Protein AF-A0A3M1GAR8-F1 (afdb_monomer_lite)

Sequence (1278 aa):
MGPLLSATELYSQTKGLNLRGLVRAVEDKPGLKKKAESLVVQALSARKNWENFERELFSFAKSLYWSDRQAFSQYLGFIIPFMVYSINALKEAKKPLTDLEELLELVSETDDPSLASKTLTLLEENLKEQEITVSQRFVPLMKVLIKLSDIGNDSKAGPWFSLIKNLRRELDLYRAVPETILKELNFPESLRPYTEAFLQNQSKLVDELQKALQKDQKHRAIETLEKLNLHFLDQRNLIKDCFTFIKKNPFPPETLKITIETITGLIQENPEAIPLMAEELLYLVLSEETGFSIKEMLSYLKDLDRKTKAGILFRDNLLERVFNEQSRDTEQTYLSTVSTLRCPPSQFRGYDRDTWEPEYNPQHTDHLKNLFKVLSFGGYRHKWFLYRAVATLYITDLFIPDDAIFQRHITNYLNSVDLKESLLEHLVLLRRLPVYYNEIGATGTIRDLSTRLDSWGNDPVLYFLRKQVHVNSGPHNLNLTEAVIRAWATGSRKPLSGLVPEDLLFELSDETLNHISEAMALLLQKLSLKEPLEVIQKNEPELKKTLDEMSLTDEMRGKLYCLFGLYRELKRKYTHRDTQKNMENITLVINKMKAQKDVFTSPEKTSPQEDLYHKRHIAFGIPSVLGTYREKKFDALCEFFKEEENLSGLLEETIQKKTASITETLKLFNEVFSLYGLRTPTLRDNISVLENYKGLYLSQMVDLFKLVQKELITIVEGFYRQYLSFIDELLKDTPEEHLAGYLRDSLRTGTPKEDLSDLVMRNILALQPGILQFDRFLNETLRSMLEELEKGGDRPFSERPEINTDAYIVLSRVTGDEAGALWPSLGTKAKNLIILKNKGLPVPEGVILPSEWTFSVPSSLKELLREAIGELERATGKLFGHPERPLLLSVRSGSYVSMPGILDSILFCGINKTVMMGISKEYGDTVAWDCYQRFLSHYLSVVHGLRVKVEGKTPEELAQGYLDLAKDRGIIVPEEPFEQLYQSVIGVWRSWSSEKAISYRRVMNISEHWGTAVILMPMVIANAPGSGASVFFTRDPRSFEVVPYGDTLFNSTGDDIVSGRKTPIKISKSQTTEQEESLEDIEPALYRAHCKIARAIEQIMDGFPQEVELAYKRKGTAWHLTILQTRNLEFSRTLIDRFHESCRMASNILTRGVGVNGGALSGLATFETRPDRLKRLKETLNMPLILFRTQTSTEDAHLMRYVDGLVTTTGGVTSHASILAKKFGITAVVGCGELKIMEHEHRAVVGDFVIEEGSPVSIDGATGLLYRGTCPLLVKER

pLDDT: mean 80.24, std 13.84, range [38.0, 97.88]

Structure (mmCIF, N/CA/C/O backbone):
data_AF-A0A3M1GAR8-F1
#
_entry.id   AF-A0A3M1GAR8-F1
#
loop_
_atom_site.group_PDB
_atom_site.id
_atom_site.type_symbol
_atom_site.label_atom_id
_atom_site.label_alt_id
_atom_site.label_comp_id
_atom_site.label_asym_id
_atom_site.label_entity_id
_atom_site.label_seq_id
_atom_site.pdbx_PDB_ins_code
_atom_site.Cartn_x
_atom_site.Cartn_y
_atom_site.Cartn_z
_atom_site.occupancy
_atom_site.B_iso_or_equiv
_atom_site.auth_seq_id
_atom_site.auth_comp_id
_atom_site.auth_asym_id
_atom_site.auth_atom_id
_atom_site.pdbx_PDB_model_num
ATOM 1 N N . MET A 1 1 ? 9.168 43.062 20.025 1.00 38.00 1 MET A N 1
ATOM 2 C CA . MET A 1 1 ? 9.890 43.878 21.027 1.00 38.00 1 MET A CA 1
ATOM 3 C C . MET A 1 1 ? 9.484 45.331 20.809 1.00 38.00 1 MET A C 1
ATOM 5 O O . MET A 1 1 ? 9.906 45.903 19.815 1.00 38.00 1 MET A O 1
ATOM 9 N N . GLY A 1 2 ? 8.580 45.865 21.641 1.00 43.41 2 GLY A N 1
ATOM 10 C CA . GLY A 1 2 ? 8.126 47.269 21.582 1.00 43.41 2 GLY A CA 1
ATOM 11 C C . GLY A 1 2 ? 9.160 48.247 22.164 1.00 43.41 2 GLY A C 1
ATOM 12 O O . GLY A 1 2 ? 10.217 47.789 22.602 1.00 43.41 2 GLY A O 1
ATOM 13 N N . PRO A 1 3 ? 8.912 49.571 22.167 1.00 40.78 3 PRO A N 1
ATOM 14 C CA . PRO A 1 3 ? 9.880 50.544 22.662 1.00 40.78 3 PRO A CA 1
ATOM 15 C C . PRO A 1 3 ? 10.001 50.412 24.184 1.00 40.78 3 PRO A C 1
ATOM 17 O O . PRO A 1 3 ? 9.049 50.605 24.932 1.00 40.78 3 PRO A O 1
ATOM 20 N N . LEU A 1 4 ? 11.188 50.014 24.630 1.00 49.62 4 LEU A N 1
ATOM 21 C CA . LEU A 1 4 ? 11.516 49.747 26.024 1.00 49.62 4 LEU A CA 1
ATOM 22 C C . LEU A 1 4 ? 12.233 50.967 26.609 1.00 49.62 4 LEU A C 1
ATOM 24 O O . LEU A 1 4 ? 13.378 51.231 26.221 1.00 49.62 4 LEU A O 1
ATOM 28 N N . LEU A 1 5 ? 11.573 51.664 27.543 1.00 51.44 5 LEU A N 1
ATOM 29 C CA . LEU A 1 5 ? 12.132 52.789 28.304 1.00 51.44 5 LEU A CA 1
ATOM 30 C C . LEU A 1 5 ? 13.574 52.498 28.751 1.00 51.44 5 LEU A C 1
ATOM 32 O O . LEU A 1 5 ? 13.912 51.407 29.216 1.00 51.44 5 LEU A O 1
ATOM 36 N N . SER A 1 6 ? 14.474 53.461 28.593 1.00 50.16 6 SER A N 1
ATOM 37 C CA . SER A 1 6 ? 15.815 53.380 29.170 1.00 50.16 6 SER A CA 1
ATOM 38 C C . SER A 1 6 ? 15.779 53.634 30.682 1.00 50.16 6 SER A C 1
ATOM 40 O O . SER A 1 6 ? 14.928 54.365 31.180 1.00 50.16 6 SER A O 1
ATOM 42 N N . ALA A 1 7 ? 16.736 53.075 31.432 1.00 48.44 7 ALA A N 1
ATOM 43 C CA . ALA A 1 7 ? 16.877 53.342 32.871 1.00 48.44 7 ALA A CA 1
ATOM 44 C C . ALA A 1 7 ? 17.048 54.848 33.177 1.00 48.44 7 ALA A C 1
ATOM 46 O O . ALA A 1 7 ? 16.625 55.329 34.223 1.00 48.44 7 ALA A O 1
ATOM 47 N N . THR A 1 8 ? 17.611 55.600 32.230 1.00 53.16 8 THR A N 1
ATOM 48 C CA . THR A 1 8 ? 17.720 57.066 32.231 1.00 53.16 8 THR A CA 1
ATOM 49 C C . THR A 1 8 ? 16.381 57.782 32.056 1.00 53.16 8 THR A C 1
ATOM 51 O O . THR A 1 8 ? 16.149 58.775 32.740 1.00 53.16 8 THR A O 1
ATOM 54 N N . GLU A 1 9 ? 15.491 57.282 31.195 1.00 57.97 9 GLU A N 1
ATOM 55 C CA . GLU A 1 9 ? 14.127 57.817 31.041 1.00 57.97 9 GLU A CA 1
ATOM 56 C C . GLU A 1 9 ? 13.250 57.450 32.242 1.00 57.97 9 GLU A C 1
ATOM 58 O O . GLU A 1 9 ? 12.465 58.271 32.701 1.00 57.97 9 GLU A O 1
ATOM 63 N N . LEU A 1 10 ? 13.445 56.263 32.829 1.00 56.53 10 LEU A N 1
ATOM 64 C CA . LEU A 1 10 ? 12.789 55.890 34.084 1.00 56.53 10 LEU A CA 1
ATOM 65 C C . LEU A 1 10 ? 13.214 56.805 35.236 1.00 56.53 10 LEU A C 1
ATOM 67 O O . LEU A 1 10 ? 12.382 57.255 36.019 1.00 56.53 10 LEU A O 1
ATOM 71 N N . TYR A 1 11 ? 14.512 57.092 35.349 1.00 57.38 11 TYR A N 1
ATOM 72 C CA . TYR A 1 11 ? 15.053 57.951 36.400 1.00 57.38 11 TYR A CA 1
ATOM 73 C C . TYR A 1 11 ? 14.597 59.413 36.255 1.00 57.38 11 TYR A C 1
ATOM 75 O O . TYR A 1 11 ? 14.325 60.067 37.262 1.00 57.38 11 TYR A O 1
ATOM 83 N N . SER A 1 12 ? 14.466 59.921 35.021 1.00 58.50 12 SER A N 1
ATOM 84 C CA . SER A 1 12 ? 13.968 61.280 34.773 1.00 58.50 12 SER A CA 1
ATOM 85 C C . SER A 1 12 ? 12.462 61.417 35.028 1.00 58.50 12 SER A C 1
ATOM 87 O O . SER A 1 12 ? 12.038 62.420 35.598 1.00 58.50 12 SER A O 1
ATOM 89 N N . GLN A 1 13 ? 11.668 60.397 34.683 1.00 55.34 13 GLN A N 1
ATOM 90 C CA . GLN A 1 13 ? 10.210 60.379 34.866 1.00 55.34 13 GLN A CA 1
ATOM 91 C C . GLN A 1 13 ? 9.787 60.145 36.329 1.00 55.34 13 GLN A C 1
ATOM 93 O O . GLN A 1 13 ? 8.732 60.603 36.752 1.00 55.34 13 GLN A O 1
ATOM 98 N N . THR A 1 14 ? 10.614 59.481 37.145 1.00 55.56 14 THR A N 1
ATOM 99 C CA . THR A 1 14 ? 10.255 59.076 38.525 1.00 55.56 14 THR A CA 1
ATOM 100 C C . THR A 1 14 ? 10.732 60.037 39.620 1.00 55.56 14 THR A C 1
ATOM 102 O O . THR A 1 14 ? 10.713 59.682 40.800 1.00 55.56 14 THR A O 1
ATOM 105 N N . LYS A 1 15 ? 11.180 61.251 39.251 1.00 52.16 15 LYS A N 1
ATOM 106 C CA . LYS A 1 15 ? 11.599 62.338 40.167 1.00 52.16 15 LYS A CA 1
ATOM 107 C C . LYS A 1 15 ? 12.450 61.866 41.369 1.00 52.16 15 LYS A C 1
ATOM 109 O O . LYS A 1 15 ? 12.272 62.333 42.491 1.00 52.16 15 LYS A O 1
ATOM 114 N N . GLY A 1 16 ? 13.412 60.965 41.145 1.00 54.75 16 GLY A N 1
ATOM 115 C CA . GLY A 1 16 ? 14.424 60.610 42.151 1.00 54.75 16 GLY A CA 1
ATOM 116 C C . GLY A 1 16 ? 14.008 59.576 43.205 1.00 54.75 16 GLY A C 1
ATOM 117 O O . GLY A 1 16 ? 14.519 59.614 44.327 1.00 54.75 16 GLY A O 1
ATOM 118 N N . LEU A 1 17 ? 13.132 58.622 42.875 1.00 55.84 17 LEU A N 1
ATOM 119 C CA . LEU A 1 17 ? 12.844 57.504 43.778 1.00 55.84 17 LEU A CA 1
ATOM 120 C C . LEU A 1 17 ? 14.085 56.628 44.023 1.00 55.84 17 LEU A C 1
ATOM 122 O O . LEU A 1 17 ? 14.605 55.944 43.141 1.00 55.84 17 LEU A O 1
ATOM 126 N N . ASN A 1 18 ? 14.565 56.641 45.266 1.00 60.62 18 ASN A N 1
ATOM 127 C CA . ASN A 1 18 ? 15.743 55.896 45.685 1.00 60.62 18 ASN A CA 1
ATOM 128 C C . ASN A 1 18 ? 15.373 54.436 45.996 1.00 60.62 18 ASN A C 1
ATOM 130 O O . ASN A 1 18 ? 15.056 54.103 47.138 1.00 60.62 18 ASN A O 1
ATOM 134 N N . LEU A 1 19 ? 15.462 53.546 45.001 1.00 63.31 19 LEU A N 1
ATOM 135 C CA . LEU A 1 19 ? 15.229 52.105 45.194 1.00 63.31 19 LEU A CA 1
ATOM 136 C C . LEU A 1 19 ? 16.137 51.497 46.285 1.00 63.31 19 LEU A C 1
ATOM 138 O O . LEU A 1 19 ? 15.721 50.576 46.983 1.00 63.31 19 LEU A O 1
ATOM 142 N N . ARG A 1 20 ? 17.339 52.054 46.522 1.00 63.84 20 ARG A N 1
ATOM 143 C CA . ARG A 1 20 ? 18.207 51.641 47.646 1.00 63.84 20 ARG A CA 1
ATOM 144 C C . ARG A 1 20 ? 17.654 52.069 49.011 1.00 63.84 20 ARG A C 1
ATOM 146 O O . ARG A 1 20 ? 17.913 51.403 50.008 1.00 63.84 20 ARG A O 1
ATOM 153 N N . GLY A 1 21 ? 16.891 53.160 49.068 1.00 63.91 21 GLY A N 1
ATOM 154 C CA . GLY A 1 21 ? 16.155 53.585 50.262 1.00 63.91 21 GLY A CA 1
ATOM 155 C C . GLY A 1 21 ? 15.001 52.640 50.601 1.00 63.91 21 GLY A C 1
ATOM 156 O O . GLY A 1 21 ? 14.765 52.367 51.774 1.00 63.91 21 GLY A O 1
ATOM 157 N N . LEU A 1 22 ? 14.353 52.062 49.584 1.00 65.62 22 LEU A N 1
ATOM 158 C CA . LEU A 1 22 ? 13.303 51.059 49.773 1.00 65.62 22 LEU A CA 1
ATOM 159 C C . LEU A 1 22 ? 13.857 49.737 50.321 1.00 65.62 22 LEU A C 1
ATOM 161 O O . LEU A 1 22 ? 13.247 49.157 51.210 1.00 65.62 22 LEU A O 1
ATOM 165 N N . VAL A 1 23 ? 15.040 49.305 49.860 1.00 73.38 23 VAL A N 1
ATOM 166 C CA . VAL A 1 23 ? 15.750 48.133 50.418 1.00 73.38 23 VAL A CA 1
ATOM 167 C C . VAL A 1 23 ? 16.053 48.323 51.911 1.00 73.38 23 VAL A C 1
ATOM 169 O O . VAL A 1 23 ? 15.897 47.376 52.676 1.00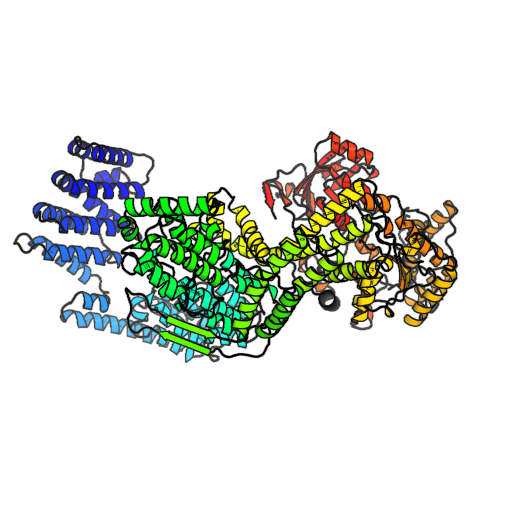 73.38 23 VAL A O 1
ATOM 172 N N . ARG A 1 24 ? 16.416 49.543 52.342 1.00 70.38 24 ARG A N 1
ATOM 173 C CA . ARG A 1 24 ? 16.573 49.886 53.770 1.00 70.38 24 ARG A CA 1
ATOM 174 C C . ARG A 1 24 ? 15.250 49.849 54.541 1.00 70.38 24 ARG A C 1
ATOM 176 O O . ARG A 1 24 ? 15.227 49.384 55.670 1.00 70.38 24 ARG A O 1
ATOM 183 N N . ALA A 1 25 ? 14.149 50.309 53.944 1.00 66.69 25 ALA A N 1
ATOM 184 C CA . ALA A 1 25 ? 12.835 50.321 54.597 1.00 66.69 25 ALA A CA 1
ATOM 185 C C . ALA A 1 25 ? 12.264 48.911 54.851 1.00 66.69 25 ALA A C 1
ATOM 187 O O . ALA A 1 25 ? 11.443 48.736 55.744 1.00 66.69 25 ALA A O 1
ATOM 188 N N . VAL A 1 26 ? 12.708 47.905 54.088 1.00 76.19 26 VAL A N 1
ATOM 189 C CA . VAL A 1 26 ? 12.312 46.494 54.259 1.00 76.19 26 VAL A CA 1
ATOM 190 C C . VAL A 1 26 ? 13.467 45.606 54.738 1.00 76.19 26 VAL A C 1
ATOM 192 O O . VAL A 1 26 ? 13.412 44.386 54.578 1.00 76.19 26 VAL A O 1
ATOM 195 N N . GLU A 1 27 ? 14.517 46.200 55.316 1.00 75.50 27 GLU A N 1
ATOM 196 C CA . GLU A 1 27 ? 15.767 45.514 55.672 1.00 75.50 27 GLU A CA 1
ATOM 197 C C . GLU A 1 27 ? 15.561 44.369 56.678 1.00 75.50 27 GLU A C 1
ATOM 199 O O . GLU A 1 27 ? 16.192 43.317 56.543 1.00 75.50 27 GLU A O 1
ATOM 204 N N . ASP A 1 28 ? 14.598 44.523 57.588 1.00 72.38 28 ASP A N 1
ATOM 205 C CA . ASP A 1 28 ? 14.229 43.527 58.602 1.00 72.38 28 ASP A CA 1
ATOM 206 C C . ASP A 1 28 ? 13.315 42.402 58.062 1.00 72.38 28 ASP A C 1
ATOM 208 O O . ASP A 1 28 ? 12.927 41.493 58.799 1.00 72.38 28 ASP A O 1
ATOM 212 N N . LYS A 1 29 ? 12.955 42.426 56.766 1.00 78.31 29 LYS A N 1
ATOM 213 C CA . LYS A 1 29 ? 12.062 41.449 56.112 1.00 78.31 29 LYS A CA 1
ATOM 214 C C . LYS A 1 29 ? 12.815 40.688 55.007 1.00 78.31 29 LYS A C 1
ATOM 216 O O . LYS A 1 29 ? 12.785 41.108 53.848 1.00 78.31 29 LYS A O 1
ATOM 221 N N . PRO A 1 30 ? 13.449 39.531 55.295 1.00 75.31 30 PRO A N 1
ATOM 222 C CA . PRO A 1 30 ? 14.411 38.887 54.388 1.00 75.31 30 PRO A CA 1
ATOM 223 C C . PRO A 1 30 ? 13.838 38.511 53.010 1.00 75.31 30 PRO A C 1
ATOM 225 O O . PRO A 1 30 ? 14.533 38.630 52.000 1.00 75.31 30 PRO A O 1
ATOM 228 N N . GLY A 1 31 ? 12.561 38.115 52.934 1.00 75.56 31 GLY A N 1
ATOM 229 C CA . GLY A 1 31 ? 11.894 37.805 51.662 1.00 75.56 31 GLY A CA 1
ATOM 230 C C . GLY A 1 31 ? 11.652 39.033 50.774 1.00 75.56 31 GLY A C 1
ATOM 231 O O . GLY A 1 31 ? 11.867 38.973 49.564 1.00 75.56 31 GLY A O 1
ATOM 232 N N . LEU A 1 32 ? 11.255 40.163 51.370 1.00 78.94 32 LEU A N 1
ATOM 233 C CA . LEU A 1 32 ? 11.023 41.421 50.650 1.00 78.94 32 LEU A CA 1
ATOM 234 C C . LEU A 1 32 ? 12.333 42.123 50.309 1.00 78.94 32 LEU A C 1
ATOM 236 O O . LEU A 1 32 ? 12.454 42.653 49.210 1.00 78.94 32 LEU A O 1
ATOM 240 N N . LYS A 1 33 ? 13.330 42.050 51.197 1.00 79.12 33 LYS A N 1
ATOM 241 C CA . LYS A 1 33 ? 14.692 42.524 50.944 1.00 79.12 33 LYS A CA 1
ATOM 242 C C . LYS A 1 33 ? 15.281 41.867 49.698 1.00 79.12 33 LYS A C 1
ATOM 244 O O . LYS A 1 33 ? 15.714 42.571 48.794 1.00 79.12 33 LYS A O 1
ATOM 249 N N . LYS A 1 34 ? 15.193 40.536 49.584 1.00 80.19 34 LYS A N 1
ATOM 250 C CA . LYS A 1 34 ? 15.698 39.790 48.419 1.00 80.19 34 LYS A CA 1
ATOM 251 C C . LYS A 1 34 ? 14.980 40.168 47.114 1.00 80.19 34 LYS A C 1
ATOM 253 O O . LYS A 1 34 ? 15.624 40.274 46.070 1.00 80.19 34 LYS A O 1
ATOM 258 N N . LYS A 1 35 ? 13.661 40.408 47.161 1.00 79.00 35 LYS A N 1
ATOM 259 C CA . LYS A 1 35 ? 12.892 40.918 46.008 1.00 79.00 35 LYS A CA 1
ATOM 260 C C . LYS A 1 35 ? 13.291 42.352 45.641 1.00 79.00 35 LYS A C 1
ATOM 262 O O . LYS A 1 35 ? 13.521 42.631 44.470 1.00 79.00 35 LYS A O 1
ATOM 267 N N . ALA A 1 36 ? 13.436 43.239 46.624 1.00 78.56 36 ALA A N 1
ATOM 268 C CA . ALA A 1 36 ? 13.852 44.624 46.412 1.00 78.56 36 ALA A CA 1
ATOM 269 C C . ALA A 1 36 ? 15.286 44.717 45.851 1.00 78.56 36 ALA A C 1
ATOM 271 O O . ALA A 1 36 ? 15.535 45.476 44.918 1.00 78.56 36 ALA A O 1
ATOM 272 N N . GLU A 1 37 ? 16.218 43.898 46.348 1.00 79.56 37 GLU A N 1
ATOM 273 C CA . GLU A 1 37 ? 17.575 43.761 45.803 1.00 79.56 37 GLU A CA 1
ATOM 274 C C . GLU A 1 37 ? 17.555 43.236 44.360 1.00 79.56 37 GLU A C 1
ATOM 276 O O . GLU A 1 37 ? 18.260 43.771 43.504 1.00 79.56 37 GLU A O 1
ATOM 281 N N . SER A 1 38 ? 16.704 42.246 44.059 1.00 80.25 38 SER A N 1
ATOM 282 C CA . SER A 1 38 ? 16.516 41.747 42.691 1.00 80.25 38 SER A CA 1
ATOM 283 C C . SER A 1 38 ? 16.006 42.838 41.748 1.00 80.25 38 SER A C 1
ATOM 285 O O . SER A 1 38 ? 16.567 43.015 40.670 1.00 80.25 38 SER A O 1
ATOM 287 N N . LEU A 1 39 ? 15.012 43.629 42.165 1.00 76.06 39 LEU A N 1
ATOM 288 C CA . LEU A 1 39 ? 14.498 44.755 41.379 1.00 76.06 39 LEU A CA 1
ATOM 289 C C . LEU A 1 39 ? 15.575 45.819 41.124 1.00 76.06 39 LEU A C 1
ATOM 291 O O . LEU A 1 39 ? 15.673 46.331 40.012 1.00 76.06 39 LEU A O 1
ATOM 295 N N . VAL A 1 40 ? 16.432 46.111 42.109 1.00 73.69 40 VAL A N 1
ATOM 296 C CA . VAL A 1 40 ? 17.574 47.029 41.938 1.00 73.69 40 VAL A CA 1
ATOM 297 C C . VAL A 1 40 ? 18.581 46.481 40.924 1.00 73.69 40 VAL A C 1
ATOM 299 O O . VAL A 1 40 ? 19.049 47.225 40.064 1.00 73.69 40 VAL A O 1
ATOM 302 N N . VAL A 1 41 ? 18.905 45.187 40.987 1.00 72.44 41 VAL A N 1
ATOM 303 C CA . VAL A 1 41 ? 19.814 44.537 40.027 1.00 72.44 41 VAL A CA 1
ATOM 304 C C . VAL A 1 41 ? 19.213 44.524 38.621 1.00 72.44 41 VAL A C 1
ATOM 306 O O . VAL A 1 41 ? 19.913 44.823 37.655 1.00 72.44 41 VAL A O 1
ATOM 309 N N . GLN A 1 42 ? 17.919 44.227 38.493 1.00 70.69 42 GLN A N 1
ATOM 310 C CA . GLN A 1 42 ? 17.216 44.219 37.209 1.00 70.69 42 GLN A CA 1
ATOM 311 C C . GLN A 1 42 ? 17.138 45.622 36.593 1.00 70.69 42 GLN A C 1
ATOM 313 O O . GLN A 1 42 ? 17.408 45.768 35.403 1.00 70.69 42 GLN A O 1
ATOM 318 N N . ALA A 1 43 ? 16.875 46.655 37.399 1.00 66.31 43 ALA A N 1
ATOM 319 C CA . ALA A 1 43 ? 16.869 48.048 36.952 1.00 66.31 43 ALA A CA 1
ATOM 320 C C . ALA A 1 43 ? 18.255 48.545 36.484 1.00 66.31 43 ALA A C 1
ATOM 322 O O . ALA A 1 43 ? 18.333 49.450 35.654 1.00 66.31 43 ALA A O 1
ATOM 323 N N . LEU A 1 44 ? 19.348 47.957 36.993 1.00 60.50 44 LEU A N 1
ATOM 324 C CA . LEU A 1 44 ? 20.739 48.303 36.652 1.00 60.50 44 LEU A CA 1
ATOM 325 C C . LEU A 1 44 ? 21.380 47.371 35.599 1.00 60.50 44 LEU A C 1
ATOM 327 O O . LEU A 1 44 ? 22.521 47.598 35.193 1.00 60.50 44 LEU A O 1
ATOM 331 N N . SER A 1 45 ? 20.683 46.320 35.157 1.00 61.78 45 SER A N 1
ATOM 332 C CA . SER A 1 45 ? 21.196 45.324 34.206 1.00 61.78 45 SER A CA 1
ATOM 333 C C . SER A 1 45 ? 21.319 45.878 32.779 1.00 61.78 45 SER A C 1
ATOM 335 O O . SER A 1 45 ? 20.396 46.496 32.251 1.00 61.78 45 SER A O 1
ATOM 337 N N . ALA A 1 46 ? 22.427 45.565 32.095 1.00 52.62 46 ALA A N 1
ATOM 338 C CA . ALA A 1 46 ? 22.624 45.896 30.679 1.00 52.62 46 ALA A CA 1
ATOM 339 C C . ALA A 1 46 ? 21.768 45.037 29.717 1.00 52.62 46 ALA A C 1
ATOM 341 O O . ALA A 1 46 ? 21.504 45.452 28.588 1.00 52.62 46 ALA A O 1
ATOM 342 N N . ARG A 1 47 ? 21.310 43.846 30.145 1.00 55.09 47 ARG A N 1
ATOM 343 C CA . ARG A 1 47 ? 20.374 42.995 29.384 1.00 55.09 47 ARG A CA 1
ATOM 344 C C . ARG A 1 47 ? 18.942 43.293 29.834 1.00 55.09 47 ARG A C 1
ATOM 346 O O . ARG A 1 47 ? 18.550 42.941 30.944 1.00 55.09 47 ARG A O 1
ATOM 353 N N . LYS A 1 48 ? 18.184 43.952 28.960 1.00 53.91 48 LYS A N 1
ATOM 354 C CA . LYS A 1 48 ? 16.824 44.461 29.183 1.00 53.91 48 LYS A CA 1
ATOM 355 C C . LYS A 1 48 ? 15.755 43.359 29.008 1.00 53.91 48 LYS A C 1
ATOM 357 O O . LYS A 1 48 ? 15.463 42.996 27.874 1.00 53.91 48 LYS A O 1
ATOM 362 N N . ASN A 1 49 ? 15.146 42.859 30.094 1.00 64.75 49 ASN A N 1
ATOM 363 C CA . ASN A 1 49 ? 13.936 42.007 30.065 1.00 64.75 49 ASN A CA 1
ATOM 364 C C . ASN A 1 49 ? 12.799 42.660 30.874 1.00 64.75 49 ASN A C 1
ATOM 366 O O . ASN A 1 49 ? 12.622 42.394 32.062 1.00 64.75 49 ASN A O 1
ATOM 370 N N . TRP A 1 50 ? 12.064 43.562 30.225 1.00 64.62 50 TRP A N 1
ATOM 371 C CA . TRP A 1 50 ? 11.134 44.476 30.893 1.00 64.62 50 TRP A CA 1
ATOM 372 C C . TRP A 1 50 ? 9.790 43.870 31.262 1.00 64.62 50 TRP A C 1
ATOM 374 O O . TRP A 1 50 ? 9.224 44.259 32.272 1.00 64.62 50 TRP A O 1
ATOM 384 N N . GLU A 1 51 ? 9.305 42.891 30.504 1.00 64.56 51 GLU A N 1
ATOM 385 C CA . GLU A 1 51 ? 8.042 42.216 30.819 1.00 64.56 51 GLU A CA 1
ATOM 386 C C . GLU A 1 51 ? 8.159 41.406 32.120 1.00 64.56 51 GLU A C 1
ATOM 388 O O . GLU A 1 51 ? 7.223 41.316 32.917 1.00 64.56 51 GLU A O 1
ATOM 393 N N . ASN A 1 52 ? 9.347 40.847 32.369 1.00 69.06 52 ASN A N 1
ATOM 394 C CA . ASN A 1 52 ? 9.653 40.206 33.639 1.00 69.06 52 ASN A CA 1
ATOM 395 C C . ASN A 1 52 ? 9.841 41.234 34.765 1.00 69.06 52 ASN A C 1
ATOM 397 O O . ASN A 1 52 ? 9.355 41.018 35.870 1.00 69.06 52 ASN A O 1
ATOM 401 N N . PHE A 1 53 ? 10.494 42.365 34.475 1.00 73.44 53 PHE A N 1
ATOM 402 C CA . PHE A 1 53 ? 10.670 43.451 35.440 1.00 73.44 53 PHE A CA 1
ATOM 403 C C . PHE A 1 53 ? 9.329 44.035 35.900 1.00 73.44 53 PHE A C 1
ATOM 405 O O . PHE A 1 53 ? 9.114 44.135 37.099 1.00 73.44 53 PHE A O 1
ATOM 412 N N . GLU A 1 54 ? 8.409 44.346 34.982 1.00 72.25 54 GLU A N 1
ATOM 413 C CA . GLU A 1 54 ? 7.060 44.860 35.274 1.00 72.25 54 GLU A CA 1
ATOM 414 C C . GLU A 1 54 ? 6.250 43.884 36.139 1.00 72.25 54 GLU A C 1
ATOM 416 O O . GLU A 1 54 ? 5.655 44.271 37.145 1.00 72.25 54 GLU A O 1
ATOM 421 N N . ARG A 1 55 ? 6.298 42.588 35.811 1.00 73.69 55 ARG A N 1
ATOM 422 C CA . ARG A 1 55 ? 5.616 41.539 36.581 1.00 73.69 55 ARG A CA 1
ATOM 423 C C . ARG A 1 55 ? 6.153 41.423 38.011 1.00 73.69 55 ARG A C 1
ATOM 425 O O . ARG A 1 55 ? 5.373 41.288 38.955 1.00 73.69 55 ARG A O 1
ATOM 432 N N . GLU A 1 56 ? 7.472 41.481 38.177 1.00 78.31 56 GLU A N 1
ATOM 433 C CA . GLU A 1 56 ? 8.125 41.484 39.492 1.00 78.31 56 GLU A CA 1
ATOM 434 C C . GLU A 1 56 ? 7.837 42.783 40.263 1.00 78.31 56 GLU A C 1
ATOM 436 O O . GLU A 1 56 ? 7.614 42.740 41.473 1.00 78.31 56 GLU A O 1
ATOM 441 N N . LEU A 1 57 ? 7.763 43.923 39.567 1.00 78.62 57 LEU A N 1
ATOM 442 C CA . LEU A 1 57 ? 7.411 45.236 40.118 1.00 78.62 57 LEU A CA 1
ATOM 443 C C . LEU A 1 57 ? 6.011 45.216 40.741 1.00 78.62 57 LEU A C 1
ATOM 445 O O . LEU A 1 57 ? 5.825 45.609 41.894 1.00 78.62 57 LEU A O 1
ATOM 449 N N . PHE A 1 58 ? 5.033 44.700 39.995 1.00 80.69 58 PHE A N 1
ATOM 450 C CA . PHE A 1 58 ? 3.650 44.594 40.440 1.00 80.69 58 PHE A CA 1
ATOM 451 C C . PHE A 1 58 ? 3.482 43.565 41.568 1.00 80.69 58 PHE A C 1
ATOM 453 O O . PHE A 1 58 ? 2.845 43.841 42.588 1.00 80.69 58 PHE A O 1
ATOM 460 N N . SER A 1 59 ? 4.132 42.399 41.450 1.00 83.31 59 SER A N 1
ATOM 461 C CA . SER A 1 59 ? 4.169 41.392 42.521 1.00 83.31 59 SER A CA 1
ATOM 462 C C . SER A 1 59 ? 4.755 41.957 43.820 1.00 83.31 59 SER A C 1
ATOM 464 O O . SER A 1 59 ? 4.246 41.692 44.918 1.00 83.31 59 SER A O 1
ATOM 466 N N . PHE A 1 60 ? 5.820 42.754 43.713 1.00 83.75 60 PHE A N 1
ATOM 467 C CA . PHE A 1 60 ? 6.425 43.441 44.844 1.00 83.75 60 PHE A CA 1
ATOM 468 C C . PHE A 1 60 ? 5.484 44.491 45.443 1.00 83.75 60 PHE A C 1
ATOM 470 O O . PHE A 1 60 ? 5.351 44.520 46.663 1.00 83.75 60 PHE A O 1
ATOM 477 N N . ALA A 1 61 ? 4.762 45.267 44.624 1.00 83.38 61 ALA A N 1
ATOM 478 C CA . ALA A 1 61 ? 3.769 46.240 45.090 1.00 83.38 61 ALA A CA 1
ATOM 479 C C . ALA A 1 61 ? 2.670 45.582 45.945 1.00 83.38 61 ALA A C 1
ATOM 481 O O . ALA A 1 61 ? 2.423 46.023 47.068 1.00 83.38 61 ALA A O 1
ATOM 482 N N . LYS A 1 62 ? 2.083 44.472 45.470 1.00 83.88 62 LYS A N 1
ATOM 483 C CA . LYS A 1 62 ? 1.101 43.684 46.240 1.00 83.88 62 LYS A CA 1
ATOM 484 C C . LYS A 1 62 ? 1.689 43.143 47.540 1.00 83.88 62 LYS A C 1
ATOM 486 O O . LYS A 1 62 ? 1.071 43.243 48.596 1.00 83.88 62 LYS A O 1
ATOM 491 N N . SER A 1 63 ? 2.901 42.589 47.476 1.00 83.56 63 SER A N 1
ATOM 492 C CA . SER A 1 63 ? 3.579 42.053 48.664 1.00 83.56 63 SER A CA 1
ATOM 493 C C . SER A 1 63 ? 3.863 43.154 49.695 1.00 83.56 63 SER A C 1
ATOM 495 O O . SER A 1 63 ? 3.736 42.926 50.897 1.00 83.56 63 SER A O 1
ATOM 497 N N . LEU A 1 64 ? 4.239 44.352 49.237 1.00 83.06 64 LEU A N 1
ATOM 498 C CA . LEU A 1 64 ? 4.544 45.506 50.080 1.00 83.06 64 LEU A CA 1
ATOM 499 C C . LEU A 1 64 ? 3.279 46.068 50.740 1.00 83.06 64 LEU A C 1
ATOM 501 O O . LEU A 1 64 ? 3.300 46.351 51.931 1.00 83.06 64 LEU A O 1
ATOM 505 N N . TYR A 1 65 ? 2.168 46.143 50.007 1.00 84.19 65 TYR A N 1
ATOM 506 C CA . TYR A 1 65 ? 0.871 46.581 50.526 1.00 84.19 65 TYR A CA 1
ATOM 507 C C . TYR A 1 65 ? 0.397 45.757 51.737 1.00 84.19 65 TYR A C 1
ATOM 509 O O . TYR A 1 65 ? 0.046 46.324 52.773 1.00 84.19 65 TYR A O 1
ATOM 517 N N . TRP A 1 66 ? 0.455 44.424 51.646 1.00 81.81 66 TRP A N 1
ATOM 518 C CA . TRP A 1 66 ? 0.022 43.537 52.735 1.00 81.81 66 TRP A CA 1
ATOM 519 C C . TRP A 1 66 ? 0.996 43.479 53.916 1.00 81.81 66 TRP A C 1
ATOM 521 O O . TRP A 1 66 ? 0.602 43.110 55.019 1.00 81.81 66 TRP A O 1
ATOM 531 N N . SER A 1 67 ? 2.267 43.825 53.706 1.00 77.38 67 SER A N 1
ATOM 532 C CA . SER A 1 67 ? 3.319 43.662 54.717 1.00 77.38 67 SER A CA 1
ATOM 533 C C . SER A 1 67 ? 3.745 44.959 55.402 1.00 77.38 67 SER A C 1
ATOM 535 O O . SER A 1 67 ? 4.238 44.896 56.530 1.00 77.38 67 SER A O 1
ATOM 537 N N . ASP A 1 68 ? 3.626 46.115 54.743 1.00 79.56 68 ASP A N 1
ATOM 538 C CA . ASP A 1 68 ? 4.018 47.427 55.261 1.00 79.56 68 ASP A CA 1
ATOM 539 C C . ASP A 1 68 ? 3.295 48.571 54.529 1.00 79.56 68 ASP A C 1
ATOM 541 O O . ASP A 1 68 ? 3.748 49.086 53.501 1.00 79.56 68 ASP A O 1
ATOM 545 N N . ARG A 1 69 ? 2.152 49.003 55.073 1.00 79.12 69 ARG A N 1
ATOM 546 C CA . ARG A 1 69 ? 1.323 50.046 54.448 1.00 79.12 69 ARG A CA 1
ATOM 547 C C . ARG A 1 69 ? 2.021 51.406 54.360 1.00 79.12 69 ARG A C 1
ATOM 549 O O . ARG A 1 69 ? 1.758 52.165 53.427 1.00 79.12 69 ARG A O 1
ATOM 556 N N . GLN A 1 70 ? 2.933 51.716 55.283 1.00 77.62 70 GLN A N 1
ATOM 557 C CA . GLN A 1 70 ? 3.670 52.979 55.270 1.00 77.62 70 GLN A CA 1
ATOM 558 C C . GLN A 1 70 ? 4.725 52.987 54.157 1.00 77.62 70 GLN A C 1
ATOM 560 O O . GLN A 1 70 ? 4.814 53.962 53.404 1.00 77.62 70 GLN A O 1
ATOM 565 N N . ALA A 1 71 ? 5.473 51.893 53.998 1.00 75.50 71 ALA A N 1
ATOM 566 C CA . ALA A 1 71 ? 6.409 51.732 52.887 1.00 75.50 71 ALA A CA 1
ATOM 567 C C . ALA A 1 71 ? 5.679 51.659 51.533 1.00 75.50 71 ALA A C 1
ATOM 569 O O . ALA A 1 71 ? 6.119 52.276 50.561 1.00 75.50 71 ALA A O 1
ATOM 570 N N . PHE A 1 72 ? 4.523 50.990 51.470 1.00 83.50 72 PHE A N 1
ATOM 571 C CA . PHE A 1 72 ? 3.676 50.969 50.276 1.00 83.50 72 PHE A CA 1
ATOM 572 C C . PHE A 1 72 ? 3.181 52.369 49.893 1.00 83.50 72 PHE A C 1
ATOM 574 O O . PHE A 1 72 ? 3.305 52.767 48.737 1.00 83.50 72 PHE A O 1
ATOM 581 N N . SER A 1 73 ? 2.725 53.172 50.861 1.00 79.50 73 SER A N 1
ATOM 582 C CA . SER A 1 73 ? 2.333 54.568 50.625 1.00 79.50 73 SER A CA 1
ATOM 583 C C . SER A 1 73 ? 3.465 55.404 50.015 1.00 79.50 73 SER A C 1
ATOM 585 O O . SER A 1 73 ? 3.221 56.290 49.194 1.00 79.50 73 SER A O 1
ATOM 587 N N . GLN A 1 74 ? 4.723 55.151 50.389 1.00 77.38 74 GLN A N 1
ATOM 588 C CA . GLN A 1 74 ? 5.885 55.799 49.768 1.00 77.38 74 GLN A CA 1
ATOM 589 C C . GLN A 1 74 ? 6.153 55.273 48.349 1.00 77.38 74 GLN A C 1
ATOM 591 O O . GLN A 1 74 ? 6.538 56.048 47.476 1.00 77.38 74 GLN A O 1
ATOM 596 N N . TYR A 1 75 ? 5.891 53.988 48.107 1.00 78.56 75 TYR A N 1
ATOM 597 C CA . TYR A 1 75 ? 6.051 53.330 46.810 1.00 78.56 75 TYR A CA 1
ATOM 598 C C . TYR A 1 75 ? 5.017 53.765 45.758 1.00 78.56 75 TYR A C 1
ATOM 600 O O . TYR A 1 75 ? 5.319 53.760 44.565 1.00 78.56 75 TYR A O 1
ATOM 608 N N . LEU A 1 76 ? 3.826 54.214 46.177 1.00 80.06 76 LEU A N 1
ATOM 609 C CA . LEU A 1 76 ? 2.776 54.715 45.275 1.00 80.06 76 LEU A CA 1
ATOM 610 C C . LEU A 1 76 ? 3.271 55.803 44.313 1.00 80.06 76 LEU A C 1
ATOM 612 O O . LEU A 1 76 ? 2.909 55.793 43.139 1.00 80.06 76 LEU A O 1
ATOM 616 N N . GLY A 1 77 ? 4.148 56.693 44.793 1.00 75.25 77 GLY A N 1
ATOM 617 C CA . GLY A 1 77 ? 4.736 57.774 43.993 1.00 75.25 77 GLY A CA 1
ATOM 618 C C . GLY A 1 77 ? 5.609 57.300 42.829 1.00 75.25 77 GLY A C 1
ATOM 619 O O . GLY A 1 77 ? 5.972 58.104 41.983 1.00 75.25 77 GLY A O 1
ATOM 620 N N . PHE A 1 78 ? 5.942 56.011 42.785 1.00 76.69 78 PHE A N 1
ATOM 621 C CA . PHE A 1 78 ? 6.685 55.375 41.705 1.00 76.69 78 PHE A CA 1
ATOM 622 C C . PHE A 1 78 ? 5.781 54.538 40.804 1.00 76.69 78 PHE A C 1
ATOM 624 O O . PHE A 1 78 ? 5.790 54.702 39.586 1.00 76.69 78 PHE A O 1
ATOM 631 N N . ILE A 1 79 ? 5.012 53.629 41.407 1.00 79.12 79 ILE A N 1
ATOM 632 C CA . ILE A 1 79 ? 4.286 52.602 40.657 1.00 79.12 79 ILE A CA 1
ATOM 633 C C . ILE A 1 79 ? 3.123 53.195 39.855 1.00 79.12 79 ILE A C 1
ATOM 635 O O . ILE A 1 79 ? 2.926 52.800 38.714 1.00 79.12 79 ILE A O 1
ATOM 639 N N . ILE A 1 80 ? 2.402 54.188 40.387 1.00 81.06 80 ILE A N 1
ATOM 640 C CA . ILE A 1 80 ? 1.272 54.807 39.674 1.00 81.06 80 ILE A CA 1
ATOM 641 C C . ILE A 1 80 ? 1.737 55.528 38.393 1.00 81.06 80 ILE A C 1
ATOM 643 O O . ILE A 1 80 ? 1.231 55.177 37.326 1.00 81.06 80 ILE A O 1
ATOM 647 N N . PRO A 1 81 ? 2.717 56.458 38.440 1.00 73.75 81 PRO A N 1
ATOM 648 C CA . PRO A 1 81 ? 3.279 57.067 37.230 1.00 73.75 81 PRO A CA 1
ATOM 649 C C . PRO A 1 81 ? 3.761 56.043 36.205 1.00 73.75 81 PRO A C 1
ATOM 651 O O . PRO A 1 81 ? 3.466 56.153 35.016 1.00 73.75 81 PRO A O 1
ATOM 654 N N . PHE A 1 82 ? 4.481 55.019 36.675 1.00 75.69 82 PHE A N 1
ATOM 655 C CA . PHE A 1 82 ? 5.041 53.986 35.814 1.00 75.69 82 PHE A CA 1
ATOM 656 C C . PHE A 1 82 ? 3.943 53.219 35.062 1.00 75.69 82 PHE A C 1
ATOM 658 O O . PHE A 1 82 ? 4.054 53.030 33.850 1.00 75.69 82 PHE A O 1
ATOM 665 N N . MET A 1 83 ? 2.865 52.821 35.744 1.00 75.56 83 MET A N 1
ATOM 666 C CA . MET A 1 83 ? 1.762 52.075 35.127 1.00 75.56 83 MET A CA 1
ATOM 667 C C . MET A 1 83 ? 0.957 52.946 34.155 1.00 75.56 83 MET A C 1
ATOM 669 O O . MET A 1 83 ? 0.699 52.514 33.034 1.00 75.56 83 MET A O 1
ATOM 673 N N . VAL A 1 84 ? 0.631 54.192 34.527 1.00 74.69 84 VAL A N 1
ATOM 674 C CA . VAL A 1 84 ? -0.085 55.142 33.648 1.00 74.69 84 VAL A CA 1
ATOM 675 C C . VAL A 1 84 ? 0.699 55.403 32.360 1.00 74.69 84 VAL A C 1
ATOM 677 O O . VAL A 1 84 ? 0.136 55.339 31.268 1.00 74.69 84 VAL A O 1
ATOM 680 N N . TYR A 1 85 ? 2.010 55.617 32.466 1.00 71.06 85 TYR A N 1
ATOM 681 C CA . TYR A 1 85 ? 2.870 55.765 31.295 1.00 71.06 85 TYR A CA 1
ATOM 682 C C . TYR A 1 85 ? 2.892 54.490 30.436 1.00 71.06 85 TYR A C 1
ATOM 684 O O . TYR A 1 85 ? 2.762 54.549 29.210 1.00 71.06 85 TYR A O 1
ATOM 692 N N . SER A 1 86 ? 3.030 53.324 31.075 1.00 69.38 86 SER A N 1
ATOM 693 C CA . SER A 1 86 ? 3.119 52.031 30.385 1.00 69.38 86 SER A CA 1
ATOM 694 C C . SER A 1 86 ? 1.847 51.715 29.594 1.00 69.38 86 SER A C 1
ATOM 696 O O . SER A 1 86 ? 1.936 51.207 28.477 1.00 69.38 86 SER A O 1
ATOM 698 N N . ILE A 1 87 ? 0.673 52.091 30.113 1.00 70.62 87 ILE A N 1
ATOM 699 C CA . ILE A 1 87 ? -0.620 51.936 29.430 1.00 70.62 87 ILE A CA 1
ATOM 700 C C . ILE A 1 87 ? -0.661 52.714 28.104 1.00 70.62 87 ILE A C 1
ATOM 702 O O . ILE A 1 87 ? -1.118 52.175 27.096 1.00 70.62 87 ILE A O 1
ATOM 706 N N . ASN A 1 88 ? -0.147 53.946 28.067 1.00 62.25 88 ASN A N 1
ATOM 707 C CA . ASN A 1 88 ? -0.141 54.759 26.844 1.00 62.25 88 ASN A CA 1
ATOM 708 C C . ASN A 1 88 ? 0.961 54.353 25.857 1.00 62.25 88 ASN A C 1
ATOM 710 O O . ASN A 1 88 ? 0.751 54.376 24.641 1.00 62.25 88 ASN A O 1
ATOM 714 N N . ALA A 1 89 ? 2.130 53.946 26.358 1.00 60.78 89 ALA A N 1
ATOM 715 C CA . ALA A 1 89 ? 3.240 53.501 25.517 1.00 60.78 89 ALA A CA 1
ATOM 716 C C . ALA A 1 89 ? 2.962 52.147 24.828 1.00 60.78 89 ALA A C 1
ATOM 718 O O . ALA A 1 89 ? 3.490 51.878 23.745 1.00 60.78 89 ALA A O 1
ATOM 719 N N . LEU A 1 90 ? 2.118 51.296 25.423 1.00 61.47 90 LEU A N 1
ATOM 720 C CA . LEU A 1 90 ? 1.841 49.931 24.973 1.00 61.47 90 LEU A CA 1
ATOM 721 C C . LEU A 1 90 ? 0.412 49.802 24.425 1.00 61.47 90 LEU A C 1
ATOM 723 O O . LEU A 1 90 ? -0.444 49.154 25.026 1.00 61.47 90 LEU A O 1
ATOM 727 N N . LYS A 1 91 ? 0.166 50.368 23.235 1.00 51.88 91 LYS A N 1
ATOM 728 C CA . LYS A 1 91 ? -1.158 50.411 22.572 1.00 51.88 91 LYS A CA 1
ATOM 729 C C . LYS A 1 91 ? -1.901 49.058 22.487 1.00 51.88 91 LYS A C 1
ATOM 731 O O . LYS A 1 91 ? -3.125 49.038 22.381 1.00 51.88 91 LYS A O 1
ATOM 736 N N . GLU A 1 92 ? -1.222 47.913 22.604 1.00 54.44 92 GLU A N 1
ATOM 737 C CA . GLU A 1 92 ? -1.816 46.570 22.472 1.00 54.44 92 GLU A CA 1
ATOM 738 C C . GLU A 1 92 ? -1.816 45.684 23.739 1.00 54.44 92 GLU A C 1
ATOM 740 O O . GLU A 1 92 ? -2.446 44.625 23.718 1.00 54.44 92 GLU A O 1
ATOM 745 N N . ALA A 1 93 ? -1.244 46.116 24.870 1.00 55.56 93 ALA A N 1
ATOM 746 C CA . ALA A 1 93 ? -1.183 45.291 26.083 1.00 55.56 93 ALA A CA 1
ATOM 747 C C . ALA A 1 93 ? -2.382 45.532 27.028 1.00 55.56 93 ALA A C 1
ATOM 749 O O . ALA A 1 93 ? -2.577 46.636 27.525 1.00 55.56 93 ALA A O 1
ATOM 750 N N . LYS A 1 94 ? -3.187 44.493 27.320 1.00 59.00 94 LYS A N 1
ATOM 751 C CA . LYS A 1 94 ? -4.271 44.557 28.334 1.00 59.00 94 LYS A CA 1
ATOM 752 C C . LYS A 1 94 ? -3.745 44.563 29.779 1.00 59.00 94 LYS A C 1
ATOM 754 O O . LYS A 1 94 ? -4.391 45.105 30.663 1.00 59.00 94 LYS A O 1
ATOM 759 N N . LYS A 1 95 ? -2.571 43.973 30.007 1.00 68.69 95 LYS A N 1
ATOM 760 C CA . LYS A 1 95 ? -2.061 43.642 31.341 1.00 68.69 95 LYS A CA 1
ATOM 761 C C . LYS A 1 95 ? -1.675 44.838 32.233 1.00 68.69 95 LYS A C 1
ATOM 763 O O . LYS A 1 95 ? -2.111 44.822 33.375 1.00 68.69 95 LYS A O 1
ATOM 768 N N . PRO A 1 96 ? -0.972 45.887 31.757 1.00 68.81 96 PRO A N 1
ATOM 769 C CA . PRO A 1 96 ? -0.623 47.036 32.606 1.00 68.81 96 PRO A CA 1
ATOM 770 C C . PRO A 1 96 ? -1.859 47.752 33.167 1.00 68.81 96 PRO A C 1
ATOM 772 O O . PRO A 1 96 ? -1.845 48.298 34.265 1.00 68.81 96 PRO A O 1
ATOM 775 N N . LEU A 1 97 ? -2.953 47.727 32.406 1.00 68.56 97 LEU A N 1
ATOM 776 C CA . LEU A 1 97 ? -4.221 48.312 32.806 1.00 68.56 97 LEU A CA 1
ATOM 777 C C . LEU A 1 97 ? -4.958 47.444 33.825 1.00 68.56 97 LEU A C 1
ATOM 779 O O . LEU A 1 97 ? -5.417 47.971 34.828 1.00 68.56 97 LEU A O 1
ATOM 783 N N . THR A 1 98 ? -4.998 46.127 33.613 1.00 71.06 98 THR A N 1
ATOM 784 C CA . THR A 1 98 ? -5.540 45.177 34.597 1.00 71.06 98 THR A CA 1
ATOM 785 C C . THR A 1 98 ? -4.746 45.204 35.907 1.00 71.06 98 THR A C 1
ATOM 787 O O . THR A 1 98 ? -5.332 45.241 36.980 1.00 71.06 98 THR A O 1
ATOM 790 N N . ASP A 1 99 ? -3.416 45.269 35.839 1.00 76.69 99 ASP A N 1
ATOM 791 C CA . ASP A 1 99 ? -2.555 45.356 37.021 1.00 76.69 99 ASP A CA 1
ATOM 792 C C . ASP A 1 99 ? -2.769 46.702 37.762 1.00 76.69 99 ASP A C 1
ATOM 794 O O . ASP A 1 99 ? -2.788 46.744 38.993 1.00 76.69 99 ASP A O 1
ATOM 798 N N . LEU A 1 100 ? -2.998 47.814 37.044 1.00 77.06 100 LEU A N 1
ATOM 799 C CA . LEU A 1 100 ? -3.382 49.092 37.660 1.00 77.06 100 LEU A CA 1
ATOM 800 C C . LEU A 1 100 ? -4.780 49.026 38.298 1.00 77.06 100 LEU A C 1
ATOM 802 O O . LEU A 1 100 ? -4.947 49.509 39.414 1.00 77.06 100 LEU A O 1
ATOM 806 N N . GLU A 1 101 ? -5.762 48.423 37.624 1.00 73.62 101 GLU A N 1
ATOM 807 C CA . GLU A 1 101 ? -7.114 48.200 38.158 1.00 73.62 101 GLU A CA 1
ATOM 808 C C . GLU A 1 101 ? -7.059 47.415 39.471 1.00 73.62 101 GLU A C 1
ATOM 810 O O . GLU A 1 101 ? -7.576 47.885 40.481 1.00 73.62 101 GLU A O 1
ATOM 815 N N . GLU A 1 102 ? -6.334 46.297 39.500 1.00 78.00 102 GLU A N 1
ATOM 816 C CA . GLU A 1 102 ? -6.156 45.481 40.703 1.00 78.00 102 GLU A CA 1
ATOM 817 C C . GLU A 1 102 ? -5.433 46.238 41.833 1.00 78.00 102 GLU A C 1
ATOM 819 O O . GLU A 1 102 ? -5.759 46.064 43.008 1.00 78.00 102 GLU A O 1
ATOM 824 N N . LEU A 1 103 ? -4.448 47.091 41.520 1.00 78.19 103 LEU A N 1
ATOM 825 C CA . LEU A 1 103 ? -3.778 47.917 42.534 1.00 78.19 103 LEU A CA 1
ATOM 826 C C . LEU A 1 103 ? -4.737 48.941 43.152 1.00 78.19 103 LEU A C 1
ATOM 828 O O . LEU A 1 103 ? -4.665 49.209 44.352 1.00 78.19 103 LEU A O 1
ATOM 832 N N . LEU A 1 104 ? -5.626 49.512 42.340 1.00 75.56 104 LEU A N 1
ATOM 833 C CA . LEU A 1 104 ? -6.624 50.482 42.783 1.00 75.56 104 LEU A CA 1
ATOM 834 C C . LEU A 1 104 ? -7.769 49.818 43.544 1.00 75.56 104 LEU A C 1
ATOM 836 O O . LEU A 1 104 ? -8.231 50.386 44.531 1.00 75.56 104 LEU A O 1
ATOM 840 N N . GLU A 1 105 ? -8.164 48.606 43.157 1.00 72.00 105 GLU A N 1
ATOM 841 C CA . GLU A 1 105 ? -9.096 47.785 43.927 1.00 72.00 105 GLU A CA 1
ATOM 842 C C . GLU A 1 105 ? -8.520 47.450 45.310 1.00 72.00 105 GLU A C 1
ATOM 844 O O . GLU A 1 105 ? -9.195 47.679 46.312 1.00 72.00 105 GLU A O 1
ATOM 849 N N . LEU A 1 106 ? -7.241 47.062 45.405 1.00 73.00 106 LEU A N 1
ATOM 850 C CA . LEU A 1 106 ? -6.580 46.815 46.696 1.00 73.00 106 LEU A CA 1
ATOM 851 C C . LEU A 1 106 ? -6.603 48.036 47.624 1.00 73.00 106 LEU A C 1
ATOM 853 O O . LEU A 1 106 ? -6.775 47.882 48.830 1.00 73.00 106 LEU A O 1
ATOM 857 N N . VAL A 1 107 ? -6.431 49.247 47.084 1.00 70.56 107 VAL A N 1
ATOM 858 C CA . VAL A 1 107 ? -6.543 50.491 47.864 1.00 70.56 107 VAL A CA 1
ATOM 859 C C . VAL A 1 107 ? -8.010 50.808 48.194 1.00 70.56 107 VAL A C 1
ATOM 861 O O . VAL A 1 107 ? -8.278 51.318 49.282 1.00 70.56 107 VAL A O 1
ATOM 864 N N . SER A 1 108 ? -8.956 50.472 47.309 1.00 66.69 108 SER A N 1
ATOM 865 C CA . SER A 1 108 ? -10.404 50.651 47.524 1.00 66.69 108 SER A CA 1
ATOM 866 C C . SER A 1 108 ? -10.961 49.798 48.660 1.00 66.69 108 SER A C 1
ATOM 868 O O . SER A 1 108 ? -11.870 50.226 49.360 1.00 66.69 108 SER A O 1
ATOM 870 N N . GLU A 1 109 ? -10.373 48.623 48.880 1.00 64.19 109 GLU A N 1
ATOM 871 C CA . GLU A 1 109 ? -10.742 47.703 49.957 1.00 64.19 109 GLU A CA 1
ATOM 872 C C . GLU A 1 109 ? -10.191 48.140 51.332 1.00 64.19 109 GLU A C 1
ATOM 874 O O . GLU A 1 109 ? -10.390 47.444 52.328 1.00 64.19 109 GLU A O 1
ATOM 879 N N . THR A 1 110 ? -9.486 49.279 51.423 1.00 62.75 110 THR A N 1
ATOM 880 C CA . THR A 1 110 ? -8.992 49.813 52.704 1.00 62.75 110 THR A CA 1
ATOM 881 C C . THR A 1 110 ? -9.877 50.883 53.310 1.00 62.75 110 THR A C 1
ATOM 883 O O . THR A 1 110 ? -10.220 51.862 52.659 1.00 62.75 110 THR A O 1
ATOM 886 N N . ASP A 1 111 ? -10.056 50.800 54.627 1.00 59.94 111 ASP A N 1
ATOM 887 C CA . ASP A 1 111 ? -10.603 51.887 55.447 1.00 59.94 111 ASP A CA 1
ATOM 888 C C . ASP A 1 111 ? -9.562 52.993 55.776 1.00 59.94 111 ASP A C 1
ATOM 890 O O . ASP A 1 111 ? -9.734 53.707 56.761 1.00 59.94 111 ASP A O 1
ATOM 894 N N . ASP A 1 112 ? -8.453 53.140 55.021 1.00 66.94 112 ASP A N 1
ATOM 895 C CA . ASP A 1 112 ? -7.419 54.177 55.252 1.00 66.94 112 ASP A CA 1
ATOM 896 C C . ASP A 1 112 ? -7.573 55.368 54.274 1.00 66.94 112 ASP A C 1
ATOM 898 O O . ASP A 1 112 ? -7.096 55.314 53.132 1.00 66.94 112 ASP A O 1
ATOM 902 N N . PRO A 1 113 ? -8.161 56.501 54.709 1.00 64.88 113 PRO A N 1
ATOM 903 C CA . PRO A 1 113 ? -8.446 57.638 53.831 1.00 64.88 113 PRO A CA 1
ATOM 904 C C . PRO A 1 113 ? -7.184 58.353 53.326 1.00 64.88 113 PRO A C 1
ATOM 906 O O . PRO A 1 113 ? -7.217 59.026 52.294 1.00 64.88 113 PRO A O 1
ATOM 909 N N . SER A 1 114 ? -6.064 58.236 54.049 1.00 67.94 114 SER A N 1
ATOM 910 C CA . SER A 1 114 ? -4.784 58.863 53.696 1.00 67.94 114 SER A CA 1
ATOM 911 C C . SER A 1 114 ? -4.171 58.202 52.461 1.00 67.94 114 SER A C 1
ATOM 913 O O . SER A 1 114 ? -3.696 58.880 51.544 1.00 67.94 114 SER A O 1
ATOM 915 N N . LEU A 1 115 ? -4.230 56.869 52.408 1.00 72.50 115 LEU A N 1
ATOM 916 C CA . LEU A 1 115 ? -3.697 56.081 51.303 1.00 72.50 115 LEU A CA 1
ATOM 917 C C . LEU A 1 115 ? -4.508 56.298 50.018 1.00 72.50 115 LEU A C 1
ATOM 919 O O . LEU A 1 115 ? -3.923 56.539 48.958 1.00 72.50 115 LEU A O 1
ATOM 923 N N . ALA A 1 116 ? -5.839 56.307 50.126 1.00 68.19 116 ALA A N 1
ATOM 924 C CA . ALA A 1 116 ? -6.741 56.610 49.016 1.00 68.19 116 ALA A CA 1
ATOM 925 C C . ALA A 1 116 ? -6.512 58.031 48.470 1.00 68.19 116 ALA A C 1
ATOM 927 O O . ALA A 1 116 ? -6.332 58.219 47.265 1.00 68.19 116 ALA A O 1
ATOM 928 N N . SER A 1 117 ? -6.412 59.028 49.359 1.00 66.31 117 SER A N 1
ATOM 929 C CA . SER A 1 117 ? -6.160 60.421 48.971 1.00 66.31 117 SER A CA 1
ATOM 930 C C . SER A 1 117 ? -4.807 60.623 48.284 1.00 66.31 117 SER A C 1
ATOM 932 O O . SER A 1 117 ? -4.699 61.489 47.423 1.00 66.31 117 SER A O 1
ATOM 934 N N . LYS A 1 118 ? -3.768 59.863 48.645 1.00 75.56 118 LYS A N 1
ATOM 935 C CA . LYS A 1 118 ? -2.444 59.973 48.016 1.00 75.56 118 LYS A CA 1
ATOM 936 C C . LYS A 1 118 ? -2.381 59.269 46.659 1.00 75.56 118 LYS A C 1
ATOM 938 O O . LYS A 1 118 ? -1.803 59.808 45.718 1.00 75.56 118 LYS A O 1
ATOM 943 N N . THR A 1 119 ? -2.989 58.085 46.564 1.00 74.31 119 THR A N 1
ATOM 944 C CA . THR A 1 119 ? -3.132 57.300 45.320 1.00 74.31 119 THR A CA 1
ATOM 945 C C . THR A 1 119 ? -3.779 58.146 44.226 1.00 74.31 119 THR A C 1
ATOM 947 O O . THR A 1 119 ? -3.298 58.226 43.099 1.00 74.31 119 THR A O 1
ATOM 950 N N . LEU A 1 120 ? -4.824 58.866 44.610 1.00 67.69 120 LEU A N 1
ATOM 951 C CA . LEU A 1 120 ? -5.511 59.841 43.787 1.00 67.69 120 LEU A CA 1
ATOM 952 C C . LEU A 1 120 ? -4.669 60.966 43.224 1.00 67.69 120 LEU A C 1
ATOM 954 O O . LEU A 1 120 ? -4.749 61.243 42.035 1.00 67.69 120 LEU A O 1
ATOM 958 N N . THR A 1 121 ? -3.966 61.689 44.100 1.00 69.69 121 THR A N 1
ATOM 959 C CA . THR A 1 121 ? -3.239 62.893 43.698 1.00 69.69 121 THR A CA 1
ATOM 960 C C . THR A 1 121 ? -2.209 62.516 42.644 1.00 69.69 121 THR A C 1
ATOM 962 O O . THR A 1 121 ? -2.079 63.194 41.632 1.00 69.69 121 THR A O 1
ATOM 965 N N . LEU A 1 122 ? -1.573 61.358 42.828 1.00 74.69 122 LEU A N 1
ATOM 966 C CA . LEU A 1 122 ? -0.652 60.784 41.859 1.00 74.69 122 LEU A CA 1
ATOM 967 C C . LEU A 1 122 ? -1.354 60.404 40.546 1.00 74.69 122 LEU A C 1
ATOM 969 O O . LEU A 1 122 ? -0.827 60.711 39.482 1.00 74.69 122 LEU A O 1
ATOM 973 N N . LEU A 1 123 ? -2.541 59.791 40.578 1.00 72.75 123 LEU A N 1
ATOM 974 C CA . LEU A 1 123 ? -3.313 59.517 39.358 1.00 72.75 123 LEU A CA 1
ATOM 975 C C . LEU A 1 123 ? -3.714 60.804 38.621 1.00 72.75 123 LEU A C 1
ATOM 977 O O . LEU A 1 123 ? -3.521 60.893 37.415 1.00 72.75 123 LEU A O 1
ATOM 981 N N . GLU A 1 124 ? -4.236 61.812 39.322 1.00 67.69 124 GLU A N 1
ATOM 982 C CA . GLU A 1 124 ? -4.672 63.077 38.718 1.00 67.69 124 GLU A CA 1
ATOM 983 C C . GLU A 1 124 ? -3.517 63.837 38.058 1.00 67.69 124 GLU A C 1
ATOM 985 O O . GLU A 1 124 ? -3.685 64.373 36.963 1.00 67.69 124 GLU A O 1
ATOM 990 N N . GLU A 1 125 ? -2.347 63.874 38.696 1.00 69.00 125 GLU A N 1
ATOM 991 C CA . GLU A 1 125 ? -1.152 64.511 38.135 1.00 69.00 125 GLU A CA 1
ATOM 992 C C . GLU A 1 125 ? -0.662 63.787 36.874 1.00 69.00 125 GLU A C 1
ATOM 994 O O . GLU A 1 125 ? -0.388 64.433 35.866 1.00 69.00 125 GLU A O 1
ATOM 999 N N . ASN A 1 126 ? -0.617 62.451 36.888 1.00 70.81 126 ASN A N 1
ATOM 1000 C CA . ASN A 1 126 ? -0.059 61.674 35.776 1.00 70.81 126 ASN A CA 1
ATOM 1001 C C . ASN A 1 126 ? -1.025 61.522 34.593 1.00 70.81 126 ASN A C 1
ATOM 1003 O O . ASN A 1 126 ? -0.581 61.470 33.449 1.00 70.81 126 ASN A O 1
ATOM 1007 N N . LEU A 1 127 ? -2.338 61.482 34.843 1.00 67.75 127 LEU A N 1
ATOM 1008 C CA . LEU A 1 127 ? -3.349 61.451 33.780 1.00 67.75 127 LEU A CA 1
ATOM 1009 C C . LEU A 1 127 ? -3.452 62.803 33.052 1.00 67.75 127 LEU A C 1
ATOM 1011 O O . LEU A 1 127 ? -3.720 62.816 31.859 1.00 67.75 127 LEU A O 1
ATOM 1015 N N . LYS A 1 128 ? -3.207 63.937 33.730 1.00 64.25 128 LYS A N 1
ATOM 1016 C CA . LYS A 1 128 ? -3.194 65.271 33.091 1.00 64.25 128 LYS A CA 1
ATOM 1017 C C . LYS A 1 128 ? -2.012 65.488 32.143 1.00 64.25 128 LYS A C 1
ATOM 1019 O O . LYS A 1 128 ? -2.111 66.316 31.244 1.00 64.25 128 LYS A O 1
ATOM 1024 N N . GLU A 1 129 ? -0.893 64.800 32.362 1.00 58.66 129 GLU A N 1
ATOM 1025 C CA . GLU A 1 129 ? 0.330 64.958 31.562 1.00 58.66 129 GLU A CA 1
ATOM 1026 C C . GLU A 1 129 ? 0.372 64.051 30.313 1.00 58.66 129 GLU A C 1
ATOM 1028 O O . GLU A 1 129 ? 1.329 64.125 29.543 1.00 58.66 129 GLU A O 1
ATOM 1033 N N . GLN A 1 130 ? -0.639 63.202 30.079 1.00 60.62 130 GLN A N 1
ATOM 1034 C CA . GLN A 1 130 ? -0.641 62.201 29.005 1.00 60.62 130 GLN A CA 1
ATOM 1035 C C . GLN A 1 130 ? -1.949 62.224 28.187 1.00 60.62 130 GLN A C 1
ATOM 1037 O O . GLN A 1 130 ? -3.032 62.169 28.760 1.00 60.62 130 GLN A O 1
ATOM 1042 N N . GLU A 1 131 ? -1.873 62.230 26.848 1.00 53.19 131 GLU A N 1
ATOM 1043 C CA . GLU A 1 131 ? -3.053 62.051 25.977 1.00 53.19 131 GLU A CA 1
ATOM 1044 C C . GLU A 1 131 ? -3.523 60.587 26.007 1.00 53.19 131 GLU A C 1
ATOM 1046 O O . GLU A 1 131 ? -2.832 59.689 25.520 1.00 53.19 131 GLU A O 1
ATOM 1051 N N . ILE A 1 132 ? -4.709 60.330 26.560 1.00 53.56 132 ILE A N 1
ATOM 1052 C CA . ILE A 1 132 ? -5.245 58.971 26.719 1.00 53.56 132 ILE A CA 1
ATOM 1053 C C . ILE A 1 132 ? -6.330 58.710 25.674 1.00 53.56 132 ILE A C 1
ATOM 1055 O O . ILE A 1 132 ? -7.340 59.406 25.606 1.00 53.56 132 ILE A O 1
ATOM 1059 N N . THR A 1 133 ? -6.155 57.659 24.869 1.00 48.41 133 THR A N 1
ATOM 1060 C CA . THR A 1 133 ? -7.171 57.232 23.893 1.00 48.41 133 THR A CA 1
ATOM 1061 C C . THR A 1 133 ? -8.236 56.361 24.566 1.00 48.41 133 THR A C 1
ATOM 1063 O O . THR A 1 133 ? -7.923 55.331 25.167 1.00 48.41 133 THR A O 1
ATOM 1066 N N . VAL A 1 134 ? -9.512 56.733 24.427 1.00 49.88 134 VAL A N 1
ATOM 1067 C CA . VAL A 1 134 ? -10.650 55.991 24.996 1.00 49.88 134 VAL A CA 1
ATOM 1068 C C . VAL A 1 134 ? -10.871 54.705 24.195 1.00 49.88 134 VAL A C 1
ATOM 1070 O O . VAL A 1 134 ? -11.514 54.697 23.150 1.00 49.88 134 VAL A O 1
ATOM 1073 N N . SER A 1 135 ? -10.300 53.603 24.677 1.00 51.09 135 SER A N 1
ATOM 1074 C CA . SER A 1 135 ? -10.494 52.258 24.122 1.00 51.09 135 SER A CA 1
ATOM 1075 C C . SER A 1 135 ? -11.376 51.411 25.045 1.00 51.09 135 SER A C 1
ATOM 1077 O O . SER A 1 135 ? -11.517 51.724 26.227 1.00 51.09 135 SER A O 1
ATOM 1079 N N . GLN A 1 136 ? -11.911 50.282 24.552 1.00 48.72 136 GLN A N 1
ATOM 1080 C CA . GLN A 1 136 ? -12.644 49.297 25.377 1.00 48.72 136 GLN A CA 1
ATOM 1081 C C . GLN A 1 136 ? -11.865 48.853 26.625 1.00 48.72 136 GLN A C 1
ATOM 1083 O O . GLN A 1 136 ? -12.453 48.399 27.601 1.00 48.72 136 GLN A O 1
ATOM 1088 N N . ARG A 1 137 ? -10.537 48.996 26.596 1.00 52.03 137 ARG A N 1
ATOM 1089 C CA . ARG A 1 137 ? -9.662 48.649 27.706 1.00 52.03 137 ARG A CA 1
ATOM 1090 C C . ARG A 1 137 ? -9.772 49.646 28.855 1.00 52.03 137 ARG A C 1
ATOM 1092 O O . ARG A 1 137 ? -9.697 49.202 29.977 1.00 52.03 137 ARG A O 1
ATOM 1099 N N . PHE A 1 138 ? -10.013 50.938 28.611 1.00 55.41 138 PHE A N 1
ATOM 1100 C CA . PHE A 1 138 ? -10.040 51.993 29.647 1.00 55.41 138 PHE A CA 1
ATOM 1101 C C . PHE A 1 138 ? -11.367 52.077 30.431 1.00 55.41 138 PHE A C 1
ATOM 1103 O O . PHE A 1 138 ? -11.474 52.774 31.440 1.00 55.41 138 PHE A O 1
ATOM 1110 N N . VAL A 1 139 ? -12.397 51.370 29.960 1.00 57.19 139 VAL A N 1
ATOM 1111 C CA . VAL A 1 139 ? -13.743 51.337 30.554 1.00 57.19 139 VAL A CA 1
ATOM 1112 C C . VAL A 1 139 ? -13.784 50.694 31.953 1.00 57.19 139 VAL A C 1
ATOM 1114 O O . VAL A 1 139 ? -14.483 51.232 32.812 1.00 57.19 139 VAL A O 1
ATOM 1117 N N . PRO A 1 140 ? -13.084 49.583 32.248 1.00 57.44 140 PRO A N 1
ATOM 1118 C CA . PRO A 1 140 ? -13.102 48.979 33.577 1.00 57.44 140 PRO A CA 1
ATOM 1119 C C . PRO A 1 140 ? -12.354 49.835 34.616 1.00 57.44 140 PRO A C 1
ATOM 1121 O O . PRO A 1 140 ? -12.900 50.042 35.697 1.00 57.44 140 PRO A O 1
ATOM 1124 N N . LEU A 1 141 ? -11.231 50.477 34.268 1.00 61.12 141 LEU A N 1
ATOM 1125 C CA . LEU A 1 141 ? -10.581 51.496 35.108 1.00 61.12 141 LEU A CA 1
ATOM 1126 C C . LEU A 1 141 ? -11.546 52.627 35.496 1.00 61.12 141 LEU A C 1
ATOM 1128 O O . LEU A 1 141 ? -11.609 53.017 36.662 1.00 61.12 141 LEU A O 1
ATOM 1132 N N . MET A 1 142 ? -12.366 53.106 34.554 1.00 62.16 142 MET A N 1
ATOM 1133 C CA . MET A 1 142 ? -13.418 54.086 34.852 1.00 62.16 142 MET A CA 1
ATOM 1134 C C . MET A 1 142 ? -14.469 53.537 35.827 1.00 62.16 142 MET A C 1
ATOM 1136 O O . MET A 1 142 ? -14.915 54.268 36.707 1.00 62.16 142 MET A O 1
ATOM 1140 N N . LYS A 1 143 ? -14.833 52.251 35.731 1.00 60.88 143 LYS A N 1
ATOM 1141 C CA . LYS A 1 143 ? -15.749 51.602 36.687 1.00 60.88 143 LYS A CA 1
ATOM 1142 C C . LYS A 1 143 ? -15.142 51.513 38.092 1.00 60.88 143 LYS A C 1
ATOM 1144 O O . LYS A 1 143 ? -15.855 51.770 39.059 1.00 60.88 143 LYS A O 1
ATOM 1149 N N . VAL A 1 144 ? -13.851 51.196 38.221 1.00 59.28 144 VAL A N 1
ATOM 1150 C CA . VAL A 1 144 ? -13.152 51.143 39.522 1.00 59.28 144 VAL A CA 1
ATOM 1151 C C . VAL A 1 144 ? -13.027 52.539 40.138 1.00 59.28 144 VAL A C 1
ATOM 1153 O O . VAL A 1 144 ? -13.302 52.708 41.322 1.00 59.28 144 VAL A O 1
ATOM 1156 N N . LEU A 1 145 ? -12.707 53.563 39.340 1.00 61.72 145 LEU A N 1
ATOM 1157 C CA . LEU A 1 145 ? -12.665 54.956 39.803 1.00 61.72 145 LEU A CA 1
ATOM 1158 C C . LEU A 1 145 ? -14.042 55.466 40.263 1.00 61.72 145 LEU A C 1
ATOM 1160 O O . LEU A 1 145 ? -14.118 56.222 41.230 1.00 61.72 145 LEU A O 1
ATOM 1164 N N . ILE A 1 146 ? -15.128 55.023 39.618 1.00 59.94 146 ILE A N 1
ATOM 1165 C CA . ILE A 1 146 ? -16.504 55.306 40.056 1.00 59.94 146 ILE A CA 1
ATOM 1166 C C . ILE A 1 146 ? -16.809 54.584 41.376 1.00 59.94 146 ILE A C 1
ATOM 1168 O O . ILE A 1 146 ? -17.266 55.225 42.317 1.00 59.94 146 ILE A O 1
ATOM 1172 N N . LYS A 1 147 ? -16.470 53.295 41.507 1.00 58.78 147 LYS A N 1
ATOM 1173 C CA . LYS A 1 147 ? -16.633 52.559 42.776 1.00 58.78 147 LYS A CA 1
ATOM 1174 C C . LYS A 1 147 ? -15.858 53.201 43.931 1.00 58.78 147 LYS A C 1
ATOM 1176 O O . LYS A 1 147 ? -16.390 53.339 45.026 1.00 58.78 147 LYS A O 1
ATOM 1181 N N . LEU A 1 148 ? -14.623 53.640 43.687 1.00 56.19 148 LEU A N 1
ATOM 1182 C CA . LEU A 1 148 ? -13.813 54.382 44.658 1.00 56.19 148 LEU A CA 1
ATOM 1183 C C . LEU A 1 148 ? -14.470 55.706 45.080 1.00 56.19 148 LEU A C 1
ATOM 1185 O O . LEU A 1 148 ? -14.329 56.115 46.231 1.00 56.19 148 LEU A O 1
ATOM 1189 N N . SER A 1 149 ? -15.213 56.356 44.176 1.00 53.97 149 SER A N 1
ATOM 1190 C CA . SER A 1 149 ? -15.968 57.573 44.493 1.00 53.97 149 SER A CA 1
ATOM 1191 C C . SER A 1 149 ? -17.183 57.317 45.394 1.00 53.97 149 SER A C 1
ATOM 1193 O O . SER A 1 149 ? -17.525 58.184 46.196 1.00 53.97 149 SER A O 1
ATOM 1195 N N . ASP A 1 150 ? -17.771 56.119 45.333 1.00 55.28 150 ASP A N 1
ATOM 1196 C CA . ASP A 1 150 ? -18.929 55.734 46.151 1.00 55.28 150 ASP A CA 1
ATOM 1197 C C . ASP A 1 150 ? -18.547 55.373 47.603 1.00 55.28 150 ASP A C 1
ATOM 1199 O O . ASP A 1 150 ? -19.374 55.480 48.509 1.00 55.28 150 ASP A O 1
ATOM 1203 N N . ILE A 1 151 ? -17.288 54.984 47.854 1.00 54.59 151 ILE A N 1
ATOM 1204 C CA . ILE A 1 151 ? -16.792 54.562 49.182 1.00 54.59 151 ILE A CA 1
ATOM 1205 C C . ILE A 1 151 ? -16.476 55.770 50.098 1.00 54.59 151 ILE A C 1
ATOM 1207 O O . ILE A 1 151 ? -16.481 55.653 51.323 1.00 54.59 151 ILE A O 1
ATOM 1211 N N . GLY A 1 152 ? -16.256 56.967 49.543 1.00 52.75 152 GLY A N 1
ATOM 1212 C CA . GLY A 1 152 ? -15.849 58.163 50.293 1.00 52.75 152 GLY A CA 1
ATOM 1213 C C . GLY A 1 152 ? -16.963 59.191 50.496 1.00 52.75 152 GLY A C 1
ATOM 1214 O O . GLY A 1 152 ? -16.938 60.243 49.864 1.00 52.75 152 GLY A O 1
ATOM 1215 N N . ASN A 1 153 ? -17.904 58.947 51.412 1.00 50.31 153 ASN A N 1
ATOM 1216 C CA . ASN A 1 153 ? -19.022 59.870 51.673 1.00 50.31 153 ASN A CA 1
ATOM 1217 C C . ASN A 1 153 ? -18.706 61.000 52.678 1.00 50.31 153 ASN A C 1
ATOM 1219 O O . ASN A 1 153 ? -19.615 61.612 53.237 1.00 50.31 153 ASN A O 1
ATOM 1223 N N . ASP A 1 154 ? -17.424 61.290 52.915 1.00 50.03 154 ASP A N 1
ATOM 1224 C CA . ASP A 1 154 ? -17.010 62.374 53.802 1.00 50.03 154 ASP A CA 1
ATOM 1225 C C . ASP A 1 154 ? -16.199 63.434 53.047 1.00 50.03 154 ASP A C 1
ATOM 1227 O O . ASP A 1 154 ? -15.444 63.147 52.118 1.00 50.03 154 ASP A O 1
ATOM 1231 N N . SER A 1 155 ? -16.401 64.681 53.460 1.00 49.56 155 SER A N 1
ATOM 1232 C CA . SER A 1 155 ? -16.118 65.990 52.837 1.00 49.56 155 SER A CA 1
ATOM 1233 C C . SER A 1 155 ? -14.709 66.276 52.265 1.00 49.56 155 SER A C 1
ATOM 1235 O O . SER A 1 155 ? -14.411 67.407 51.879 1.00 49.56 155 SER A O 1
ATOM 1237 N N . LYS A 1 156 ? -13.842 65.272 52.125 1.00 50.19 156 LYS A N 1
ATOM 1238 C CA . LYS A 1 156 ? -12.534 65.340 51.453 1.00 50.19 156 LYS A CA 1
ATOM 1239 C C . LYS A 1 156 ? -12.545 64.799 50.013 1.00 50.19 156 LYS A C 1
ATOM 1241 O O . LYS A 1 156 ? -11.495 64.767 49.379 1.00 50.19 156 LYS A O 1
ATOM 1246 N N . ALA A 1 157 ? -13.714 64.441 49.466 1.00 52.12 157 ALA A N 1
ATOM 1247 C CA . ALA A 1 157 ? -13.839 63.854 48.127 1.00 52.12 157 ALA A CA 1
ATOM 1248 C C . ALA A 1 157 ? -13.945 64.853 46.942 1.00 52.12 157 ALA A C 1
ATOM 1250 O O . ALA A 1 157 ? -14.043 64.448 45.785 1.00 52.12 157 ALA A O 1
ATOM 1251 N N . GLY A 1 158 ? -13.901 66.168 47.187 1.00 50.06 158 GLY A N 1
ATOM 1252 C CA . GLY A 1 158 ? -14.040 67.206 46.146 1.00 50.06 158 GLY A CA 1
ATOM 1253 C C . GLY A 1 158 ? -13.100 67.085 44.923 1.00 50.06 158 GLY A C 1
ATOM 1254 O O . GLY A 1 158 ? -13.558 67.319 43.800 1.00 50.06 158 GLY A O 1
ATOM 1255 N N . PRO A 1 159 ? -11.824 66.681 45.082 1.00 46.62 159 PRO A N 1
ATOM 1256 C CA . PRO A 1 159 ? -10.919 66.455 43.952 1.00 46.62 159 PRO A CA 1
ATOM 1257 C C . PRO A 1 159 ? -11.322 65.263 43.062 1.00 46.62 159 PRO A C 1
ATOM 1259 O O . PRO A 1 159 ? -11.188 65.358 41.842 1.00 46.62 159 PRO A O 1
ATOM 1262 N N . TRP A 1 160 ? -11.912 64.194 43.626 1.00 50.94 160 TRP A N 1
ATOM 1263 C CA . TRP A 1 160 ? -12.410 63.039 42.853 1.00 50.94 160 TRP A CA 1
ATOM 1264 C C . TRP A 1 160 ? -13.469 63.461 41.834 1.00 50.94 160 TRP A C 1
ATOM 1266 O O . TRP A 1 160 ? -13.406 63.093 40.662 1.00 50.94 160 TRP A O 1
ATOM 1276 N N . PHE A 1 161 ? -14.411 64.304 42.262 1.00 51.72 161 PHE A N 1
ATOM 1277 C CA . PHE A 1 161 ? -15.440 64.847 41.381 1.00 51.72 161 PHE A CA 1
ATOM 1278 C C . PHE A 1 161 ? -14.859 65.780 40.319 1.00 51.72 161 PHE A C 1
ATOM 1280 O O . PHE A 1 161 ? -15.374 65.818 39.208 1.00 51.72 161 PHE A O 1
ATOM 1287 N N . SER A 1 162 ? -13.784 66.512 40.623 1.00 48.91 162 SER A N 1
ATOM 1288 C CA . SER A 1 162 ? -13.078 67.371 39.664 1.00 48.91 162 SER A CA 1
ATOM 1289 C C . SER A 1 162 ? -12.374 66.561 38.569 1.00 48.91 162 SER A C 1
ATOM 1291 O O . SER A 1 162 ? -12.549 66.865 37.388 1.00 48.91 162 SER A O 1
ATOM 1293 N N . LEU A 1 163 ? -11.641 65.502 38.932 1.00 47.84 163 LEU A N 1
ATOM 1294 C CA . LEU A 1 163 ? -10.950 64.633 37.975 1.00 47.84 163 LEU A CA 1
ATOM 1295 C C . LEU A 1 163 ? -11.946 63.895 37.065 1.00 47.84 163 LEU A C 1
ATOM 1297 O O . LEU A 1 163 ? -11.807 63.950 35.845 1.00 47.84 163 LEU A O 1
ATOM 1301 N N . ILE A 1 164 ? -13.002 63.297 37.634 1.00 53.97 164 ILE A N 1
ATOM 1302 C CA . ILE A 1 164 ? -14.072 62.631 36.867 1.00 53.97 164 ILE A CA 1
ATOM 1303 C C . ILE A 1 164 ? -14.798 63.637 35.960 1.00 53.97 164 ILE A C 1
ATOM 1305 O O . ILE A 1 164 ? -15.138 63.321 34.822 1.00 53.97 164 ILE A O 1
ATOM 1309 N N . LYS A 1 165 ? -15.000 64.878 36.419 1.00 49.88 165 LYS A N 1
ATOM 1310 C CA . LYS A 1 165 ? -15.638 65.947 35.637 1.00 49.88 165 LYS A CA 1
ATOM 1311 C C . LYS A 1 165 ? -14.734 66.507 34.532 1.00 49.88 165 LYS A C 1
ATOM 1313 O O . LYS A 1 165 ? -15.268 66.921 33.509 1.00 49.88 165 LYS A O 1
ATOM 1318 N N . ASN A 1 166 ? -13.408 66.480 34.687 1.00 48.94 166 ASN A N 1
ATOM 1319 C CA . ASN A 1 166 ? -12.455 66.833 33.627 1.00 48.94 166 ASN A CA 1
ATOM 1320 C C . ASN A 1 166 ? -12.297 65.708 32.592 1.00 48.94 166 ASN A C 1
ATOM 1322 O O . ASN A 1 166 ? -12.386 65.993 31.404 1.00 48.94 166 ASN A O 1
ATOM 1326 N N . LEU A 1 167 ? -12.197 64.442 33.014 1.00 48.28 167 LEU A N 1
ATOM 1327 C CA . LEU A 1 167 ? -12.236 63.275 32.115 1.00 48.28 167 LEU A CA 1
ATOM 1328 C C . LEU A 1 167 ? -13.557 63.202 31.335 1.00 48.28 167 LEU A C 1
ATOM 1330 O O . LEU A 1 167 ? -13.562 62.942 30.138 1.00 48.28 167 LEU A O 1
ATOM 1334 N N . ARG A 1 168 ? -14.684 63.523 31.984 1.00 49.97 168 ARG A N 1
ATOM 1335 C CA . ARG A 1 168 ? -15.992 63.698 31.333 1.00 49.97 168 ARG A CA 1
ATOM 1336 C C . ARG A 1 168 ? -15.972 64.800 30.273 1.00 49.97 168 ARG A C 1
ATOM 1338 O O . ARG A 1 168 ? -16.580 64.639 29.226 1.00 49.97 168 ARG A O 1
ATOM 1345 N N . ARG A 1 169 ? -15.257 65.896 30.528 1.00 46.19 169 ARG A N 1
ATOM 1346 C CA . ARG A 1 169 ? -15.131 67.028 29.603 1.00 46.19 169 ARG A CA 1
ATOM 1347 C C . ARG A 1 169 ? -14.209 66.720 28.415 1.00 46.19 169 ARG A C 1
ATOM 1349 O O . ARG A 1 169 ? -14.427 67.267 27.340 1.00 46.19 169 ARG A O 1
ATOM 1356 N N . GLU A 1 170 ? -13.223 65.838 28.582 1.00 45.44 170 GLU A N 1
ATOM 1357 C CA . GLU A 1 170 ? -12.438 65.287 27.466 1.00 45.44 170 GLU A CA 1
ATOM 1358 C C . GLU A 1 170 ? -13.207 64.216 26.679 1.00 45.44 170 GLU A C 1
ATOM 1360 O O . GLU A 1 170 ? -13.152 64.201 25.453 1.00 45.44 170 GLU A O 1
ATOM 1365 N N . LEU A 1 171 ? -14.026 63.394 27.341 1.00 45.62 171 LEU A N 1
ATOM 1366 C CA . LEU A 1 171 ? -14.991 62.508 26.678 1.00 45.62 171 LEU A CA 1
ATOM 1367 C C . LEU A 1 171 ? -16.040 63.298 25.869 1.00 45.62 171 LEU A C 1
ATOM 1369 O O . LEU A 1 171 ? -16.410 62.876 24.777 1.00 45.62 171 LEU A O 1
ATOM 1373 N N . ASP A 1 172 ? -16.457 64.479 26.345 1.00 42.72 172 ASP A N 1
ATOM 1374 C CA . ASP A 1 172 ? -17.324 65.412 25.605 1.00 42.72 172 ASP A CA 1
ATOM 1375 C C . ASP A 1 172 ? -16.648 65.975 24.328 1.00 42.72 172 ASP A C 1
ATOM 1377 O O . ASP A 1 172 ? -17.344 66.413 23.403 1.00 42.72 172 ASP A O 1
ATOM 1381 N N . LEU A 1 173 ? -15.307 65.950 24.244 1.00 39.16 173 LEU A N 1
ATOM 1382 C CA . LEU A 1 173 ? -14.534 66.354 23.059 1.00 39.16 173 LEU A CA 1
ATOM 1383 C C . LEU A 1 173 ? -14.387 65.215 22.028 1.00 39.16 173 LEU A C 1
ATOM 1385 O O . LEU A 1 173 ? -14.293 65.497 20.832 1.00 39.16 173 LEU A O 1
ATOM 1389 N N . TYR A 1 174 ? -14.461 63.946 22.448 1.00 43.59 174 TYR A N 1
ATOM 1390 C CA . TYR A 1 174 ? -14.380 62.764 21.579 1.00 43.59 174 TYR A CA 1
ATOM 1391 C C . TYR A 1 174 ? -15.760 62.109 21.383 1.00 43.59 174 TYR A C 1
ATOM 1393 O O . TYR A 1 174 ? -16.143 61.135 22.028 1.00 43.59 174 TYR A O 1
ATOM 1401 N N . ARG A 1 175 ? -16.537 62.664 20.445 1.00 43.06 175 ARG A N 1
ATOM 1402 C CA . ARG A 1 175 ? -17.887 62.201 20.073 1.00 43.06 175 ARG A CA 1
ATOM 1403 C C . ARG A 1 175 ? -17.879 60.841 19.358 1.00 43.06 175 ARG A C 1
ATOM 1405 O O . ARG A 1 175 ? -17.764 60.818 18.137 1.00 43.06 175 ARG A O 1
ATOM 1412 N N . ALA A 1 176 ? -18.094 59.744 20.085 1.00 53.19 176 ALA A N 1
ATOM 1413 C CA . ALA A 1 176 ? -18.727 58.506 19.596 1.00 53.19 176 ALA A CA 1
ATOM 1414 C C . ALA A 1 176 ? -18.830 57.477 20.737 1.00 53.19 176 ALA A C 1
ATOM 1416 O O . ALA A 1 176 ? -17.948 56.638 20.899 1.00 53.19 176 ALA A O 1
ATOM 1417 N N . VAL A 1 177 ? -19.903 57.520 21.532 1.00 48.91 177 VAL A N 1
ATOM 1418 C CA . VAL A 1 177 ? -20.193 56.462 22.517 1.00 48.91 177 VAL A CA 1
ATOM 1419 C C . VAL A 1 177 ? -21.439 55.689 22.056 1.00 48.91 177 VAL A C 1
ATOM 1421 O O . VAL A 1 177 ? -22.467 56.326 21.813 1.00 48.91 177 VAL A O 1
ATOM 1424 N N . PRO A 1 178 ? -21.370 54.351 21.901 1.00 49.66 178 PRO A N 1
ATOM 1425 C CA . PRO A 1 178 ? -22.512 53.508 21.543 1.00 49.66 178 PRO A CA 1
ATOM 1426 C C . PRO A 1 178 ? -23.697 53.665 22.507 1.00 49.66 178 PRO A C 1
ATOM 1428 O O . PRO A 1 178 ? -23.519 53.831 23.715 1.00 49.66 178 PRO A O 1
ATOM 1431 N N . GLU A 1 179 ? -24.921 53.563 21.985 1.00 44.69 179 GLU A N 1
ATOM 1432 C CA . GLU A 1 179 ? -26.165 53.758 22.751 1.00 44.69 179 GLU A CA 1
ATOM 1433 C C . GLU A 1 179 ? -26.321 52.756 23.913 1.00 44.69 179 GLU A C 1
ATOM 1435 O O . GLU A 1 179 ? -26.906 53.077 24.946 1.00 44.69 179 GLU A O 1
ATOM 1440 N N . THR A 1 180 ? -25.752 51.557 23.776 1.00 48.22 180 THR A N 1
ATOM 1441 C CA . THR A 1 180 ? -25.708 50.513 24.812 1.00 48.22 180 THR A CA 1
ATOM 1442 C C . THR A 1 180 ? -24.880 50.939 26.023 1.00 48.22 180 THR A C 1
ATOM 1444 O O . THR A 1 180 ? -25.353 50.842 27.153 1.00 48.22 180 THR A O 1
ATOM 1447 N N . ILE A 1 181 ? -23.702 51.523 25.793 1.00 47.47 181 ILE A N 1
ATOM 1448 C CA . ILE A 1 181 ? -22.823 52.039 26.852 1.00 47.47 181 ILE A CA 1
ATOM 1449 C C . ILE A 1 181 ? -23.469 53.242 27.558 1.00 47.47 181 ILE A C 1
ATOM 1451 O O . ILE A 1 181 ? -23.375 53.381 28.774 1.00 47.47 181 ILE A O 1
ATOM 1455 N N . LEU A 1 182 ? -24.192 54.091 26.823 1.00 47.50 182 LEU A N 1
ATOM 1456 C CA . LEU A 1 182 ? -24.910 55.231 27.406 1.00 47.50 182 LEU A CA 1
ATOM 1457 C C . LEU A 1 182 ? -26.094 54.807 28.293 1.00 47.50 182 LEU A C 1
ATOM 1459 O O . LEU A 1 182 ? -26.376 55.480 29.286 1.00 47.50 182 LEU A O 1
ATOM 1463 N N . LYS A 1 183 ? -26.764 53.694 27.959 1.00 47.00 183 LYS A N 1
ATOM 1464 C CA . LYS A 1 183 ? -27.857 53.111 28.758 1.00 47.00 183 LYS A CA 1
ATOM 1465 C C . LYS A 1 183 ? -27.351 52.426 30.024 1.00 47.00 183 LYS A C 1
ATOM 1467 O O . LYS A 1 183 ? -27.964 52.592 31.072 1.00 47.00 183 LYS A O 1
ATOM 1472 N N . GLU A 1 184 ? -26.221 51.725 29.953 1.00 45.03 184 GLU A N 1
ATOM 1473 C CA . GLU A 1 184 ? -25.584 51.121 31.134 1.00 45.03 184 GLU A CA 1
ATOM 1474 C C . GLU A 1 184 ? -25.066 52.169 32.135 1.00 45.03 184 GLU A C 1
ATOM 1476 O O . GLU A 1 184 ? -24.996 51.896 33.331 1.00 45.03 184 GLU A O 1
ATOM 1481 N N . LEU A 1 185 ? -24.739 53.377 31.661 1.00 46.25 185 LEU A N 1
ATOM 1482 C CA . LEU A 1 185 ? -24.199 54.480 32.468 1.00 46.25 185 LEU A CA 1
ATOM 1483 C C . LEU A 1 185 ? -25.248 55.526 32.914 1.00 46.25 185 LEU A C 1
ATOM 1485 O O . LEU A 1 185 ? -24.899 56.463 33.628 1.00 46.25 185 LEU A O 1
ATOM 1489 N N . ASN A 1 186 ? -26.520 55.374 32.525 1.00 46.47 186 ASN A N 1
ATOM 1490 C CA . ASN A 1 186 ? -27.672 56.173 32.984 1.00 46.47 186 ASN A CA 1
ATOM 1491 C C . ASN A 1 186 ? -27.542 57.719 32.804 1.00 46.47 186 ASN A C 1
ATOM 1493 O O . ASN A 1 186 ? -27.733 58.495 33.743 1.00 46.47 186 ASN A O 1
ATOM 1497 N N . PHE A 1 187 ? -27.206 58.190 31.591 1.00 50.66 187 PHE A N 1
ATOM 1498 C CA . PHE A 1 187 ? -26.991 59.621 31.262 1.00 50.66 187 PHE A CA 1
ATOM 1499 C C . PHE A 1 187 ? -28.286 60.470 31.035 1.00 50.66 187 PHE A C 1
ATOM 1501 O O . PHE A 1 187 ? -29.330 59.911 30.708 1.00 50.66 187 PHE A O 1
ATOM 1508 N N . PRO A 1 188 ? -28.247 61.829 31.135 1.00 44.44 188 PRO A N 1
ATOM 1509 C CA . PRO A 1 188 ? -29.421 62.723 30.993 1.00 44.44 188 PRO A CA 1
ATOM 1510 C C . PRO A 1 188 ? -29.902 62.976 29.539 1.00 44.44 188 PRO A C 1
ATOM 1512 O O . PRO A 1 188 ? -29.098 62.979 28.608 1.00 44.44 188 PRO A O 1
ATOM 1515 N N . GLU A 1 189 ? -31.192 63.320 29.347 1.00 44.03 189 GLU A N 1
ATOM 1516 C CA . GLU A 1 189 ? -31.866 63.554 28.037 1.00 44.03 189 GLU A CA 1
ATOM 1517 C C . GLU A 1 189 ? -31.254 64.650 27.131 1.00 44.03 189 GLU A C 1
ATOM 1519 O O . GLU A 1 189 ? -31.554 64.708 25.938 1.00 44.03 189 GLU A O 1
ATOM 1524 N N . SER A 1 190 ? -30.370 65.506 27.644 1.00 40.34 190 SER A N 1
ATOM 1525 C CA . SER A 1 190 ? -29.778 66.631 26.903 1.00 40.34 190 SER A CA 1
ATOM 1526 C C . SER A 1 190 ? -28.759 66.235 25.819 1.00 40.34 190 SER A C 1
ATOM 1528 O O . SER A 1 190 ? -28.334 67.094 25.047 1.00 40.34 190 SER A O 1
ATOM 1530 N N . LEU A 1 191 ? -28.382 64.955 25.723 1.00 41.84 191 LEU A N 1
ATOM 1531 C CA . LEU A 1 191 ? -27.434 64.435 24.723 1.00 41.84 191 LEU A CA 1
ATOM 1532 C C . LEU A 1 191 ? -28.105 63.817 23.475 1.00 41.84 191 LEU A C 1
ATOM 1534 O O . LEU A 1 191 ? -27.422 63.575 22.480 1.00 41.84 191 LEU A O 1
ATOM 1538 N N . ARG A 1 192 ? -29.437 63.643 23.480 1.00 45.12 192 ARG A N 1
ATOM 1539 C CA . ARG A 1 192 ? -30.239 63.035 22.391 1.00 45.12 192 ARG A CA 1
ATOM 1540 C C . ARG A 1 192 ? -30.026 63.657 20.988 1.00 45.12 192 ARG A C 1
ATOM 1542 O O . ARG A 1 192 ? -29.883 62.891 20.034 1.00 45.12 192 ARG A O 1
ATOM 1549 N N . PRO A 1 193 ? -29.908 64.995 20.821 1.00 39.75 193 PRO A N 1
ATOM 1550 C CA . PRO A 1 193 ? -29.762 65.616 19.495 1.00 39.75 193 PRO A CA 1
ATOM 1551 C C . PRO A 1 193 ? -28.448 65.268 18.778 1.00 39.75 193 PRO A C 1
ATOM 1553 O O . PRO A 1 193 ? -28.374 65.273 17.550 1.00 39.75 193 PRO A O 1
ATOM 1556 N N . TYR A 1 194 ? -27.392 64.956 19.534 1.00 40.50 194 TYR A N 1
ATOM 1557 C CA . TYR A 1 194 ? -26.079 64.625 18.975 1.00 40.50 194 TYR A CA 1
ATOM 1558 C C . TYR A 1 194 ? -25.998 63.159 18.538 1.00 40.50 194 TYR A C 1
ATOM 1560 O O . TYR A 1 194 ? -25.363 62.855 17.527 1.00 40.50 194 TYR A O 1
ATOM 1568 N N . THR A 1 195 ? -26.705 62.268 19.240 1.00 46.22 195 THR A N 1
ATOM 1569 C CA . THR A 1 195 ? -26.914 60.875 18.825 1.00 46.22 195 THR A CA 1
ATOM 1570 C C . THR A 1 195 ? -27.752 60.816 17.544 1.00 46.22 195 THR A C 1
ATOM 1572 O O . THR A 1 195 ? -27.396 60.105 16.607 1.00 46.22 195 THR A O 1
ATOM 1575 N N . GLU A 1 196 ? -28.806 61.635 17.445 1.00 49.25 196 GLU A N 1
ATOM 1576 C CA . GLU A 1 196 ? -29.657 61.745 16.250 1.00 49.25 196 GLU A CA 1
ATOM 1577 C C . GLU A 1 196 ? -28.910 62.302 15.023 1.00 49.25 196 GLU A C 1
ATOM 1579 O O . GLU A 1 196 ? -29.090 61.796 13.915 1.00 49.25 196 GLU A O 1
ATOM 1584 N N . ALA A 1 197 ? -28.015 63.282 15.195 1.00 48.47 197 ALA A N 1
ATOM 1585 C CA . ALA A 1 197 ? -27.213 63.834 14.098 1.00 48.47 197 ALA A CA 1
ATOM 1586 C C . ALA A 1 197 ? -26.164 62.842 13.551 1.00 48.47 197 ALA A C 1
ATOM 1588 O O . ALA A 1 197 ? -25.954 62.762 12.339 1.00 48.47 197 ALA A O 1
ATOM 1589 N N . PHE A 1 198 ? -25.524 62.056 14.424 1.00 52.25 198 PHE A N 1
ATOM 1590 C CA . PHE A 1 198 ? -24.617 60.978 14.012 1.00 52.25 198 PHE A CA 1
ATOM 1591 C C . PHE A 1 198 ? -25.373 59.866 13.268 1.00 52.25 198 PHE A C 1
ATOM 1593 O O . PHE A 1 198 ? -24.945 59.444 12.192 1.00 52.25 198 PHE A O 1
ATOM 1600 N N . LEU A 1 199 ? -26.543 59.470 13.784 1.00 51.25 199 LEU A N 1
ATOM 1601 C CA . LEU A 1 199 ? -27.458 58.523 13.140 1.00 51.25 199 LEU A CA 1
ATOM 1602 C C . LEU A 1 199 ? -27.897 58.992 11.743 1.00 51.25 199 LEU A C 1
ATOM 1604 O O . LEU A 1 199 ? -27.883 58.207 10.795 1.00 51.25 199 LEU A O 1
ATOM 1608 N N . GLN A 1 200 ? -28.228 60.277 11.583 1.00 56.53 200 GLN A N 1
ATOM 1609 C CA . GLN A 1 200 ? -28.570 60.861 10.281 1.00 56.53 200 GLN A CA 1
ATOM 1610 C C . GLN A 1 200 ? -27.388 60.864 9.301 1.00 56.53 200 GLN A C 1
ATOM 1612 O O . GLN A 1 200 ? -27.593 60.688 8.100 1.00 56.53 200 GLN A O 1
ATOM 1617 N N . ASN A 1 201 ? -26.156 61.044 9.783 1.00 61.00 201 ASN A N 1
ATOM 1618 C CA . ASN A 1 201 ? -24.966 61.041 8.932 1.00 61.00 201 ASN A CA 1
ATOM 1619 C C . ASN A 1 201 ? -24.604 59.623 8.452 1.00 61.00 201 ASN A C 1
ATOM 1621 O O . ASN A 1 201 ? -24.308 59.431 7.276 1.00 61.00 201 ASN A O 1
ATOM 1625 N N . GLN A 1 202 ? -24.720 58.614 9.325 1.00 59.16 202 GLN A N 1
ATOM 1626 C CA . GLN A 1 202 ? -24.567 57.206 8.934 1.00 59.16 202 GLN A CA 1
ATOM 1627 C C . GLN A 1 202 ? -25.664 56.779 7.941 1.00 59.16 202 GLN A C 1
ATOM 1629 O O . GLN A 1 202 ? -25.360 56.159 6.927 1.00 59.16 202 GLN A O 1
ATOM 1634 N N . SER A 1 203 ? -26.920 57.199 8.151 1.00 59.38 203 SER A N 1
ATOM 1635 C CA . SER A 1 203 ? -28.015 56.931 7.202 1.00 59.38 203 SER A CA 1
ATOM 1636 C C . SER A 1 203 ? -27.768 57.546 5.816 1.00 59.38 203 SER A C 1
ATOM 1638 O O . SER A 1 203 ? -28.096 56.927 4.809 1.00 59.38 203 SER A O 1
ATOM 1640 N N . LYS A 1 204 ? -27.147 58.733 5.737 1.00 67.56 204 LYS A N 1
ATOM 1641 C CA . LYS A 1 204 ? -26.758 59.351 4.456 1.00 67.56 204 LYS A CA 1
ATOM 1642 C C . LYS A 1 204 ? -25.653 58.583 3.735 1.00 67.56 204 LYS A C 1
ATOM 1644 O O . LYS A 1 204 ? -25.726 58.445 2.519 1.00 67.56 204 LYS A O 1
ATOM 1649 N N . LEU A 1 205 ? -24.655 58.079 4.462 1.00 64.94 205 LEU A N 1
ATOM 1650 C CA . LEU A 1 205 ? -23.591 57.256 3.878 1.00 64.94 205 LEU A CA 1
ATOM 1651 C C . LEU A 1 205 ? -24.149 55.949 3.295 1.00 64.94 205 LEU A C 1
ATOM 1653 O O . LEU A 1 205 ? -23.709 55.514 2.237 1.00 64.94 205 LEU A O 1
ATOM 1657 N N . VAL A 1 206 ? -25.175 55.369 3.920 1.00 61.38 206 VAL A N 1
ATOM 1658 C CA . VAL A 1 206 ? -25.883 54.190 3.392 1.00 61.38 206 VAL A CA 1
ATOM 1659 C C . VAL A 1 206 ? -26.641 54.522 2.101 1.00 61.38 206 VAL A C 1
ATOM 1661 O O . VAL A 1 206 ? -26.519 53.794 1.116 1.00 61.38 206 VAL A O 1
ATOM 1664 N N . ASP A 1 207 ? -27.356 55.650 2.053 1.00 66.06 207 ASP A N 1
ATOM 1665 C CA . ASP A 1 207 ? -28.031 56.112 0.829 1.00 66.06 207 ASP A CA 1
ATOM 1666 C C . ASP A 1 207 ? -27.033 56.428 -0.302 1.00 66.06 207 ASP A C 1
ATOM 1668 O O . ASP A 1 207 ? -27.315 56.218 -1.486 1.00 66.06 207 ASP A O 1
ATOM 1672 N N . GLU A 1 208 ? -25.857 56.959 0.039 1.00 71.56 208 GLU A N 1
ATOM 1673 C CA . GLU A 1 208 ? -24.769 57.218 -0.906 1.00 71.56 208 GLU A CA 1
ATOM 1674 C C . GLU A 1 208 ? -24.141 55.927 -1.426 1.00 71.56 208 GLU A C 1
ATOM 1676 O O . GLU A 1 208 ? -23.888 55.834 -2.628 1.00 71.56 208 GLU A O 1
ATOM 1681 N N . LEU A 1 209 ? -23.967 54.920 -0.568 1.00 67.12 209 LEU A N 1
ATOM 1682 C CA . LEU A 1 209 ? -23.494 53.596 -0.958 1.00 67.12 209 LEU A CA 1
ATOM 1683 C C . LEU A 1 209 ? -24.478 52.941 -1.934 1.00 67.12 209 LEU A C 1
ATOM 1685 O O . LEU A 1 209 ? -24.072 52.474 -2.998 1.00 67.12 209 LEU A O 1
ATOM 1689 N N . GLN A 1 210 ? -25.780 52.997 -1.635 1.00 61.62 210 GLN A N 1
ATOM 1690 C CA . GLN A 1 210 ? -26.828 52.496 -2.528 1.00 61.62 210 GLN A CA 1
ATOM 1691 C C . GLN A 1 210 ? -26.800 53.203 -3.891 1.00 61.62 210 GLN A C 1
ATOM 1693 O O . GLN A 1 210 ? -26.854 52.549 -4.932 1.00 61.62 210 GLN A O 1
ATOM 1698 N N . LYS A 1 211 ? -26.650 54.534 -3.917 1.00 69.00 211 LYS A N 1
ATOM 1699 C CA . LYS A 1 211 ? -26.564 55.310 -5.168 1.00 69.00 211 LYS A CA 1
ATOM 1700 C C . LYS A 1 211 ? -25.277 55.050 -5.950 1.00 69.00 211 LYS A C 1
ATOM 1702 O O . LYS A 1 211 ? -25.320 55.050 -7.180 1.00 69.00 211 LYS A O 1
ATOM 1707 N N . ALA A 1 212 ? -24.147 54.879 -5.266 1.00 66.62 212 ALA A N 1
ATOM 1708 C CA . ALA A 1 212 ? -22.858 54.601 -5.891 1.00 66.62 212 ALA A CA 1
ATOM 1709 C C . ALA A 1 212 ? -22.867 53.224 -6.562 1.00 66.62 212 ALA A C 1
ATOM 1711 O O . ALA A 1 212 ? -22.452 53.105 -7.714 1.00 66.62 212 ALA A O 1
ATOM 1712 N N . LEU A 1 213 ? -23.418 52.214 -5.885 1.00 57.50 213 LEU A N 1
ATOM 1713 C CA . LEU A 1 213 ? -23.540 50.873 -6.441 1.00 57.50 213 LEU A CA 1
ATOM 1714 C C . LEU A 1 213 ? -24.588 50.802 -7.572 1.00 57.50 213 LEU A C 1
ATOM 1716 O O . LEU A 1 213 ? -24.315 50.187 -8.596 1.00 57.50 213 LEU A O 1
ATOM 1720 N N . GLN A 1 214 ? -25.734 51.497 -7.473 1.00 61.69 214 GLN A N 1
ATOM 1721 C CA . GLN A 1 214 ? -26.728 51.579 -8.570 1.00 61.69 214 GLN A CA 1
ATOM 1722 C C . GLN A 1 214 ? -26.176 52.204 -9.860 1.00 61.69 214 GLN A C 1
ATOM 1724 O O . GLN A 1 214 ? -26.718 51.975 -10.939 1.00 61.69 214 GLN A O 1
ATOM 1729 N N . LYS A 1 215 ? -25.129 53.030 -9.753 1.00 67.62 215 LYS A N 1
ATOM 1730 C CA . LYS A 1 215 ? -24.498 53.736 -10.878 1.00 67.62 215 LYS A CA 1
ATOM 1731 C C . LYS A 1 215 ? -23.169 53.113 -11.323 1.00 67.62 215 LYS A C 1
ATOM 1733 O O . LYS A 1 215 ? -22.457 53.753 -12.091 1.00 67.62 215 LYS A O 1
ATOM 1738 N N . ASP A 1 216 ? -22.828 51.924 -10.818 1.00 56.69 216 ASP A N 1
ATOM 1739 C CA . ASP A 1 216 ? -21.565 51.210 -11.080 1.00 56.69 216 ASP A CA 1
ATOM 1740 C C . ASP A 1 216 ? -20.298 52.047 -10.776 1.00 56.69 216 ASP A C 1
ATOM 1742 O O . ASP A 1 216 ? -19.266 51.978 -11.443 1.00 56.69 216 ASP A O 1
ATOM 1746 N N . GLN A 1 217 ? -20.358 52.899 -9.745 1.00 65.56 217 GLN A N 1
ATOM 1747 C CA . GLN A 1 217 ? -19.255 53.787 -9.367 1.00 65.56 217 GLN A CA 1
ATOM 1748 C C . GLN A 1 217 ? -18.323 53.114 -8.355 1.00 65.56 217 GLN A C 1
ATOM 1750 O O . GLN A 1 217 ? -18.319 53.456 -7.172 1.00 65.56 217 GLN A O 1
ATOM 1755 N N . LYS A 1 218 ? -17.490 52.185 -8.842 1.00 58.53 218 LYS A N 1
ATOM 1756 C CA . LYS A 1 218 ? -16.553 51.363 -8.046 1.00 58.53 218 LYS A CA 1
ATOM 1757 C C . LYS A 1 218 ? -15.746 52.148 -7.004 1.00 58.53 218 LYS A C 1
ATOM 1759 O O . LYS A 1 218 ? -15.778 51.818 -5.824 1.00 58.53 218 LYS A O 1
ATOM 1764 N N . HIS A 1 219 ? -15.056 53.209 -7.421 1.00 62.25 219 HIS A N 1
ATOM 1765 C CA . HIS A 1 219 ? -14.223 54.014 -6.517 1.00 62.25 219 HIS A CA 1
ATOM 1766 C C . HIS A 1 219 ? -15.053 54.689 -5.419 1.00 62.25 219 HIS A C 1
ATOM 1768 O O . HIS A 1 219 ? -14.608 54.823 -4.286 1.00 62.25 219 HIS A O 1
ATOM 1774 N N . ARG A 1 220 ? -16.280 55.096 -5.750 1.00 66.75 220 ARG A N 1
ATOM 1775 C CA . ARG A 1 220 ? -17.158 55.816 -4.832 1.00 66.75 220 ARG A CA 1
ATOM 1776 C C . ARG A 1 220 ? -17.820 54.877 -3.831 1.00 66.75 220 ARG A C 1
ATOM 1778 O O . ARG A 1 220 ? -17.974 55.254 -2.683 1.00 66.75 220 ARG A O 1
ATOM 1785 N N . ALA A 1 221 ? -18.155 53.654 -4.240 1.00 63.28 221 ALA A N 1
ATOM 1786 C CA . ALA A 1 221 ? -18.665 52.630 -3.334 1.00 63.28 221 ALA A CA 1
ATOM 1787 C C . ALA A 1 221 ? -17.616 52.218 -2.286 1.00 63.28 221 ALA A C 1
ATOM 1789 O O . ALA A 1 221 ? -17.947 52.156 -1.106 1.00 63.28 221 ALA A O 1
ATOM 1790 N N . ILE A 1 222 ? -16.358 52.012 -2.700 1.00 61.00 222 ILE A N 1
ATOM 1791 C CA . ILE A 1 222 ? -15.238 51.712 -1.787 1.00 61.00 222 ILE A CA 1
ATOM 1792 C C . ILE A 1 222 ? -15.011 52.885 -0.826 1.00 61.00 222 ILE A C 1
ATOM 1794 O O . ILE A 1 222 ? -15.016 52.700 0.385 1.00 61.00 222 ILE A O 1
ATOM 1798 N N . GLU A 1 223 ? -14.934 54.108 -1.355 1.00 67.12 223 GLU A N 1
ATOM 1799 C CA . GLU A 1 223 ? -14.746 55.318 -0.550 1.00 67.12 223 GLU A CA 1
ATOM 1800 C C . GLU A 1 223 ? -15.894 55.548 0.456 1.00 67.12 223 GLU A C 1
ATOM 1802 O O . GLU A 1 223 ? -15.677 56.071 1.548 1.00 67.12 223 GLU A O 1
ATOM 1807 N N . THR A 1 224 ? -17.132 55.182 0.109 1.00 68.62 224 THR A N 1
ATOM 1808 C CA . THR A 1 224 ? -18.278 55.275 1.024 1.00 68.62 224 THR A CA 1
ATOM 1809 C C . THR A 1 224 ? -18.280 54.147 2.063 1.00 68.62 224 THR A C 1
ATOM 1811 O O . THR A 1 224 ? -18.618 54.407 3.218 1.00 68.62 224 THR A O 1
ATOM 1814 N N . LEU A 1 225 ? -17.869 52.927 1.696 1.00 64.12 225 LEU A N 1
ATOM 1815 C CA . LEU A 1 225 ? -17.705 51.798 2.622 1.00 64.12 225 LEU A CA 1
ATOM 1816 C C . LEU A 1 225 ? -16.640 52.079 3.691 1.00 64.12 225 LEU A C 1
ATOM 1818 O O . LEU A 1 225 ? -16.889 51.835 4.866 1.00 64.12 225 LEU A O 1
ATOM 1822 N N . GLU A 1 226 ? -15.507 52.674 3.313 1.00 61.34 226 GLU A N 1
ATOM 1823 C CA . GLU A 1 226 ? -14.430 53.070 4.238 1.00 61.34 226 GLU A CA 1
ATOM 1824 C C . GLU A 1 226 ? -14.857 54.152 5.249 1.00 61.34 226 GLU A C 1
ATOM 1826 O O . GLU A 1 226 ? -14.218 54.335 6.285 1.00 61.34 226 GLU A O 1
ATOM 1831 N N . LYS A 1 227 ? -15.945 54.882 4.967 1.00 64.38 227 LYS A N 1
ATOM 1832 C CA . LYS A 1 227 ? -16.480 55.955 5.823 1.00 64.38 227 LYS A CA 1
ATOM 1833 C C . LYS A 1 227 ? -17.573 55.482 6.793 1.00 64.38 227 LYS A C 1
ATOM 1835 O O . LYS A 1 227 ? -17.987 56.263 7.655 1.00 64.38 227 LYS A O 1
ATOM 1840 N N . LEU A 1 228 ? -18.063 54.246 6.663 1.00 63.78 228 LEU A N 1
ATOM 1841 C CA . LEU A 1 228 ? -19.088 53.670 7.542 1.00 63.78 228 LEU A CA 1
ATOM 1842 C C . LEU A 1 228 ? -18.487 53.259 8.891 1.00 63.78 228 LEU A C 1
ATOM 1844 O O . LEU A 1 228 ? -17.423 52.652 8.962 1.00 63.78 228 LEU A O 1
ATOM 1848 N N . ASN A 1 229 ? -19.186 53.565 9.987 1.00 58.53 229 ASN A N 1
ATOM 1849 C CA . ASN A 1 229 ? -18.748 53.111 11.305 1.00 58.53 229 ASN A CA 1
ATOM 1850 C C . ASN A 1 229 ? -19.098 51.625 11.497 1.00 58.53 229 ASN A C 1
ATOM 1852 O O . ASN A 1 229 ? -20.274 51.258 11.551 1.00 58.53 229 ASN A O 1
ATOM 1856 N N . LEU A 1 230 ? -18.072 50.785 11.660 1.00 56.56 230 LEU A N 1
ATOM 1857 C CA . LEU A 1 230 ? -18.194 49.327 11.775 1.00 56.56 230 LEU A CA 1
ATOM 1858 C C . LEU A 1 230 ? -19.062 48.861 12.954 1.00 56.56 230 LEU A C 1
ATOM 1860 O O . LEU A 1 230 ? -19.689 47.805 12.875 1.00 56.56 230 LEU A O 1
ATOM 1864 N N . HIS A 1 231 ? -19.156 49.648 14.030 1.00 52.88 231 HIS A N 1
ATOM 1865 C CA . HIS A 1 231 ? -19.966 49.321 15.209 1.00 52.88 231 HIS A CA 1
ATOM 1866 C C . HIS A 1 231 ? -21.480 49.473 14.954 1.00 52.88 231 HIS A C 1
ATOM 1868 O O . HIS A 1 231 ? -22.297 48.958 15.711 1.00 52.88 231 HIS A O 1
ATOM 1874 N N . PHE A 1 232 ? -21.866 50.159 13.872 1.00 56.59 232 PHE A N 1
ATOM 1875 C CA . PHE A 1 232 ? -23.258 50.450 13.511 1.00 56.59 232 PHE A CA 1
ATOM 1876 C C . PHE A 1 232 ? -23.853 49.498 12.460 1.00 56.59 232 PHE A C 1
ATOM 1878 O O . PHE A 1 232 ? -25.048 49.580 12.167 1.00 56.59 232 PHE A O 1
ATOM 1885 N N . LEU A 1 233 ? -23.036 48.602 11.895 1.00 57.09 233 LEU A N 1
ATOM 1886 C CA . LEU A 1 233 ? -23.415 47.715 10.789 1.00 57.09 233 LEU A CA 1
ATOM 1887 C C . LEU A 1 233 ? -24.488 46.673 11.169 1.00 57.09 233 LEU A C 1
ATOM 1889 O O . LEU A 1 233 ? -25.315 46.322 10.325 1.00 57.09 233 LEU A O 1
ATOM 1893 N N . ASP A 1 234 ? -24.515 46.229 12.429 1.00 54.06 234 ASP A N 1
ATOM 1894 C CA . ASP A 1 234 ? -25.419 45.172 12.913 1.00 54.06 234 ASP A CA 1
ATOM 1895 C C . ASP A 1 234 ? -26.733 45.727 13.509 1.00 54.06 234 ASP A C 1
ATOM 1897 O O . ASP A 1 234 ? -27.827 45.308 13.133 1.00 54.06 234 ASP A O 1
ATOM 1901 N N . GLN A 1 235 ? -26.667 46.787 14.331 1.00 53.53 235 GLN A N 1
ATOM 1902 C CA . GLN A 1 235 ? -27.825 47.342 15.065 1.00 53.53 235 GLN A CA 1
ATOM 1903 C C . GLN A 1 235 ? -28.969 47.895 14.183 1.00 53.53 235 GLN A C 1
ATOM 1905 O O . GLN A 1 235 ? -30.073 48.136 14.676 1.00 53.53 235 GLN A O 1
ATOM 1910 N N . ARG A 1 236 ? -28.731 48.124 12.885 1.00 56.44 236 ARG A N 1
ATOM 1911 C CA . ARG A 1 236 ? -29.717 48.649 11.918 1.00 56.44 236 ARG A CA 1
ATOM 1912 C C . ARG A 1 236 ? -29.939 47.740 10.701 1.00 56.44 236 ARG A C 1
ATOM 1914 O O . ARG A 1 236 ? -30.569 48.197 9.756 1.00 56.44 236 ARG A O 1
ATOM 1921 N N . ASN A 1 237 ? -29.480 46.481 10.714 1.00 56.09 237 ASN A N 1
ATOM 1922 C CA . ASN A 1 237 ? -29.561 45.554 9.568 1.00 56.09 237 ASN A CA 1
ATOM 1923 C C . ASN A 1 237 ? -28.833 46.042 8.292 1.00 56.09 237 ASN A C 1
ATOM 1925 O O . ASN A 1 237 ? -29.163 45.610 7.190 1.00 56.09 237 ASN A O 1
ATOM 1929 N N . LEU A 1 238 ? -27.812 46.900 8.404 1.00 62.53 238 LEU A N 1
ATOM 1930 C CA . LEU A 1 238 ? -27.121 47.458 7.231 1.00 62.53 238 LEU A CA 1
ATOM 1931 C C . LEU A 1 238 ? -26.358 46.401 6.428 1.00 62.53 238 LEU A C 1
ATOM 1933 O O . LEU A 1 238 ? -26.285 46.497 5.205 1.00 62.53 238 LEU A O 1
ATOM 1937 N N . ILE A 1 239 ? -25.845 45.365 7.098 1.00 65.06 239 ILE A N 1
ATOM 1938 C CA . ILE A 1 239 ? -25.296 44.170 6.440 1.00 65.06 239 ILE A CA 1
ATOM 1939 C C . ILE A 1 239 ? -26.369 43.549 5.550 1.00 65.06 239 ILE A C 1
ATOM 1941 O O . ILE A 1 239 ? -26.183 43.410 4.343 1.00 65.06 239 ILE A O 1
ATOM 1945 N N . LYS A 1 240 ? -27.538 43.262 6.121 1.00 65.19 240 LYS A N 1
ATOM 1946 C CA . LYS A 1 240 ? -28.672 42.709 5.387 1.00 65.19 240 LYS A CA 1
ATOM 1947 C C . LYS A 1 240 ? -29.119 43.610 4.241 1.00 65.19 240 LYS A C 1
ATOM 1949 O O . LYS A 1 240 ? -29.437 43.084 3.181 1.00 65.19 240 LYS A O 1
ATOM 1954 N N . ASP A 1 241 ? -29.087 44.929 4.388 1.00 64.31 241 ASP A N 1
ATOM 1955 C CA . ASP A 1 241 ? -29.411 45.857 3.301 1.00 64.31 241 ASP A CA 1
ATOM 1956 C C . ASP A 1 241 ? -28.362 45.834 2.180 1.00 64.31 241 ASP A C 1
ATOM 1958 O O . ASP A 1 241 ? -28.736 45.793 1.007 1.00 64.31 241 ASP A O 1
ATOM 1962 N N . CYS A 1 242 ? -27.066 45.772 2.509 1.00 66.00 242 CYS A N 1
ATOM 1963 C CA . CYS A 1 242 ? -25.986 45.627 1.527 1.00 66.00 242 CYS A CA 1
ATOM 1964 C C . CYS A 1 242 ? -26.115 44.308 0.751 1.00 66.00 242 CYS A C 1
ATOM 1966 O O . CYS A 1 242 ? -26.104 44.300 -0.479 1.00 66.00 242 CYS A O 1
ATOM 1968 N N . PHE A 1 243 ? -26.323 43.195 1.456 1.00 67.94 243 PHE A N 1
ATOM 1969 C CA . PHE A 1 243 ? -26.521 41.883 0.843 1.00 67.94 243 PHE A CA 1
ATOM 1970 C C . PHE A 1 243 ? -27.851 41.791 0.074 1.00 67.94 243 PHE A C 1
ATOM 1972 O O . PHE A 1 243 ? -27.890 41.235 -1.019 1.00 67.94 243 PHE A O 1
ATOM 1979 N N . THR A 1 244 ? -28.939 42.391 0.564 1.00 65.31 244 THR A N 1
ATOM 1980 C CA . THR A 1 244 ? -30.232 42.481 -0.147 1.00 65.31 244 THR A CA 1
ATOM 1981 C C . THR A 1 244 ? -30.124 43.324 -1.411 1.00 65.31 244 THR A C 1
ATOM 1983 O O . THR A 1 244 ? -30.768 43.032 -2.418 1.00 65.31 244 THR A O 1
ATOM 1986 N N . PHE A 1 245 ? -29.297 44.361 -1.387 1.00 63.47 245 PHE A N 1
ATOM 1987 C CA . PHE A 1 245 ? -29.013 45.177 -2.551 1.00 63.47 245 PHE A CA 1
ATOM 1988 C C . PHE A 1 245 ? -28.194 44.407 -3.601 1.00 63.47 245 PHE A C 1
ATOM 1990 O O . PHE A 1 245 ? -28.547 44.462 -4.781 1.00 63.47 245 PHE A O 1
ATOM 1997 N N . ILE A 1 246 ? -27.190 43.625 -3.177 1.00 64.50 246 ILE A N 1
ATOM 1998 C CA . ILE A 1 246 ? -26.466 42.675 -4.042 1.00 64.50 246 ILE A CA 1
ATOM 1999 C C . ILE A 1 246 ? -27.441 41.669 -4.675 1.00 64.50 246 ILE A C 1
ATOM 2001 O O . ILE A 1 246 ? -27.354 41.410 -5.869 1.00 64.50 246 ILE A O 1
ATOM 2005 N N . LYS A 1 247 ? -28.421 41.157 -3.914 1.00 63.09 247 LYS A N 1
ATOM 2006 C CA . LYS A 1 247 ? -29.459 40.241 -4.431 1.00 63.09 247 LYS A CA 1
ATOM 2007 C C . LYS A 1 247 ? -30.354 40.879 -5.499 1.00 63.09 247 LYS A C 1
ATOM 2009 O O . LYS A 1 247 ? -30.776 40.202 -6.423 1.00 63.09 247 LYS A O 1
ATOM 2014 N N . LYS A 1 248 ? -30.699 42.163 -5.351 1.00 59.53 248 LYS A N 1
ATOM 2015 C CA . LYS A 1 248 ? -31.709 42.841 -6.188 1.00 59.53 248 LYS A CA 1
ATOM 2016 C C . LYS A 1 248 ? -31.170 43.435 -7.491 1.00 59.53 248 LYS A C 1
ATOM 2018 O O . LYS A 1 248 ? -31.977 43.882 -8.304 1.00 59.53 248 LYS A O 1
ATOM 2023 N N . ASN A 1 249 ? -29.854 43.488 -7.687 1.00 57.88 249 ASN A N 1
ATOM 2024 C CA . ASN A 1 249 ? -29.244 44.158 -8.836 1.00 57.88 249 ASN A CA 1
ATOM 2025 C C . ASN A 1 249 ? -28.184 43.249 -9.489 1.00 57.88 249 ASN A C 1
ATOM 2027 O O . ASN A 1 249 ? -27.315 42.740 -8.784 1.00 57.88 249 ASN A O 1
ATOM 2031 N N . PRO A 1 250 ? -28.211 43.049 -10.818 1.00 54.38 250 PRO A N 1
ATOM 2032 C CA . PRO A 1 250 ? -27.204 42.252 -11.513 1.00 54.38 250 PRO A CA 1
ATOM 2033 C C . PRO A 1 250 ? -25.902 43.055 -11.677 1.00 54.38 250 PRO A C 1
ATOM 2035 O O . PRO A 1 250 ? -25.896 44.091 -12.342 1.00 54.38 250 PRO A O 1
ATOM 2038 N N . PHE A 1 251 ? -24.797 42.577 -11.096 1.00 59.38 251 PHE A N 1
ATOM 2039 C CA . PHE A 1 251 ? -23.464 43.192 -11.218 1.00 59.38 251 PHE A CA 1
ATOM 2040 C C . PHE A 1 251 ? -22.499 42.317 -12.034 1.00 59.38 251 PHE A C 1
ATOM 2042 O O . PHE A 1 251 ? -22.639 41.092 -12.032 1.00 59.38 251 PHE A O 1
ATOM 2049 N N . PRO A 1 252 ? -21.472 42.903 -12.684 1.00 59.00 252 PRO A N 1
ATOM 2050 C CA . PRO A 1 252 ? -20.355 42.144 -13.241 1.00 59.00 252 PRO A CA 1
ATOM 2051 C C . PRO A 1 252 ? -19.620 41.336 -12.148 1.00 59.00 252 PRO A C 1
ATOM 2053 O O . PRO A 1 252 ? -19.422 41.867 -11.048 1.00 59.00 252 PRO A O 1
ATOM 2056 N N . PRO A 1 253 ? -19.147 40.104 -12.433 1.00 56.44 253 PRO A N 1
ATOM 2057 C CA . PRO A 1 253 ? -18.509 39.236 -11.436 1.00 56.44 253 PRO A CA 1
ATOM 2058 C C . PRO A 1 253 ? -17.332 39.883 -10.690 1.00 56.44 253 PRO A C 1
ATOM 2060 O O . PRO A 1 253 ? -17.191 39.701 -9.483 1.00 56.44 253 PRO A O 1
ATOM 2063 N N . GLU A 1 254 ? -16.518 40.697 -11.373 1.00 57.25 254 GLU A N 1
ATOM 2064 C CA . GLU A 1 254 ? -15.383 41.402 -10.759 1.00 57.25 254 GLU A CA 1
ATOM 2065 C C . GLU A 1 254 ? -15.812 42.475 -9.747 1.00 57.25 254 GLU A C 1
ATOM 2067 O O . GLU A 1 254 ? -15.191 42.622 -8.693 1.00 57.25 254 GLU A O 1
ATOM 2072 N N . THR A 1 255 ? -16.887 43.213 -10.036 1.00 57.53 255 THR A N 1
ATOM 2073 C CA . THR A 1 255 ? -17.428 44.244 -9.138 1.00 57.53 255 THR A CA 1
ATOM 2074 C C . THR A 1 255 ? -18.031 43.603 -7.893 1.00 57.53 255 THR A C 1
ATOM 2076 O O . THR A 1 255 ? -17.820 44.082 -6.778 1.00 57.53 255 THR A O 1
ATOM 2079 N N . LEU A 1 256 ? -18.733 42.481 -8.065 1.00 59.50 256 LEU A N 1
ATOM 2080 C CA . LEU A 1 256 ? -19.370 41.756 -6.969 1.00 59.50 256 LEU A CA 1
ATOM 2081 C C . LEU A 1 256 ? -18.326 41.049 -6.085 1.00 59.50 256 LEU A C 1
ATOM 2083 O O . LEU A 1 256 ? -18.430 41.116 -4.862 1.00 59.50 256 LEU A O 1
ATOM 2087 N N . LYS A 1 257 ? -17.260 40.495 -6.683 1.00 59.94 257 LYS A N 1
ATOM 2088 C CA . LYS A 1 257 ? -16.094 39.938 -5.974 1.00 59.94 257 LYS A CA 1
ATOM 2089 C C . LYS A 1 257 ? -15.444 40.960 -5.043 1.00 59.94 257 LYS A C 1
ATOM 2091 O O . LYS A 1 257 ? -15.340 40.716 -3.847 1.00 59.94 257 LYS A O 1
ATOM 2096 N N . ILE A 1 258 ? -15.081 42.126 -5.573 1.00 62.19 258 ILE A N 1
ATOM 2097 C CA . ILE A 1 258 ? -14.430 43.184 -4.788 1.00 62.19 258 ILE A CA 1
ATOM 2098 C C . ILE A 1 258 ? -15.364 43.697 -3.687 1.00 62.19 258 ILE A C 1
ATOM 2100 O O . ILE A 1 258 ? -14.920 43.984 -2.577 1.00 62.19 258 ILE A O 1
ATOM 2104 N N . THR A 1 259 ? -16.666 43.783 -3.971 1.00 61.97 259 THR A N 1
ATOM 2105 C CA . THR A 1 259 ? -17.672 44.205 -2.987 1.00 61.97 259 THR A CA 1
ATOM 2106 C C . THR A 1 259 ? -17.770 43.206 -1.830 1.00 61.97 259 THR A C 1
ATOM 2108 O O . THR A 1 259 ? -17.747 43.624 -0.676 1.00 61.97 259 THR A O 1
ATOM 2111 N N . ILE A 1 260 ? -17.802 41.897 -2.108 1.00 65.56 260 ILE A N 1
ATOM 2112 C CA . ILE A 1 260 ? -17.787 40.850 -1.073 1.00 65.56 260 ILE A CA 1
ATOM 2113 C C . ILE A 1 260 ? -16.466 40.862 -0.293 1.00 65.56 260 ILE A C 1
ATOM 2115 O O . ILE A 1 260 ? -16.506 40.797 0.932 1.00 65.56 260 ILE A O 1
ATOM 2119 N N . GLU A 1 261 ? -15.315 40.975 -0.961 1.00 64.81 261 GLU A N 1
ATOM 2120 C CA . GLU A 1 261 ? -13.994 41.041 -0.311 1.00 64.81 261 GLU A CA 1
ATOM 2121 C C . GLU A 1 261 ? -13.894 42.248 0.634 1.00 64.81 261 GLU A C 1
ATOM 2123 O O . GLU A 1 261 ? -13.479 42.106 1.783 1.00 64.81 261 GLU A O 1
ATOM 2128 N N . THR A 1 262 ? -14.366 43.416 0.192 1.00 64.12 262 THR A N 1
ATOM 2129 C CA . THR A 1 262 ? -14.369 44.650 0.994 1.00 64.12 262 THR A CA 1
ATOM 2130 C C . THR A 1 262 ? -15.322 44.535 2.187 1.00 64.12 262 THR A C 1
ATOM 2132 O O . THR A 1 262 ? -14.943 44.858 3.308 1.00 64.12 262 THR A O 1
ATOM 2135 N N . ILE A 1 263 ? -16.541 44.020 1.981 1.00 66.31 263 ILE A N 1
ATOM 2136 C CA . ILE A 1 263 ? -17.517 43.790 3.061 1.00 66.31 263 ILE A CA 1
ATOM 2137 C C . ILE A 1 263 ? -16.977 42.774 4.077 1.00 66.31 263 ILE A C 1
ATOM 2139 O O . ILE A 1 263 ? -17.082 42.994 5.281 1.00 66.31 263 ILE A O 1
ATOM 2143 N N . THR A 1 264 ? -16.365 41.686 3.606 1.00 64.88 264 THR A N 1
ATOM 2144 C CA . THR A 1 264 ? -15.799 40.636 4.463 1.00 64.88 264 THR A CA 1
ATOM 2145 C C . THR A 1 264 ? -14.631 41.171 5.289 1.00 64.88 264 THR A C 1
ATOM 2147 O O . THR A 1 264 ? -14.596 40.939 6.495 1.00 64.88 264 THR A O 1
ATOM 2150 N N . GLY A 1 265 ? -13.717 41.930 4.675 1.00 65.56 265 GLY A N 1
ATOM 2151 C CA . GLY A 1 265 ? -12.590 42.554 5.370 1.00 65.56 265 GLY A CA 1
ATOM 2152 C C . GLY A 1 265 ? -13.031 43.551 6.444 1.00 65.56 265 GLY A C 1
ATOM 2153 O O . GLY A 1 265 ? -12.527 43.510 7.561 1.00 65.56 265 GLY A O 1
ATOM 2154 N N . LEU A 1 266 ? -14.036 44.381 6.150 1.00 62.91 266 LEU A N 1
ATOM 2155 C CA . LEU A 1 266 ? -14.589 45.344 7.110 1.00 62.91 266 LEU A CA 1
ATOM 2156 C C . LEU A 1 266 ? -15.320 44.662 8.284 1.00 62.91 266 LEU A C 1
ATOM 2158 O O . LEU A 1 266 ? -15.260 45.139 9.414 1.00 62.91 266 LEU A O 1
ATOM 2162 N N . ILE A 1 267 ? -16.002 43.536 8.045 1.00 62.38 267 ILE A N 1
ATOM 2163 C CA . ILE A 1 267 ? -16.753 42.809 9.085 1.00 62.38 267 ILE A CA 1
ATOM 2164 C C . ILE A 1 267 ? -15.838 41.964 9.988 1.00 62.38 267 ILE A C 1
ATOM 2166 O O . ILE A 1 267 ? -16.168 41.768 11.157 1.00 62.38 267 ILE A O 1
ATOM 2170 N N . GLN A 1 268 ? -14.670 41.513 9.511 1.00 60.75 268 GLN A N 1
ATOM 2171 C CA . GLN A 1 268 ? -13.691 40.777 10.332 1.00 60.75 268 GLN A CA 1
ATOM 2172 C C . GLN A 1 268 ? -13.223 41.559 11.573 1.00 60.75 268 GLN A C 1
ATOM 2174 O O . GLN A 1 268 ? -12.867 40.952 12.583 1.00 60.75 268 GLN A O 1
ATOM 2179 N N . GLU A 1 269 ? -13.271 42.892 11.535 1.00 59.69 269 GLU A N 1
ATOM 2180 C CA . GLU A 1 269 ? -12.916 43.754 12.666 1.00 59.69 269 GLU A CA 1
ATOM 2181 C C . GLU A 1 269 ? -14.038 43.878 13.723 1.00 59.69 269 GLU A C 1
ATOM 2183 O O . GLU A 1 269 ? -13.798 44.416 14.806 1.00 59.69 269 GLU A O 1
ATOM 2188 N N . ASN A 1 270 ? -15.249 43.353 13.463 1.00 61.44 270 ASN A N 1
ATOM 2189 C CA . ASN A 1 270 ? -16.395 43.401 14.382 1.00 61.44 270 ASN A CA 1
ATOM 2190 C C . ASN A 1 270 ? -17.030 42.009 14.637 1.00 61.44 270 ASN A C 1
ATOM 2192 O O . ASN A 1 270 ? -17.907 41.577 13.884 1.00 61.44 270 ASN A O 1
ATOM 2196 N N . PRO A 1 271 ? -16.679 41.333 15.752 1.00 57.16 271 PRO A N 1
ATOM 2197 C CA . PRO A 1 271 ? -17.149 39.982 16.066 1.00 57.16 271 PRO A CA 1
ATOM 2198 C C . PRO A 1 271 ? -18.669 39.798 16.186 1.00 57.16 271 PRO A C 1
ATOM 2200 O O . PRO A 1 271 ? -19.152 38.684 15.986 1.00 57.16 271 PRO A O 1
ATOM 2203 N N . GLU A 1 272 ? -19.424 40.850 16.522 1.00 59.91 272 GLU A N 1
ATOM 2204 C CA . GLU A 1 272 ? -20.883 40.763 16.706 1.00 59.91 272 GLU A CA 1
ATOM 2205 C C . GLU A 1 272 ? -21.646 40.742 15.376 1.00 59.91 272 GLU A C 1
ATOM 2207 O O . GLU A 1 272 ? -22.714 40.148 15.296 1.00 59.91 272 GLU A O 1
ATOM 2212 N N . ALA A 1 273 ? -21.066 41.299 14.309 1.00 61.69 273 ALA A N 1
ATOM 2213 C CA . ALA A 1 273 ? -21.703 41.405 12.995 1.00 61.69 273 ALA A CA 1
ATOM 2214 C C . ALA A 1 273 ? -21.470 40.162 12.101 1.00 61.69 273 ALA A C 1
ATOM 2216 O O . ALA A 1 273 ? -22.105 39.970 11.059 1.00 61.69 273 ALA A O 1
ATOM 2217 N N . ILE A 1 274 ? -20.556 39.289 12.532 1.00 62.78 274 ILE A N 1
ATOM 2218 C CA . ILE A 1 274 ? -20.152 38.051 11.859 1.00 62.78 274 ILE A CA 1
ATOM 2219 C C . ILE A 1 274 ? -21.319 37.064 11.643 1.00 62.78 274 ILE A C 1
ATOM 2221 O O . ILE A 1 274 ? -21.428 36.537 10.533 1.00 62.78 274 ILE A O 1
ATOM 2225 N N . PRO A 1 275 ? -22.199 36.776 12.628 1.00 61.25 275 PRO A N 1
ATOM 2226 C CA . PRO A 1 275 ? -23.298 35.827 12.441 1.00 61.25 275 PRO A CA 1
ATOM 2227 C C . PRO A 1 275 ? -24.309 36.282 11.380 1.00 61.25 275 PRO A C 1
ATOM 2229 O O . PRO A 1 275 ? -24.734 35.468 10.564 1.00 61.25 275 PRO A O 1
ATOM 2232 N N . LEU A 1 276 ? -24.643 37.578 11.339 1.00 67.25 276 LEU A N 1
ATOM 2233 C CA . LEU A 1 276 ? -25.565 38.140 10.348 1.00 67.25 276 LEU A CA 1
ATOM 2234 C C . LEU A 1 276 ? -24.950 38.121 8.939 1.00 67.25 276 LEU A C 1
ATOM 2236 O O . LEU A 1 276 ? -25.610 37.742 7.973 1.00 67.25 276 LEU A O 1
ATOM 2240 N N . MET A 1 277 ? -23.659 38.453 8.820 1.00 69.81 277 MET A N 1
ATOM 2241 C CA . MET A 1 277 ? -22.912 38.303 7.565 1.00 69.81 277 MET A CA 1
ATOM 2242 C C . MET A 1 277 ? -22.902 36.849 7.090 1.00 69.81 277 MET A C 1
ATOM 2244 O O . MET A 1 277 ? -23.107 36.589 5.908 1.00 69.81 277 MET A O 1
ATOM 2248 N N . ALA A 1 278 ? -22.671 35.903 8.000 1.00 62.84 278 ALA A N 1
ATOM 2249 C CA . ALA A 1 278 ? -22.658 34.481 7.693 1.00 62.84 278 ALA A CA 1
ATOM 2250 C C . ALA A 1 278 ? -24.011 34.001 7.147 1.00 62.84 278 ALA A C 1
ATOM 2252 O O . ALA A 1 278 ? -24.030 33.241 6.182 1.00 62.84 278 ALA A O 1
ATOM 2253 N N . GLU A 1 279 ? -25.132 34.460 7.711 1.00 66.88 279 GLU A N 1
ATOM 2254 C CA . GLU A 1 279 ? -26.476 34.145 7.209 1.00 66.88 279 GLU A CA 1
ATOM 2255 C C . GLU A 1 279 ? -26.741 34.735 5.819 1.00 66.88 279 GLU A C 1
ATOM 2257 O O . GLU A 1 279 ? -27.272 34.048 4.944 1.00 66.88 279 GLU A O 1
ATOM 2262 N N . GLU A 1 280 ? -26.336 35.980 5.579 1.00 72.44 280 GLU A N 1
ATOM 2263 C CA . GLU A 1 280 ? -26.561 36.655 4.299 1.00 72.44 280 GLU A CA 1
ATOM 2264 C C . GLU A 1 280 ? -25.626 36.152 3.184 1.00 72.44 280 GLU A C 1
ATOM 2266 O O . GLU A 1 280 ? -26.072 35.961 2.048 1.00 72.44 280 GLU A O 1
ATOM 2271 N N . LEU A 1 281 ? -24.362 35.846 3.507 1.00 67.62 281 LEU A N 1
ATOM 2272 C CA . LEU A 1 281 ? -23.437 35.134 2.619 1.00 67.62 281 LEU A CA 1
ATOM 2273 C C . LEU A 1 281 ? -23.965 33.740 2.303 1.00 67.62 281 LEU A C 1
ATOM 2275 O O . LEU A 1 281 ? -24.019 33.374 1.137 1.00 67.62 281 LEU A O 1
ATOM 2279 N N . LEU A 1 282 ? -24.403 32.978 3.310 1.00 65.44 282 LEU A N 1
ATOM 2280 C CA . LEU A 1 282 ? -25.005 31.664 3.100 1.00 65.44 282 LEU A CA 1
ATOM 2281 C C . LEU A 1 282 ? -26.234 31.764 2.190 1.00 65.44 282 LEU A C 1
ATOM 2283 O O . LEU A 1 282 ? -26.386 30.949 1.290 1.00 65.44 282 LEU A O 1
ATOM 2287 N N . TYR A 1 283 ? -27.082 32.779 2.358 1.00 68.06 283 TYR A N 1
ATOM 2288 C CA . TYR A 1 283 ? -28.209 33.004 1.455 1.00 68.06 283 TYR A CA 1
ATOM 2289 C C . TYR A 1 283 ? -27.749 33.282 0.018 1.00 68.06 283 TYR A C 1
ATOM 2291 O O . TYR A 1 283 ? -28.297 32.696 -0.912 1.00 68.06 283 TYR A O 1
ATOM 2299 N N . LEU A 1 284 ? -26.754 34.154 -0.196 1.00 65.44 284 LEU A N 1
ATOM 2300 C CA . LEU A 1 284 ? -26.193 34.382 -1.537 1.00 65.44 284 LEU A CA 1
ATOM 2301 C C . LEU A 1 284 ? -25.621 33.090 -2.132 1.00 65.44 284 LEU A C 1
ATOM 2303 O O . LEU A 1 284 ? -25.850 32.808 -3.305 1.00 65.44 284 LEU A O 1
ATOM 2307 N N . VAL A 1 285 ? -24.954 32.287 -1.299 1.00 63.22 285 VAL A N 1
ATOM 2308 C CA . VAL A 1 285 ? -24.414 30.964 -1.637 1.00 63.22 285 VAL A CA 1
ATOM 2309 C C . VAL A 1 285 ? -25.494 29.947 -1.951 1.00 63.22 285 VAL A C 1
ATOM 2311 O O . VAL A 1 285 ? -25.195 28.954 -2.604 1.00 63.22 285 VAL A O 1
ATOM 2314 N N . LEU A 1 286 ? -26.738 30.164 -1.526 1.00 60.53 286 LEU A N 1
ATOM 2315 C CA . LEU A 1 286 ? -27.891 29.298 -1.783 1.00 60.53 286 LEU A CA 1
ATOM 2316 C C . LEU A 1 286 ? -28.836 29.842 -2.870 1.00 60.53 286 LEU A C 1
ATOM 2318 O O . LEU A 1 286 ? -29.645 29.080 -3.389 1.00 60.53 286 LEU A O 1
ATOM 2322 N N . SER A 1 287 ? -28.692 31.107 -3.277 1.00 65.31 287 SER A N 1
ATOM 2323 C CA . SER A 1 287 ? -29.435 31.697 -4.396 1.00 65.31 287 SER A CA 1
ATOM 2324 C C . SER A 1 287 ? -28.840 31.278 -5.750 1.00 65.31 287 SER A C 1
ATOM 2326 O O . SER A 1 287 ? -27.621 31.215 -5.912 1.00 65.31 287 SER A O 1
ATOM 2328 N N . GLU A 1 288 ? -29.686 30.959 -6.731 1.00 58.00 288 GLU A N 1
ATOM 2329 C CA . GLU A 1 288 ? -29.289 30.705 -8.130 1.00 58.00 288 GLU A CA 1
ATOM 2330 C C . GLU A 1 288 ? -29.201 31.997 -8.963 1.00 58.00 288 GLU A C 1
ATOM 2332 O O . GLU A 1 288 ? -28.660 31.995 -10.065 1.00 58.00 288 GLU A O 1
ATOM 2337 N N . GLU A 1 289 ? -29.684 33.121 -8.429 1.00 55.53 289 GLU A N 1
ATOM 2338 C CA . GLU A 1 289 ? -29.903 34.369 -9.176 1.00 55.53 289 GLU A CA 1
ATOM 2339 C C . GLU A 1 289 ? -28.645 35.251 -9.306 1.00 55.53 289 GLU A C 1
ATOM 2341 O O . GLU A 1 289 ? -28.662 36.259 -10.008 1.00 55.53 289 GLU A O 1
ATOM 2346 N N . THR A 1 290 ? -27.543 34.895 -8.636 1.00 57.44 290 THR A N 1
ATOM 2347 C CA . THR A 1 290 ? -26.353 35.757 -8.470 1.00 57.44 290 THR A CA 1
ATOM 2348 C C . THR A 1 290 ? -25.220 35.472 -9.461 1.00 57.44 290 THR A C 1
ATOM 2350 O O . THR A 1 290 ? -24.312 36.290 -9.591 1.00 57.44 290 THR A O 1
ATOM 2353 N N . GLY A 1 291 ? -25.247 34.328 -10.157 1.00 57.88 291 GLY A N 1
ATOM 2354 C CA . GLY A 1 291 ? -24.238 33.943 -11.155 1.00 57.88 291 GLY A CA 1
ATOM 2355 C C . GLY A 1 291 ? -22.887 33.452 -10.606 1.00 57.88 291 GLY A C 1
ATOM 2356 O O . GLY A 1 291 ? -22.004 33.152 -11.406 1.00 57.88 291 GLY A O 1
ATOM 2357 N N . PHE A 1 292 ? -22.709 33.343 -9.283 1.00 62.06 292 PHE A N 1
ATOM 2358 C CA . PHE A 1 292 ? -21.496 32.779 -8.673 1.00 62.06 292 PHE A CA 1
ATOM 2359 C C . PHE A 1 292 ? -21.525 31.253 -8.656 1.00 62.06 292 PHE A C 1
ATOM 2361 O O . PHE A 1 292 ? -22.527 30.648 -8.269 1.00 62.06 292 PHE A O 1
ATOM 2368 N N . SER A 1 293 ? -20.394 30.621 -8.972 1.00 70.25 293 SER A N 1
ATOM 2369 C CA . SER A 1 293 ? -20.229 29.192 -8.701 1.00 70.25 293 SER A CA 1
ATOM 2370 C C . SER A 1 293 ? -20.048 28.946 -7.198 1.00 70.25 293 SER A C 1
ATOM 2372 O O . SER A 1 293 ? -19.444 29.748 -6.476 1.00 70.25 293 SER A O 1
ATOM 2374 N N . ILE A 1 294 ? -20.520 27.796 -6.705 1.00 73.81 294 ILE A N 1
ATOM 2375 C CA . ILE A 1 294 ? -20.323 27.393 -5.302 1.00 73.81 294 ILE A CA 1
ATOM 2376 C C . ILE A 1 294 ? -18.824 27.352 -4.965 1.00 73.81 294 ILE A C 1
ATOM 2378 O O . ILE A 1 294 ? -18.414 27.785 -3.889 1.00 73.81 294 ILE A O 1
ATOM 2382 N N . LYS A 1 295 ? -17.987 26.905 -5.910 1.00 74.94 295 LYS A N 1
ATOM 2383 C CA . LYS A 1 295 ? -16.526 26.866 -5.772 1.00 74.94 295 LYS A CA 1
ATOM 2384 C C . LYS A 1 295 ? -15.919 28.240 -5.476 1.00 74.94 295 LYS A C 1
ATOM 2386 O O . LYS A 1 295 ? -15.101 28.352 -4.563 1.00 74.94 295 LYS A O 1
ATOM 2391 N N . GLU A 1 296 ? -16.304 29.274 -6.225 1.00 71.25 296 GLU A N 1
ATOM 2392 C CA . GLU A 1 296 ? -15.821 30.641 -5.991 1.00 71.25 296 GLU A CA 1
ATOM 2393 C C . GLU A 1 296 ? -16.223 31.119 -4.602 1.00 71.25 296 GLU A C 1
ATOM 2395 O O . GLU A 1 296 ? -15.393 31.647 -3.866 1.00 71.25 296 GLU A O 1
ATOM 2400 N N . MET A 1 297 ? -17.461 30.853 -4.192 1.00 70.75 297 MET A N 1
ATOM 2401 C CA . MET A 1 297 ? -17.932 31.286 -2.882 1.00 70.75 297 MET A CA 1
ATOM 2402 C C . MET A 1 297 ? -17.228 30.572 -1.722 1.00 70.75 297 MET A C 1
ATOM 2404 O O . MET A 1 297 ? -16.852 31.208 -0.738 1.00 70.75 297 MET A O 1
ATOM 2408 N N . LEU A 1 298 ? -16.956 29.271 -1.859 1.00 74.50 298 LEU A N 1
ATOM 2409 C CA . LEU A 1 298 ? -16.165 28.503 -0.893 1.00 74.50 298 LEU A CA 1
ATOM 2410 C C . LEU A 1 298 ? -14.714 28.986 -0.790 1.00 74.50 298 LEU A C 1
ATOM 2412 O O . LEU A 1 298 ? -14.088 28.797 0.256 1.00 74.50 298 LEU A O 1
ATOM 2416 N N . SER A 1 299 ? -14.172 29.599 -1.848 1.00 72.31 299 SER A N 1
ATOM 2417 C CA . SER A 1 299 ? -12.817 30.153 -1.826 1.00 72.31 299 SER A CA 1
ATOM 2418 C C . SER A 1 299 ? -12.700 31.359 -0.888 1.00 72.31 299 SER A C 1
ATOM 2420 O O . SER A 1 299 ? -11.724 31.427 -0.147 1.00 72.31 299 SER A O 1
ATOM 2422 N N . TYR A 1 300 ? -13.729 32.212 -0.800 1.00 69.06 300 TYR A N 1
ATOM 2423 C CA . TYR A 1 300 ? -13.743 33.361 0.119 1.00 69.06 300 TYR A CA 1
ATOM 2424 C C . TYR A 1 300 ? -13.866 32.954 1.592 1.00 69.06 300 TYR A C 1
ATOM 2426 O O . TYR A 1 300 ? -13.434 33.681 2.482 1.00 69.06 300 TYR A O 1
ATOM 2434 N N . LEU A 1 301 ? -14.402 31.763 1.879 1.00 70.06 301 LEU A N 1
ATOM 2435 C CA . LEU A 1 301 ? -14.457 31.248 3.250 1.00 70.06 301 LEU A CA 1
ATOM 2436 C C . LEU A 1 301 ? -13.071 30.857 3.790 1.00 70.06 301 LEU A C 1
ATOM 2438 O O . LEU A 1 301 ? -12.917 30.701 5.004 1.00 70.06 301 LEU A O 1
ATOM 2442 N N . LYS A 1 302 ? -12.053 30.687 2.929 1.00 67.06 302 LYS A N 1
ATOM 2443 C CA . LYS A 1 302 ? -10.705 30.273 3.354 1.00 67.06 302 LYS A CA 1
ATOM 2444 C C . LYS A 1 302 ? -10.037 31.290 4.275 1.00 67.06 302 LYS A C 1
ATOM 2446 O O . LYS A 1 302 ? -9.366 30.858 5.212 1.00 67.06 302 LYS A O 1
ATOM 2451 N N . ASP A 1 303 ? -10.297 32.579 4.079 1.00 65.00 303 ASP A N 1
ATOM 2452 C CA . ASP A 1 303 ? -9.612 33.670 4.787 1.00 65.00 303 ASP A CA 1
ATOM 2453 C C . ASP A 1 303 ? -10.342 34.141 6.054 1.00 65.00 303 ASP A C 1
ATOM 2455 O O . ASP A 1 303 ? -9.840 34.984 6.794 1.00 65.00 303 ASP A O 1
ATOM 2459 N N . LEU A 1 304 ? -11.515 33.575 6.349 1.00 66.81 304 LEU A N 1
ATOM 2460 C CA . LEU A 1 304 ? -12.245 33.846 7.590 1.00 66.81 304 LEU A CA 1
ATOM 2461 C C . LEU A 1 304 ? -11.520 33.259 8.821 1.00 66.81 304 LEU A C 1
ATOM 2463 O O . LEU A 1 304 ? -10.608 32.433 8.710 1.00 66.81 304 LEU A O 1
ATOM 2467 N N . ASP A 1 305 ? -11.935 33.624 10.032 1.00 67.94 305 ASP A N 1
ATOM 2468 C CA . ASP A 1 305 ? -11.490 32.923 11.239 1.00 67.94 305 ASP A CA 1
ATOM 2469 C C . ASP A 1 305 ? -12.179 31.544 11.371 1.00 67.94 305 ASP A C 1
ATOM 2471 O O . ASP A 1 305 ? -13.176 31.233 10.708 1.00 67.94 305 ASP A O 1
ATOM 2475 N N . ARG A 1 306 ? -11.637 30.668 12.228 1.00 70.94 306 ARG A N 1
ATOM 2476 C CA . ARG A 1 306 ? -12.124 29.282 12.376 1.00 70.94 306 ARG A CA 1
ATOM 2477 C C . ARG A 1 306 ? -13.562 29.193 12.893 1.00 70.94 306 ARG A C 1
ATOM 2479 O O . ARG A 1 306 ? -14.299 28.315 12.447 1.00 70.94 306 ARG A O 1
ATOM 2486 N N . LYS A 1 307 ? -13.956 30.064 13.828 1.00 68.12 307 LYS A N 1
ATOM 2487 C CA . LYS A 1 307 ? -15.275 30.012 14.475 1.00 68.12 307 LYS A CA 1
ATOM 2488 C C . LYS A 1 307 ? -16.362 30.362 13.462 1.00 68.12 307 LYS A C 1
ATOM 2490 O O . LYS A 1 307 ? -17.361 29.652 13.360 1.00 68.12 307 LYS A O 1
ATOM 2495 N N . THR A 1 308 ? -16.116 31.388 12.653 1.00 68.12 308 THR A N 1
ATOM 2496 C CA . THR A 1 308 ? -17.017 31.813 11.576 1.00 68.12 308 THR A CA 1
ATOM 2497 C C . THR A 1 308 ? -17.148 30.757 10.486 1.00 68.12 308 THR A C 1
ATOM 2499 O O . THR A 1 308 ? -18.263 30.397 10.106 1.00 68.12 308 THR A O 1
ATOM 2502 N N . LYS A 1 309 ? -16.023 30.187 10.030 1.00 76.69 309 LYS A N 1
ATOM 2503 C CA . LYS A 1 309 ? -16.033 29.087 9.051 1.00 76.69 309 LYS A CA 1
ATOM 2504 C C . LYS A 1 309 ? -16.896 27.920 9.509 1.00 76.69 309 LYS A C 1
ATOM 2506 O O . LYS A 1 309 ? -17.718 27.443 8.733 1.00 76.69 309 LYS A O 1
ATOM 2511 N N . ALA A 1 310 ? -16.734 27.476 10.756 1.00 74.62 310 ALA A N 1
ATOM 2512 C CA . ALA A 1 310 ? -17.518 26.371 11.304 1.00 74.62 310 ALA A CA 1
ATOM 2513 C C . ALA A 1 310 ? -19.028 26.678 11.317 1.00 74.62 310 ALA A C 1
ATOM 2515 O O . ALA A 1 310 ? -19.829 25.812 10.969 1.00 74.62 310 ALA A O 1
ATOM 2516 N N . GLY A 1 311 ? -19.420 27.918 11.637 1.00 71.81 311 GLY A N 1
ATOM 2517 C CA . GLY A 1 311 ? -20.824 28.355 11.640 1.00 71.81 311 GLY A CA 1
ATOM 2518 C C . GLY A 1 311 ? -21.507 28.366 10.263 1.00 71.81 311 GLY A C 1
ATOM 2519 O O . GLY A 1 311 ? -22.738 28.293 10.192 1.00 71.81 311 GLY A O 1
ATOM 2520 N N . ILE A 1 312 ? -20.724 28.424 9.180 1.00 75.31 312 ILE A N 1
ATOM 2521 C CA . ILE A 1 312 ? -21.205 28.415 7.788 1.00 75.31 312 ILE A CA 1
ATOM 2522 C C . ILE A 1 312 ? -21.120 27.008 7.193 1.00 75.31 312 ILE A C 1
ATOM 2524 O O . ILE A 1 312 ? -22.110 26.485 6.683 1.00 75.31 312 ILE A O 1
ATOM 2528 N N . LEU A 1 313 ? -19.940 26.382 7.264 1.00 82.75 313 LEU A N 1
ATOM 2529 C CA . LEU A 1 313 ? -19.623 25.169 6.509 1.00 82.75 313 LEU A CA 1
ATOM 2530 C C . LEU A 1 313 ? -20.504 23.975 6.891 1.00 82.75 313 LEU A C 1
ATOM 2532 O O . LEU A 1 313 ? -20.753 23.128 6.042 1.00 82.75 313 LEU A O 1
ATOM 2536 N N . PHE A 1 314 ? -21.007 23.905 8.126 1.00 85.31 314 PHE A N 1
ATOM 2537 C CA . PHE A 1 314 ? -21.795 22.765 8.613 1.00 85.31 314 PHE A CA 1
ATOM 2538 C C . PHE A 1 314 ? -23.325 22.930 8.495 1.00 85.31 314 PHE A C 1
ATOM 2540 O O . PHE A 1 314 ? -24.088 22.084 8.981 1.00 85.31 314 PHE A O 1
ATOM 2547 N N . ARG A 1 315 ? -23.806 24.001 7.849 1.00 83.00 315 ARG A N 1
ATOM 2548 C CA . ARG A 1 315 ? -25.243 24.244 7.624 1.00 83.00 315 ARG A CA 1
ATOM 2549 C C . ARG A 1 315 ? -25.822 23.247 6.610 1.00 83.00 315 ARG A C 1
ATOM 2551 O O . ARG A 1 315 ? -25.219 23.025 5.563 1.00 83.00 315 ARG A O 1
ATOM 2558 N N . ASP A 1 316 ? -26.998 22.680 6.910 1.00 81.88 316 ASP A N 1
ATOM 2559 C CA . ASP A 1 316 ? -27.667 21.648 6.086 1.00 81.88 316 ASP A CA 1
ATOM 2560 C C . ASP A 1 316 ? -27.820 22.073 4.629 1.00 81.88 316 ASP A C 1
ATOM 2562 O O . ASP A 1 316 ? -27.362 21.378 3.730 1.00 81.88 316 ASP A O 1
ATOM 2566 N N . ASN A 1 317 ? -28.361 23.269 4.409 1.00 80.62 317 ASN A N 1
ATOM 2567 C CA . ASN A 1 317 ? -28.636 23.777 3.069 1.00 80.62 317 ASN A CA 1
ATOM 2568 C C . ASN A 1 317 ? -27.365 23.874 2.202 1.00 80.62 317 ASN A C 1
ATOM 2570 O O . ASN A 1 317 ? -27.417 23.621 1.001 1.00 80.62 317 ASN A O 1
ATOM 2574 N N . LEU A 1 318 ? -26.216 24.237 2.794 1.00 81.00 318 LEU A N 1
ATOM 2575 C CA . LEU A 1 318 ? -24.944 24.319 2.065 1.00 81.00 318 LEU A CA 1
ATOM 2576 C C . LEU A 1 318 ? -24.428 22.929 1.702 1.00 81.00 318 LEU A C 1
ATOM 2578 O O . LEU A 1 318 ? -24.009 22.713 0.570 1.00 81.00 318 LEU A O 1
ATOM 2582 N N . LEU A 1 319 ? -24.469 21.998 2.657 1.00 84.12 319 LEU A N 1
ATOM 2583 C CA . LEU A 1 319 ? -24.090 20.605 2.439 1.00 84.12 319 LEU A CA 1
ATOM 2584 C C . LEU A 1 319 ? -24.936 19.977 1.327 1.00 84.12 319 LEU A C 1
ATOM 2586 O O . LEU A 1 319 ? -24.384 19.428 0.375 1.00 84.12 319 LEU A O 1
ATOM 2590 N N . GLU A 1 320 ? -26.258 20.127 1.402 1.00 83.56 320 GLU A N 1
ATOM 2591 C CA . GLU A 1 320 ? -27.183 19.668 0.367 1.00 83.56 320 GLU A CA 1
ATOM 2592 C C . GLU A 1 320 ? -26.823 20.256 -0.996 1.00 83.56 320 GLU A C 1
ATOM 2594 O O . GLU A 1 320 ? -26.654 19.505 -1.954 1.00 83.56 320 GLU A O 1
ATOM 2599 N N . ARG A 1 321 ? -26.625 21.577 -1.094 1.00 79.88 321 ARG A N 1
ATOM 2600 C CA . ARG A 1 321 ? -26.293 22.224 -2.371 1.00 79.88 321 ARG A CA 1
ATOM 2601 C C . ARG A 1 321 ? -24.952 21.741 -2.940 1.00 79.88 321 ARG A C 1
ATOM 2603 O O . ARG A 1 321 ? -24.897 21.381 -4.113 1.00 79.88 321 ARG A O 1
ATOM 2610 N N . VAL A 1 322 ? -23.899 21.681 -2.118 1.00 84.31 322 VAL A N 1
ATOM 2611 C CA . VAL A 1 322 ? -22.550 21.235 -2.524 1.00 84.31 322 VAL A CA 1
ATOM 2612 C C . VAL A 1 322 ? -22.578 19.807 -3.070 1.00 84.31 322 VAL A C 1
ATOM 2614 O O . VAL A 1 322 ? -22.001 19.540 -4.122 1.00 84.31 322 VAL A O 1
ATOM 2617 N N . PHE A 1 323 ? -23.245 18.882 -2.376 1.00 82.38 323 PHE A N 1
ATOM 2618 C CA . PHE A 1 323 ? -23.221 17.463 -2.745 1.00 82.38 323 PHE A CA 1
ATOM 2619 C C . PHE A 1 323 ? -24.287 17.070 -3.789 1.00 82.38 323 PHE A C 1
ATOM 2621 O O . PHE A 1 323 ? -24.112 16.040 -4.460 1.00 82.38 323 PHE A O 1
ATOM 2628 N N . ASN A 1 324 ? -25.337 17.887 -3.980 1.00 81.38 324 ASN A N 1
ATOM 2629 C CA . ASN A 1 324 ? -26.337 17.738 -5.050 1.00 81.38 324 ASN A CA 1
ATOM 2630 C C . ASN A 1 324 ? -25.849 18.249 -6.413 1.00 81.38 324 ASN A C 1
ATOM 2632 O O . ASN A 1 324 ? -26.287 17.722 -7.431 1.00 81.38 324 ASN A O 1
ATOM 2636 N N . GLU A 1 325 ? -24.930 19.223 -6.457 1.00 73.38 325 GLU A N 1
ATOM 2637 C CA . GLU A 1 325 ? -24.347 19.729 -7.715 1.00 73.38 325 GLU A CA 1
ATOM 2638 C C . GLU A 1 325 ? -23.550 18.640 -8.471 1.00 73.38 325 GLU A C 1
ATOM 2640 O O . GLU A 1 325 ? -23.310 18.757 -9.669 1.00 73.38 325 GLU A O 1
ATOM 2645 N N . GLN A 1 326 ? -23.140 17.562 -7.782 1.00 67.25 326 GLN A N 1
ATOM 2646 C CA . GLN A 1 326 ? -22.332 16.448 -8.317 1.00 67.25 326 GLN A CA 1
ATOM 2647 C C . GLN A 1 326 ? -21.008 16.885 -8.985 1.00 67.25 326 GLN A C 1
ATOM 2649 O O . GLN A 1 326 ? -20.383 16.120 -9.726 1.00 67.25 326 GLN A O 1
ATOM 2654 N N . SER A 1 327 ? -20.535 18.100 -8.694 1.00 80.12 327 SER A N 1
ATOM 2655 C CA . SER A 1 327 ? -19.248 18.626 -9.148 1.00 80.12 327 SER A CA 1
ATOM 2656 C C . SER A 1 327 ? -18.125 18.177 -8.210 1.00 80.12 327 SER A C 1
ATOM 2658 O O . SER A 1 327 ? -18.002 18.663 -7.084 1.00 80.12 327 SER A O 1
ATOM 2660 N N . ARG A 1 328 ? -17.248 17.277 -8.685 1.00 76.56 328 ARG A N 1
ATOM 2661 C CA . ARG A 1 328 ? -16.085 16.801 -7.902 1.00 76.56 328 ARG A CA 1
ATOM 2662 C C . ARG A 1 328 ? -15.171 17.934 -7.432 1.00 76.56 328 ARG A C 1
ATOM 2664 O O . ARG A 1 328 ? -14.615 17.847 -6.343 1.00 76.56 328 ARG A O 1
ATOM 2671 N N . ASP A 1 329 ? -15.012 18.967 -8.250 1.00 78.25 329 ASP A N 1
ATOM 2672 C CA . ASP A 1 329 ? -14.150 20.119 -7.975 1.00 78.25 329 ASP A CA 1
ATOM 2673 C C . ASP A 1 329 ? -14.758 21.038 -6.895 1.00 78.25 329 ASP A C 1
ATOM 2675 O O . ASP A 1 329 ? -14.050 21.493 -5.989 1.00 78.25 329 ASP A O 1
ATOM 2679 N N . THR A 1 330 ? -16.086 21.231 -6.914 1.00 81.81 330 THR A N 1
ATOM 2680 C CA . THR A 1 330 ? -16.819 21.924 -5.838 1.00 81.81 330 THR A CA 1
ATOM 2681 C C . THR A 1 330 ? -16.686 21.156 -4.521 1.00 81.81 330 THR A C 1
ATOM 2683 O O . THR A 1 330 ? -16.293 21.735 -3.507 1.00 81.81 330 THR A O 1
ATOM 2686 N N . GLU A 1 331 ? -16.954 19.847 -4.531 1.00 85.94 331 GLU A N 1
ATOM 2687 C CA . GLU A 1 331 ? -16.849 18.992 -3.343 1.00 85.94 331 GLU A CA 1
ATOM 2688 C C . GLU A 1 331 ? -15.426 18.974 -2.771 1.00 85.94 331 GLU A C 1
ATOM 2690 O O . GLU A 1 331 ? -15.241 19.125 -1.564 1.00 85.94 331 GLU A O 1
ATOM 2695 N N . GLN A 1 332 ? -14.405 18.832 -3.623 1.00 83.50 332 GLN A N 1
ATOM 2696 C CA . GLN A 1 332 ? -13.005 18.843 -3.199 1.00 83.50 332 GLN A CA 1
ATOM 2697 C C . GLN A 1 332 ? -12.626 20.191 -2.582 1.00 83.50 332 GLN A C 1
ATOM 2699 O O . GLN A 1 332 ? -11.964 20.225 -1.543 1.00 83.50 332 GLN A O 1
ATOM 2704 N N . THR A 1 333 ? -13.081 21.299 -3.174 1.00 83.25 333 THR A N 1
ATOM 2705 C CA . THR A 1 333 ? -12.870 22.639 -2.614 1.00 83.25 333 THR A CA 1
ATOM 2706 C C . THR A 1 333 ? -13.532 22.753 -1.241 1.00 83.25 333 THR A C 1
ATOM 2708 O O . THR A 1 333 ? -12.859 23.135 -0.284 1.00 83.25 333 THR A O 1
ATOM 2711 N N . TYR A 1 334 ? -14.797 22.340 -1.106 1.00 87.50 334 TYR A N 1
ATOM 2712 C CA . TYR A 1 334 ? -15.522 22.334 0.168 1.00 87.50 334 TYR A CA 1
ATOM 2713 C C . TYR A 1 334 ? -14.792 21.515 1.239 1.00 87.50 334 TYR A C 1
ATOM 2715 O O . TYR A 1 334 ? -14.480 22.034 2.311 1.00 87.50 334 TYR A O 1
ATOM 2723 N N . LEU A 1 335 ? -14.458 20.257 0.936 1.00 87.75 335 LEU A N 1
ATOM 2724 C CA . LEU A 1 335 ? -13.784 19.352 1.865 1.00 87.75 335 LEU A CA 1
ATOM 2725 C C . LEU A 1 335 ? -12.387 19.852 2.237 1.00 87.75 335 LEU A C 1
ATOM 2727 O O . LEU A 1 335 ? -11.992 19.728 3.394 1.00 87.75 335 LEU A O 1
ATOM 2731 N N . SER A 1 336 ? -11.656 20.466 1.300 1.00 84.38 336 SER A N 1
ATOM 2732 C CA . SER A 1 336 ? -10.369 21.102 1.600 1.00 84.38 336 SER A CA 1
ATOM 2733 C C . SER A 1 336 ? -10.539 22.240 2.608 1.00 84.38 336 SER A C 1
ATOM 2735 O O . SER A 1 336 ? -9.803 22.294 3.591 1.00 84.38 336 SER A O 1
ATOM 2737 N N . THR A 1 337 ? -11.567 23.079 2.457 1.00 83.75 337 THR A N 1
ATOM 2738 C CA . THR A 1 337 ? -11.865 24.159 3.403 1.00 83.75 337 THR A CA 1
ATOM 2739 C C . THR A 1 337 ? -12.299 23.598 4.761 1.00 83.75 337 THR A C 1
ATOM 2741 O O . THR A 1 337 ? -11.766 24.023 5.786 1.00 83.75 337 THR A O 1
ATOM 2744 N N . VAL A 1 338 ? -13.177 22.587 4.797 1.00 86.25 338 VAL A N 1
ATOM 2745 C CA . VAL A 1 338 ? -13.590 21.909 6.041 1.00 86.25 338 VAL A CA 1
ATOM 2746 C C . VAL A 1 338 ? -12.405 21.249 6.742 1.00 86.25 338 VAL A C 1
ATOM 2748 O O . VAL A 1 338 ? -12.316 21.308 7.959 1.00 86.25 338 VAL A O 1
ATOM 2751 N N . SER A 1 339 ? -11.452 20.681 6.004 1.00 82.94 339 SER A N 1
ATOM 2752 C CA . SER A 1 339 ? -10.277 20.010 6.576 1.00 82.94 339 SER A CA 1
ATOM 2753 C C . SER A 1 339 ? -9.325 20.947 7.334 1.00 82.94 339 SER A C 1
ATOM 2755 O O . SER A 1 339 ? -8.507 20.479 8.136 1.00 82.94 339 SER A O 1
ATOM 2757 N N . THR A 1 340 ? -9.453 22.264 7.114 1.00 79.25 340 THR A N 1
ATOM 2758 C CA . THR A 1 340 ? -8.757 23.298 7.899 1.00 79.25 340 THR A CA 1
ATOM 2759 C C . THR A 1 340 ? -9.391 23.507 9.277 1.00 79.25 340 THR A C 1
ATOM 2761 O O . THR A 1 340 ? -8.723 23.992 10.196 1.00 79.25 340 THR A O 1
ATOM 2764 N N . LEU A 1 341 ? -10.663 23.120 9.443 1.00 78.50 341 LEU A N 1
ATOM 2765 C CA . LEU A 1 341 ? -11.336 23.070 10.734 1.00 78.50 341 LEU A CA 1
ATOM 2766 C C . LEU A 1 341 ? -10.875 21.817 11.469 1.00 78.50 341 LEU A C 1
ATOM 2768 O O . LEU A 1 341 ? -11.110 20.688 11.042 1.00 78.50 341 LEU A O 1
ATOM 2772 N N . ARG A 1 342 ? -10.194 22.020 12.593 1.00 74.75 342 ARG A N 1
ATOM 2773 C CA . ARG A 1 342 ? -9.763 20.917 13.449 1.00 74.75 342 ARG A CA 1
ATOM 2774 C C . ARG A 1 342 ? -10.888 20.547 14.392 1.00 74.75 342 ARG A C 1
ATOM 2776 O O . ARG A 1 342 ? -11.497 21.439 14.977 1.00 74.75 342 ARG A O 1
ATOM 2783 N N . CYS A 1 343 ? -11.104 19.249 14.589 1.00 79.31 343 CYS A N 1
ATOM 2784 C CA . CYS A 1 343 ? -11.886 18.802 15.731 1.00 79.31 343 CYS A CA 1
ATOM 2785 C C . CYS A 1 343 ? -11.111 19.205 16.992 1.00 79.31 343 CYS A C 1
ATOM 2787 O O . CYS A 1 343 ? -9.969 18.759 17.156 1.00 79.31 343 CYS A O 1
ATOM 2789 N N . PRO A 1 344 ? -11.656 20.083 17.848 1.00 82.06 344 PRO A N 1
ATOM 2790 C CA . PRO A 1 344 ? -10.966 20.435 19.071 1.00 82.06 344 PRO A CA 1
ATOM 2791 C C . PRO A 1 344 ? -10.879 19.189 19.966 1.00 82.06 344 PRO A C 1
ATOM 2793 O O . PRO A 1 344 ? -11.764 18.335 19.894 1.00 82.06 344 PRO A O 1
ATOM 2796 N N . PRO A 1 345 ? -9.828 19.045 20.784 1.00 83.62 345 PRO A N 1
ATOM 2797 C CA . PRO A 1 345 ? -9.717 17.941 21.734 1.00 83.62 345 PRO A CA 1
ATOM 2798 C C . PRO A 1 345 ? -10.848 18.004 22.763 1.00 83.62 345 PRO A C 1
ATOM 2800 O O . PRO A 1 345 ? -11.352 19.090 23.062 1.00 83.62 345 PRO A O 1
ATOM 2803 N N . SER A 1 346 ? -11.207 16.856 23.342 1.00 85.75 346 SER A N 1
ATOM 2804 C CA . SER A 1 346 ? -12.240 16.810 24.380 1.00 85.75 346 SER A CA 1
ATOM 2805 C C . SER A 1 346 ? -11.889 17.639 25.612 1.00 85.75 346 SER A C 1
ATOM 2807 O O . SER A 1 346 ? -12.786 18.189 26.234 1.00 85.75 346 SER A O 1
ATOM 2809 N N . GLN A 1 347 ? -10.599 17.734 25.961 1.00 81.81 347 GLN A N 1
ATOM 2810 C CA . GLN A 1 347 ? -10.106 18.411 27.168 1.00 81.81 347 GLN A CA 1
ATOM 2811 C C . GLN A 1 347 ? -10.857 17.991 28.440 1.00 81.81 347 GLN A C 1
ATOM 2813 O O . GLN A 1 347 ? -11.093 18.821 29.311 1.00 81.81 347 GLN A O 1
ATOM 2818 N N . PHE A 1 348 ? -11.233 16.715 28.547 1.00 81.31 348 PHE A N 1
ATOM 2819 C CA . PHE A 1 348 ? -11.855 16.199 29.762 1.00 81.31 348 PHE A CA 1
ATOM 2820 C C . PHE A 1 348 ? -10.877 16.317 30.947 1.00 81.31 348 PHE A C 1
ATOM 2822 O O . PHE A 1 348 ? -9.771 15.774 30.881 1.00 81.31 348 PHE A O 1
ATOM 2829 N N . ARG A 1 349 ? -11.262 17.045 32.003 1.00 74.62 349 ARG A N 1
ATOM 2830 C CA . ARG A 1 349 ? -10.410 17.366 33.171 1.00 74.62 349 ARG A CA 1
ATOM 2831 C C . ARG A 1 349 ? -10.901 16.782 34.495 1.00 74.62 349 ARG A C 1
ATOM 2833 O O . ARG A 1 349 ? -10.287 17.035 35.526 1.00 74.62 349 ARG A O 1
ATOM 2840 N N . GLY A 1 350 ? -11.957 15.977 34.456 1.00 77.19 350 GLY A N 1
ATOM 2841 C CA . GLY A 1 350 ? -12.639 15.486 35.647 1.00 77.19 350 GLY A CA 1
ATOM 2842 C C . GLY A 1 350 ? -13.992 16.165 35.788 1.00 77.19 350 GLY A C 1
ATOM 2843 O O . GLY A 1 350 ? -14.722 16.277 34.802 1.00 77.19 350 GLY A O 1
ATOM 2844 N N . TYR A 1 351 ? -14.329 16.585 37.003 1.00 80.88 351 TYR A N 1
ATOM 2845 C CA . TYR A 1 351 ? -15.649 17.109 37.335 1.00 80.88 351 TYR A CA 1
ATOM 2846 C C . TYR A 1 351 ? -15.541 18.400 38.133 1.00 80.88 351 TYR A C 1
ATOM 2848 O O . TYR A 1 351 ? -14.646 18.534 38.970 1.00 80.88 351 TYR A O 1
ATOM 2856 N N . ASP A 1 352 ? -16.485 19.302 37.885 1.00 79.44 352 ASP A N 1
ATOM 2857 C CA . ASP A 1 352 ? -16.600 20.576 38.582 1.00 79.44 352 ASP A CA 1
ATOM 2858 C C . ASP A 1 352 ? -16.878 20.356 40.076 1.00 79.44 352 ASP A C 1
ATOM 2860 O O . ASP A 1 352 ? -17.598 19.429 40.464 1.00 79.44 352 ASP A O 1
ATOM 2864 N N . ARG A 1 353 ? -16.291 21.205 40.925 1.00 75.50 353 ARG A N 1
ATOM 2865 C CA . ARG A 1 353 ? -16.354 21.043 42.387 1.00 75.50 353 ARG A CA 1
ATOM 2866 C C . ARG A 1 353 ? -17.766 21.246 42.935 1.00 75.50 353 ARG A C 1
ATOM 2868 O O . ARG A 1 353 ? -18.190 20.489 43.803 1.00 75.50 353 ARG A O 1
ATOM 2875 N N . ASP A 1 354 ? -18.499 22.217 42.398 1.00 72.31 354 ASP A N 1
ATOM 2876 C CA . ASP A 1 354 ? -19.779 22.659 42.957 1.00 72.31 354 ASP A CA 1
ATOM 2877 C C . ASP A 1 354 ? -20.976 21.933 42.320 1.00 72.31 354 ASP A C 1
ATOM 2879 O O . ASP A 1 354 ? -21.979 21.651 42.982 1.00 72.31 354 ASP A O 1
ATOM 2883 N N . THR A 1 355 ? -20.880 21.623 41.026 1.00 70.44 355 THR A N 1
ATOM 2884 C CA . THR A 1 355 ? -21.968 21.040 40.223 1.00 70.44 355 THR A CA 1
ATOM 2885 C C . THR A 1 355 ? -21.777 19.556 39.923 1.00 70.44 355 THR A C 1
ATOM 2887 O O . THR A 1 355 ? -22.737 18.871 39.582 1.00 70.44 355 THR A O 1
ATOM 2890 N N . TRP A 1 356 ? -20.557 19.027 40.057 1.00 77.69 356 TRP A N 1
ATOM 2891 C CA . TRP A 1 356 ? -20.195 17.653 39.677 1.00 77.69 356 TRP A CA 1
ATOM 2892 C C . TRP A 1 356 ? -20.438 17.328 38.199 1.00 77.69 356 TRP A C 1
ATOM 2894 O O . TRP A 1 356 ? -20.439 16.154 37.813 1.00 77.69 356 TRP A O 1
ATOM 2904 N N . GLU A 1 357 ? -20.629 18.350 37.364 1.00 77.31 357 GLU A N 1
ATOM 2905 C CA . GLU A 1 357 ? -20.703 18.201 35.920 1.00 77.31 357 GLU A CA 1
ATOM 2906 C C . GLU A 1 357 ? -19.324 17.843 35.356 1.00 77.31 357 GLU A C 1
ATOM 2908 O O . GLU A 1 357 ? -18.303 18.315 35.862 1.00 77.31 357 GLU A O 1
ATOM 2913 N N . PRO A 1 358 ? -19.254 16.998 34.313 1.00 78.56 358 PRO A N 1
ATOM 2914 C CA . PRO A 1 358 ? -17.989 16.717 33.654 1.00 78.56 358 PRO A CA 1
ATOM 2915 C C . PRO A 1 358 ? -17.422 17.997 33.026 1.00 78.56 358 PRO A C 1
ATOM 2917 O O . PRO A 1 358 ? -18.082 18.648 32.217 1.00 78.56 358 PRO A O 1
ATOM 2920 N N . GLU A 1 359 ? -16.169 18.318 33.335 1.00 82.31 359 GLU A N 1
ATOM 2921 C CA . GLU A 1 359 ? -15.457 19.434 32.718 1.00 82.31 359 GLU A CA 1
ATOM 2922 C C . GLU A 1 359 ? -14.828 18.971 31.404 1.00 82.31 359 GLU A C 1
ATOM 2924 O O . GLU A 1 359 ? -13.834 18.240 31.397 1.00 82.31 359 GLU A O 1
ATOM 2929 N N . TYR A 1 360 ? -15.405 19.385 30.278 1.00 85.62 360 TYR A N 1
ATOM 2930 C CA . TYR A 1 360 ? -14.894 19.092 28.939 1.00 85.62 360 TYR A CA 1
ATOM 2931 C C . TYR A 1 360 ? -15.220 20.231 27.967 1.00 85.62 360 TYR A C 1
ATOM 2933 O O . TYR A 1 360 ? -15.994 21.137 28.266 1.00 85.62 360 TYR A O 1
ATOM 2941 N N . ASN A 1 361 ? -14.630 20.191 26.776 1.00 86.75 361 ASN A N 1
ATOM 2942 C CA . ASN A 1 361 ? -14.898 21.140 25.709 1.00 86.75 361 ASN A CA 1
ATOM 2943 C C . ASN A 1 361 ? -16.161 20.733 24.920 1.00 86.75 361 ASN A C 1
ATOM 2945 O O . ASN A 1 361 ? -16.086 19.803 24.111 1.00 86.75 361 ASN A O 1
ATOM 2949 N N . PRO A 1 362 ? -17.302 21.438 25.052 1.00 83.12 362 PRO A N 1
ATOM 2950 C CA . PRO A 1 362 ? -18.539 21.078 24.351 1.00 83.12 362 PRO A CA 1
ATOM 2951 C C . PRO A 1 362 ? -18.408 21.157 22.822 1.00 83.12 362 PRO A C 1
ATOM 2953 O O . PRO A 1 362 ? -19.045 20.389 22.099 1.00 83.12 362 PRO A O 1
ATOM 2956 N N . GLN A 1 363 ? -17.507 22.008 22.313 1.00 84.12 363 GLN A N 1
ATOM 2957 C CA . GLN A 1 363 ? -17.259 22.125 20.875 1.00 84.12 363 GLN A CA 1
ATOM 2958 C C . GLN A 1 363 ? -16.689 20.838 20.271 1.00 84.12 363 GLN A C 1
ATOM 2960 O O . GLN A 1 363 ? -16.808 20.648 19.061 1.00 84.12 363 GLN A O 1
ATOM 2965 N N . HIS A 1 364 ? -16.075 19.965 21.079 1.00 87.56 364 HIS A N 1
ATOM 2966 C CA . HIS A 1 364 ? -15.588 18.659 20.640 1.00 87.56 364 HIS A CA 1
ATOM 2967 C C . HIS A 1 364 ? -16.735 17.805 20.100 1.00 87.56 364 HIS A C 1
ATOM 2969 O O . HIS A 1 364 ? -16.717 17.394 18.939 1.00 87.56 364 HIS A O 1
ATOM 2975 N N . THR A 1 365 ? -17.774 17.612 20.913 1.00 87.94 365 THR A N 1
ATOM 2976 C CA . THR A 1 365 ? -18.947 16.815 20.546 1.00 87.94 365 THR A CA 1
ATOM 2977 C C . THR A 1 365 ? -19.676 17.424 19.348 1.00 87.94 365 THR A C 1
ATOM 2979 O O . THR A 1 365 ? -20.051 16.696 18.430 1.00 87.94 365 THR A O 1
ATOM 2982 N N . ASP A 1 366 ? -19.818 18.751 19.294 1.00 86.81 366 ASP A N 1
ATOM 2983 C CA . ASP A 1 366 ? -20.464 19.436 18.166 1.00 86.81 366 ASP A CA 1
ATOM 2984 C C . ASP A 1 366 ? -19.691 19.269 16.851 1.00 86.81 366 ASP A C 1
ATOM 2986 O O . ASP A 1 366 ? -20.284 18.995 15.805 1.00 86.81 366 ASP A O 1
ATOM 2990 N N . HIS A 1 367 ? -18.358 19.369 16.884 1.00 87.25 367 HIS A N 1
ATOM 2991 C CA . HIS A 1 367 ? -17.533 19.133 15.698 1.00 87.25 367 HIS A CA 1
ATOM 2992 C C . HIS A 1 367 ? -17.590 17.676 15.243 1.00 87.25 367 HIS A C 1
ATOM 2994 O O . HIS A 1 367 ? -17.654 17.437 14.040 1.00 87.25 367 HIS A O 1
ATOM 3000 N N . LEU A 1 368 ? -17.628 16.708 16.164 1.00 88.69 368 LEU A N 1
ATOM 3001 C CA . LEU A 1 368 ? -17.812 15.298 15.811 1.00 88.69 368 LEU A CA 1
ATOM 3002 C C . LEU A 1 368 ? -19.161 15.059 15.120 1.00 88.69 368 LEU A C 1
ATOM 3004 O O . LEU A 1 368 ? -19.206 14.401 14.080 1.00 88.69 368 LEU A O 1
ATOM 3008 N N . LYS A 1 369 ? -20.252 15.643 15.636 1.00 89.69 369 LYS A N 1
ATOM 3009 C CA . LYS A 1 369 ? -21.582 15.576 15.001 1.00 89.69 369 LYS A CA 1
ATOM 3010 C C . LYS A 1 369 ? -21.551 16.153 13.583 1.00 89.69 369 LYS A C 1
ATOM 3012 O O . LYS A 1 369 ? -22.053 15.531 12.646 1.00 89.69 369 LYS A O 1
ATOM 3017 N N . ASN A 1 370 ? -20.920 17.313 13.417 1.00 88.56 370 ASN A N 1
ATOM 3018 C CA . ASN A 1 370 ? -20.773 17.989 12.129 1.00 88.56 370 ASN A CA 1
ATOM 3019 C C . ASN A 1 370 ? -19.872 17.224 11.148 1.00 88.56 370 ASN A C 1
ATOM 3021 O O . ASN A 1 370 ? -20.176 17.157 9.959 1.00 88.56 370 ASN A O 1
ATOM 3025 N N . LEU A 1 371 ? -18.804 16.589 11.630 1.00 88.62 371 LEU A N 1
ATOM 3026 C CA . LEU A 1 371 ? -17.943 15.725 10.827 1.00 88.62 371 LEU A CA 1
ATOM 3027 C C . LEU A 1 371 ? -18.731 14.535 10.268 1.00 88.62 371 LEU A C 1
ATOM 3029 O O . LEU A 1 371 ? -18.683 14.279 9.068 1.00 88.62 371 LEU A O 1
ATOM 3033 N N . PHE A 1 372 ? -19.513 13.854 11.112 1.00 87.94 372 PHE A N 1
ATOM 3034 C CA . PHE A 1 372 ? -20.388 12.755 10.688 1.00 87.94 372 PHE A CA 1
ATOM 3035 C C . PHE A 1 372 ? -21.467 13.209 9.711 1.00 87.94 372 PHE A C 1
ATOM 3037 O O . PHE A 1 372 ? -21.807 12.481 8.781 1.00 87.94 372 PHE A O 1
ATOM 3044 N N . LYS A 1 373 ? -21.970 14.431 9.875 1.00 88.69 373 LYS A N 1
ATOM 3045 C CA . LYS A 1 373 ? -22.897 15.052 8.933 1.00 88.69 373 LYS A CA 1
ATOM 3046 C C . LYS A 1 373 ? -22.253 15.234 7.557 1.00 88.69 373 LYS A C 1
ATOM 3048 O O . LYS A 1 373 ? -22.794 14.733 6.577 1.00 88.69 373 LYS A O 1
ATOM 3053 N N . VAL A 1 374 ? -21.067 15.847 7.480 1.00 88.81 374 VAL A N 1
ATOM 3054 C CA . VAL A 1 374 ? -20.311 15.995 6.218 1.00 88.81 374 VAL A CA 1
ATOM 3055 C C . VAL A 1 374 ? -20.034 14.634 5.581 1.00 88.81 374 VAL A C 1
ATOM 3057 O O . VAL A 1 374 ? -20.270 14.444 4.387 1.00 88.81 374 VAL A O 1
ATOM 3060 N N . LEU A 1 375 ? -19.588 13.667 6.386 1.00 87.62 375 LEU A N 1
ATOM 3061 C CA . LEU A 1 375 ? -19.351 12.299 5.938 1.00 87.62 375 LEU A CA 1
ATOM 3062 C C . LEU A 1 375 ? -20.638 11.599 5.480 1.00 87.62 375 LEU A C 1
ATOM 3064 O O . LEU A 1 375 ? -20.552 10.752 4.611 1.00 87.62 375 LEU A O 1
ATOM 3068 N N . SER A 1 376 ? -21.818 11.945 5.995 1.00 87.19 376 SER A N 1
ATOM 3069 C CA . SER A 1 376 ? -23.092 11.360 5.545 1.00 87.19 376 SER A CA 1
ATOM 3070 C C . SER A 1 376 ? -23.531 11.900 4.179 1.00 87.19 376 SER A C 1
ATOM 3072 O O . SER A 1 376 ? -24.073 11.145 3.379 1.00 87.19 376 SER A O 1
ATOM 3074 N N . PHE A 1 377 ? -23.267 13.179 3.885 1.00 80.19 377 PHE A N 1
ATOM 3075 C CA . PHE A 1 377 ? -23.588 13.791 2.587 1.00 80.19 377 PHE A CA 1
ATOM 3076 C C . PHE A 1 377 ? -22.584 13.423 1.482 1.00 80.19 377 PHE A C 1
ATOM 3078 O O . PHE A 1 377 ? -22.973 13.076 0.366 1.00 80.19 377 PHE A O 1
ATOM 3085 N N . GLY A 1 378 ? -21.285 13.501 1.787 1.00 67.62 378 GLY A N 1
ATOM 3086 C CA . GLY A 1 378 ? -20.205 13.219 0.834 1.00 67.62 378 GLY A CA 1
ATOM 3087 C C . GLY A 1 378 ? -19.793 11.748 0.768 1.00 67.62 378 GLY A C 1
ATOM 3088 O O . GLY A 1 378 ? -19.270 11.298 -0.258 1.00 67.62 378 GLY A O 1
ATOM 3089 N N . GLY A 1 379 ? -20.058 10.999 1.847 1.00 57.66 379 GLY A N 1
ATOM 3090 C CA . GLY A 1 379 ? -20.028 9.537 1.962 1.00 57.66 379 GLY A CA 1
ATOM 3091 C C . GLY A 1 379 ? -18.665 8.880 1.806 1.00 57.66 379 GLY A C 1
ATOM 3092 O O . GLY A 1 379 ? -18.067 8.367 2.746 1.00 57.66 379 GLY A O 1
ATOM 3093 N N . TYR A 1 380 ? -18.221 8.842 0.561 1.00 54.62 380 TYR A N 1
ATOM 3094 C CA . TYR A 1 380 ? -17.178 7.951 0.063 1.00 54.62 380 TYR A CA 1
ATOM 3095 C C . TYR A 1 380 ? -16.533 8.484 -1.227 1.00 54.62 380 TYR A C 1
ATOM 3097 O O . TYR A 1 380 ? -15.486 7.981 -1.637 1.00 54.62 380 TYR A O 1
ATOM 3105 N N . ARG A 1 381 ? -17.103 9.536 -1.854 1.00 65.25 381 ARG A N 1
ATOM 3106 C CA . ARG A 1 381 ? -16.563 10.143 -3.089 1.00 65.25 381 ARG A CA 1
ATOM 3107 C C . ARG A 1 381 ? -15.130 10.662 -2.888 1.00 65.25 381 ARG A C 1
ATOM 3109 O O . ARG A 1 381 ? -14.366 10.742 -3.847 1.00 65.25 381 ARG A O 1
ATOM 3116 N N . HIS A 1 382 ? -14.754 10.948 -1.635 1.00 75.50 382 HIS A N 1
ATOM 3117 C CA . HIS A 1 382 ? -13.462 11.508 -1.225 1.00 75.50 382 HIS A CA 1
ATOM 3118 C C . HIS A 1 382 ? -12.836 10.730 -0.055 1.00 75.50 382 HIS A C 1
ATOM 3120 O O . HIS A 1 382 ? -12.835 11.195 1.085 1.00 75.50 382 HIS A O 1
ATOM 3126 N N . LYS A 1 383 ? -12.264 9.547 -0.331 1.00 82.12 383 LYS A N 1
ATOM 3127 C CA . LYS A 1 383 ? -11.643 8.669 0.692 1.00 82.12 383 LYS A CA 1
ATOM 3128 C C . LYS A 1 383 ? -10.605 9.372 1.577 1.00 82.12 383 LYS A C 1
ATOM 3130 O O . LYS A 1 383 ? -10.509 9.089 2.765 1.00 82.12 383 LYS A O 1
ATOM 3135 N N . TRP A 1 384 ? -9.865 10.328 1.018 1.00 85.56 384 TRP A N 1
ATOM 3136 C CA . TRP A 1 384 ? -8.851 11.093 1.748 1.00 85.56 384 TRP A CA 1
ATOM 3137 C C . TRP A 1 384 ? -9.424 11.848 2.962 1.00 85.56 384 TRP A C 1
ATOM 3139 O O . TRP A 1 384 ? -8.764 11.942 3.995 1.00 85.56 384 TRP A O 1
ATOM 3149 N N . PHE A 1 385 ? -10.667 12.339 2.875 1.00 87.69 385 PHE A N 1
ATOM 3150 C CA . PHE A 1 385 ? -11.313 13.050 3.979 1.00 87.69 385 PHE A CA 1
ATOM 3151 C C . PHE A 1 385 ? -11.716 12.088 5.105 1.00 87.69 385 PHE A C 1
ATOM 3153 O O . PHE A 1 385 ? -11.537 12.407 6.280 1.00 87.69 385 PHE A O 1
ATOM 3160 N N . LEU A 1 386 ? -12.172 10.878 4.755 1.00 88.44 386 LEU A N 1
ATOM 3161 C CA . LEU A 1 386 ? -12.412 9.798 5.715 1.00 88.44 386 LEU A CA 1
ATOM 3162 C C . LEU A 1 386 ? -11.114 9.398 6.438 1.00 88.44 386 LEU A C 1
ATOM 3164 O O . LEU A 1 386 ? -11.111 9.281 7.662 1.00 88.44 386 LEU A O 1
ATOM 3168 N N . TYR A 1 387 ? -9.994 9.262 5.716 1.00 90.25 387 TYR A N 1
ATOM 3169 C CA . TYR A 1 387 ? -8.698 8.953 6.335 1.00 90.25 387 TYR A CA 1
ATOM 3170 C C . TYR A 1 387 ? -8.254 10.027 7.329 1.00 90.25 387 TYR A C 1
ATOM 3172 O O . TYR A 1 387 ? -7.818 9.709 8.437 1.00 90.25 387 TYR A O 1
ATOM 3180 N N . ARG A 1 388 ? -8.424 11.303 6.969 1.00 88.94 388 ARG A N 1
ATOM 3181 C CA . ARG A 1 388 ? -8.133 12.432 7.861 1.00 88.94 388 ARG A CA 1
ATOM 3182 C C . ARG A 1 388 ? -9.032 12.440 9.101 1.00 88.94 388 ARG A C 1
ATOM 3184 O O . ARG A 1 388 ? -8.548 12.707 10.203 1.00 88.94 388 ARG A O 1
ATOM 3191 N N . ALA A 1 389 ? -10.322 12.139 8.937 1.00 89.19 389 ALA A N 1
ATOM 3192 C CA . ALA A 1 389 ? -11.271 12.022 10.042 1.00 89.19 389 ALA A CA 1
ATOM 3193 C C . ALA A 1 389 ? -10.818 10.949 11.042 1.00 89.19 389 ALA A C 1
ATOM 3195 O O . ALA A 1 389 ? -10.683 11.237 12.228 1.00 89.19 389 ALA A O 1
ATOM 3196 N N . VAL A 1 390 ? -10.483 9.751 10.554 1.00 90.88 390 VAL A N 1
ATOM 3197 C CA . VAL A 1 390 ? -9.928 8.664 11.376 1.00 90.88 390 VAL A CA 1
ATOM 3198 C C . VAL A 1 390 ? -8.651 9.108 12.090 1.00 90.88 390 VAL A C 1
ATOM 3200 O O . VAL A 1 390 ? -8.577 9.000 13.310 1.00 90.88 390 VAL A O 1
ATOM 3203 N N . ALA A 1 391 ? -7.669 9.659 11.368 1.00 92.00 391 ALA A N 1
ATOM 3204 C CA . ALA A 1 391 ? -6.409 10.117 11.961 1.00 92.00 391 ALA A CA 1
ATOM 3205 C C . ALA A 1 391 ? -6.646 11.108 13.119 1.00 92.00 391 ALA A C 1
ATOM 3207 O O . ALA A 1 391 ? -6.029 10.995 14.178 1.00 92.00 391 ALA A O 1
ATOM 3208 N N . THR A 1 392 ? -7.616 12.015 12.965 1.00 89.62 392 THR A N 1
ATOM 3209 C CA . THR A 1 392 ? -8.009 12.977 14.008 1.00 89.62 392 THR A CA 1
ATOM 3210 C C . THR A 1 392 ? -8.507 12.287 15.286 1.00 89.62 392 THR A C 1
ATOM 3212 O O . THR A 1 392 ? -8.110 12.680 16.386 1.00 89.62 392 THR A O 1
ATOM 3215 N N . LEU A 1 393 ? -9.328 11.237 15.162 1.00 88.25 393 LEU A N 1
ATOM 3216 C CA . LEU A 1 393 ? -9.879 10.481 16.300 1.00 88.25 393 LEU A CA 1
ATOM 3217 C C . LEU A 1 393 ? -8.832 9.630 17.041 1.00 88.25 393 LEU A C 1
ATOM 3219 O O . LEU A 1 393 ? -9.028 9.257 18.201 1.00 88.25 393 LEU A O 1
ATOM 3223 N N . TYR A 1 394 ? -7.736 9.275 16.370 1.00 90.81 394 TYR A N 1
ATOM 3224 C CA . TYR A 1 394 ? -6.651 8.500 16.971 1.00 90.81 394 TYR A CA 1
ATOM 3225 C C . TYR A 1 394 ? -5.573 9.378 17.616 1.00 90.81 394 TYR A C 1
ATOM 3227 O O . TYR A 1 394 ? -4.887 8.914 18.528 1.00 90.81 394 TYR A O 1
ATOM 3235 N N . ILE A 1 395 ? -5.436 10.633 17.182 1.00 90.56 395 ILE A N 1
ATOM 3236 C CA . ILE A 1 395 ? -4.458 11.588 17.725 1.00 90.56 395 ILE A CA 1
ATOM 3237 C C . ILE A 1 395 ? -5.013 12.363 18.918 1.00 90.56 395 ILE A C 1
ATOM 3239 O O . ILE A 1 395 ? -4.251 12.705 19.820 1.00 90.56 395 ILE A O 1
ATOM 3243 N N . THR A 1 396 ? -6.319 12.635 18.946 1.00 86.44 396 THR A N 1
ATOM 3244 C CA . THR A 1 396 ? -6.954 13.431 20.007 1.00 86.44 396 THR A CA 1
ATOM 3245 C C . THR A 1 396 ? -7.691 12.561 21.029 1.00 86.44 396 THR A C 1
ATOM 3247 O O . THR A 1 396 ? -8.144 11.453 20.726 1.00 86.44 396 THR A O 1
ATOM 3250 N N . ASP A 1 397 ? -7.799 13.055 22.266 1.00 82.38 397 ASP A N 1
ATOM 3251 C CA . ASP A 1 397 ? -8.692 12.461 23.266 1.00 82.38 397 ASP A CA 1
ATOM 3252 C C . ASP A 1 397 ? -10.160 12.639 22.845 1.00 82.38 397 ASP A C 1
ATOM 3254 O O . ASP A 1 397 ? -10.561 13.704 22.365 1.00 82.38 397 ASP A O 1
ATOM 3258 N N . LEU A 1 398 ? -10.964 11.596 23.074 1.00 82.00 398 LEU A N 1
ATOM 3259 C CA . LEU A 1 398 ? -12.390 11.554 22.749 1.00 82.00 398 LEU A CA 1
ATOM 3260 C C . LEU A 1 398 ? -13.228 11.502 24.020 1.00 82.00 398 LEU A C 1
ATOM 3262 O O . LEU A 1 398 ? -12.979 10.675 24.897 1.00 82.00 398 LEU A O 1
ATOM 3266 N N . PHE A 1 399 ? -14.249 12.350 24.091 1.00 83.19 399 PHE A N 1
ATOM 3267 C CA . PHE A 1 399 ? -15.272 12.298 25.132 1.00 83.19 399 PHE A CA 1
ATOM 3268 C C . PHE A 1 399 ? -16.625 12.624 24.507 1.00 83.19 399 PHE A C 1
ATOM 3270 O O . PHE A 1 399 ? -16.819 13.719 23.989 1.00 83.19 399 PHE A O 1
ATOM 3277 N N . ILE A 1 400 ? -17.553 11.673 24.551 1.00 82.62 400 ILE A N 1
ATOM 3278 C CA . ILE A 1 400 ? -18.934 11.873 24.116 1.00 82.62 400 ILE A CA 1
ATOM 3279 C C . ILE A 1 400 ? -19.807 11.540 25.323 1.00 82.62 400 ILE A C 1
ATOM 3281 O O . ILE A 1 400 ? -19.769 10.391 25.768 1.00 82.62 400 ILE A O 1
ATOM 3285 N N . PRO A 1 401 ? -20.536 12.510 25.892 1.00 76.81 401 PRO A N 1
ATOM 3286 C CA . PRO A 1 401 ? -21.437 12.226 26.995 1.00 76.81 401 PRO A CA 1
ATOM 3287 C C . PRO A 1 401 ? -22.692 11.504 26.477 1.00 76.81 401 PRO A C 1
ATOM 3289 O O . PRO A 1 401 ? -23.138 11.737 25.350 1.00 76.81 401 PRO A O 1
ATOM 3292 N N . ASP A 1 402 ? -23.251 10.608 27.290 1.00 73.00 402 ASP A N 1
ATOM 3293 C CA . ASP A 1 402 ? -24.396 9.761 26.915 1.00 73.00 402 ASP A CA 1
ATOM 3294 C C . ASP A 1 402 ? -25.644 10.566 26.505 1.00 73.00 402 ASP A C 1
ATOM 3296 O O . ASP A 1 402 ? -26.390 10.180 25.602 1.00 73.00 402 ASP A O 1
ATOM 3300 N N . ASP A 1 403 ? -25.869 11.708 27.154 1.00 72.12 403 ASP A N 1
ATOM 3301 C CA . ASP A 1 403 ? -27.000 12.608 26.917 1.00 72.12 403 ASP A CA 1
ATOM 3302 C C . ASP A 1 403 ? -26.921 13.346 25.569 1.00 72.12 403 ASP A C 1
ATOM 3304 O O . ASP A 1 403 ? -27.922 13.896 25.103 1.00 72.12 403 ASP A O 1
ATOM 3308 N N . ALA A 1 404 ? -25.771 13.302 24.887 1.00 78.38 404 ALA A N 1
ATOM 3309 C CA . ALA A 1 404 ? -25.636 13.805 23.525 1.00 78.38 404 ALA A CA 1
ATOM 3310 C C . ALA A 1 404 ? -26.354 12.928 22.483 1.00 78.38 404 ALA A C 1
ATOM 3312 O O . ALA A 1 404 ? -26.500 13.380 21.343 1.00 78.38 404 ALA A O 1
ATOM 3313 N N . ILE A 1 405 ? -26.774 11.705 22.852 1.00 82.00 405 ILE A N 1
ATOM 3314 C CA . ILE A 1 405 ? -27.497 10.730 22.012 1.00 82.00 405 ILE A CA 1
ATOM 3315 C C . ILE A 1 405 ? -26.815 10.578 20.638 1.00 82.00 405 ILE A C 1
ATOM 3317 O O . ILE A 1 405 ? -27.413 10.733 19.566 1.00 82.00 405 ILE A O 1
ATOM 3321 N N . PHE A 1 406 ? -25.505 10.326 20.652 1.00 87.25 406 PHE A N 1
ATOM 3322 C CA . PHE A 1 406 ? -24.697 10.261 19.430 1.00 87.25 406 PHE A CA 1
ATOM 3323 C C . PHE A 1 406 ? -25.076 9.073 18.522 1.00 87.25 406 PHE A C 1
ATOM 3325 O O . PHE A 1 406 ? -24.780 9.086 17.326 1.00 87.25 406 PHE A O 1
ATOM 3332 N N . GLN A 1 407 ? -25.804 8.084 19.052 1.00 87.62 407 GLN A N 1
ATOM 3333 C CA . GLN A 1 407 ? -26.364 6.945 18.318 1.00 87.62 407 GLN A CA 1
ATOM 3334 C C . GLN A 1 407 ? -27.209 7.387 17.108 1.00 87.62 407 GLN A C 1
ATOM 3336 O O . GLN A 1 407 ? -27.164 6.746 16.054 1.00 87.62 407 GLN A O 1
ATOM 3341 N N . ARG A 1 408 ? -27.903 8.534 17.207 1.00 89.50 408 ARG A N 1
ATOM 3342 C CA . ARG A 1 408 ? -28.648 9.147 16.090 1.00 89.50 408 ARG A CA 1
ATOM 3343 C C . ARG A 1 408 ? -27.741 9.501 14.913 1.00 89.50 408 ARG A C 1
ATOM 3345 O O . ARG A 1 408 ? -28.087 9.256 13.760 1.00 89.50 408 ARG A O 1
ATOM 3352 N N . HIS A 1 409 ? -26.560 10.053 15.190 1.00 90.56 409 HIS A N 1
ATOM 3353 C CA . HIS A 1 409 ? -25.603 10.438 14.153 1.00 90.56 409 HIS A CA 1
ATOM 3354 C C . HIS A 1 409 ? -24.984 9.215 13.471 1.00 90.56 409 HIS A C 1
ATOM 3356 O O . HIS A 1 409 ? -24.820 9.224 12.253 1.00 90.56 409 HIS A O 1
ATOM 3362 N N . ILE A 1 410 ? -24.722 8.142 14.226 1.00 91.50 410 ILE A N 1
ATOM 3363 C CA . ILE A 1 410 ? -24.279 6.862 13.652 1.00 91.50 410 ILE A CA 1
ATOM 3364 C C . ILE A 1 410 ? -25.378 6.262 12.777 1.00 91.50 410 ILE A C 1
ATOM 3366 O O . ILE A 1 410 ? -25.111 5.876 11.647 1.00 91.50 410 ILE A O 1
ATOM 3370 N N . THR A 1 411 ? -26.621 6.241 13.250 1.00 92.00 411 THR A N 1
ATOM 3371 C CA . THR A 1 411 ? -27.765 5.754 12.464 1.00 92.00 411 THR A CA 1
ATOM 3372 C C . THR A 1 411 ? -27.903 6.517 11.146 1.00 92.00 411 THR A C 1
ATOM 3374 O O . THR A 1 411 ? -28.015 5.911 10.081 1.00 92.00 411 THR A O 1
ATOM 3377 N N . ASN A 1 412 ? -27.842 7.851 11.193 1.00 91.06 412 ASN A N 1
ATOM 3378 C CA . ASN A 1 412 ? -27.893 8.685 9.992 1.00 91.06 412 ASN A CA 1
ATOM 3379 C C . ASN A 1 412 ? -26.749 8.358 9.028 1.00 91.06 412 ASN A C 1
ATOM 3381 O O . ASN A 1 412 ? -26.978 8.252 7.824 1.00 91.06 412 ASN A O 1
ATOM 3385 N N . TYR A 1 413 ? -25.547 8.132 9.553 1.00 91.62 413 TYR A N 1
ATOM 3386 C CA . TYR A 1 413 ? -24.391 7.726 8.766 1.00 91.62 413 TYR A CA 1
ATOM 3387 C C . TYR A 1 413 ? -24.586 6.360 8.087 1.00 91.62 413 TYR A C 1
ATOM 3389 O O . TYR A 1 413 ? -24.458 6.263 6.866 1.00 91.62 413 TYR A O 1
ATOM 3397 N N . LEU A 1 414 ? -25.001 5.332 8.838 1.00 91.56 414 LEU A N 1
ATOM 3398 C CA . LEU A 1 414 ? -25.282 3.979 8.325 1.00 91.56 414 LEU A CA 1
ATOM 3399 C C . LEU A 1 414 ? -26.426 3.946 7.291 1.00 91.56 414 LEU A C 1
ATOM 3401 O O . LEU A 1 414 ? -26.503 3.042 6.457 1.00 91.56 414 LEU A O 1
ATOM 3405 N N . ASN A 1 415 ? -27.338 4.918 7.342 1.00 91.25 415 ASN A N 1
ATOM 3406 C CA . ASN A 1 415 ? -28.431 5.068 6.379 1.00 91.25 415 ASN A CA 1
ATOM 3407 C C . ASN A 1 415 ? -28.066 5.898 5.140 1.00 91.25 415 ASN A C 1
ATOM 3409 O O . ASN A 1 415 ? -28.816 5.869 4.161 1.00 91.25 415 ASN A O 1
ATOM 3413 N N . SER A 1 416 ? -26.968 6.653 5.181 1.00 87.69 416 SER A N 1
ATOM 3414 C CA . SER A 1 416 ? -26.603 7.603 4.121 1.00 87.69 416 SER A CA 1
ATOM 3415 C C . SER A 1 416 ? -25.411 7.145 3.280 1.00 87.69 416 SER A C 1
ATOM 3417 O O . SER A 1 416 ? -25.281 7.579 2.138 1.00 87.69 416 SER A O 1
ATOM 3419 N N . VAL A 1 417 ? -24.558 6.266 3.813 1.00 86.12 417 VAL A N 1
ATOM 3420 C CA . VAL A 1 417 ? -23.307 5.844 3.168 1.00 86.12 417 VAL A CA 1
ATOM 3421 C C . VAL A 1 417 ? -23.384 4.397 2.686 1.00 86.12 417 VAL A C 1
ATOM 3423 O O . VAL A 1 417 ? -23.838 3.517 3.414 1.00 86.12 417 VAL A O 1
ATOM 3426 N N . ASP A 1 418 ? -22.898 4.138 1.468 1.00 85.62 418 ASP A N 1
ATOM 3427 C CA . ASP A 1 418 ? -22.673 2.772 0.990 1.00 85.62 418 ASP A CA 1
ATOM 3428 C C . ASP A 1 418 ? -21.381 2.211 1.594 1.00 85.62 418 ASP A C 1
ATOM 3430 O O . ASP A 1 418 ? -20.271 2.488 1.139 1.00 85.62 418 ASP A O 1
ATOM 3434 N N . LEU A 1 419 ? -21.538 1.408 2.644 1.00 86.56 419 LEU A N 1
ATOM 3435 C CA . LEU A 1 419 ? -20.419 0.810 3.365 1.00 86.56 419 LEU A CA 1
ATOM 3436 C C . LEU A 1 419 ? -19.685 -0.271 2.555 1.00 86.56 419 LEU A C 1
ATOM 3438 O O . LEU A 1 419 ? -18.598 -0.676 2.961 1.00 86.56 419 LEU A O 1
ATOM 3442 N N . LYS A 1 420 ? -20.234 -0.781 1.442 1.00 82.31 420 LYS A N 1
ATOM 3443 C CA . LYS A 1 420 ? -19.631 -1.919 0.724 1.00 82.31 420 LYS A CA 1
ATOM 3444 C C . LYS A 1 420 ? -18.357 -1.546 -0.031 1.00 82.31 420 LYS A C 1
ATOM 3446 O O . LYS A 1 420 ? -17.436 -2.358 -0.074 1.00 82.31 420 LYS A O 1
ATOM 3451 N N . GLU A 1 421 ? -18.271 -0.340 -0.593 1.00 71.06 421 GLU A N 1
ATOM 3452 C CA . GLU A 1 421 ? -17.130 0.076 -1.427 1.00 71.06 421 GLU A CA 1
ATOM 3453 C C . GLU A 1 421 ? -15.846 0.394 -0.628 1.00 71.06 421 GLU A C 1
ATOM 3455 O O . GLU A 1 421 ? -14.780 0.567 -1.229 1.00 71.06 421 GLU A O 1
ATOM 3460 N N . SER A 1 422 ? -15.906 0.500 0.709 1.00 78.25 422 SER A N 1
ATOM 3461 C CA . SER A 1 422 ? -14.759 0.775 1.610 1.00 78.25 422 SER A CA 1
ATOM 3462 C C . SER A 1 422 ? -15.055 0.367 3.062 1.00 78.25 422 SER A C 1
ATOM 3464 O O . SER A 1 422 ? -14.926 1.154 4.001 1.00 78.25 422 SER A O 1
ATOM 3466 N N . LEU A 1 423 ? -15.539 -0.865 3.246 1.00 87.25 423 LEU A N 1
ATOM 3467 C CA . LEU A 1 423 ? -16.039 -1.348 4.538 1.00 87.25 423 LEU A CA 1
ATOM 3468 C C . LEU A 1 423 ? -15.023 -1.188 5.672 1.00 87.25 423 LEU A C 1
ATOM 3470 O O . LEU A 1 423 ? -15.381 -0.746 6.761 1.00 87.25 423 LEU A O 1
ATOM 3474 N N . LEU A 1 424 ? -13.765 -1.543 5.416 1.00 88.25 424 LEU A N 1
ATOM 3475 C CA . LEU A 1 424 ? -12.703 -1.501 6.413 1.00 88.25 424 LEU A CA 1
ATOM 3476 C C . LEU A 1 424 ? -12.482 -0.085 6.938 1.00 88.25 424 LEU A C 1
ATOM 3478 O O . LEU A 1 424 ? -12.436 0.128 8.145 1.00 88.25 424 LEU A O 1
ATOM 3482 N N . GLU A 1 425 ? -12.395 0.885 6.034 1.00 87.00 425 GLU A N 1
ATOM 3483 C CA . GLU A 1 425 ? -12.179 2.290 6.350 1.00 87.00 425 GLU A CA 1
ATOM 3484 C C . GLU A 1 425 ? -13.303 2.847 7.236 1.00 87.00 425 GLU A C 1
ATOM 3486 O O . GLU A 1 425 ? -13.045 3.567 8.205 1.00 87.00 425 GLU A O 1
ATOM 3491 N N . HIS A 1 426 ? -14.551 2.475 6.934 1.00 89.44 426 HIS A N 1
ATOM 3492 C CA . HIS A 1 426 ? -15.717 2.843 7.734 1.00 89.44 426 HIS A CA 1
ATOM 3493 C C . HIS A 1 426 ? -15.714 2.166 9.108 1.00 89.44 426 HIS A C 1
ATOM 3495 O O . HIS A 1 426 ? -16.007 2.819 10.108 1.00 89.44 426 HIS A O 1
ATOM 3501 N N . LEU A 1 427 ? -15.345 0.885 9.184 1.00 90.38 427 LEU A N 1
ATOM 3502 C CA . LEU A 1 427 ? -15.228 0.176 10.458 1.00 90.38 427 LEU A CA 1
ATOM 3503 C C . LEU A 1 427 ? -14.116 0.766 11.332 1.00 90.38 427 LEU A C 1
ATOM 3505 O O . LEU A 1 427 ? -14.328 0.914 12.528 1.00 90.38 427 LEU A O 1
ATOM 3509 N N . VAL A 1 428 ? -12.976 1.173 10.760 1.00 90.75 428 VAL A N 1
ATOM 3510 C CA . VAL A 1 428 ? -11.887 1.839 11.501 1.00 90.75 428 VAL A CA 1
ATOM 3511 C C . VAL A 1 428 ? -12.366 3.161 12.113 1.00 90.75 428 VAL A C 1
ATOM 3513 O O . VAL A 1 428 ? -12.060 3.444 13.271 1.00 90.75 428 VAL A O 1
ATOM 3516 N N . LEU A 1 429 ? -13.142 3.955 11.363 1.00 90.50 429 LEU A N 1
ATOM 3517 C CA . LEU A 1 429 ? -13.767 5.179 11.876 1.00 90.50 429 LEU A CA 1
ATOM 3518 C C . LEU A 1 429 ? -14.732 4.867 13.019 1.00 90.50 429 LEU A C 1
ATOM 3520 O O . LEU A 1 429 ? -14.627 5.452 14.097 1.00 90.50 429 LEU A O 1
ATOM 3524 N N . LEU A 1 430 ? -15.680 3.965 12.760 1.00 89.25 430 LEU A N 1
ATOM 3525 C CA . LEU A 1 430 ? -16.762 3.667 13.686 1.00 89.25 430 LEU A CA 1
ATOM 3526 C C . LEU A 1 430 ? -16.217 3.071 14.978 1.00 89.25 430 LEU A C 1
ATOM 3528 O O . LEU A 1 430 ? -16.628 3.569 16.015 1.00 89.25 430 LEU A O 1
ATOM 3532 N N . ARG A 1 431 ? -15.237 2.148 14.907 1.00 86.69 431 ARG A N 1
ATOM 3533 C CA . ARG A 1 431 ? -14.591 1.434 16.033 1.00 86.69 431 ARG A CA 1
ATOM 3534 C C . ARG A 1 431 ? -13.958 2.359 17.076 1.00 86.69 431 ARG A C 1
ATOM 3536 O O . ARG A 1 431 ? -13.820 1.989 18.245 1.00 86.69 431 ARG A O 1
ATOM 3543 N N . ARG A 1 432 ? -13.591 3.582 16.701 1.00 84.06 432 ARG A N 1
ATOM 3544 C CA . ARG A 1 432 ? -12.974 4.525 17.637 1.00 84.06 432 ARG A CA 1
ATOM 3545 C C . ARG A 1 432 ? -13.992 5.264 18.524 1.00 84.06 432 ARG A C 1
ATOM 3547 O O . ARG A 1 432 ? -13.583 5.868 19.516 1.00 84.06 432 ARG A O 1
ATOM 3554 N N . LEU A 1 433 ? -15.290 5.212 18.217 1.00 83.12 433 LEU A N 1
ATOM 3555 C CA . LEU A 1 433 ? -16.322 5.968 18.933 1.00 83.12 433 LEU A CA 1
ATOM 3556 C C . LEU A 1 433 ? -16.838 5.247 20.196 1.00 83.12 433 LEU A C 1
ATOM 3558 O O . LEU A 1 433 ? -17.122 4.063 20.148 1.00 83.12 433 LEU A O 1
ATOM 3562 N N . PRO A 1 434 ? -17.053 5.927 21.332 1.00 67.62 434 PRO A N 1
ATOM 3563 C CA . PRO A 1 434 ? -17.453 5.281 22.590 1.00 67.62 434 PRO A CA 1
ATOM 3564 C C . PRO A 1 434 ? -18.969 4.988 22.726 1.00 67.62 434 PRO A C 1
ATOM 3566 O O . PRO A 1 434 ? -19.507 5.092 23.822 1.00 67.62 434 PRO A O 1
ATOM 3569 N N . VAL A 1 435 ? -19.691 4.660 21.647 1.00 64.56 435 VAL A N 1
ATOM 3570 C CA . VAL A 1 435 ? -21.178 4.704 21.610 1.00 64.56 435 VAL A CA 1
ATOM 3571 C C . VAL A 1 435 ? -21.824 3.424 21.070 1.00 64.56 435 VAL A C 1
ATOM 3573 O O . VAL A 1 435 ? -22.714 3.472 20.228 1.00 64.56 435 VAL A O 1
ATOM 3576 N N . TYR A 1 436 ? -21.405 2.262 21.576 1.00 66.00 436 TYR A N 1
ATOM 3577 C CA . TYR A 1 436 ? -21.907 0.946 21.129 1.00 66.00 436 TYR A CA 1
ATOM 3578 C C . TYR A 1 436 ? -23.027 0.359 21.980 1.00 66.00 436 TYR A C 1
ATOM 3580 O O . TYR A 1 436 ? -23.267 -0.850 21.936 1.00 66.00 436 TYR A O 1
ATOM 3588 N N . TYR A 1 437 ? -23.692 1.187 22.777 1.00 72.94 437 TYR A N 1
ATOM 3589 C CA . TYR A 1 437 ? -24.687 0.712 23.723 1.00 72.94 437 TYR A CA 1
ATOM 3590 C C . TYR A 1 437 ? -26.021 1.394 23.494 1.00 72.94 437 TYR A C 1
ATOM 3592 O O . TYR A 1 437 ? -26.121 2.604 23.272 1.00 72.94 437 TYR A O 1
ATOM 3600 N N . ASN A 1 438 ? -27.046 0.559 23.576 1.00 75.62 438 ASN A N 1
ATOM 3601 C CA . ASN A 1 438 ? -28.428 0.938 23.354 1.00 75.62 438 ASN A CA 1
ATOM 3602 C C . ASN A 1 438 ? -29.010 1.603 24.603 1.00 75.62 438 ASN A C 1
ATOM 3604 O O . ASN A 1 438 ? -29.952 2.375 24.508 1.00 75.62 438 ASN A O 1
ATOM 3608 N N . GLU A 1 439 ? -28.453 1.310 25.779 1.00 75.62 439 GLU A N 1
ATOM 3609 C CA . GLU A 1 439 ? -28.883 1.879 27.054 1.00 75.62 439 GLU A CA 1
ATOM 3610 C C . GLU A 1 439 ? -28.180 3.207 27.342 1.00 75.62 439 GLU A C 1
ATOM 3612 O O . GLU A 1 439 ? -26.961 3.240 27.537 1.00 75.62 439 GLU A O 1
ATOM 3617 N N . ILE A 1 440 ? -28.969 4.273 27.453 1.00 77.31 440 ILE A N 1
ATOM 3618 C CA . ILE A 1 440 ? -28.522 5.609 27.850 1.00 77.31 440 ILE A CA 1
ATOM 3619 C C . ILE A 1 440 ? -28.666 5.734 29.371 1.00 77.31 440 ILE A C 1
ATOM 3621 O O . ILE A 1 440 ? -29.757 5.534 29.918 1.00 77.31 440 ILE A O 1
ATOM 3625 N N . GLY A 1 441 ? -27.561 6.044 30.060 1.00 72.94 441 GLY A N 1
ATOM 3626 C CA . GLY A 1 441 ? -27.511 6.089 31.524 1.00 72.94 441 GLY A CA 1
ATOM 3627 C C . GLY A 1 441 ? -27.401 4.706 32.197 1.00 72.94 441 GLY A C 1
ATOM 3628 O O . GLY A 1 441 ? -27.212 3.673 31.547 1.00 72.94 441 GLY A O 1
ATOM 3629 N N . ALA A 1 442 ? -27.478 4.673 33.534 1.00 74.12 442 ALA A N 1
ATOM 3630 C CA . ALA A 1 442 ? -27.469 3.423 34.304 1.00 74.12 442 ALA A CA 1
ATOM 3631 C C . ALA A 1 442 ? -28.881 2.846 34.479 1.00 74.12 442 ALA A C 1
ATOM 3633 O O . ALA A 1 442 ? -29.705 3.412 35.209 1.00 74.12 442 ALA A O 1
ATOM 3634 N N . THR A 1 443 ? -29.122 1.678 33.880 1.00 72.31 443 THR A N 1
ATOM 3635 C CA . THR A 1 443 ? -30.348 0.883 34.052 1.00 72.31 443 THR A CA 1
ATOM 3636 C C . THR A 1 443 ? -30.047 -0.480 34.701 1.00 72.31 443 THR A C 1
ATOM 3638 O O . THR A 1 443 ? -28.883 -0.860 34.849 1.00 72.31 443 THR A O 1
ATOM 3641 N N . GLY A 1 444 ? -31.089 -1.179 35.172 1.00 81.94 444 GLY A N 1
ATOM 3642 C CA . GLY A 1 444 ? -30.993 -2.539 35.724 1.00 81.94 444 GLY A CA 1
ATOM 3643 C C . GLY A 1 444 ? -29.929 -2.722 36.816 1.00 81.94 444 GLY A C 1
ATOM 3644 O O . GLY A 1 444 ? -29.815 -1.920 37.744 1.00 81.94 444 GLY A O 1
ATOM 3645 N N . THR A 1 445 ? -29.113 -3.771 36.676 1.00 84.00 445 THR A N 1
ATOM 3646 C CA . THR A 1 445 ? -28.131 -4.214 37.679 1.00 84.00 445 THR A CA 1
ATOM 3647 C C . THR A 1 445 ? -27.082 -3.149 38.027 1.00 84.00 445 THR A C 1
ATOM 3649 O O . THR A 1 445 ? -26.711 -3.023 39.192 1.00 84.00 445 THR A O 1
ATOM 3652 N N . ILE A 1 446 ? -26.635 -2.323 37.068 1.00 86.38 446 ILE A N 1
ATOM 3653 C CA . ILE A 1 446 ? -25.675 -1.226 37.330 1.00 86.38 446 ILE A CA 1
ATOM 3654 C C . ILE A 1 446 ? -26.281 -0.212 38.309 1.00 86.38 446 ILE A C 1
ATOM 3656 O O . ILE A 1 446 ? -25.619 0.251 39.247 1.00 86.38 446 ILE A O 1
ATOM 3660 N N . ARG A 1 447 ? -27.561 0.122 38.116 1.00 85.44 447 ARG A N 1
ATOM 3661 C CA . ARG A 1 447 ? -28.295 1.046 38.985 1.00 85.44 447 ARG A CA 1
ATOM 3662 C C . ARG A 1 447 ? -28.495 0.455 40.379 1.00 85.44 447 ARG A C 1
ATOM 3664 O O . ARG A 1 447 ? -28.293 1.166 41.365 1.00 85.44 447 ARG A O 1
ATOM 3671 N N . ASP A 1 448 ? -28.837 -0.826 40.462 1.00 87.50 448 ASP A N 1
ATOM 3672 C CA . ASP A 1 448 ? -29.070 -1.517 41.731 1.00 87.50 448 ASP A CA 1
ATOM 3673 C C . ASP A 1 448 ? -27.781 -1.660 42.548 1.00 87.50 448 ASP A C 1
ATOM 3675 O O . ASP A 1 448 ? -27.763 -1.338 43.737 1.00 87.50 448 ASP A O 1
ATOM 3679 N N . LEU A 1 449 ? -26.680 -2.074 41.914 1.00 90.44 449 LEU A N 1
ATOM 3680 C CA . LEU A 1 449 ? -25.384 -2.249 42.572 1.00 90.44 449 LEU A CA 1
ATOM 3681 C C . LEU A 1 449 ? -24.802 -0.924 43.060 1.00 90.44 449 LEU A C 1
ATOM 3683 O O . LEU A 1 449 ? -24.383 -0.843 44.210 1.00 90.44 449 LEU A O 1
ATOM 3687 N N . SER A 1 450 ? -24.825 0.125 42.233 1.00 90.19 450 SER A N 1
ATOM 3688 C CA . SER A 1 450 ? -24.352 1.457 42.642 1.00 90.19 450 SER A CA 1
ATOM 3689 C C . SER A 1 450 ? -25.207 2.066 43.759 1.00 90.19 450 SER A C 1
ATOM 3691 O O . SER A 1 450 ? -24.679 2.720 44.654 1.00 90.19 450 SER A O 1
ATOM 3693 N N . THR A 1 451 ? -26.522 1.818 43.758 1.00 89.06 451 THR A N 1
ATOM 3694 C CA . THR A 1 451 ? -27.420 2.279 44.831 1.00 89.06 451 THR A CA 1
ATOM 3695 C C . THR A 1 451 ? -27.180 1.524 46.132 1.00 89.06 451 THR A C 1
ATOM 3697 O O . THR A 1 451 ? -27.122 2.140 47.193 1.00 89.06 451 THR A O 1
ATOM 3700 N N . ARG A 1 452 ? -27.004 0.200 46.062 1.00 88.81 452 ARG A N 1
ATOM 3701 C CA . ARG A 1 452 ? -26.669 -0.615 47.233 1.00 88.81 452 ARG A CA 1
ATOM 3702 C C . ARG A 1 452 ? -25.295 -0.259 47.785 1.00 88.81 452 ARG A C 1
ATOM 3704 O O . ARG A 1 452 ? -25.169 -0.165 48.996 1.00 88.81 452 ARG A O 1
ATOM 3711 N N . LEU A 1 453 ? -24.302 -0.022 46.930 1.00 89.75 453 LEU A N 1
ATOM 3712 C CA . LEU A 1 453 ? -22.945 0.359 47.331 1.00 89.75 453 LEU A CA 1
ATOM 3713 C C . LEU A 1 453 ? -22.933 1.633 48.194 1.00 89.75 453 LEU A C 1
ATOM 3715 O O . LEU A 1 453 ? -22.300 1.644 49.244 1.00 89.75 453 LEU A O 1
ATOM 3719 N N . ASP A 1 454 ? -23.693 2.651 47.784 1.00 86.56 454 ASP A N 1
ATOM 3720 C CA . ASP A 1 454 ? -23.872 3.921 48.509 1.00 86.56 454 ASP A CA 1
ATOM 3721 C C . ASP A 1 454 ? -24.709 3.771 49.799 1.00 86.56 454 ASP A C 1
ATOM 3723 O O . ASP A 1 454 ? -24.540 4.513 50.756 1.00 86.56 454 ASP A O 1
ATOM 3727 N N . SER A 1 455 ? -25.608 2.781 49.876 1.00 86.12 455 SER A N 1
ATOM 3728 C CA . SER A 1 455 ? -26.547 2.653 51.007 1.00 86.12 455 SER A CA 1
ATOM 3729 C C . SER A 1 455 ? -25.925 2.218 52.342 1.00 86.12 455 SER A C 1
ATOM 3731 O O . SER A 1 455 ? -26.578 2.337 53.377 1.00 86.12 455 SER A O 1
ATOM 3733 N N . TRP A 1 456 ? -24.691 1.705 52.335 1.00 76.31 456 TRP A N 1
ATOM 3734 C CA . TRP A 1 456 ? -24.056 1.121 53.522 1.00 76.31 456 TRP A CA 1
ATOM 3735 C C . TRP A 1 456 ? -23.268 2.120 54.386 1.00 76.31 456 TRP A C 1
ATOM 3737 O O . TRP A 1 456 ? -22.701 1.699 55.386 1.00 76.31 456 TRP A O 1
ATOM 3747 N N . GLY A 1 457 ? -23.216 3.414 54.049 1.00 68.81 457 GLY A N 1
ATOM 3748 C CA . GLY A 1 457 ? -22.586 4.439 54.895 1.00 68.81 457 GLY A CA 1
ATOM 3749 C C . GLY A 1 457 ? -22.407 5.793 54.197 1.00 68.81 457 GLY A C 1
ATOM 3750 O O . GLY A 1 457 ? -22.632 5.902 52.999 1.00 68.81 457 GLY A O 1
ATOM 3751 N N . ASN A 1 458 ? -21.964 6.817 54.935 1.00 71.69 458 ASN A N 1
ATOM 3752 C CA . ASN A 1 458 ? -21.655 8.151 54.389 1.00 71.69 458 ASN A CA 1
ATOM 3753 C C . ASN A 1 458 ? -20.225 8.201 53.821 1.00 71.69 458 ASN A C 1
ATOM 3755 O O . ASN A 1 458 ? -19.354 8.863 54.380 1.00 71.69 458 ASN A O 1
ATOM 3759 N N . ASP A 1 459 ? -19.963 7.470 52.736 1.00 84.62 459 ASP A N 1
ATOM 3760 C CA . ASP A 1 459 ? -18.707 7.612 51.989 1.00 84.62 459 ASP A CA 1
ATOM 3761 C C . ASP A 1 459 ? -18.903 8.642 50.856 1.00 84.62 459 ASP A C 1
ATOM 3763 O O . ASP A 1 459 ? -19.651 8.365 49.908 1.00 84.62 459 ASP A O 1
ATOM 3767 N N . PRO A 1 460 ? -18.256 9.823 50.925 1.00 85.12 460 PRO A N 1
ATOM 3768 C CA . PRO A 1 460 ? -18.447 10.887 49.940 1.00 85.12 460 PRO A CA 1
ATOM 3769 C C . PRO A 1 460 ? -18.013 10.467 48.526 1.00 85.12 460 PRO A C 1
ATOM 3771 O O . PRO A 1 460 ? -18.627 10.884 47.541 1.00 85.12 460 PRO A O 1
ATOM 3774 N N . VAL A 1 461 ? -17.016 9.582 48.403 1.00 88.56 461 VAL A N 1
ATOM 3775 C CA . VAL A 1 461 ? -16.516 9.086 47.113 1.00 88.56 461 VAL A CA 1
ATOM 3776 C C . VAL A 1 461 ? -17.474 8.060 46.507 1.00 88.56 461 VAL A C 1
ATOM 3778 O O . VAL A 1 461 ? -17.703 8.084 45.296 1.00 88.56 461 VAL A O 1
ATOM 3781 N N . LEU A 1 462 ? -18.085 7.184 47.314 1.00 89.31 462 LEU A N 1
ATOM 3782 C CA . LEU A 1 462 ? -19.108 6.247 46.820 1.00 89.31 462 LEU A CA 1
ATOM 3783 C C . LEU A 1 462 ? -20.401 6.962 46.418 1.00 89.31 462 LEU A C 1
ATOM 3785 O O . LEU A 1 462 ? -20.999 6.613 45.393 1.00 89.31 462 LEU A O 1
ATOM 3789 N N . TYR A 1 463 ? -20.802 7.983 47.176 1.00 88.31 463 TYR A N 1
ATOM 3790 C CA . TYR A 1 463 ? -21.947 8.821 46.832 1.00 88.31 463 TYR A CA 1
ATOM 3791 C C . TYR A 1 463 ? -21.719 9.536 45.495 1.00 88.31 463 TYR A C 1
ATOM 3793 O O . TYR A 1 463 ? -22.582 9.489 44.610 1.00 88.31 463 TYR A O 1
ATOM 3801 N N . PHE A 1 464 ? -20.527 10.113 45.308 1.00 88.44 464 PHE A N 1
ATOM 3802 C CA . PHE A 1 464 ? -20.103 10.713 44.046 1.00 88.44 464 PHE A CA 1
ATOM 3803 C C . PHE A 1 464 ? -20.113 9.700 42.894 1.00 88.44 464 PHE A C 1
ATOM 3805 O O . PHE A 1 464 ? -20.766 9.934 41.876 1.00 88.44 464 PHE A O 1
ATOM 3812 N N . LEU A 1 465 ? -19.483 8.532 43.074 1.00 89.31 465 LEU A N 1
ATOM 3813 C CA . LEU A 1 465 ? -19.464 7.457 42.077 1.00 89.31 465 LEU A CA 1
ATOM 3814 C C . LEU A 1 465 ? -20.883 7.055 41.653 1.00 89.31 465 LEU A C 1
ATOM 3816 O O . LEU A 1 465 ? -21.157 6.933 40.458 1.00 89.31 465 LEU A O 1
ATOM 3820 N N . ARG A 1 466 ? -21.814 6.888 42.603 1.00 88.31 466 ARG A N 1
ATOM 3821 C CA . ARG A 1 466 ? -23.214 6.574 42.280 1.00 88.31 466 ARG A CA 1
ATOM 3822 C C . ARG A 1 466 ? -23.841 7.665 41.420 1.00 88.31 466 ARG A C 1
ATOM 3824 O O . ARG A 1 466 ? -24.523 7.344 40.445 1.00 88.31 466 ARG A O 1
ATOM 3831 N N . LYS A 1 467 ? -23.654 8.939 41.777 1.00 85.06 467 LYS A N 1
ATOM 3832 C CA . LYS A 1 467 ? -24.217 10.059 41.012 1.00 85.06 467 LYS A CA 1
ATOM 3833 C C . LYS A 1 467 ? -23.669 10.091 39.594 1.00 85.06 467 LYS A C 1
ATOM 3835 O O . LYS A 1 467 ? -24.481 10.139 38.673 1.00 85.06 467 LYS A O 1
ATOM 3840 N N . GLN A 1 468 ? -22.357 9.944 39.420 1.00 84.81 468 GLN A N 1
ATOM 3841 C CA . GLN A 1 468 ? -21.744 9.919 38.091 1.00 84.81 468 GLN A CA 1
ATOM 3842 C C . GLN A 1 468 ? -22.278 8.768 37.238 1.00 84.81 468 GLN A C 1
ATOM 3844 O O . GLN A 1 468 ? -22.801 8.994 36.147 1.00 84.81 468 GLN A O 1
ATOM 3849 N N . VAL A 1 469 ? -22.307 7.549 37.787 1.00 83.25 469 VAL A N 1
ATOM 3850 C CA . VAL A 1 469 ? -22.847 6.369 37.093 1.00 83.25 469 VAL A CA 1
ATOM 3851 C C . VAL A 1 469 ? -24.317 6.554 36.686 1.00 83.25 469 VAL A C 1
ATOM 3853 O O . VAL A 1 469 ? -24.725 6.089 35.622 1.00 83.25 469 VAL A O 1
ATOM 3856 N N . HIS A 1 470 ? -25.132 7.217 37.515 1.00 80.06 470 HIS A N 1
ATOM 3857 C CA . HIS A 1 470 ? -26.566 7.423 37.257 1.00 80.06 470 HIS A CA 1
ATOM 3858 C C . HIS A 1 470 ? -26.861 8.519 36.238 1.00 80.06 470 HIS A C 1
ATOM 3860 O O . HIS A 1 470 ? -27.942 8.498 35.644 1.00 80.06 470 HIS A O 1
ATOM 3866 N N . VAL A 1 471 ? -25.962 9.487 36.104 1.00 71.00 471 VAL A N 1
ATOM 3867 C CA . VAL A 1 471 ? -26.172 10.697 35.312 1.00 71.00 471 VAL A CA 1
ATOM 3868 C C . VAL A 1 471 ? -25.544 10.571 33.930 1.00 71.00 471 VAL A C 1
ATOM 3870 O O . VAL A 1 471 ? -26.226 10.822 32.943 1.00 71.00 471 VAL A O 1
ATOM 3873 N N . ASN A 1 472 ? -24.293 10.122 33.850 1.00 71.00 472 ASN A N 1
ATOM 3874 C CA . ASN A 1 472 ? -23.575 9.949 32.595 1.00 71.00 472 ASN A CA 1
ATOM 3875 C C . ASN A 1 472 ? -22.899 8.585 32.618 1.00 71.00 472 ASN A C 1
ATOM 3877 O O . ASN A 1 472 ? -21.843 8.438 33.219 1.00 71.00 472 ASN A O 1
ATOM 3881 N N . SER A 1 473 ? -23.501 7.570 31.997 1.00 65.19 473 SER A N 1
ATOM 3882 C CA . SER A 1 473 ? -22.940 6.221 31.992 1.00 65.19 473 SER A CA 1
ATOM 3883 C C . SER A 1 473 ? -21.956 6.079 30.827 1.00 65.19 473 SER A C 1
ATOM 3885 O O . SER A 1 473 ? -22.194 5.364 29.872 1.00 65.19 473 SER A O 1
ATOM 3887 N N . GLY A 1 474 ? -20.823 6.775 30.892 1.00 72.25 474 GLY A N 1
ATOM 3888 C CA . GLY A 1 474 ? -19.776 6.638 29.876 1.00 72.25 474 GLY A CA 1
ATOM 3889 C C . GLY A 1 474 ? -18.659 5.668 30.289 1.00 72.25 474 GLY A C 1
ATOM 3890 O O . GLY A 1 474 ? -18.526 5.345 31.477 1.00 72.25 474 GLY A O 1
ATOM 3891 N N . PRO A 1 475 ? -17.766 5.280 29.353 1.00 69.75 475 PRO A N 1
ATOM 3892 C CA . PRO A 1 475 ? -16.568 4.483 29.648 1.00 69.75 475 PRO A CA 1
ATOM 3893 C C . PRO A 1 475 ? -15.650 5.088 30.724 1.00 69.75 475 PRO A C 1
ATOM 3895 O O . PRO A 1 475 ? -14.912 4.367 31.386 1.00 69.75 475 PRO A O 1
ATOM 3898 N N . HIS A 1 476 ? -15.710 6.401 30.956 1.00 77.12 476 HIS A N 1
ATOM 3899 C CA . HIS A 1 476 ? -14.956 7.074 32.018 1.00 77.12 476 HIS A CA 1
ATOM 3900 C C . HIS A 1 476 ? -15.339 6.591 33.430 1.00 77.12 476 HIS A C 1
ATOM 3902 O O . HIS A 1 476 ? -14.495 6.603 34.325 1.00 77.12 476 HIS A O 1
ATOM 3908 N N . ASN A 1 477 ? -16.570 6.105 33.641 1.00 84.31 477 ASN A N 1
ATOM 3909 C CA . ASN A 1 477 ? -16.972 5.524 34.925 1.00 84.31 477 ASN A CA 1
ATOM 3910 C C . ASN A 1 477 ? -16.224 4.235 35.238 1.00 84.31 477 ASN A C 1
ATOM 3912 O O . ASN A 1 477 ? -16.064 3.892 36.408 1.00 84.31 477 ASN A O 1
ATOM 3916 N N . LEU A 1 478 ? -15.752 3.524 34.209 1.00 84.19 478 LEU A N 1
ATOM 3917 C CA . LEU A 1 478 ? -14.870 2.384 34.398 1.00 84.19 478 LEU A CA 1
ATOM 3918 C C . LEU A 1 478 ? -13.569 2.849 35.058 1.00 84.19 478 LEU A C 1
ATOM 3920 O O . LEU A 1 478 ? -13.216 2.333 36.112 1.00 84.19 478 LEU A O 1
ATOM 3924 N N . ASN A 1 479 ? -12.936 3.889 34.506 1.00 83.50 479 ASN A N 1
ATOM 3925 C CA . ASN A 1 479 ? -11.704 4.470 35.048 1.00 83.50 479 ASN A CA 1
ATOM 3926 C C . ASN A 1 479 ? -11.905 5.007 36.472 1.00 83.50 479 ASN A C 1
ATOM 3928 O O . ASN A 1 479 ? -11.068 4.772 37.340 1.00 83.50 479 ASN A O 1
ATOM 3932 N N . LEU A 1 480 ? -13.032 5.681 36.732 1.00 88.88 480 LEU A N 1
ATOM 3933 C CA . LEU A 1 480 ? -13.380 6.159 38.071 1.00 88.88 480 LEU A CA 1
ATOM 3934 C C . LEU A 1 480 ? -13.546 4.992 39.059 1.00 88.88 480 LEU A C 1
ATOM 3936 O O . LEU A 1 480 ? -13.000 5.029 40.158 1.00 88.88 480 LEU A O 1
ATOM 3940 N N . THR A 1 481 ? -14.241 3.924 38.662 1.00 91.88 481 THR A N 1
ATOM 3941 C CA . THR A 1 481 ? -14.434 2.739 39.513 1.00 91.88 481 THR A CA 1
ATOM 3942 C C . THR A 1 481 ? -13.112 1.999 39.758 1.00 91.88 481 THR A C 1
ATOM 3944 O O . THR A 1 481 ? -12.853 1.559 40.877 1.00 91.88 481 THR A O 1
ATOM 3947 N N . GLU A 1 482 ? -12.236 1.897 38.752 1.00 92.12 482 GLU A N 1
ATOM 3948 C CA . GLU A 1 482 ? -10.884 1.340 38.912 1.00 92.12 482 GLU A CA 1
ATOM 3949 C C . GLU A 1 482 ? -10.036 2.166 39.874 1.00 92.12 482 GLU A C 1
ATOM 3951 O O . GLU A 1 482 ? -9.336 1.600 40.714 1.00 92.12 482 GLU A O 1
ATOM 3956 N N . ALA A 1 483 ? -10.113 3.494 39.778 1.00 90.31 483 ALA A N 1
ATOM 3957 C CA . ALA A 1 483 ? -9.431 4.397 40.690 1.00 90.31 483 ALA A CA 1
ATOM 3958 C C . ALA A 1 483 ? -9.908 4.197 42.136 1.00 90.31 483 ALA A C 1
ATOM 3960 O O . ALA A 1 483 ? -9.069 4.118 43.033 1.00 90.31 483 ALA A O 1
ATOM 3961 N N . VAL A 1 484 ? -11.217 4.012 42.360 1.00 92.94 484 VAL A N 1
ATOM 3962 C CA . VAL A 1 484 ? -11.777 3.656 43.678 1.00 92.94 484 VAL A CA 1
ATOM 3963 C C . VAL A 1 484 ? -11.224 2.319 44.168 1.00 92.94 484 VAL A C 1
ATOM 3965 O O . VAL A 1 484 ? -10.705 2.254 45.281 1.00 92.94 484 VAL A O 1
ATOM 3968 N N . ILE A 1 485 ? -11.232 1.273 43.335 1.00 93.69 485 ILE A N 1
ATOM 3969 C CA . ILE A 1 485 ? -10.680 -0.043 43.702 1.00 93.69 485 ILE A CA 1
ATOM 3970 C C . ILE A 1 485 ? -9.190 0.057 44.058 1.00 93.69 485 ILE A C 1
ATOM 3972 O O . ILE A 1 485 ? -8.748 -0.521 45.050 1.00 93.69 485 ILE A O 1
ATOM 3976 N N . ARG A 1 486 ? -8.395 0.793 43.273 1.00 92.88 486 ARG A N 1
ATOM 3977 C CA . ARG A 1 486 ? -6.956 0.963 43.526 1.00 92.88 486 ARG A CA 1
ATOM 3978 C C . ARG A 1 486 ? -6.687 1.813 44.763 1.00 92.88 486 ARG A C 1
ATOM 3980 O O . ARG A 1 486 ? -5.757 1.505 45.505 1.00 92.88 486 ARG A O 1
ATOM 3987 N N . ALA A 1 487 ? -7.487 2.846 45.011 1.00 90.62 487 ALA A N 1
ATOM 3988 C CA . ALA A 1 487 ? -7.392 3.653 46.224 1.00 90.62 487 ALA A CA 1
ATOM 3989 C C . ALA A 1 487 ? -7.683 2.810 47.467 1.00 90.62 487 ALA A C 1
ATOM 3991 O O . ALA A 1 487 ? -6.906 2.833 48.419 1.00 90.62 487 ALA A O 1
ATOM 3992 N N . TRP A 1 488 ? -8.730 1.984 47.407 1.00 92.12 488 TRP A N 1
ATOM 3993 C CA . TRP A 1 488 ? -9.088 1.041 48.463 1.00 92.12 488 TRP A CA 1
ATOM 3994 C C . TRP A 1 488 ? -7.994 -0.003 48.685 1.00 92.12 488 TRP A C 1
ATOM 3996 O O . TRP A 1 488 ? -7.614 -0.235 49.821 1.00 92.12 488 TRP A O 1
ATOM 4006 N N . ALA A 1 489 ? -7.423 -0.578 47.624 1.00 90.69 489 ALA A N 1
ATOM 4007 C CA . ALA A 1 489 ? -6.360 -1.580 47.736 1.00 90.69 489 ALA A CA 1
ATOM 4008 C C . ALA A 1 489 ? -5.011 -1.027 48.227 1.00 90.69 489 ALA A C 1
ATOM 4010 O O . ALA A 1 489 ? -4.202 -1.777 48.763 1.00 90.69 489 ALA A O 1
ATOM 4011 N N . THR A 1 490 ? -4.735 0.261 48.003 1.00 89.06 490 THR A N 1
ATOM 4012 C CA . THR A 1 490 ? -3.468 0.899 48.407 1.00 89.06 490 THR A CA 1
ATOM 4013 C C . THR A 1 490 ? -3.587 1.707 49.696 1.00 89.06 490 THR A C 1
ATOM 4015 O O . THR A 1 490 ? -2.570 2.179 50.200 1.00 89.06 490 THR A O 1
ATOM 4018 N N . GLY A 1 491 ? -4.804 1.907 50.215 1.00 89.38 491 GLY A N 1
ATOM 4019 C CA . GLY A 1 491 ? -5.069 2.832 51.320 1.00 89.38 491 GLY A CA 1
ATOM 4020 C C . GLY A 1 491 ? -4.684 4.281 50.996 1.00 89.38 491 GLY A C 1
ATOM 4021 O O . GLY A 1 491 ? -4.377 5.053 51.898 1.00 89.38 491 GLY A O 1
ATOM 4022 N N . SER A 1 492 ? -4.634 4.661 49.714 1.00 88.00 492 SER A N 1
ATOM 4023 C CA . SER A 1 492 ? -4.134 5.965 49.269 1.00 88.00 492 SER A CA 1
ATOM 4024 C C . SER A 1 492 ? -5.183 6.727 48.474 1.00 88.00 492 SER A C 1
ATOM 4026 O O . SER A 1 492 ? -5.834 6.169 47.597 1.00 88.00 492 SER A O 1
ATOM 4028 N N . ARG A 1 493 ? -5.276 8.043 48.697 1.00 89.06 493 ARG A N 1
ATOM 4029 C CA . ARG A 1 493 ? -6.109 8.952 47.887 1.00 89.06 493 ARG A CA 1
ATOM 4030 C C . ARG A 1 493 ? -5.520 9.232 46.499 1.00 89.06 493 ARG A C 1
ATOM 4032 O O . ARG A 1 493 ? -6.227 9.699 45.612 1.00 89.06 493 ARG A O 1
ATOM 4039 N N . LYS A 1 494 ? -4.229 8.944 46.287 1.00 85.44 494 LYS A N 1
ATOM 4040 C CA . LYS A 1 494 ? -3.489 9.286 45.059 1.00 85.44 494 LYS A CA 1
ATOM 4041 C C . LYS A 1 494 ? -4.154 8.783 43.763 1.00 85.44 494 LYS A C 1
ATOM 4043 O O . LYS A 1 494 ? -4.193 9.567 42.820 1.00 85.44 494 LYS A O 1
ATOM 4048 N N . PRO A 1 495 ? -4.702 7.550 43.683 1.00 87.00 495 PRO A N 1
ATOM 4049 C CA . PRO A 1 495 ? -5.371 7.064 42.474 1.00 87.00 495 PRO A CA 1
ATOM 4050 C C . PRO A 1 495 ? -6.635 7.846 42.087 1.00 87.00 495 PRO A C 1
ATOM 4052 O O . PRO A 1 495 ? -7.020 7.804 40.926 1.00 87.00 495 PRO A O 1
ATOM 4055 N N . LEU A 1 496 ? -7.271 8.550 43.031 1.00 87.00 496 LEU A N 1
ATOM 4056 C CA . LEU A 1 496 ? -8.500 9.322 42.801 1.00 87.00 496 LEU A CA 1
ATOM 4057 C C . LEU A 1 496 ? -8.238 10.780 42.384 1.00 87.00 496 LEU A C 1
ATOM 4059 O O . LEU A 1 496 ? -9.168 11.486 41.989 1.00 87.00 496 LEU A O 1
ATOM 4063 N N . SER A 1 497 ? -6.989 11.247 42.475 1.00 81.88 497 SER A N 1
ATOM 4064 C CA . SER A 1 497 ? -6.618 12.631 42.165 1.00 81.88 497 SER A CA 1
ATOM 4065 C C . SER A 1 497 ? -6.924 12.972 40.701 1.00 81.88 497 SER A C 1
ATOM 4067 O O . SER A 1 497 ? -6.484 12.271 39.791 1.00 81.88 497 SER A O 1
ATOM 4069 N N . GLY A 1 498 ? -7.701 14.039 40.479 1.00 77.12 498 GLY A N 1
ATOM 4070 C CA . GLY A 1 498 ? -8.139 14.478 39.146 1.00 77.12 498 GLY A CA 1
ATOM 4071 C C . GLY A 1 498 ? -9.345 13.722 38.566 1.00 77.12 498 GLY A C 1
ATOM 4072 O O . GLY A 1 498 ? -9.797 14.063 37.478 1.00 77.12 498 GLY A O 1
ATOM 4073 N N . LEU A 1 499 ? -9.884 12.717 39.269 1.00 82.19 499 LEU A N 1
ATOM 4074 C CA . LEU A 1 499 ? -11.098 11.980 38.873 1.00 82.19 499 LEU A CA 1
ATOM 4075 C C . LEU A 1 499 ? -12.284 12.219 39.816 1.00 82.19 499 LEU A C 1
ATOM 4077 O O . LEU A 1 499 ? -13.424 11.933 39.455 1.00 82.19 499 LEU A O 1
ATOM 4081 N N . VAL A 1 500 ? -12.012 12.738 41.011 1.00 86.06 500 VAL A N 1
ATOM 4082 C CA . VAL A 1 500 ? -12.992 13.120 42.030 1.00 86.06 500 VAL A CA 1
ATOM 4083 C C . VAL A 1 500 ? -12.669 14.553 42.482 1.00 86.06 500 VAL A C 1
ATOM 4085 O O . VAL A 1 500 ? -11.479 14.877 42.576 1.00 86.06 500 VAL A O 1
ATOM 4088 N N . PRO A 1 501 ? -13.677 15.402 42.760 1.00 86.25 501 PRO A N 1
ATOM 4089 C CA . PRO A 1 501 ? -13.479 16.717 43.368 1.00 86.25 501 PRO A CA 1
ATOM 4090 C C . PRO A 1 501 ? -12.579 16.674 4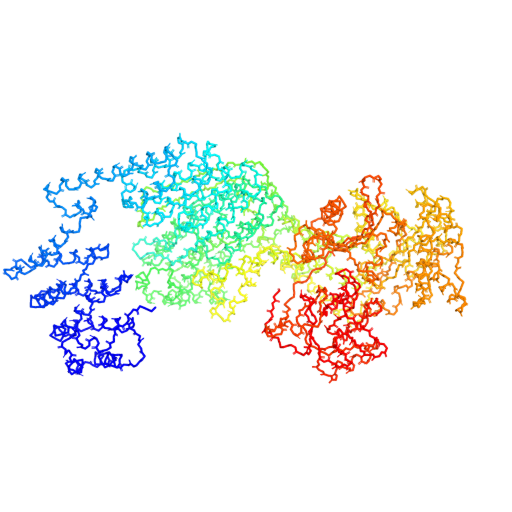4.618 1.00 86.25 501 PRO A C 1
ATOM 4092 O O . PRO A 1 501 ? -12.677 15.761 45.440 1.00 86.25 501 PRO A O 1
ATOM 4095 N N . GLU A 1 502 ? -11.657 17.636 44.745 1.00 81.56 502 GLU A N 1
ATOM 4096 C CA . GLU A 1 502 ? -10.631 17.628 45.804 1.00 81.56 502 GLU A CA 1
ATOM 4097 C C . GLU A 1 502 ? -11.219 17.720 47.217 1.00 81.56 502 GLU A C 1
ATOM 4099 O O . GLU A 1 502 ? -10.711 17.084 48.134 1.00 81.56 502 GLU A O 1
ATOM 4104 N N . ASP A 1 503 ? -12.296 18.476 47.391 1.00 82.50 503 ASP A N 1
ATOM 4105 C CA . ASP A 1 503 ? -13.062 18.614 48.629 1.00 82.50 503 ASP A CA 1
ATOM 4106 C C . ASP A 1 503 ? -13.570 17.258 49.142 1.00 82.50 503 ASP A C 1
ATOM 4108 O O . ASP A 1 503 ? -13.306 16.902 50.291 1.00 82.50 503 ASP A O 1
ATOM 4112 N N . LEU A 1 504 ? -14.156 16.433 48.268 1.00 85.38 504 LEU A N 1
ATOM 4113 C CA . LEU A 1 504 ? -14.601 15.081 48.626 1.00 85.38 504 LEU A CA 1
ATOM 4114 C C . LEU A 1 504 ? -13.429 14.155 48.986 1.00 85.38 504 LEU A C 1
ATOM 4116 O O . LEU A 1 504 ? -13.568 13.264 49.826 1.00 85.38 504 LEU A O 1
ATOM 4120 N N . LEU A 1 505 ? -12.254 14.363 48.379 1.00 82.94 505 LEU A N 1
ATOM 4121 C CA . LEU A 1 505 ? -11.038 13.630 48.747 1.00 82.94 505 LEU A CA 1
ATOM 4122 C C . LEU A 1 505 ? -10.525 14.020 50.137 1.00 82.94 505 LEU A C 1
ATOM 4124 O O . LEU A 1 505 ? -9.969 13.166 50.829 1.00 82.94 505 LEU A O 1
ATOM 4128 N N . PHE A 1 506 ? -10.696 15.277 50.557 1.00 80.75 506 PHE A N 1
ATOM 4129 C CA . PHE A 1 506 ? -10.341 15.720 51.908 1.00 80.75 506 PHE A CA 1
ATOM 4130 C C . PHE A 1 506 ? -11.304 15.188 52.975 1.00 80.75 506 PHE A C 1
ATOM 4132 O O . PHE A 1 506 ? -10.863 14.912 54.089 1.00 80.75 506 PHE A O 1
ATOM 4139 N N . GLU A 1 507 ? -12.580 14.993 52.637 1.00 83.25 507 GLU A N 1
ATOM 4140 C CA . GLU A 1 507 ? -13.585 14.415 53.543 1.00 83.25 507 GLU A CA 1
ATOM 4141 C C . GLU A 1 507 ? -13.401 12.906 53.785 1.00 83.25 507 GLU A C 1
ATOM 4143 O O . GLU A 1 507 ? -13.867 12.370 54.793 1.00 83.25 507 GLU A O 1
ATOM 4148 N N . LEU A 1 508 ? -12.695 12.203 52.894 1.00 82.62 508 LEU A N 1
ATOM 4149 C CA . LEU A 1 508 ? -12.447 10.768 53.018 1.00 82.62 508 LEU A CA 1
ATOM 4150 C C . LEU A 1 508 ? -11.409 10.475 54.121 1.00 82.62 508 LEU A C 1
ATOM 4152 O O . LEU A 1 508 ? -10.214 10.710 53.930 1.00 82.62 508 LEU A O 1
ATOM 4156 N N . SER A 1 509 ? -11.829 9.935 55.271 1.00 82.25 509 SER A N 1
ATOM 4157 C CA . SER A 1 509 ? -10.925 9.725 56.416 1.00 82.25 509 SER A CA 1
ATOM 4158 C C . SER A 1 509 ? -9.872 8.628 56.183 1.00 82.25 509 SER A C 1
ATOM 4160 O O . SER A 1 509 ? -10.158 7.566 55.623 1.00 82.25 509 SER A O 1
ATOM 4162 N N . ASP A 1 510 ? -8.642 8.867 56.657 1.00 81.62 510 ASP A N 1
ATOM 4163 C CA . ASP A 1 510 ? -7.526 7.912 56.530 1.00 81.62 510 ASP A CA 1
ATOM 4164 C C . ASP A 1 510 ? -7.796 6.605 57.294 1.00 81.62 510 ASP A C 1
ATOM 4166 O O . ASP A 1 510 ? -7.404 5.528 56.853 1.00 81.62 510 ASP A O 1
ATOM 4170 N N . GLU A 1 511 ? -8.525 6.676 58.410 1.00 81.06 511 GLU A N 1
ATOM 4171 C CA . GLU A 1 511 ? -8.961 5.508 59.187 1.00 81.06 511 GLU A CA 1
ATOM 4172 C C . GLU A 1 511 ? -9.886 4.593 58.373 1.00 81.06 511 GLU A C 1
ATOM 4174 O O . GLU A 1 511 ? -9.703 3.375 58.371 1.00 81.06 511 GLU A O 1
ATOM 4179 N N . THR A 1 512 ? -10.829 5.172 57.621 1.00 79.75 512 THR A N 1
ATOM 4180 C CA . THR A 1 512 ? -11.736 4.413 56.746 1.00 79.75 512 THR A CA 1
ATOM 4181 C C . THR A 1 512 ? -10.965 3.764 55.597 1.00 79.75 512 THR A C 1
ATOM 4183 O O . THR A 1 512 ? -11.157 2.581 55.317 1.00 79.75 512 THR A O 1
ATOM 4186 N N . LEU A 1 513 ? -10.044 4.503 54.966 1.00 84.44 513 LEU A N 1
ATOM 4187 C CA . LEU A 1 513 ? -9.178 3.986 53.899 1.00 84.44 513 LEU A CA 1
ATOM 4188 C C . LEU A 1 513 ? -8.285 2.834 54.373 1.00 84.44 513 LEU A C 1
ATOM 4190 O O . LEU A 1 513 ? -8.173 1.829 53.673 1.00 84.44 513 LEU A O 1
ATOM 4194 N N . ASN A 1 514 ? -7.682 2.953 55.557 1.00 85.50 514 ASN A N 1
ATOM 4195 C CA . ASN A 1 514 ? -6.844 1.902 56.133 1.00 85.50 514 ASN A CA 1
ATOM 4196 C C . ASN A 1 514 ? -7.664 0.646 56.445 1.00 85.50 514 ASN A C 1
ATOM 4198 O O . ASN A 1 514 ? -7.264 -0.452 56.065 1.00 85.50 514 ASN A O 1
ATOM 4202 N N . HIS A 1 515 ? -8.845 0.804 57.049 1.00 85.38 515 HIS A N 1
ATOM 4203 C CA . HIS A 1 515 ? -9.718 -0.325 57.369 1.00 85.38 515 HIS A CA 1
ATOM 4204 C C . HIS A 1 515 ? -10.207 -1.070 56.113 1.00 85.38 515 HIS A C 1
ATOM 4206 O O . HIS A 1 515 ? -10.232 -2.302 56.072 1.00 85.38 515 HIS A O 1
ATOM 4212 N N . ILE A 1 516 ? -10.551 -0.330 55.055 1.00 87.94 516 ILE A N 1
ATOM 4213 C CA . ILE A 1 516 ? -10.912 -0.907 53.754 1.00 87.94 516 ILE A CA 1
ATOM 4214 C C . ILE A 1 516 ? -9.704 -1.603 53.105 1.00 87.94 516 ILE A C 1
ATOM 4216 O O . ILE A 1 516 ? -9.847 -2.700 52.559 1.00 87.94 516 ILE A O 1
ATOM 4220 N N . SER A 1 517 ? -8.519 -0.993 53.172 1.00 92.06 517 SER A N 1
ATOM 4221 C CA . SER A 1 517 ? -7.278 -1.545 52.615 1.00 92.06 517 SER A CA 1
ATOM 4222 C C . SER A 1 517 ? -6.881 -2.861 53.275 1.00 92.06 517 SER A C 1
ATOM 4224 O O . SER A 1 517 ? -6.555 -3.823 52.579 1.00 92.06 517 SER A O 1
ATOM 4226 N N . GLU A 1 518 ? -7.018 -2.968 54.598 1.00 90.12 518 GLU A N 1
ATOM 4227 C CA . GLU A 1 518 ? -6.815 -4.222 55.329 1.00 90.12 518 GLU A CA 1
ATOM 4228 C C . GLU A 1 518 ? -7.777 -5.318 54.859 1.00 90.12 518 GLU A C 1
ATOM 4230 O O . GLU A 1 518 ? -7.343 -6.434 54.555 1.00 90.12 518 GLU A O 1
ATOM 4235 N N . ALA A 1 519 ? -9.071 -5.001 54.729 1.00 89.75 519 ALA A N 1
ATOM 4236 C CA . ALA A 1 519 ? -10.068 -5.937 54.210 1.00 89.75 519 ALA A CA 1
ATOM 4237 C C . ALA A 1 519 ? -9.751 -6.374 52.768 1.00 89.75 519 ALA A C 1
ATOM 4239 O O . ALA A 1 519 ? -9.947 -7.541 52.413 1.00 89.75 519 ALA A O 1
ATOM 4240 N N . MET A 1 520 ? -9.224 -5.463 51.947 1.00 91.62 520 MET A N 1
ATOM 4241 C CA . MET A 1 520 ? -8.842 -5.735 50.565 1.00 91.62 520 MET A CA 1
ATOM 4242 C C . MET A 1 520 ? -7.579 -6.575 50.440 1.00 91.62 520 MET A C 1
ATOM 4244 O O . MET A 1 520 ? -7.566 -7.537 49.673 1.00 91.62 520 MET A O 1
ATOM 4248 N N . ALA A 1 521 ? -6.558 -6.304 51.249 1.00 90.81 521 ALA A N 1
ATOM 4249 C CA . ALA A 1 521 ? -5.373 -7.146 51.345 1.00 90.81 521 ALA A CA 1
ATOM 4250 C C . ALA A 1 521 ? -5.741 -8.583 51.754 1.00 90.81 521 ALA A C 1
ATOM 4252 O O . ALA A 1 521 ? -5.269 -9.543 51.142 1.00 90.81 521 ALA A O 1
ATOM 4253 N N . LEU A 1 522 ? -6.650 -8.736 52.724 1.00 90.75 522 LEU A N 1
ATOM 4254 C CA . LEU A 1 522 ? -7.178 -10.034 53.157 1.00 90.75 522 LEU A CA 1
ATOM 4255 C C . LEU A 1 522 ? -7.939 -10.762 52.037 1.00 90.75 522 LEU A C 1
ATOM 4257 O O . LEU A 1 522 ? -7.773 -11.974 51.871 1.00 90.75 522 LEU A O 1
ATOM 4261 N N . LEU A 1 523 ? -8.746 -10.041 51.249 1.00 91.81 523 LEU A N 1
ATOM 4262 C CA . LEU A 1 523 ? -9.459 -10.609 50.101 1.00 91.81 523 LEU A CA 1
ATOM 4263 C C . LEU A 1 523 ? -8.478 -11.117 49.034 1.00 91.81 523 LEU A C 1
ATOM 4265 O O . LEU A 1 523 ? -8.597 -12.257 48.582 1.00 91.81 523 LEU A O 1
ATOM 4269 N N . LEU A 1 524 ? -7.488 -10.300 48.658 1.00 91.25 524 LEU A N 1
ATOM 4270 C CA . LEU A 1 524 ? -6.482 -10.666 47.655 1.00 91.25 524 LEU A CA 1
ATOM 4271 C C . LEU A 1 524 ? -5.629 -11.849 48.110 1.00 91.25 524 LEU A C 1
ATOM 4273 O O . LEU A 1 524 ? -5.377 -12.761 47.321 1.00 91.25 524 LEU A O 1
ATOM 4277 N N . GLN A 1 525 ? -5.267 -11.889 49.394 1.00 90.62 525 GLN A N 1
ATOM 4278 C CA . GLN A 1 525 ? -4.554 -13.016 49.983 1.00 90.62 525 GLN A CA 1
ATOM 4279 C C . GLN A 1 525 ? -5.377 -14.309 49.905 1.00 90.62 525 GLN A C 1
ATOM 4281 O O . GLN A 1 525 ? -4.860 -15.328 49.448 1.00 90.62 525 GLN A O 1
ATOM 4286 N N . LYS A 1 526 ? -6.661 -14.282 50.299 1.00 89.81 526 LYS A N 1
ATOM 4287 C CA . LYS A 1 526 ? -7.538 -15.464 50.220 1.00 89.81 526 LYS A CA 1
ATOM 4288 C C . LYS A 1 526 ? -7.760 -15.945 48.785 1.00 89.81 526 LYS A C 1
ATOM 4290 O O . LYS A 1 526 ? -7.853 -17.149 48.563 1.00 89.81 526 LYS A O 1
ATOM 4295 N N . LEU A 1 527 ? -7.817 -15.030 47.817 1.00 88.50 527 LEU A N 1
ATOM 4296 C CA . LEU A 1 527 ? -7.981 -15.360 46.397 1.00 88.50 527 LEU A CA 1
ATOM 4297 C C . LEU A 1 527 ? -6.662 -15.691 45.678 1.00 88.50 527 LEU A C 1
ATOM 4299 O O . LEU A 1 527 ? -6.704 -16.112 44.522 1.00 88.50 527 LEU A O 1
ATOM 4303 N N . SER A 1 528 ? -5.512 -15.550 46.350 1.00 88.06 528 SER A N 1
ATOM 4304 C CA . SER A 1 528 ? -4.168 -15.715 45.769 1.00 88.06 528 SER A CA 1
ATOM 4305 C C . SER A 1 528 ? -3.901 -14.797 44.566 1.00 88.06 528 SER A C 1
ATOM 4307 O O . SER A 1 528 ? -3.283 -15.211 43.586 1.00 88.06 528 SER A O 1
ATOM 4309 N N . LEU A 1 529 ? -4.372 -13.550 44.634 1.00 89.00 529 LEU A N 1
ATOM 4310 C CA . LEU A 1 529 ? -4.226 -12.542 43.579 1.00 89.00 529 LEU A CA 1
ATOM 4311 C C . LEU A 1 529 ? -3.214 -11.469 43.985 1.00 89.00 529 LEU A C 1
ATOM 4313 O O . LEU A 1 529 ? -3.063 -11.167 45.169 1.00 89.00 529 LEU A O 1
ATOM 4317 N N . LYS A 1 530 ? -2.521 -10.889 43.000 1.00 84.25 530 LYS A N 1
ATOM 4318 C CA . LYS A 1 530 ? -1.553 -9.803 43.239 1.00 84.25 530 LYS A CA 1
ATOM 4319 C C . LYS A 1 530 ? -2.114 -8.440 42.866 1.00 84.25 530 LYS A C 1
ATOM 4321 O O . LYS A 1 530 ? -1.795 -7.463 43.535 1.00 84.25 530 LYS A O 1
ATOM 4326 N N . GLU A 1 531 ? -2.955 -8.376 41.837 1.00 87.44 531 GLU A N 1
ATOM 4327 C CA . GLU A 1 531 ? -3.567 -7.128 41.391 1.00 87.44 531 GLU A CA 1
ATOM 4328 C C . GLU A 1 531 ? -5.045 -7.062 41.808 1.00 87.44 531 GLU A C 1
ATOM 4330 O O . GLU A 1 531 ? -5.805 -7.999 41.553 1.00 87.44 531 GLU A O 1
ATOM 4335 N N . PRO A 1 532 ? -5.516 -5.944 42.391 1.00 87.38 532 PRO A N 1
ATOM 4336 C CA . PRO A 1 532 ? -6.888 -5.832 42.885 1.00 87.38 532 PRO A CA 1
ATOM 4337 C C . PRO A 1 532 ? -7.946 -5.956 41.786 1.00 87.38 532 PRO A C 1
ATOM 4339 O O . PRO A 1 532 ? -9.037 -6.473 42.018 1.00 87.38 532 PRO A O 1
ATOM 4342 N N . LEU A 1 533 ? -7.620 -5.540 40.560 1.00 87.00 533 LEU A N 1
ATOM 4343 C CA . LEU A 1 533 ? -8.522 -5.678 39.419 1.00 87.00 533 LEU A CA 1
ATOM 4344 C C . LEU A 1 533 ? -8.656 -7.128 38.928 1.00 87.00 533 LEU A C 1
ATOM 4346 O O . LEU A 1 533 ? -9.561 -7.391 38.146 1.00 87.00 533 LEU A O 1
ATOM 4350 N N . GLU A 1 534 ? -7.819 -8.078 39.366 1.00 86.06 534 GLU A N 1
ATOM 4351 C CA . GLU A 1 534 ? -7.933 -9.499 38.986 1.00 86.06 534 GLU A CA 1
ATOM 4352 C C . GLU A 1 534 ? -9.103 -10.206 39.680 1.00 86.06 534 GLU A C 1
ATOM 4354 O O . GLU A 1 534 ? -9.530 -11.268 39.229 1.00 86.06 534 GLU A O 1
ATOM 4359 N N . VAL A 1 535 ? -9.686 -9.611 40.728 1.00 86.38 535 VAL A N 1
ATOM 4360 C CA . VAL A 1 535 ? -10.814 -10.194 41.479 1.00 86.38 535 VAL A CA 1
ATOM 4361 C C . VAL A 1 535 ? -12.010 -10.506 40.571 1.00 86.38 535 VAL A C 1
ATOM 4363 O O . VAL A 1 535 ? -12.706 -11.496 40.783 1.00 86.38 535 VAL A O 1
ATOM 4366 N N . ILE A 1 536 ? -12.225 -9.730 39.503 1.00 82.50 536 ILE A N 1
ATOM 4367 C CA . ILE A 1 536 ? -13.304 -9.974 38.526 1.00 82.50 536 ILE A CA 1
ATOM 4368 C C . ILE A 1 536 ? -13.130 -11.258 37.701 1.00 82.50 536 ILE A C 1
ATOM 4370 O O . ILE A 1 536 ? -14.076 -11.670 37.034 1.00 82.50 536 ILE A O 1
ATOM 4374 N N . GLN A 1 537 ? -11.929 -11.848 37.678 1.00 77.81 537 GLN A N 1
ATOM 4375 C CA . GLN A 1 537 ? -11.672 -13.108 36.974 1.00 77.81 537 GLN A CA 1
ATOM 4376 C C . GLN A 1 537 ? -12.280 -14.298 37.726 1.00 77.81 537 GLN A C 1
ATOM 4378 O O . GLN A 1 537 ? -12.467 -15.367 37.148 1.00 77.81 537 GLN A O 1
ATOM 4383 N N . LYS A 1 538 ? -12.595 -14.118 39.014 1.00 81.31 538 LYS A N 1
ATOM 4384 C CA 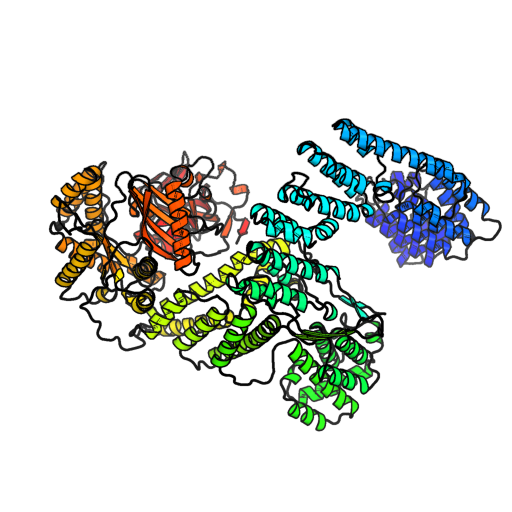. LYS A 1 538 ? -13.305 -15.099 39.830 1.00 81.31 538 LYS A CA 1
ATOM 4385 C C . LYS A 1 538 ? -14.803 -15.002 39.582 1.00 81.31 538 LYS A C 1
ATOM 4387 O O . LYS A 1 538 ? -15.352 -13.914 39.399 1.00 81.31 538 LYS A O 1
ATOM 4392 N N . ASN A 1 539 ? -15.477 -16.149 39.580 1.00 78.62 539 ASN A N 1
ATOM 4393 C CA . ASN A 1 539 ? -16.922 -16.163 39.394 1.00 78.62 539 ASN A CA 1
ATOM 4394 C C . ASN A 1 539 ? -17.636 -15.575 40.629 1.00 78.62 539 ASN A C 1
ATOM 4396 O O . ASN A 1 539 ? -17.094 -15.509 41.733 1.00 78.62 539 ASN A O 1
ATOM 4400 N N . GLU A 1 540 ? -18.868 -15.106 40.439 1.00 82.25 540 GLU A N 1
ATOM 4401 C CA . GLU A 1 540 ? -19.639 -14.460 41.505 1.00 82.25 540 GLU A CA 1
ATOM 4402 C C . GLU A 1 540 ? -19.887 -15.347 42.738 1.00 82.25 540 GLU A C 1
ATOM 4404 O O . GLU A 1 540 ? -19.749 -14.839 43.854 1.00 82.25 540 GLU A O 1
ATOM 4409 N N . PRO A 1 541 ? -20.191 -16.655 42.585 1.00 84.94 541 PRO A N 1
ATOM 4410 C CA . PRO A 1 541 ? -20.333 -17.558 43.724 1.00 84.94 541 PRO A CA 1
ATOM 4411 C C . PRO A 1 541 ? -19.046 -17.722 44.541 1.00 84.94 541 PRO A C 1
ATOM 4413 O O . PRO A 1 541 ? -19.115 -17.762 45.766 1.00 84.94 541 PRO A O 1
ATOM 4416 N N . GLU A 1 542 ? -17.882 -17.802 43.887 1.00 84.81 542 GLU A N 1
ATOM 4417 C CA . GLU A 1 542 ? -16.571 -17.914 44.537 1.00 84.81 542 GLU A CA 1
ATOM 4418 C C . GLU A 1 542 ? -16.254 -16.642 45.324 1.00 84.81 542 GLU A C 1
ATOM 4420 O O . GLU A 1 542 ? -15.951 -16.735 46.509 1.00 84.81 542 GLU A O 1
ATOM 4425 N N . LEU A 1 543 ? -16.434 -15.460 44.720 1.00 87.75 543 LEU A N 1
ATOM 4426 C CA . LEU A 1 543 ? -16.243 -14.183 45.416 1.00 87.75 543 LEU A CA 1
ATOM 4427 C C . LEU A 1 543 ? -17.161 -14.063 46.638 1.00 87.75 543 LEU A C 1
ATOM 4429 O O . LEU A 1 543 ? -16.704 -13.699 47.721 1.00 87.75 543 LEU A O 1
ATOM 4433 N N . LYS A 1 544 ? -18.449 -14.393 46.482 1.00 89.62 544 LYS A N 1
ATOM 4434 C CA . LYS A 1 544 ? -19.420 -14.347 47.579 1.00 89.62 544 LYS A CA 1
ATOM 4435 C C . LYS A 1 544 ? -19.035 -15.306 48.705 1.00 89.62 544 LYS A C 1
ATOM 4437 O O . LYS A 1 544 ? -18.983 -14.892 49.856 1.00 89.62 544 LYS A O 1
ATOM 4442 N N . LYS A 1 545 ? -18.682 -16.550 48.368 1.00 89.94 545 LYS A N 1
ATOM 4443 C CA . LYS A 1 545 ? -18.223 -17.550 49.338 1.00 89.94 545 LYS A CA 1
ATOM 4444 C C . LYS A 1 545 ? -16.981 -17.074 50.095 1.00 89.94 545 LYS A C 1
ATOM 4446 O O . LYS A 1 545 ? -16.947 -17.171 51.316 1.00 89.94 545 LYS A O 1
ATOM 4451 N N . THR A 1 546 ? -15.980 -16.530 49.401 1.00 90.69 546 THR A N 1
ATOM 4452 C CA . THR A 1 546 ? -14.767 -16.012 50.048 1.00 90.69 546 THR A CA 1
ATOM 4453 C C . THR A 1 546 ? -15.085 -14.860 50.998 1.00 90.69 546 THR A C 1
ATOM 4455 O O . THR A 1 546 ? -14.572 -14.847 52.113 1.00 90.69 546 THR A O 1
ATOM 4458 N N . LEU A 1 547 ? -15.956 -13.932 50.590 1.00 90.88 547 LEU A N 1
ATOM 4459 C CA . LEU A 1 547 ? -16.406 -12.811 51.419 1.00 90.88 547 LEU A CA 1
ATOM 4460 C C . LEU A 1 547 ? -17.225 -13.263 52.645 1.00 90.88 547 LEU A C 1
ATOM 4462 O O . LEU A 1 547 ? -17.085 -12.676 53.719 1.00 90.88 547 LEU A O 1
ATOM 4466 N N . ASP A 1 548 ? -18.042 -14.312 52.512 1.00 89.12 548 ASP A N 1
ATOM 4467 C CA . ASP A 1 548 ? -18.803 -14.916 53.616 1.00 89.12 548 ASP A CA 1
ATOM 4468 C C . ASP A 1 548 ? -17.879 -15.643 54.620 1.00 89.12 548 ASP A C 1
ATOM 4470 O O . ASP A 1 548 ? -18.143 -15.651 55.820 1.00 89.12 548 ASP A O 1
ATOM 4474 N N . GLU A 1 549 ? -16.757 -16.205 54.154 1.00 89.50 549 GLU A N 1
ATOM 4475 C CA . GLU A 1 549 ? -15.725 -16.855 54.981 1.00 89.50 549 GLU A CA 1
ATOM 4476 C C . GLU A 1 549 ? -14.736 -15.870 55.639 1.00 89.50 549 GLU A C 1
ATOM 4478 O O . GLU A 1 549 ? -13.817 -16.291 56.353 1.00 89.50 549 GLU A O 1
ATOM 4483 N N . MET A 1 550 ? -14.825 -14.571 55.348 1.00 89.81 550 MET A N 1
ATOM 4484 C CA . MET A 1 550 ? -13.987 -13.541 55.967 1.00 89.81 550 MET A CA 1
ATOM 4485 C C . MET A 1 550 ? -14.685 -12.945 57.192 1.00 89.81 550 MET A C 1
ATOM 4487 O O . MET A 1 550 ? -15.881 -12.652 57.167 1.00 89.81 550 MET A O 1
ATOM 4491 N N . SER A 1 551 ? -13.915 -12.690 58.250 1.00 87.81 551 SER A N 1
ATOM 4492 C CA . SER A 1 551 ? -14.379 -11.984 59.451 1.00 87.81 551 SER A CA 1
ATOM 4493 C C . SER A 1 551 ? -14.533 -10.477 59.187 1.00 87.81 551 SER A C 1
ATOM 4495 O O . SER A 1 551 ? -13.784 -9.668 59.724 1.00 87.81 551 SER A O 1
ATOM 4497 N N . LEU A 1 552 ? -15.474 -10.109 58.315 1.00 87.88 552 LEU A N 1
ATOM 4498 C CA . LEU A 1 552 ? -15.818 -8.730 57.953 1.00 87.88 552 LEU A CA 1
ATOM 4499 C C . LEU A 1 552 ? -17.158 -8.315 58.572 1.00 87.88 552 LEU A C 1
ATOM 4501 O O . LEU A 1 552 ? -18.023 -9.155 58.827 1.00 87.88 552 LEU A O 1
ATOM 4505 N N . THR A 1 553 ? -17.358 -7.009 58.752 1.00 88.38 553 THR A N 1
ATOM 4506 C CA . THR A 1 553 ? -18.684 -6.442 59.040 1.00 88.38 553 THR A CA 1
ATOM 4507 C C . THR A 1 553 ? -19.612 -6.632 57.835 1.00 88.38 553 THR A C 1
ATOM 4509 O O . THR A 1 553 ? -19.152 -6.718 56.691 1.00 88.38 553 THR A O 1
ATOM 4512 N N . ASP A 1 554 ? -20.927 -6.675 58.069 1.00 85.81 554 ASP A N 1
ATOM 4513 C CA . ASP A 1 554 ? -21.918 -6.799 56.987 1.00 85.81 554 ASP A CA 1
ATOM 4514 C C . ASP A 1 554 ? -21.816 -5.643 55.979 1.00 85.81 554 ASP A C 1
ATOM 4516 O O . ASP A 1 554 ? -21.916 -5.865 54.771 1.00 85.81 554 ASP A O 1
ATOM 4520 N N . GLU A 1 555 ? -21.519 -4.435 56.470 1.00 87.69 555 GLU A N 1
ATOM 4521 C CA . GLU A 1 555 ? -21.224 -3.254 55.656 1.00 87.69 555 GLU A CA 1
ATOM 4522 C C . GLU A 1 555 ? -20.029 -3.487 54.721 1.00 87.69 555 GLU A C 1
ATOM 4524 O O . GLU A 1 555 ? -20.161 -3.321 53.507 1.00 87.69 555 GLU A O 1
ATOM 4529 N N . MET A 1 556 ? -18.870 -3.896 55.253 1.00 88.38 556 MET A N 1
ATOM 4530 C CA . MET A 1 556 ? -17.660 -4.076 54.445 1.00 88.38 556 MET A CA 1
ATOM 4531 C C . MET A 1 556 ? -17.857 -5.189 53.416 1.00 88.38 556 MET A C 1
ATOM 4533 O O . MET A 1 556 ? -17.543 -5.019 52.238 1.00 88.38 556 MET A O 1
ATOM 4537 N N . ARG A 1 557 ? -18.459 -6.310 53.832 1.00 90.75 557 ARG A N 1
ATOM 4538 C CA . ARG A 1 557 ? -18.790 -7.425 52.937 1.00 90.75 557 ARG A CA 1
ATOM 4539 C C . ARG A 1 557 ? -19.684 -6.963 51.782 1.00 90.75 557 ARG A C 1
ATOM 4541 O O . ARG A 1 557 ? -19.409 -7.274 50.621 1.00 90.75 557 ARG A O 1
ATOM 4548 N N . GLY A 1 558 ? -20.724 -6.189 52.097 1.00 89.44 558 GLY A N 1
ATOM 4549 C CA . GLY A 1 558 ? -21.648 -5.610 51.126 1.00 89.44 558 GLY A CA 1
ATOM 4550 C C . GLY A 1 558 ? -20.968 -4.641 50.157 1.00 89.44 558 GLY A C 1
ATOM 4551 O O . GLY A 1 558 ? -21.178 -4.755 48.947 1.00 89.44 558 GLY A O 1
ATOM 4552 N N . LYS A 1 559 ? -20.121 -3.736 50.665 1.00 91.06 559 LYS A N 1
ATOM 4553 C CA . LYS A 1 559 ? -19.357 -2.765 49.865 1.00 91.06 559 LYS A CA 1
ATOM 4554 C C . LYS A 1 559 ? -18.418 -3.452 48.875 1.00 91.06 559 LYS A C 1
ATOM 4556 O O . LYS A 1 559 ? -18.470 -3.141 47.688 1.00 91.06 559 LYS A O 1
ATOM 4561 N N . LEU A 1 560 ? -17.624 -4.431 49.318 1.00 90.94 560 LEU A N 1
ATOM 4562 C CA . LEU A 1 560 ? -16.706 -5.160 48.434 1.00 90.94 560 LEU A CA 1
ATOM 4563 C C . LEU A 1 560 ? -17.454 -5.926 47.337 1.00 90.94 560 LEU A C 1
ATOM 4565 O O . LEU A 1 560 ? -17.090 -5.841 46.163 1.00 90.94 560 LEU A O 1
ATOM 4569 N N . TYR A 1 561 ? -18.535 -6.622 47.698 1.00 91.81 561 TYR A N 1
ATOM 4570 C CA . TYR A 1 561 ? -19.363 -7.339 46.730 1.00 91.81 561 TYR A CA 1
ATOM 4571 C C . TYR A 1 561 ? -19.988 -6.390 45.696 1.00 91.81 561 TYR A C 1
ATOM 4573 O O . TYR A 1 561 ? -19.900 -6.643 44.493 1.00 91.81 561 TYR A O 1
ATOM 4581 N N . CYS A 1 562 ? -20.579 -5.274 46.141 1.00 92.94 562 CYS A N 1
ATOM 4582 C CA . CYS A 1 562 ? -21.229 -4.323 45.242 1.00 92.94 562 CYS A CA 1
ATOM 4583 C C . CYS A 1 562 ? -20.226 -3.555 44.372 1.00 92.94 562 CYS A C 1
ATOM 4585 O O . CYS A 1 562 ? -20.536 -3.310 43.213 1.00 92.94 562 CYS A O 1
ATOM 4587 N N . LEU A 1 563 ? -19.034 -3.210 44.877 1.00 92.81 563 LEU A N 1
ATOM 4588 C CA . LEU A 1 563 ? -18.007 -2.497 44.109 1.00 92.81 563 LEU A CA 1
ATOM 4589 C C . LEU A 1 563 ? -17.446 -3.363 42.976 1.00 92.81 563 LEU A C 1
ATOM 4591 O O . LEU A 1 563 ? -17.424 -2.925 41.828 1.00 92.81 563 LEU A O 1
ATOM 4595 N N . PHE A 1 564 ? -17.047 -4.607 43.264 1.00 91.81 564 PHE A N 1
ATOM 4596 C CA . PHE A 1 564 ? -16.569 -5.519 42.219 1.00 91.81 564 PHE A CA 1
ATOM 4597 C C . PHE A 1 564 ? -17.688 -5.967 41.278 1.00 91.81 564 PHE A C 1
ATOM 4599 O O . PHE A 1 564 ? -17.430 -6.169 40.092 1.00 91.81 564 PHE A O 1
ATOM 4606 N N . GLY A 1 565 ? -18.924 -6.089 41.774 1.00 89.69 565 GLY A N 1
ATOM 4607 C CA . GLY A 1 565 ? -20.103 -6.292 40.935 1.00 89.69 565 GLY A CA 1
ATOM 4608 C C . GLY A 1 565 ? -20.333 -5.112 39.990 1.00 89.69 565 GLY A C 1
ATOM 4609 O O . GLY A 1 565 ? -20.477 -5.310 38.789 1.00 89.69 565 GLY A O 1
ATOM 4610 N N . LEU A 1 566 ? -20.309 -3.879 40.507 1.00 90.75 566 LEU A N 1
ATOM 4611 C CA . LEU A 1 566 ? -20.492 -2.662 39.718 1.00 90.75 566 LEU A CA 1
ATOM 4612 C C . LEU A 1 566 ? -19.388 -2.530 38.670 1.00 90.75 566 LEU A C 1
ATOM 4614 O O . LEU A 1 566 ? -19.689 -2.314 37.501 1.00 90.75 566 LEU A O 1
ATOM 4618 N N . TYR A 1 567 ? -18.127 -2.722 39.066 1.00 90.44 567 TYR A N 1
ATOM 4619 C CA . TYR A 1 567 ? -17.001 -2.720 38.140 1.00 90.44 567 TYR A CA 1
ATOM 4620 C C . TYR A 1 567 ? -17.166 -3.789 37.059 1.00 90.44 567 TYR A C 1
ATOM 4622 O O . TYR A 1 567 ? -16.944 -3.494 35.894 1.00 90.44 567 TYR A O 1
ATOM 4630 N N . ARG A 1 568 ? -17.623 -5.001 37.400 1.00 87.38 568 ARG A N 1
ATOM 4631 C CA . ARG A 1 568 ? -17.886 -6.072 36.427 1.00 87.38 568 ARG A CA 1
ATOM 4632 C C . ARG A 1 568 ? -18.998 -5.716 35.446 1.00 87.38 568 ARG A C 1
ATOM 4634 O O . ARG A 1 568 ? -18.828 -5.945 34.257 1.00 87.38 568 ARG A O 1
ATOM 4641 N N . GLU A 1 569 ? -20.101 -5.145 35.916 1.00 85.44 569 GLU A N 1
ATOM 4642 C CA . GLU A 1 569 ? -21.227 -4.756 35.061 1.00 85.44 569 GLU A CA 1
ATOM 4643 C C . GLU A 1 569 ? -20.883 -3.550 34.176 1.00 85.44 569 GLU A C 1
ATOM 4645 O O . GLU A 1 569 ? -21.204 -3.558 32.991 1.00 85.44 569 GLU A O 1
ATOM 4650 N N . LEU A 1 570 ? -20.168 -2.549 34.706 1.00 83.38 570 LEU A N 1
ATOM 4651 C CA . LEU A 1 570 ? -19.615 -1.441 33.917 1.00 83.38 570 LEU A CA 1
ATOM 4652 C C . LEU A 1 570 ? -18.591 -1.952 32.905 1.00 83.38 570 LEU A C 1
ATOM 4654 O O . LEU A 1 570 ? -18.592 -1.520 31.760 1.00 83.38 570 LEU A O 1
ATOM 4658 N N . LYS A 1 571 ? -17.742 -2.902 33.302 1.00 80.25 571 LYS A N 1
ATOM 4659 C CA . LYS A 1 571 ? -16.782 -3.542 32.410 1.00 80.25 571 LYS A CA 1
ATOM 4660 C C . LYS A 1 571 ? -17.511 -4.305 31.314 1.00 80.25 571 LYS A C 1
ATOM 4662 O O . LYS A 1 571 ? -17.211 -4.042 30.167 1.00 80.25 571 LYS A O 1
ATOM 4667 N N . ARG A 1 572 ? -18.529 -5.116 31.614 1.00 75.94 572 ARG A N 1
ATOM 4668 C CA . ARG A 1 572 ? -19.377 -5.787 30.609 1.00 75.94 572 ARG A CA 1
ATOM 4669 C C . ARG A 1 572 ? -20.092 -4.788 29.695 1.00 75.94 572 ARG A C 1
ATOM 4671 O O . ARG A 1 572 ? -20.256 -5.049 28.508 1.00 75.94 572 ARG A O 1
ATOM 4678 N N . LYS A 1 573 ? -20.524 -3.650 30.250 1.00 76.12 573 LYS A N 1
ATOM 4679 C CA . LYS A 1 573 ? -21.199 -2.582 29.507 1.00 76.12 573 LYS A CA 1
ATOM 4680 C C . LYS A 1 573 ? -20.245 -1.697 28.712 1.00 76.12 573 LYS A C 1
ATOM 4682 O O . LYS A 1 573 ? -20.748 -1.074 27.812 1.00 76.12 573 LYS A O 1
ATOM 4687 N N . TYR A 1 574 ? -18.947 -1.577 28.993 1.00 71.88 574 TYR A N 1
ATOM 4688 C CA . TYR A 1 574 ? -18.057 -0.654 28.250 1.00 71.88 574 TYR A CA 1
ATOM 4689 C C . TYR A 1 574 ? -16.826 -1.313 27.633 1.00 71.88 574 TYR A C 1
ATOM 4691 O O . TYR A 1 574 ? -16.146 -0.694 26.819 1.00 71.88 574 TYR A O 1
ATOM 4699 N N . THR A 1 575 ? -16.553 -2.563 27.982 1.00 61.56 575 THR A N 1
ATOM 4700 C CA . THR A 1 575 ? -15.482 -3.385 27.419 1.00 61.56 575 THR A CA 1
ATOM 4701 C C . THR A 1 575 ? -16.069 -4.745 27.062 1.00 61.56 575 THR A C 1
ATOM 4703 O O . THR A 1 575 ? -16.731 -5.373 27.885 1.00 61.56 575 THR A O 1
ATOM 4706 N N . HIS A 1 576 ? -15.848 -5.245 25.852 1.00 56.53 576 HIS A N 1
ATOM 4707 C CA . HIS A 1 576 ? -16.559 -6.437 25.383 1.00 56.53 576 HIS A CA 1
ATOM 4708 C C . HIS A 1 576 ? -15.931 -7.756 25.889 1.00 56.53 576 HIS A C 1
ATOM 4710 O O . HIS A 1 576 ? -16.125 -8.815 25.297 1.00 56.53 576 HIS A O 1
ATOM 4716 N N . ARG A 1 577 ? -15.225 -7.725 27.034 1.00 51.78 577 ARG A N 1
ATOM 4717 C CA . ARG A 1 577 ? -14.721 -8.915 27.738 1.00 51.78 577 ARG A CA 1
ATOM 4718 C C . ARG A 1 577 ? -15.785 -9.476 28.669 1.00 51.78 577 ARG A C 1
ATOM 4720 O O . ARG A 1 577 ? -15.782 -9.182 29.866 1.00 51.78 577 ARG A O 1
ATOM 4727 N N . ASP A 1 578 ? -16.653 -10.327 28.141 1.00 46.38 578 ASP A N 1
ATOM 4728 C CA . ASP A 1 578 ? -17.408 -11.227 29.005 1.00 46.38 578 ASP A CA 1
ATOM 4729 C C . ASP A 1 578 ? -16.430 -12.259 29.598 1.00 46.38 578 ASP A C 1
ATOM 4731 O O . ASP A 1 578 ? -15.739 -12.983 28.879 1.00 46.38 578 ASP A O 1
ATOM 4735 N N . THR A 1 579 ? -16.285 -12.294 30.925 1.00 43.38 579 THR A N 1
ATOM 4736 C CA . THR A 1 579 ? -15.373 -13.229 31.611 1.00 43.38 579 THR A CA 1
ATOM 4737 C C . THR A 1 579 ? -15.889 -14.670 31.599 1.00 43.38 579 THR A C 1
ATOM 4739 O O . THR A 1 579 ? -15.166 -15.587 31.997 1.00 43.38 579 THR A O 1
ATOM 4742 N N . GLN A 1 580 ? -17.105 -14.909 31.100 1.00 44.88 580 GLN A N 1
ATOM 4743 C CA . GLN A 1 580 ? -17.582 -16.250 30.792 1.00 44.88 580 GLN A CA 1
ATOM 4744 C C . GLN A 1 580 ? -17.100 -16.668 29.402 1.00 44.88 580 GLN A C 1
ATOM 4746 O O . GLN A 1 580 ? -17.723 -16.368 28.388 1.00 44.88 580 GLN A O 1
ATOM 4751 N N . LYS A 1 581 ? -15.989 -17.417 29.370 1.00 47.03 581 LYS A N 1
ATOM 4752 C CA . LYS A 1 581 ? -15.575 -18.224 28.214 1.00 47.03 581 LYS A CA 1
ATOM 4753 C C . LYS A 1 581 ? -16.661 -19.256 27.888 1.00 47.03 581 LYS A C 1
ATOM 4755 O O . LYS A 1 581 ? -16.544 -20.424 28.258 1.00 47.03 581 LYS A O 1
ATOM 4760 N N . ASN A 1 582 ? -17.715 -18.852 27.193 1.00 46.25 582 ASN A N 1
ATOM 4761 C CA . ASN A 1 582 ? -18.502 -19.812 26.443 1.00 46.25 582 ASN A CA 1
ATOM 4762 C C . ASN A 1 582 ? -17.619 -20.264 25.278 1.00 46.25 582 ASN A C 1
ATOM 4764 O O . ASN A 1 582 ? -17.197 -19.446 24.465 1.00 46.25 582 ASN A O 1
ATOM 4768 N N . MET A 1 583 ? -17.286 -21.558 25.235 1.00 51.56 583 MET A N 1
ATOM 4769 C CA . MET A 1 583 ? -16.621 -22.188 24.089 1.00 51.56 583 MET A CA 1
ATOM 4770 C C . MET A 1 583 ? -17.586 -22.204 22.894 1.00 51.56 583 MET A C 1
ATOM 4772 O O . MET A 1 583 ? -18.092 -23.255 22.500 1.00 51.56 583 MET A O 1
ATOM 4776 N N . GLU A 1 584 ? -17.904 -21.037 22.341 1.00 60.28 584 GLU A N 1
ATOM 4777 C CA . GLU A 1 584 ? -18.601 -20.961 21.068 1.00 60.28 584 GLU A CA 1
ATOM 4778 C C . GLU A 1 584 ? -17.642 -21.372 19.945 1.00 60.28 584 GLU A C 1
ATOM 4780 O O . GLU A 1 584 ? -16.456 -21.040 19.936 1.00 60.28 584 GLU A O 1
ATOM 4785 N N . ASN A 1 585 ? -18.154 -22.139 18.984 1.00 78.94 585 ASN A N 1
ATOM 4786 C CA . ASN A 1 585 ? -17.389 -22.528 17.807 1.00 78.94 585 ASN A CA 1
ATOM 4787 C C . ASN A 1 585 ? -17.082 -21.276 16.969 1.00 78.94 585 ASN A C 1
ATOM 4789 O O . ASN A 1 585 ? -18.002 -20.551 16.593 1.00 78.94 585 ASN A O 1
ATOM 4793 N N . ILE A 1 586 ? -15.814 -21.062 16.609 1.00 85.19 586 ILE A N 1
ATOM 4794 C CA . ILE A 1 586 ? -15.368 -19.913 15.802 1.00 85.19 586 ILE A CA 1
ATOM 4795 C C . ILE A 1 586 ? -16.159 -19.745 14.492 1.00 85.19 586 ILE A C 1
ATOM 4797 O O . ILE A 1 586 ? -16.428 -18.630 14.055 1.00 85.19 586 ILE A O 1
ATOM 4801 N N . THR A 1 587 ? -16.617 -20.852 13.900 1.00 85.50 587 THR A N 1
ATOM 4802 C CA . THR A 1 587 ? -17.446 -20.850 12.684 1.00 85.50 587 THR A CA 1
ATOM 4803 C C . THR A 1 587 ? -18.824 -20.236 12.938 1.00 85.50 587 THR A C 1
ATOM 4805 O O . THR A 1 587 ? -19.357 -19.525 12.087 1.00 85.50 587 THR A O 1
ATOM 4808 N N . LEU A 1 588 ? -19.411 -20.493 14.112 1.00 87.56 588 LEU A N 1
ATOM 4809 C CA . LEU A 1 588 ? -20.698 -19.921 14.508 1.00 87.56 588 LEU A CA 1
ATOM 4810 C C . LEU A 1 588 ? -20.576 -18.404 14.680 1.00 87.56 588 LEU A C 1
ATOM 4812 O O . LEU A 1 588 ? -21.415 -17.675 14.155 1.00 87.56 588 LEU A O 1
ATOM 4816 N N . VAL A 1 589 ? -19.508 -17.948 15.341 1.00 89.06 589 VAL A N 1
ATOM 4817 C CA . VAL A 1 589 ? -19.196 -16.522 15.527 1.00 89.06 589 VAL A CA 1
ATOM 4818 C C . VAL A 1 589 ? -19.052 -15.825 14.172 1.00 89.06 589 VAL A C 1
ATOM 4820 O O . VAL A 1 589 ? -19.758 -14.858 13.899 1.00 89.06 589 VAL A O 1
ATOM 4823 N N . ILE A 1 590 ? -18.244 -16.380 13.261 1.00 91.12 590 ILE A N 1
ATOM 4824 C CA . ILE A 1 590 ? -18.080 -15.838 11.901 1.00 91.12 590 ILE A CA 1
ATOM 4825 C C . ILE A 1 590 ? -19.426 -15.748 11.164 1.00 91.12 590 ILE A C 1
ATOM 4827 O O . ILE A 1 590 ? -19.702 -14.743 10.512 1.00 91.12 590 ILE A O 1
ATOM 4831 N N . ASN A 1 591 ? -20.290 -16.761 11.268 1.00 91.31 591 ASN A N 1
ATOM 4832 C CA . ASN A 1 591 ? -21.599 -16.746 10.608 1.00 91.31 591 ASN A CA 1
ATOM 4833 C C . ASN A 1 591 ? -22.554 -15.698 11.199 1.00 91.31 591 ASN A C 1
ATOM 4835 O O . ASN A 1 591 ? -23.254 -15.026 10.439 1.00 91.31 591 ASN A O 1
ATOM 4839 N N . LYS A 1 592 ? -22.560 -15.512 12.527 1.00 91.81 592 LYS A N 1
ATOM 4840 C CA . LYS A 1 592 ? -23.303 -14.418 13.176 1.00 91.81 592 LYS A CA 1
ATOM 4841 C C . LYS A 1 592 ? -22.817 -13.056 12.670 1.00 91.81 592 LYS A C 1
ATOM 4843 O O . LYS A 1 592 ? -23.633 -12.226 12.272 1.00 91.81 592 LYS A O 1
ATOM 4848 N N . MET A 1 593 ? -21.499 -12.868 12.591 1.00 93.50 593 MET A N 1
ATOM 4849 C CA . MET A 1 593 ? -20.886 -11.640 12.080 1.00 93.50 593 MET A CA 1
ATOM 4850 C C . MET A 1 593 ? -21.232 -11.374 10.613 1.00 93.50 593 MET A C 1
ATOM 4852 O O . MET A 1 593 ? -21.514 -10.232 10.255 1.00 93.50 593 MET A O 1
ATOM 4856 N N . LYS A 1 594 ? -21.274 -12.407 9.757 1.00 94.44 594 LYS A N 1
ATOM 4857 C CA . LYS A 1 594 ? -21.749 -12.274 8.365 1.00 94.44 594 LYS A CA 1
ATOM 4858 C C . LYS A 1 594 ? -23.186 -11.756 8.319 1.00 94.44 594 LYS A C 1
ATOM 4860 O O . LYS A 1 594 ? -23.453 -10.782 7.624 1.00 94.44 594 LYS A O 1
ATOM 4865 N N . ALA A 1 595 ? -24.082 -12.348 9.110 1.00 95.06 595 ALA A N 1
ATOM 4866 C CA . ALA A 1 595 ? -25.477 -11.922 9.163 1.00 95.06 595 ALA A CA 1
ATOM 4867 C C . ALA A 1 595 ? -25.624 -10.466 9.643 1.00 95.06 595 ALA A C 1
ATOM 4869 O O . ALA A 1 595 ? -26.389 -9.698 9.064 1.00 95.06 595 ALA A O 1
ATOM 4870 N N . GLN A 1 596 ? -24.865 -10.058 10.663 1.00 95.06 596 GLN A N 1
ATOM 4871 C CA . GLN A 1 596 ? -24.855 -8.674 11.153 1.00 95.06 596 GLN A CA 1
ATOM 4872 C C . GLN A 1 596 ? -24.307 -7.701 10.101 1.00 95.06 596 GLN A C 1
ATOM 4874 O O . GLN A 1 596 ? -24.922 -6.664 9.844 1.00 95.06 596 GLN A O 1
ATOM 4879 N N . LYS A 1 597 ? -23.200 -8.065 9.440 1.00 94.94 597 LYS A N 1
ATOM 4880 C CA . LYS A 1 597 ? -22.614 -7.315 8.321 1.00 94.94 597 LYS A CA 1
ATOM 4881 C C . LYS A 1 597 ? -23.622 -7.077 7.209 1.00 94.94 597 LYS A C 1
ATOM 4883 O O . LYS A 1 597 ? -23.750 -5.945 6.744 1.00 94.94 597 LYS A O 1
ATOM 4888 N N . ASP A 1 598 ? -24.363 -8.100 6.804 1.00 94.50 598 ASP A N 1
ATOM 4889 C CA . ASP A 1 598 ? -25.373 -7.965 5.753 1.00 94.50 598 ASP A CA 1
ATOM 4890 C C . ASP A 1 598 ? -26.489 -6.985 6.149 1.00 94.50 598 ASP A C 1
ATOM 4892 O O . ASP A 1 598 ? -26.991 -6.244 5.303 1.00 94.50 598 ASP A O 1
ATOM 4896 N N . VAL A 1 599 ? -26.837 -6.914 7.440 1.00 95.31 599 VAL A N 1
ATOM 4897 C CA . VAL A 1 599 ? -27.833 -5.964 7.954 1.00 95.31 599 VAL A CA 1
ATOM 4898 C C . VAL A 1 599 ? -27.315 -4.527 7.908 1.00 95.31 599 VAL A C 1
ATOM 4900 O O . VAL A 1 599 ? -27.964 -3.677 7.296 1.00 95.31 599 VAL A O 1
ATOM 4903 N N . PHE A 1 600 ? -26.163 -4.228 8.522 1.00 93.38 600 PHE A N 1
ATOM 4904 C CA . PHE A 1 600 ? -25.697 -2.837 8.611 1.00 93.38 600 PHE A CA 1
ATOM 4905 C C . PHE A 1 600 ? -25.132 -2.296 7.290 1.00 93.38 600 PHE A C 1
ATOM 4907 O O . PHE A 1 600 ? -25.158 -1.087 7.081 1.00 93.38 600 PHE A O 1
ATOM 4914 N N . THR A 1 601 ? -24.694 -3.165 6.368 1.00 92.88 601 THR A N 1
ATOM 4915 C CA . THR A 1 601 ? -24.274 -2.783 5.001 1.00 92.88 601 THR A CA 1
ATOM 4916 C C . THR A 1 601 ? -25.412 -2.802 3.972 1.00 92.88 601 THR A C 1
ATOM 4918 O O . THR A 1 601 ? -25.180 -2.557 2.785 1.00 92.88 601 THR A O 1
ATOM 4921 N N . SER A 1 602 ? -26.646 -3.10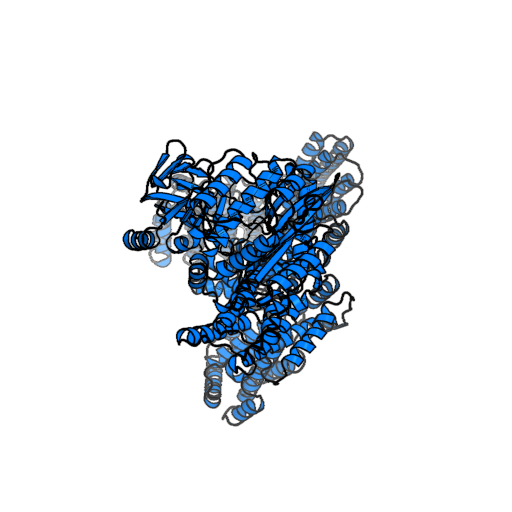3 4.391 1.00 93.06 602 SER A N 1
ATOM 4922 C CA . SER A 1 602 ? -27.808 -3.082 3.502 1.00 93.06 602 SER A CA 1
ATOM 4923 C C . SER A 1 602 ? -28.075 -1.664 2.973 1.00 93.06 602 SER A C 1
ATOM 4925 O O . SER A 1 602 ? -28.039 -0.709 3.753 1.00 93.06 602 SER A O 1
ATOM 4927 N N . PRO A 1 603 ? -28.420 -1.489 1.682 1.00 89.31 603 PRO A N 1
ATOM 4928 C CA . PRO A 1 603 ? -28.856 -0.193 1.160 1.00 89.31 603 PRO A CA 1
ATOM 4929 C C . PRO A 1 603 ? -30.235 0.238 1.699 1.00 89.31 603 PRO A C 1
ATOM 4931 O O . PRO A 1 603 ? -30.614 1.398 1.554 1.00 89.31 603 PRO A O 1
ATOM 4934 N N . GLU A 1 604 ? -30.997 -0.672 2.317 1.00 92.00 604 GLU A N 1
ATOM 4935 C CA . GLU A 1 604 ? -32.301 -0.375 2.921 1.00 92.00 604 GLU A CA 1
ATOM 4936 C C . GLU A 1 604 ? -32.146 0.604 4.094 1.00 92.00 604 GLU A C 1
ATOM 4938 O O . GLU A 1 604 ? -31.342 0.375 4.997 1.00 92.00 604 GLU A O 1
ATOM 4943 N N . LYS A 1 605 ? -32.919 1.695 4.099 1.00 92.06 605 LYS A N 1
ATOM 4944 C CA . LYS A 1 605 ? -32.936 2.644 5.219 1.00 92.06 605 LYS A CA 1
ATOM 4945 C C . LYS A 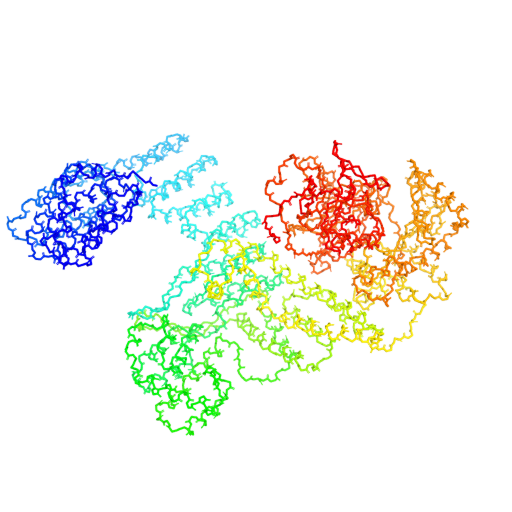1 605 ? -33.850 2.144 6.332 1.00 92.06 605 LYS A C 1
ATOM 4947 O O . LYS A 1 605 ? -34.963 1.700 6.068 1.00 92.06 605 LYS A O 1
ATOM 4952 N N . THR A 1 606 ? -33.403 2.276 7.570 1.00 93.06 606 THR A N 1
ATOM 4953 C CA . THR A 1 606 ? -34.104 1.793 8.766 1.00 93.06 606 THR A CA 1
ATOM 4954 C C . THR A 1 606 ? -34.330 2.932 9.761 1.00 93.06 606 THR A C 1
ATOM 4956 O O . THR A 1 606 ? -33.553 3.885 9.822 1.00 93.06 606 THR A O 1
ATOM 4959 N N . SER A 1 607 ? -35.432 2.871 10.512 1.00 90.31 607 SER A N 1
ATOM 4960 C CA . SER A 1 607 ? -35.849 3.922 11.448 1.00 90.31 607 SER A CA 1
ATOM 4961 C C . SER A 1 607 ? -35.548 3.545 12.903 1.00 90.31 607 SER A C 1
ATOM 4963 O O . SER A 1 607 ? -35.801 2.394 13.276 1.00 90.31 607 SER A O 1
ATOM 4965 N N . PRO A 1 608 ? -35.087 4.489 13.741 1.00 91.62 608 PRO A N 1
ATOM 4966 C CA . PRO A 1 608 ? -34.860 4.233 15.157 1.00 91.62 608 PRO A CA 1
ATOM 4967 C C . PRO A 1 608 ? -36.163 4.174 15.965 1.00 91.62 608 PRO A C 1
ATOM 4969 O O . PRO A 1 608 ? -37.170 4.787 15.611 1.00 91.62 608 PRO A O 1
ATOM 4972 N N . GLN A 1 609 ? -36.112 3.451 17.080 1.00 90.00 609 GLN A N 1
ATOM 4973 C CA . GLN A 1 609 ? -37.088 3.432 18.164 1.00 90.00 609 GLN A CA 1
ATOM 4974 C C . GLN A 1 609 ? -36.410 3.981 19.423 1.00 90.00 609 GLN A C 1
ATOM 4976 O O . GLN A 1 609 ? -35.350 3.498 19.830 1.00 90.00 609 GLN A O 1
ATOM 4981 N N . GLU A 1 610 ? -37.008 5.009 20.020 1.00 87.94 610 GLU A N 1
ATOM 4982 C CA . GLU A 1 610 ? -36.431 5.738 21.148 1.00 87.94 610 GLU A CA 1
ATOM 4983 C C . GLU A 1 610 ? -37.395 5.753 22.334 1.00 87.94 610 GLU A C 1
ATOM 4985 O O . GLU A 1 610 ? -38.431 6.415 22.290 1.00 87.94 610 GLU A O 1
ATOM 4990 N N . ASP A 1 611 ? -37.015 5.078 23.416 1.00 84.69 611 ASP A N 1
ATOM 4991 C CA . ASP A 1 611 ? -37.736 5.092 24.691 1.00 84.69 611 ASP A CA 1
ATOM 4992 C C . ASP A 1 611 ? -36.925 5.892 25.716 1.00 84.69 611 ASP A C 1
ATOM 4994 O O . ASP A 1 611 ? -36.306 5.324 26.619 1.00 84.69 611 ASP A O 1
ATOM 4998 N N . LEU A 1 612 ? -36.862 7.217 25.535 1.00 82.25 612 LEU A N 1
ATOM 4999 C CA . LEU A 1 612 ? -36.041 8.126 26.344 1.00 82.25 612 LEU A CA 1
ATOM 5000 C C . LEU A 1 612 ? -36.878 8.925 27.348 1.00 82.25 612 LEU A C 1
ATOM 5002 O O . LEU A 1 612 ? -37.850 9.594 27.001 1.00 82.25 612 LEU A O 1
ATOM 5006 N N . TYR A 1 613 ? -36.450 8.904 28.607 1.00 77.94 613 TYR A N 1
ATOM 5007 C CA . TYR A 1 613 ? -37.071 9.598 29.726 1.00 77.94 613 TYR A CA 1
ATOM 5008 C C . TYR A 1 613 ? -36.171 10.738 30.206 1.00 77.94 613 TYR A C 1
ATOM 5010 O O . TYR A 1 613 ? -35.057 10.513 30.681 1.00 77.94 613 TYR A O 1
ATOM 5018 N N . HIS A 1 614 ? -36.684 11.967 30.145 1.00 72.88 614 HIS A N 1
ATOM 5019 C CA . HIS A 1 614 ? -36.028 13.150 30.702 1.00 72.88 614 HIS A CA 1
ATOM 5020 C C . HIS A 1 614 ? -36.538 13.400 32.128 1.00 72.88 614 HIS A C 1
ATOM 5022 O O . HIS A 1 614 ? -37.740 13.601 32.341 1.00 72.88 614 HIS A O 1
ATOM 5028 N N . LYS A 1 615 ? -35.652 13.386 33.133 1.00 63.75 615 LYS A N 1
ATOM 5029 C CA . LYS A 1 615 ? -36.059 13.698 34.515 1.00 63.75 615 LYS A CA 1
ATOM 5030 C C . LYS A 1 615 ? -36.439 15.175 34.652 1.00 63.75 615 LYS A C 1
ATOM 5032 O O . LYS A 1 615 ? -35.713 16.054 34.208 1.00 63.75 615 LYS A O 1
ATOM 5037 N N . ARG A 1 616 ? -37.559 15.445 35.338 1.00 46.47 616 ARG A N 1
ATOM 5038 C CA . ARG A 1 616 ? -38.069 16.809 35.608 1.00 46.47 616 ARG A CA 1
ATOM 5039 C C . ARG A 1 616 ? -37.248 17.596 36.637 1.00 46.47 616 ARG A C 1
ATOM 5041 O O . ARG A 1 616 ? -37.383 18.810 36.706 1.00 46.47 616 ARG A O 1
ATOM 5048 N N . HIS A 1 617 ? -36.438 16.914 37.447 1.00 51.94 617 HIS A N 1
ATOM 5049 C CA . HIS A 1 617 ? -35.594 17.535 38.465 1.00 51.94 617 HIS A CA 1
ATOM 5050 C C . HIS A 1 617 ? -34.127 17.369 38.089 1.00 51.94 617 HIS A C 1
ATOM 5052 O O . HIS A 1 617 ? -33.636 16.244 37.973 1.00 51.94 617 HIS A O 1
ATOM 5058 N N . ILE A 1 618 ? -33.453 18.503 37.927 1.00 54.94 618 ILE A N 1
ATOM 5059 C CA . ILE A 1 618 ? -32.005 18.601 37.819 1.00 54.94 618 ILE A CA 1
ATOM 5060 C C . ILE A 1 618 ? -31.447 18.388 39.235 1.00 54.94 618 ILE A C 1
ATOM 5062 O O . ILE A 1 618 ? -31.645 19.226 40.112 1.00 54.94 618 ILE A O 1
ATOM 5066 N N . ALA A 1 619 ? -30.820 17.244 39.501 1.00 49.06 619 ALA A N 1
ATOM 5067 C CA . ALA A 1 619 ? -30.112 17.036 40.761 1.00 49.06 619 ALA A CA 1
ATOM 5068 C C . ALA A 1 619 ? -28.693 17.590 40.592 1.00 49.06 619 ALA A C 1
ATOM 5070 O O . ALA A 1 619 ? -27.948 17.036 39.793 1.00 49.06 619 ALA A O 1
ATOM 5071 N N . PHE A 1 620 ? -28.340 18.653 41.325 1.00 53.97 620 PHE A N 1
ATOM 5072 C CA . PHE A 1 620 ? -27.014 19.296 41.258 1.00 53.97 620 PHE A CA 1
ATOM 5073 C C . PHE A 1 620 ? -26.602 19.754 39.841 1.00 53.97 620 PHE A C 1
ATOM 5075 O O . PHE A 1 620 ? -25.514 19.459 39.392 1.00 53.97 620 PHE A O 1
ATOM 5082 N N . GLY A 1 621 ? -27.466 20.438 39.088 1.00 52.12 621 GLY A N 1
ATOM 5083 C CA . GLY A 1 621 ? -27.096 20.976 37.760 1.00 52.12 621 GLY A CA 1
ATOM 5084 C C . GLY A 1 621 ? -27.188 19.994 36.581 1.00 52.12 621 GLY A C 1
ATOM 5085 O O . GLY A 1 621 ? -27.561 20.416 35.491 1.00 52.12 621 GLY A O 1
ATOM 5086 N N . ILE A 1 622 ? -27.060 18.679 36.804 1.00 56.12 622 ILE A N 1
ATOM 5087 C CA . ILE A 1 622 ? -26.881 17.739 35.686 1.00 56.12 622 ILE A CA 1
ATOM 5088 C C . ILE A 1 622 ? -28.204 17.238 35.053 1.00 56.12 622 ILE A C 1
ATOM 5090 O O . ILE A 1 622 ? -29.019 16.589 35.732 1.00 56.12 622 ILE A O 1
ATOM 5094 N N . PRO A 1 623 ? -28.443 17.468 33.743 1.00 55.72 623 PRO A N 1
ATOM 5095 C CA . PRO A 1 623 ? -29.555 16.871 33.006 1.00 55.72 623 PRO A CA 1
ATOM 5096 C C . PRO A 1 623 ? -29.412 15.343 32.953 1.00 55.72 623 PRO A C 1
ATOM 5098 O O . PRO A 1 623 ? -28.367 14.816 32.594 1.00 55.72 623 PRO A O 1
ATOM 5101 N N . SER A 1 624 ? -30.469 14.603 33.298 1.00 64.81 624 SER A N 1
ATOM 5102 C CA . SER A 1 624 ? -30.456 13.132 33.272 1.00 64.81 624 SER A CA 1
ATOM 5103 C C . SER A 1 624 ? -31.463 12.626 32.244 1.00 64.81 624 SER A C 1
ATOM 5105 O O . SER A 1 624 ? -32.679 12.748 32.439 1.00 64.81 624 SER A O 1
ATOM 5107 N N . VAL A 1 625 ? -30.933 12.059 31.158 1.00 71.81 625 VAL A N 1
ATOM 5108 C CA . VAL A 1 625 ? -31.670 11.256 30.175 1.00 71.81 625 VAL A CA 1
ATOM 5109 C C . VAL A 1 625 ? -31.436 9.789 30.511 1.00 71.81 625 VAL A C 1
ATOM 5111 O O . VAL A 1 625 ? -30.308 9.385 30.781 1.00 71.81 625 VAL A O 1
ATOM 5114 N N . LEU A 1 626 ? -32.498 8.992 30.537 1.00 75.81 626 LEU A N 1
ATOM 5115 C CA . LEU A 1 626 ? -32.402 7.552 30.752 1.00 75.81 626 LEU A CA 1
ATOM 5116 C C . LEU A 1 626 ? -33.332 6.832 29.793 1.00 75.81 626 LEU A C 1
ATOM 5118 O O . LEU A 1 626 ? -34.461 7.272 29.602 1.00 75.81 626 LEU A O 1
ATOM 5122 N N . GLY A 1 627 ? -32.892 5.724 29.214 1.00 78.81 627 GLY A N 1
ATOM 5123 C CA . GLY A 1 627 ? -33.746 4.976 28.304 1.00 78.81 627 GLY A CA 1
ATOM 5124 C C . GLY A 1 627 ? -32.991 4.065 27.361 1.00 78.81 627 GLY A C 1
ATOM 5125 O O . GLY A 1 627 ? -31.811 3.780 27.569 1.00 78.81 627 GLY A O 1
ATOM 5126 N N . THR A 1 628 ? -33.683 3.623 26.315 1.00 83.62 628 THR A N 1
ATOM 5127 C CA . THR A 1 628 ? -33.103 2.771 25.277 1.00 83.62 628 THR A CA 1
ATOM 5128 C C . THR A 1 628 ? -33.256 3.378 23.892 1.00 83.62 628 THR A C 1
ATOM 5130 O O . THR A 1 628 ? -34.337 3.823 23.512 1.00 83.62 628 THR A O 1
ATOM 5133 N N . TYR A 1 629 ? -32.168 3.351 23.130 1.00 87.69 629 TYR A N 1
ATOM 5134 C CA . TYR A 1 629 ? -32.113 3.645 21.707 1.00 87.69 629 TYR A CA 1
ATOM 5135 C C . TYR A 1 629 ? -31.941 2.333 20.940 1.00 87.69 629 TYR A C 1
ATOM 5137 O O . TYR A 1 629 ? -30.994 1.587 21.193 1.00 87.69 629 TYR A O 1
ATOM 5145 N N . ARG A 1 630 ? -32.860 2.035 20.023 1.00 89.56 630 ARG A N 1
ATOM 5146 C CA . ARG A 1 630 ? -32.852 0.810 19.218 1.00 89.56 630 ARG A CA 1
ATOM 5147 C C . ARG A 1 630 ? -32.966 1.158 17.752 1.00 89.56 630 ARG A C 1
ATOM 5149 O O . ARG A 1 630 ? -33.906 1.828 17.344 1.00 89.56 630 ARG A O 1
ATOM 5156 N N . GLU A 1 631 ? -32.050 0.666 16.938 1.00 93.88 631 GLU A N 1
ATOM 5157 C CA . GLU A 1 631 ? -32.152 0.803 15.490 1.00 93.88 631 GLU A CA 1
ATOM 5158 C C . GLU A 1 631 ? -31.501 -0.415 14.834 1.00 93.88 631 GLU A C 1
ATOM 5160 O O . GLU A 1 631 ? -30.440 -0.849 15.255 1.00 93.88 631 GLU A O 1
ATOM 5165 N N . LYS A 1 632 ? -32.145 -1.010 13.826 1.00 94.38 632 LYS A N 1
ATOM 5166 C CA . LYS A 1 632 ? -31.752 -2.305 13.250 1.00 94.38 632 LYS A CA 1
ATOM 5167 C C . LYS A 1 632 ? -30.296 -2.347 12.760 1.00 94.38 632 LYS A C 1
ATOM 5169 O O . LYS A 1 632 ? -29.616 -3.341 13.011 1.00 94.38 632 LYS A O 1
ATOM 5174 N N . LYS A 1 633 ? -29.817 -1.322 12.045 1.00 94.31 633 LYS A N 1
ATOM 5175 C CA . LYS A 1 633 ? -28.436 -1.275 11.533 1.00 94.31 633 LYS A CA 1
ATOM 5176 C C . LYS A 1 633 ? -27.430 -0.978 12.638 1.00 94.31 633 LYS A C 1
ATOM 5178 O O . LYS A 1 633 ? -26.392 -1.631 12.693 1.00 94.31 633 LYS A O 1
ATOM 5183 N N . PHE A 1 634 ? -27.738 -0.027 13.512 1.00 93.06 634 PHE A N 1
ATOM 5184 C CA . PHE A 1 634 ? -26.935 0.303 14.684 1.00 93.06 634 PHE A CA 1
ATOM 5185 C C . PHE A 1 634 ? -26.776 -0.906 15.615 1.00 93.06 634 PHE A C 1
ATOM 5187 O O . PHE A 1 634 ? -25.653 -1.286 15.926 1.00 93.06 634 PHE A O 1
ATOM 5194 N N . ASP A 1 635 ? -27.875 -1.575 15.967 1.00 91.38 635 ASP A N 1
ATOM 5195 C CA . ASP A 1 635 ? -27.885 -2.786 16.789 1.00 91.38 635 ASP A CA 1
ATOM 5196 C C . ASP A 1 635 ? -27.034 -3.887 16.139 1.00 91.38 635 ASP A C 1
ATOM 5198 O O . ASP A 1 635 ? -26.219 -4.517 16.810 1.00 91.38 635 ASP A O 1
ATOM 5202 N N . ALA A 1 636 ? -27.159 -4.093 14.822 1.00 93.25 636 ALA A N 1
ATOM 5203 C CA . ALA A 1 636 ? -26.336 -5.063 14.103 1.00 93.25 636 ALA A CA 1
ATOM 5204 C C . ALA A 1 636 ? -24.839 -4.711 14.132 1.00 93.25 636 ALA A C 1
ATOM 5206 O O . ALA A 1 636 ? -24.017 -5.606 14.315 1.00 93.25 636 ALA A O 1
ATOM 5207 N N . LEU A 1 637 ? -24.474 -3.433 13.985 1.00 92.56 637 LEU A N 1
ATOM 5208 C CA . LEU A 1 637 ? -23.089 -2.965 14.107 1.00 92.56 637 LEU A CA 1
ATOM 5209 C C . LEU A 1 637 ? -22.543 -3.181 15.529 1.00 92.56 637 LEU A C 1
ATOM 5211 O O . LEU A 1 637 ? -21.413 -3.637 15.696 1.00 92.56 637 LEU A O 1
ATOM 5215 N N . CYS A 1 638 ? -23.344 -2.885 16.551 1.00 87.19 638 CYS A N 1
ATOM 5216 C CA . CYS A 1 638 ? -22.986 -3.107 17.949 1.00 87.19 638 CYS A CA 1
ATOM 5217 C C . CYS A 1 638 ? -22.724 -4.587 18.236 1.00 87.19 638 CYS A C 1
ATOM 5219 O O . CYS A 1 638 ? -21.709 -4.928 18.841 1.00 87.19 638 CYS A O 1
ATOM 5221 N N . GLU A 1 639 ? -23.613 -5.474 17.788 1.00 87.25 639 GLU A N 1
ATOM 5222 C CA . GLU A 1 639 ? -23.422 -6.917 17.941 1.00 87.25 639 GLU A CA 1
ATOM 5223 C C . GLU A 1 639 ? -22.223 -7.430 17.125 1.00 87.25 639 GLU A C 1
ATOM 5225 O O . GLU A 1 639 ? -21.494 -8.302 17.594 1.00 87.25 639 GLU A O 1
ATOM 5230 N N . PHE A 1 640 ? -21.946 -6.835 15.961 1.00 90.31 640 PHE A N 1
ATOM 5231 C CA . PHE A 1 640 ? -20.758 -7.149 15.165 1.00 90.31 640 PHE A CA 1
ATOM 5232 C C . PHE A 1 640 ? -19.453 -6.836 15.903 1.00 90.31 640 PHE A C 1
ATOM 5234 O O . PHE A 1 640 ? -18.560 -7.682 15.937 1.00 90.31 640 PHE A O 1
ATOM 5241 N N . PHE A 1 641 ? -19.335 -5.666 16.539 1.00 86.94 641 PHE A N 1
ATOM 5242 C CA . PHE A 1 641 ? -18.139 -5.330 17.323 1.00 86.94 641 PHE A CA 1
ATOM 5243 C C . PHE A 1 641 ? -17.982 -6.189 18.586 1.00 86.94 641 PHE A C 1
ATOM 5245 O O . PHE A 1 641 ? -16.855 -6.481 18.984 1.00 86.94 641 PHE A O 1
ATOM 5252 N N . LYS A 1 642 ? -19.082 -6.659 19.188 1.00 81.38 642 LYS A N 1
ATOM 5253 C CA . LYS A 1 642 ? -19.016 -7.622 20.302 1.00 81.38 642 LYS A CA 1
ATOM 5254 C C . LYS A 1 642 ? -18.455 -8.971 19.848 1.00 81.38 642 LYS A C 1
ATOM 5256 O O . LYS A 1 642 ? -17.543 -9.504 20.478 1.00 81.38 642 LYS A O 1
ATOM 5261 N N . GLU A 1 643 ? -18.971 -9.509 18.745 1.00 85.69 643 GLU A N 1
ATOM 5262 C CA . GLU A 1 643 ? -18.507 -10.792 18.202 1.00 85.69 643 GLU A CA 1
ATOM 5263 C C . GLU A 1 643 ? -17.073 -10.705 17.641 1.00 85.69 643 GLU A C 1
ATOM 5265 O O . GLU A 1 643 ? -16.335 -11.686 17.668 1.00 85.69 643 GLU A O 1
ATOM 5270 N N . GLU A 1 644 ? -16.627 -9.524 17.207 1.00 86.25 644 GLU A N 1
ATOM 5271 C CA . GLU A 1 644 ? -15.245 -9.257 16.785 1.00 86.25 644 GLU A CA 1
ATOM 5272 C C . GLU A 1 644 ? -14.209 -9.448 17.913 1.00 86.25 644 GLU A C 1
ATOM 5274 O O . GLU A 1 644 ? -13.139 -10.034 17.690 1.00 86.25 644 GLU A O 1
ATOM 5279 N N . GLU A 1 645 ? -14.504 -8.990 19.135 1.00 77.56 645 GLU A N 1
ATOM 5280 C CA . GLU A 1 645 ? -13.615 -9.203 20.288 1.00 77.56 645 GLU A CA 1
ATOM 5281 C C . GLU A 1 645 ? -13.594 -10.688 20.697 1.00 77.56 645 GLU A C 1
ATOM 5283 O O . GLU A 1 645 ? -12.518 -11.250 20.935 1.00 77.56 645 GLU A O 1
ATOM 5288 N N . ASN A 1 646 ? -14.757 -11.354 20.674 1.00 80.19 646 ASN A N 1
ATOM 5289 C CA . ASN A 1 646 ? -14.884 -12.801 20.894 1.00 80.19 646 ASN A CA 1
ATOM 5290 C C . ASN A 1 646 ? -14.040 -13.599 19.881 1.00 80.19 646 ASN A C 1
ATOM 5292 O O . ASN A 1 646 ? -13.205 -14.428 20.254 1.00 80.19 646 ASN A O 1
ATOM 5296 N N . LEU A 1 647 ? -14.173 -13.272 18.592 1.00 86.62 647 LEU A N 1
ATOM 5297 C CA . LEU A 1 647 ? -13.391 -13.858 17.505 1.00 86.62 647 LEU A CA 1
ATOM 5298 C C . LEU A 1 647 ? -11.883 -13.697 17.734 1.00 86.62 647 LEU A C 1
ATOM 5300 O O . LEU A 1 647 ? -11.131 -14.653 17.555 1.00 86.62 647 LEU A O 1
ATOM 5304 N N . SER A 1 648 ? -11.435 -12.516 18.164 1.00 83.38 648 SER A N 1
ATOM 5305 C CA . SER A 1 648 ? -10.016 -12.251 18.436 1.00 83.38 648 SER A CA 1
ATOM 5306 C C . SER A 1 648 ? -9.454 -13.158 19.538 1.00 83.38 648 SER A C 1
ATOM 5308 O O . SER A 1 648 ? -8.334 -13.658 19.407 1.00 83.38 648 SER A O 1
ATOM 5310 N N . GLY A 1 649 ? -10.234 -13.418 20.594 1.00 80.38 649 GLY A N 1
ATOM 5311 C CA . GLY A 1 649 ? -9.874 -14.364 21.655 1.00 80.38 649 GLY A CA 1
ATOM 5312 C C . GLY A 1 649 ? -9.842 -15.822 21.182 1.00 80.38 649 GLY A C 1
ATOM 5313 O O . GLY A 1 649 ? -8.909 -16.557 21.508 1.00 80.38 649 GLY A O 1
ATOM 5314 N N . LEU A 1 650 ? -10.815 -16.236 20.364 1.00 83.31 650 LEU A N 1
ATOM 5315 C CA . LEU A 1 650 ? -10.867 -17.589 19.794 1.00 83.31 650 LEU A CA 1
ATOM 5316 C C . LEU A 1 650 ? -9.720 -17.855 18.803 1.00 83.31 650 LEU A C 1
ATOM 5318 O O . LEU A 1 650 ? -9.166 -18.957 18.781 1.00 83.31 650 LEU A O 1
ATOM 5322 N N . LEU A 1 651 ? -9.332 -16.854 18.004 1.00 87.06 651 LEU A N 1
ATOM 5323 C CA . LEU A 1 651 ? -8.169 -16.933 17.111 1.00 87.06 651 LEU A CA 1
ATOM 5324 C C . LEU A 1 651 ? -6.877 -17.146 17.903 1.00 87.06 651 LEU A C 1
ATOM 5326 O O . LEU A 1 651 ? -6.067 -18.000 17.544 1.00 87.06 651 LEU A O 1
ATOM 5330 N N . GLU A 1 652 ? -6.712 -16.411 19.003 1.00 84.25 652 GLU A N 1
ATOM 5331 C CA . GLU A 1 652 ? -5.560 -16.545 19.893 1.00 84.25 652 GLU A CA 1
ATOM 5332 C C . GLU A 1 652 ? -5.450 -17.961 20.472 1.00 84.25 652 GLU A C 1
ATOM 5334 O O . GLU A 1 652 ? -4.392 -18.589 20.424 1.00 84.25 652 GLU A O 1
ATOM 5339 N N . GLU A 1 653 ? -6.567 -18.490 20.970 1.00 82.06 653 GLU A N 1
ATOM 5340 C CA . GLU A 1 653 ? -6.639 -19.840 21.522 1.00 82.06 653 GLU A CA 1
ATOM 5341 C C . GLU A 1 653 ? -6.342 -20.915 20.463 1.00 82.06 653 GLU A C 1
ATOM 5343 O O . GLU A 1 653 ? -5.647 -21.893 20.753 1.00 82.06 653 GLU A O 1
ATOM 5348 N N . THR A 1 654 ? -6.815 -20.713 19.229 1.00 82.69 654 THR A N 1
ATOM 5349 C CA . THR A 1 654 ? -6.579 -21.623 18.096 1.00 82.69 654 THR A CA 1
ATOM 5350 C C . THR A 1 654 ? -5.092 -21.705 17.739 1.00 82.69 654 THR A C 1
ATOM 5352 O O . THR A 1 654 ? -4.567 -22.806 17.563 1.00 82.69 654 THR A O 1
ATOM 5355 N N . ILE A 1 655 ? -4.393 -20.564 17.692 1.00 83.50 655 ILE A N 1
ATOM 5356 C CA . ILE A 1 655 ? -2.947 -20.516 17.415 1.00 83.50 655 ILE A CA 1
ATOM 5357 C C . ILE A 1 655 ? -2.162 -21.187 18.544 1.00 83.50 655 ILE A C 1
ATOM 5359 O O . ILE A 1 655 ? -1.353 -22.079 18.288 1.00 83.50 655 ILE A O 1
ATOM 5363 N N . GLN A 1 656 ? -2.427 -20.806 19.799 1.00 81.75 656 GLN A N 1
ATOM 5364 C CA . GLN A 1 656 ? -1.666 -21.294 20.954 1.00 81.75 656 GLN A CA 1
ATOM 5365 C C . GLN A 1 656 ? -1.801 -22.806 21.156 1.00 81.75 656 GLN A C 1
ATOM 5367 O O . GLN A 1 656 ? -0.821 -23.481 21.473 1.00 81.75 656 GLN A O 1
ATOM 5372 N N . LYS A 1 657 ? -3.007 -23.359 20.970 1.00 78.38 657 LYS A N 1
ATOM 5373 C CA . LYS A 1 657 ? -3.247 -24.796 21.150 1.00 78.38 657 LYS A CA 1
ATOM 5374 C C . LYS A 1 657 ? -2.828 -25.646 19.948 1.00 78.38 657 LYS A C 1
ATOM 5376 O O . LYS A 1 657 ? -2.806 -26.867 20.084 1.00 78.38 657 LYS A O 1
ATOM 5381 N N . LYS A 1 658 ? -2.523 -25.034 18.793 1.00 77.62 658 LYS A N 1
ATOM 5382 C CA . LYS A 1 658 ? -2.212 -25.728 17.526 1.00 77.62 658 LYS A CA 1
ATOM 5383 C C . LYS A 1 658 ? -3.246 -26.812 17.177 1.00 77.62 658 LYS A C 1
ATOM 5385 O O . LYS A 1 658 ? -2.894 -27.905 16.742 1.00 77.62 658 LYS A O 1
ATOM 5390 N N . THR A 1 659 ? -4.525 -26.534 17.432 1.00 63.19 659 THR A N 1
ATOM 5391 C CA . THR A 1 659 ? -5.623 -27.512 17.299 1.00 63.19 659 THR A CA 1
ATOM 5392 C C . THR A 1 659 ? -6.011 -27.797 15.854 1.00 63.19 659 THR A C 1
ATOM 5394 O O . THR A 1 659 ? -6.533 -28.873 15.577 1.00 63.19 659 THR A O 1
ATOM 5397 N N . ALA A 1 660 ? -5.781 -26.843 14.952 1.00 73.44 660 ALA A N 1
ATOM 5398 C CA . ALA A 1 660 ? -6.090 -26.945 13.532 1.00 73.44 660 ALA A CA 1
ATOM 5399 C C . ALA A 1 660 ? -4.819 -27.172 12.704 1.00 73.44 660 ALA A C 1
ATOM 5401 O O . ALA A 1 660 ? -3.726 -26.733 13.073 1.00 73.44 660 ALA A O 1
ATOM 5402 N N . SER A 1 661 ? -4.963 -27.819 11.547 1.00 85.50 661 SER A N 1
ATOM 5403 C CA . SER A 1 661 ? -3.879 -27.896 10.568 1.00 85.50 661 SER A CA 1
ATOM 5404 C C . SER A 1 661 ? -3.514 -26.506 10.031 1.00 85.50 661 SER A C 1
ATOM 5406 O O . SER A 1 661 ? -4.287 -25.546 10.106 1.00 85.50 661 SER A O 1
ATOM 5408 N N . ILE A 1 662 ? -2.328 -26.397 9.433 1.00 87.62 662 ILE A N 1
ATOM 5409 C CA . ILE A 1 662 ? -1.874 -25.175 8.759 1.00 87.62 662 ILE A CA 1
ATOM 5410 C C . ILE A 1 662 ? -2.906 -24.685 7.727 1.00 87.62 662 ILE A C 1
ATOM 5412 O O . ILE A 1 662 ? -3.269 -23.509 7.723 1.00 87.62 662 ILE A O 1
ATOM 5416 N N . THR A 1 663 ? -3.411 -25.585 6.881 1.00 89.38 663 THR A N 1
ATOM 5417 C CA . THR A 1 663 ? -4.366 -25.246 5.819 1.00 89.38 663 THR A CA 1
ATOM 5418 C C . THR A 1 663 ? -5.710 -24.790 6.392 1.00 89.38 663 THR A C 1
ATOM 5420 O O . THR A 1 663 ? -6.279 -23.813 5.911 1.00 89.38 663 THR A O 1
ATOM 5423 N N . GLU A 1 664 ? -6.214 -25.438 7.447 1.00 89.38 664 GLU A N 1
ATOM 5424 C CA . GLU A 1 664 ? -7.440 -25.009 8.142 1.00 89.38 664 GLU A CA 1
ATOM 5425 C C . GLU A 1 664 ? -7.277 -23.641 8.811 1.00 89.38 664 GLU A C 1
ATOM 5427 O O . GLU A 1 664 ? -8.187 -22.816 8.751 1.00 89.38 664 GLU A O 1
ATOM 5432 N N . THR A 1 665 ? -6.103 -23.364 9.381 1.00 90.62 665 THR A N 1
ATOM 5433 C CA . THR A 1 665 ? -5.802 -22.071 10.008 1.00 90.62 665 THR A CA 1
ATOM 5434 C C . THR A 1 665 ? -5.741 -20.956 8.958 1.00 90.62 665 THR A C 1
ATOM 5436 O O . THR A 1 665 ? -6.341 -19.900 9.141 1.00 90.62 665 THR A O 1
ATOM 5439 N N . LEU A 1 666 ? -5.105 -21.195 7.804 1.00 92.12 666 LEU A N 1
ATOM 5440 C CA . LEU A 1 666 ? -5.096 -20.244 6.683 1.00 92.12 666 LEU A CA 1
ATOM 5441 C C . LEU A 1 666 ? -6.507 -19.985 6.130 1.00 92.12 666 LEU A C 1
ATOM 5443 O O . LEU A 1 666 ? -6.850 -18.835 5.858 1.00 92.12 666 LEU A O 1
ATOM 5447 N N . LYS A 1 667 ? -7.347 -21.023 6.003 1.00 92.06 667 LYS A N 1
ATOM 5448 C CA . LYS A 1 667 ? -8.761 -20.878 5.608 1.00 92.06 667 LYS A CA 1
ATOM 5449 C C . LYS A 1 667 ? -9.544 -20.024 6.590 1.00 92.06 667 LYS A C 1
ATOM 5451 O O . LYS A 1 667 ? -10.282 -19.139 6.167 1.00 92.06 667 LYS A O 1
ATOM 5456 N N . LEU A 1 668 ? -9.357 -20.271 7.884 1.00 91.56 668 LEU A N 1
ATOM 5457 C CA . LEU A 1 668 ? -9.971 -19.485 8.941 1.00 91.56 668 LEU A CA 1
ATOM 5458 C C . LEU A 1 668 ? -9.594 -18.003 8.804 1.00 91.56 668 LEU A C 1
ATOM 5460 O O . LEU A 1 668 ? -10.482 -17.157 8.760 1.00 91.56 668 LEU A O 1
ATOM 5464 N N . PHE A 1 669 ? -8.308 -17.682 8.636 1.00 92.62 669 PHE A N 1
ATOM 5465 C CA . PHE A 1 669 ? -7.874 -16.299 8.404 1.00 92.62 669 PHE A CA 1
ATOM 5466 C C . PHE A 1 669 ? -8.406 -15.705 7.099 1.00 92.62 669 PHE A C 1
ATOM 5468 O O . PHE A 1 669 ? -8.801 -14.543 7.083 1.00 92.62 669 PHE A O 1
ATOM 5475 N N . ASN A 1 670 ? -8.483 -16.485 6.019 1.00 92.12 670 ASN A N 1
ATOM 5476 C CA . ASN A 1 670 ? -9.090 -16.035 4.768 1.00 92.12 670 ASN A CA 1
ATOM 5477 C C . ASN A 1 670 ? -10.582 -15.684 4.945 1.00 92.12 670 ASN A C 1
ATOM 5479 O O . ASN A 1 670 ? -11.038 -14.678 4.399 1.00 92.12 670 ASN A O 1
ATOM 5483 N N . GLU A 1 671 ? -11.332 -16.457 5.735 1.00 91.25 671 GLU A N 1
ATOM 5484 C CA . GLU A 1 671 ? -12.724 -16.143 6.083 1.00 91.25 671 GLU A CA 1
ATOM 5485 C C . GLU A 1 671 ? -12.830 -14.885 6.953 1.00 91.25 671 GLU A C 1
ATOM 5487 O O . GLU A 1 671 ? -13.653 -14.013 6.667 1.00 91.25 671 GLU A O 1
ATOM 5492 N N . VAL A 1 672 ? -11.964 -14.745 7.962 1.00 91.94 672 VAL A N 1
ATOM 5493 C CA . VAL A 1 672 ? -11.896 -13.542 8.806 1.00 91.94 672 VAL A CA 1
ATOM 5494 C C . VAL A 1 672 ? -11.592 -12.310 7.956 1.00 91.94 672 VAL A C 1
ATOM 5496 O O . VAL A 1 672 ? -12.347 -11.345 7.985 1.00 91.94 672 VAL A O 1
ATOM 5499 N N . PHE A 1 673 ? -10.561 -12.342 7.112 1.00 91.12 673 PHE A N 1
ATOM 5500 C CA . PHE A 1 673 ? -10.234 -11.230 6.218 1.00 91.12 673 PHE A CA 1
ATOM 5501 C C . PHE A 1 673 ? -11.359 -10.917 5.225 1.00 91.12 673 PHE A C 1
ATOM 5503 O O . PHE A 1 673 ? -11.581 -9.750 4.896 1.00 91.12 673 PHE A O 1
ATOM 5510 N N . SER A 1 674 ? -12.140 -11.915 4.802 1.00 88.12 674 SER A N 1
ATOM 5511 C CA . SER A 1 674 ? -13.327 -11.690 3.971 1.00 88.12 674 SER A CA 1
ATOM 5512 C C . SER A 1 674 ? -14.439 -10.908 4.689 1.00 88.12 674 SER A C 1
ATOM 5514 O O . SER A 1 674 ? -15.197 -10.191 4.026 1.00 88.12 674 SER A O 1
ATOM 5516 N N . LEU A 1 675 ? -14.557 -10.996 6.020 1.00 89.62 675 LEU A N 1
ATOM 5517 C CA . LEU A 1 675 ? -15.506 -10.174 6.787 1.00 89.62 675 LEU A CA 1
ATOM 5518 C C . LEU A 1 675 ? -15.178 -8.686 6.652 1.00 89.62 675 LEU A C 1
ATOM 5520 O O . LEU A 1 675 ? -16.085 -7.874 6.479 1.00 89.62 675 LEU A O 1
ATOM 5524 N N . TYR A 1 676 ? -13.892 -8.349 6.632 1.00 87.88 676 TYR A N 1
ATOM 5525 C CA . TYR A 1 676 ? -13.405 -6.970 6.673 1.00 87.88 676 TYR A CA 1
ATOM 5526 C C . TYR A 1 676 ? -13.048 -6.380 5.308 1.00 87.88 676 TYR A C 1
ATOM 5528 O O . TYR A 1 676 ? -12.752 -5.196 5.226 1.00 87.88 676 TYR A O 1
ATOM 5536 N N . GLY A 1 677 ? -13.084 -7.171 4.231 1.00 83.12 677 GLY A N 1
ATOM 5537 C CA . GLY A 1 677 ? -12.619 -6.721 2.912 1.00 83.12 677 GLY A CA 1
ATOM 5538 C C . GLY A 1 677 ? -11.091 -6.720 2.770 1.00 83.12 677 GLY A C 1
ATOM 5539 O O . GLY A 1 677 ? -10.555 -6.019 1.925 1.00 83.12 677 GLY A O 1
ATOM 5540 N N . LEU A 1 678 ? -10.395 -7.518 3.585 1.00 85.38 678 LEU A N 1
ATOM 5541 C CA . LEU A 1 678 ? -8.938 -7.705 3.578 1.00 85.38 678 LEU A CA 1
ATOM 5542 C C . LEU A 1 678 ? -8.486 -8.942 2.785 1.00 85.38 678 LEU A C 1
ATOM 5544 O O . LEU A 1 678 ? -7.315 -9.318 2.814 1.00 85.38 678 LEU A O 1
ATOM 5548 N N . ARG A 1 679 ? -9.418 -9.634 2.123 1.00 82.50 679 ARG A N 1
ATOM 5549 C CA . ARG A 1 679 ? -9.124 -10.864 1.384 1.00 82.50 679 ARG A CA 1
ATOM 5550 C C . ARG A 1 679 ? -8.195 -10.562 0.210 1.00 82.50 679 ARG A C 1
ATOM 5552 O O . ARG A 1 679 ? -8.497 -9.689 -0.597 1.00 82.50 679 ARG A O 1
ATOM 5559 N N . THR A 1 680 ? -7.116 -11.332 0.079 1.00 80.25 680 THR A N 1
ATOM 5560 C CA . THR A 1 680 ? -6.185 -11.204 -1.050 1.00 80.25 680 THR A CA 1
ATOM 5561 C C . THR A 1 680 ? -6.288 -12.409 -1.995 1.00 80.25 680 THR A C 1
ATOM 5563 O O . THR A 1 680 ? -6.471 -13.542 -1.524 1.00 80.25 680 THR A O 1
ATOM 5566 N N . PRO A 1 681 ? -6.154 -12.210 -3.324 1.00 78.56 681 PRO A N 1
ATOM 5567 C CA . PRO A 1 681 ? -6.137 -13.308 -4.294 1.00 78.56 681 PRO A CA 1
ATOM 5568 C C . PRO A 1 681 ? -5.037 -14.318 -3.977 1.00 78.56 681 PRO A C 1
ATOM 5570 O O . PRO A 1 681 ? -5.255 -15.524 -4.010 1.00 78.56 681 PRO A O 1
ATOM 5573 N N . THR A 1 682 ? -3.859 -13.817 -3.605 1.00 82.12 682 THR A N 1
ATOM 5574 C CA . THR A 1 682 ? -2.692 -14.631 -3.282 1.00 82.12 682 THR A CA 1
ATOM 5575 C C . THR A 1 682 ? -2.962 -15.559 -2.098 1.00 82.12 682 THR A C 1
ATOM 5577 O O . THR A 1 682 ? -2.627 -16.735 -2.188 1.00 82.12 682 THR A O 1
ATOM 5580 N N . LEU A 1 683 ? -3.586 -15.095 -1.005 1.00 88.00 683 LEU A N 1
ATOM 5581 C CA . LEU A 1 683 ? -3.909 -15.970 0.130 1.00 88.00 683 LEU A CA 1
ATOM 5582 C C . LEU A 1 683 ? -4.863 -17.097 -0.292 1.00 88.00 683 LEU A C 1
ATOM 5584 O O . LEU A 1 683 ? -4.590 -18.262 -0.009 1.00 88.00 683 LEU A O 1
ATOM 5588 N N . ARG A 1 684 ? -5.935 -16.762 -1.021 1.00 88.06 684 ARG A N 1
ATOM 5589 C CA . ARG A 1 684 ? -6.882 -17.749 -1.566 1.00 88.06 684 ARG A CA 1
ATOM 5590 C C . ARG A 1 684 ? -6.174 -18.774 -2.454 1.00 88.06 684 ARG A C 1
ATOM 5592 O O . ARG A 1 684 ? -6.393 -19.971 -2.293 1.00 88.06 684 ARG A O 1
ATOM 5599 N N . ASP A 1 685 ? -5.341 -18.314 -3.381 1.00 88.06 685 ASP A N 1
ATOM 5600 C CA . ASP A 1 685 ? -4.663 -19.188 -4.336 1.00 88.06 685 ASP A CA 1
ATOM 5601 C C . ASP A 1 685 ? -3.653 -20.105 -3.623 1.00 88.06 685 ASP A C 1
ATOM 5603 O O . ASP A 1 685 ? -3.609 -21.294 -3.911 1.00 88.06 685 ASP A O 1
ATOM 5607 N N . ASN A 1 686 ? -2.897 -19.602 -2.637 1.00 90.06 686 ASN A N 1
ATOM 5608 C CA . ASN A 1 686 ? -1.984 -20.432 -1.839 1.00 90.06 686 ASN A CA 1
ATOM 5609 C C . ASN A 1 686 ? -2.736 -21.483 -1.004 1.00 90.06 686 ASN A C 1
ATOM 5611 O O . ASN A 1 686 ? -2.266 -22.612 -0.890 1.00 90.06 686 ASN A O 1
ATOM 5615 N N . ILE A 1 687 ? -3.911 -21.152 -0.455 1.00 90.94 687 ILE A N 1
ATOM 5616 C CA . ILE A 1 687 ? -4.779 -22.143 0.203 1.00 90.94 687 ILE A CA 1
ATOM 5617 C C . ILE A 1 687 ? -5.180 -23.229 -0.800 1.00 90.94 687 ILE A C 1
ATOM 5619 O O . ILE A 1 687 ? -5.029 -24.409 -0.500 1.00 90.94 687 ILE A O 1
ATOM 5623 N N . SER A 1 688 ? -5.603 -22.838 -2.006 1.00 89.38 688 SER A N 1
ATOM 5624 C CA . SER A 1 688 ? -5.964 -23.786 -3.066 1.00 89.38 688 SER A CA 1
ATOM 5625 C C . SER A 1 688 ? -4.792 -24.695 -3.458 1.00 89.38 688 SER A C 1
ATOM 5627 O O . SER A 1 688 ? -4.980 -25.896 -3.649 1.00 89.38 688 SER A O 1
ATOM 5629 N N . VAL A 1 689 ? -3.564 -24.167 -3.509 1.00 90.00 689 VAL A N 1
ATOM 5630 C CA . VAL A 1 689 ? -2.351 -24.970 -3.728 1.00 90.00 689 VAL A CA 1
ATOM 5631 C C . VAL A 1 689 ? -2.155 -25.996 -2.611 1.00 90.00 689 VAL A C 1
ATOM 5633 O O . VAL A 1 689 ? -1.922 -27.163 -2.904 1.00 90.00 689 VAL A O 1
ATOM 5636 N N . LEU A 1 690 ? -2.302 -25.606 -1.343 1.00 89.00 690 LEU A N 1
ATOM 5637 C CA . LEU A 1 690 ? -2.159 -26.529 -0.210 1.00 89.00 690 LEU A CA 1
ATOM 5638 C C . LEU A 1 690 ? -3.215 -27.641 -0.190 1.00 89.00 690 LEU A C 1
ATOM 5640 O O . LEU A 1 690 ? -2.956 -28.724 0.331 1.00 89.00 690 LEU A O 1
ATOM 5644 N N . GLU A 1 691 ? -4.408 -27.377 -0.718 1.00 86.94 691 GLU A N 1
ATOM 5645 C CA . GLU A 1 691 ? -5.488 -28.363 -0.790 1.00 86.94 691 GLU A CA 1
ATOM 5646 C C . GLU A 1 691 ? -5.329 -29.331 -1.963 1.00 86.94 691 GLU A C 1
ATOM 5648 O O . GLU A 1 691 ? -5.593 -30.526 -1.822 1.00 86.94 691 GLU A O 1
ATOM 5653 N N . ASN A 1 692 ? -4.919 -28.811 -3.121 1.00 83.06 692 ASN A N 1
ATOM 5654 C CA . ASN A 1 692 ? -5.019 -29.529 -4.389 1.00 83.06 692 ASN A CA 1
ATOM 5655 C C . ASN A 1 692 ? -3.669 -30.048 -4.899 1.00 83.06 692 ASN A C 1
ATOM 5657 O O . ASN A 1 692 ? -3.632 -31.045 -5.622 1.00 83.06 692 ASN A O 1
ATOM 5661 N N . TYR A 1 693 ? -2.556 -29.413 -4.524 1.00 81.50 693 TYR A N 1
ATOM 5662 C CA . TYR A 1 693 ? -1.228 -29.754 -5.024 1.00 81.50 693 TYR A CA 1
ATOM 5663 C C . TYR A 1 693 ? -0.456 -30.616 -4.014 1.00 81.50 693 TYR A C 1
ATOM 5665 O O . TYR A 1 693 ? 0.012 -30.154 -2.972 1.00 81.50 693 TYR A O 1
ATOM 5673 N N . LYS A 1 694 ? -0.316 -31.907 -4.331 1.00 80.81 694 LYS A N 1
ATOM 5674 C CA . LYS A 1 694 ? 0.369 -32.902 -3.491 1.00 80.81 694 LYS A CA 1
ATOM 5675 C C . LYS A 1 694 ? 1.874 -32.949 -3.770 1.00 80.81 694 LYS A C 1
ATOM 5677 O O . LYS A 1 694 ? 2.324 -32.646 -4.872 1.00 80.81 694 LYS A O 1
ATOM 5682 N N . GLY A 1 695 ? 2.655 -33.397 -2.788 1.00 81.44 695 GLY A N 1
ATOM 5683 C CA . GLY A 1 695 ? 4.104 -33.563 -2.937 1.00 81.44 695 GLY A CA 1
ATOM 5684 C C . GLY A 1 695 ? 4.929 -32.282 -2.798 1.00 81.44 695 GLY A C 1
ATOM 5685 O O . GLY A 1 695 ? 6.046 -32.240 -3.308 1.00 81.44 695 GLY A O 1
ATOM 5686 N N . LEU A 1 696 ? 4.407 -31.248 -2.126 1.00 88.88 696 LEU A N 1
ATOM 5687 C CA . LEU A 1 696 ? 5.177 -30.040 -1.814 1.00 88.88 696 LEU A CA 1
ATOM 5688 C C . LEU A 1 696 ? 6.321 -30.355 -0.851 1.00 88.88 696 LEU A C 1
ATOM 5690 O O . LEU A 1 696 ? 6.105 -30.940 0.213 1.00 88.88 696 LEU A O 1
ATOM 5694 N N . TYR A 1 697 ? 7.521 -29.919 -1.218 1.00 91.19 697 TYR A N 1
ATOM 5695 C CA . TYR A 1 697 ? 8.704 -29.958 -0.364 1.00 91.19 697 TYR A CA 1
ATOM 5696 C C . TYR A 1 697 ? 8.628 -28.906 0.743 1.00 91.19 697 TYR A C 1
ATOM 5698 O O . TYR A 1 697 ? 7.986 -27.862 0.587 1.00 91.19 697 TYR A O 1
ATOM 5706 N N . LEU A 1 698 ? 9.332 -29.142 1.850 1.00 91.00 698 LEU A N 1
ATOM 5707 C CA . LEU A 1 698 ? 9.414 -28.185 2.951 1.00 91.00 698 LEU A CA 1
ATOM 5708 C C . LEU A 1 698 ? 9.939 -26.815 2.499 1.00 91.00 698 LEU A C 1
ATOM 5710 O O . LEU A 1 698 ? 9.386 -25.786 2.884 1.00 91.00 698 LEU A O 1
ATOM 5714 N N . SER A 1 699 ? 10.926 -26.779 1.604 1.00 91.25 699 SER A N 1
ATOM 5715 C CA . SER A 1 699 ? 11.416 -25.526 1.022 1.00 91.25 699 SER A CA 1
ATOM 5716 C C . SER A 1 699 ? 10.362 -24.795 0.170 1.00 91.25 699 SER A C 1
ATOM 5718 O O . SER A 1 699 ? 10.301 -23.565 0.191 1.00 91.25 699 SER A O 1
ATOM 5720 N N . GLN A 1 700 ? 9.482 -25.521 -0.528 1.00 92.88 700 GLN A N 1
ATOM 5721 C CA . GLN A 1 700 ? 8.362 -24.938 -1.282 1.00 92.88 700 GLN A CA 1
ATOM 5722 C C . GLN A 1 700 ? 7.279 -24.381 -0.352 1.00 92.88 700 GLN A C 1
ATOM 5724 O O . GLN A 1 700 ? 6.730 -23.311 -0.608 1.00 92.88 700 GLN A O 1
ATOM 5729 N N . MET A 1 701 ? 7.007 -25.068 0.758 1.00 90.81 701 MET A N 1
ATOM 5730 C CA . MET A 1 701 ? 6.102 -24.578 1.801 1.00 90.81 701 MET A CA 1
ATOM 5731 C C . MET A 1 701 ? 6.606 -23.268 2.411 1.00 90.81 701 MET A C 1
ATOM 5733 O O . MET A 1 701 ? 5.829 -22.332 2.590 1.00 90.81 701 MET A O 1
ATOM 5737 N N . VAL A 1 702 ? 7.913 -23.159 2.656 1.00 89.38 702 VAL A N 1
ATOM 5738 C CA . VAL A 1 702 ? 8.528 -21.906 3.114 1.00 89.38 702 VAL A CA 1
ATOM 5739 C C . VAL A 1 702 ? 8.336 -20.782 2.094 1.00 89.38 702 VAL A C 1
ATOM 5741 O O . VAL A 1 702 ? 7.955 -19.677 2.477 1.00 89.38 702 VAL A O 1
ATOM 5744 N N . ASP A 1 703 ? 8.552 -21.039 0.802 1.00 90.75 703 ASP A N 1
ATOM 5745 C CA . ASP A 1 703 ? 8.315 -20.037 -0.246 1.00 90.75 703 ASP A CA 1
ATOM 5746 C C . ASP A 1 703 ? 6.852 -19.588 -0.306 1.00 90.75 703 ASP A C 1
ATOM 5748 O O . ASP A 1 703 ? 6.576 -18.390 -0.394 1.00 90.75 703 ASP A O 1
ATOM 5752 N N . LEU A 1 704 ? 5.915 -20.534 -0.209 1.00 92.69 704 LEU A N 1
ATOM 5753 C CA . LEU A 1 704 ? 4.480 -20.267 -0.138 1.00 92.69 704 LEU A CA 1
ATOM 5754 C C . LEU A 1 704 ? 4.153 -19.331 1.032 1.00 92.69 704 LEU A C 1
ATOM 5756 O O . LEU A 1 704 ? 3.493 -18.307 0.853 1.00 92.69 704 LEU A O 1
ATOM 5760 N N . PHE A 1 705 ? 4.671 -19.627 2.222 1.00 88.44 705 PHE A N 1
ATOM 5761 C CA . PHE A 1 705 ? 4.447 -18.800 3.404 1.00 88.44 705 PHE A CA 1
ATOM 5762 C C . PHE A 1 705 ? 5.102 -17.420 3.307 1.00 88.44 705 PHE A C 1
ATOM 5764 O O . PHE A 1 705 ? 4.500 -16.439 3.738 1.00 88.44 705 PHE A O 1
ATOM 5771 N N . LYS A 1 706 ? 6.287 -17.300 2.695 1.00 83.56 706 LYS A N 1
ATOM 5772 C CA . LYS A 1 706 ? 6.906 -15.994 2.409 1.00 83.56 706 LYS A CA 1
ATOM 5773 C C . LYS A 1 706 ? 6.040 -15.149 1.472 1.00 83.56 706 LYS A C 1
ATOM 5775 O O . LYS A 1 706 ? 5.950 -13.936 1.658 1.00 83.56 706 LYS A O 1
ATOM 5780 N N . LEU A 1 707 ? 5.386 -15.763 0.479 1.00 84.69 707 LEU A N 1
ATOM 5781 C CA . LEU A 1 707 ? 4.431 -15.057 -0.381 1.00 84.69 707 LEU A CA 1
ATOM 5782 C C . LEU A 1 707 ? 3.226 -14.561 0.426 1.00 84.69 707 LEU A C 1
ATOM 5784 O O . LEU A 1 707 ? 2.844 -13.404 0.285 1.00 84.69 707 LEU A O 1
ATOM 5788 N N . VAL A 1 708 ? 2.676 -15.389 1.318 1.00 87.88 708 VAL A N 1
ATOM 5789 C CA . VAL A 1 708 ? 1.575 -14.986 2.210 1.00 87.88 708 VAL A CA 1
ATOM 5790 C C . VAL A 1 708 ? 2.004 -13.871 3.179 1.00 87.88 708 VAL A C 1
ATOM 5792 O O . VAL A 1 708 ? 1.266 -12.908 3.376 1.00 87.88 708 VAL A O 1
ATOM 5795 N N . GLN A 1 709 ? 3.220 -13.930 3.728 1.00 81.56 709 GLN A N 1
ATOM 5796 C CA . GLN A 1 709 ? 3.778 -12.874 4.579 1.00 81.56 709 GLN A CA 1
ATOM 5797 C C . GLN A 1 709 ? 3.931 -11.549 3.817 1.00 81.56 709 GLN A C 1
ATOM 5799 O O . GLN A 1 709 ? 3.618 -10.482 4.344 1.00 81.56 709 GLN A O 1
ATOM 5804 N N . LYS A 1 710 ? 4.351 -11.600 2.550 1.00 78.62 710 LYS A N 1
ATOM 5805 C CA . LYS A 1 710 ? 4.445 -10.414 1.689 1.00 78.62 710 LYS A CA 1
ATOM 5806 C C . LYS A 1 710 ? 3.087 -9.750 1.442 1.00 78.62 710 LYS A C 1
ATOM 5808 O O . LYS A 1 710 ? 3.005 -8.524 1.355 1.00 78.62 710 LYS A O 1
ATOM 5813 N N . GLU A 1 711 ? 2.021 -10.536 1.353 1.00 79.31 711 GLU A N 1
ATOM 5814 C CA . GLU A 1 711 ? 0.654 -10.015 1.241 1.00 79.31 711 GLU A CA 1
ATOM 5815 C C . GLU A 1 711 ? 0.217 -9.308 2.523 1.00 79.31 711 GLU A C 1
ATOM 5817 O O . GLU A 1 711 ? -0.331 -8.210 2.458 1.00 79.31 711 GLU A O 1
ATOM 5822 N N . LEU A 1 712 ? 0.537 -9.875 3.690 1.00 82.31 712 LEU A N 1
ATOM 5823 C CA . LEU A 1 712 ? 0.280 -9.217 4.970 1.00 82.31 712 LEU A CA 1
ATOM 5824 C C . LEU A 1 712 ? 1.009 -7.870 5.073 1.00 82.31 712 LEU A C 1
ATOM 5826 O O . LEU A 1 712 ? 0.401 -6.868 5.447 1.00 82.31 712 LEU A O 1
ATOM 5830 N N . ILE A 1 713 ? 2.281 -7.819 4.661 1.00 78.12 713 ILE A N 1
ATOM 5831 C CA . ILE A 1 713 ? 3.041 -6.563 4.567 1.00 78.12 713 ILE A CA 1
ATOM 5832 C C . ILE A 1 713 ? 2.332 -5.582 3.627 1.00 78.12 713 ILE A C 1
ATOM 5834 O O . ILE A 1 713 ? 2.199 -4.407 3.952 1.00 78.12 713 ILE A O 1
ATOM 5838 N N . THR A 1 714 ? 1.817 -6.053 2.490 1.00 76.62 714 THR A N 1
ATOM 5839 C CA . THR A 1 714 ? 1.099 -5.205 1.525 1.00 76.62 714 THR A CA 1
ATOM 5840 C C . THR A 1 714 ? -0.180 -4.606 2.120 1.00 76.62 714 THR A C 1
ATOM 5842 O O . THR A 1 714 ? -0.456 -3.427 1.882 1.00 76.62 714 THR A O 1
ATOM 5845 N N . ILE A 1 715 ? -0.925 -5.378 2.923 1.00 81.00 715 ILE A N 1
ATOM 5846 C CA . ILE A 1 715 ? -2.092 -4.899 3.681 1.00 81.00 715 ILE A CA 1
ATOM 5847 C C . ILE A 1 715 ? -1.669 -3.803 4.665 1.00 81.00 715 ILE A C 1
ATOM 5849 O O . ILE A 1 715 ? -2.228 -2.707 4.636 1.00 81.00 715 ILE A O 1
ATOM 5853 N N . VAL A 1 716 ? -0.658 -4.070 5.499 1.00 81.69 716 VAL A N 1
ATOM 5854 C CA . VAL A 1 716 ? -0.139 -3.120 6.501 1.00 81.69 716 VAL A CA 1
ATOM 5855 C C . VAL A 1 716 ? 0.326 -1.821 5.837 1.00 81.69 716 VAL A C 1
ATOM 5857 O O . VAL A 1 716 ? -0.073 -0.729 6.238 1.00 81.69 716 VAL A O 1
ATOM 5860 N N . GLU A 1 717 ? 1.098 -1.928 4.760 1.00 76.94 717 GLU A N 1
ATOM 5861 C CA . GLU A 1 717 ? 1.545 -0.794 3.951 1.00 76.94 717 GLU A CA 1
ATOM 5862 C C . GLU A 1 717 ? 0.377 -0.006 3.337 1.00 76.94 717 GLU A C 1
ATOM 5864 O O . GLU A 1 717 ? 0.468 1.209 3.151 1.00 76.94 717 GLU A O 1
ATOM 5869 N N . GLY A 1 718 ? -0.746 -0.671 3.044 1.00 78.81 718 GLY A N 1
ATOM 5870 C CA . GLY A 1 718 ? -1.997 -0.029 2.644 1.00 78.81 718 GLY A CA 1
ATOM 5871 C C . GLY A 1 718 ? -2.484 0.983 3.681 1.00 78.81 718 GLY A C 1
ATOM 5872 O O . GLY A 1 718 ? -2.691 2.146 3.336 1.00 78.81 718 GLY A O 1
ATOM 5873 N N . PHE A 1 719 ? -2.560 0.584 4.954 1.00 84.56 719 PHE A N 1
ATOM 5874 C CA . PHE A 1 719 ? -2.915 1.488 6.055 1.00 84.56 719 PHE A CA 1
ATOM 5875 C C . PHE A 1 719 ? -1.923 2.647 6.171 1.00 84.56 719 PHE A C 1
ATOM 5877 O O . PHE A 1 719 ? -2.312 3.813 6.229 1.00 84.56 719 PHE A O 1
ATOM 5884 N N . TYR A 1 720 ? -0.624 2.352 6.157 1.00 82.38 720 TYR A N 1
ATOM 5885 C CA . TYR A 1 720 ? 0.411 3.383 6.225 1.00 82.38 720 TYR A CA 1
ATOM 5886 C C . TYR A 1 720 ? 0.303 4.391 5.072 1.00 82.38 720 TYR A C 1
ATOM 5888 O O . TYR A 1 720 ? 0.541 5.583 5.272 1.00 82.38 720 TYR A O 1
ATOM 5896 N N . ARG A 1 721 ? -0.069 3.967 3.861 1.00 79.25 721 ARG A N 1
ATOM 5897 C CA . ARG A 1 721 ? -0.319 4.885 2.737 1.00 79.25 721 ARG A CA 1
ATOM 5898 C C . ARG A 1 721 ? -1.551 5.757 2.940 1.00 79.25 721 ARG A C 1
ATOM 5900 O O . ARG A 1 721 ? -1.516 6.924 2.571 1.00 79.25 721 ARG A O 1
ATOM 5907 N N . GLN A 1 722 ? -2.610 5.200 3.514 1.00 83.31 722 GLN A N 1
ATOM 5908 C CA . GLN A 1 722 ? -3.873 5.905 3.717 1.00 83.31 722 GLN A CA 1
ATOM 5909 C C . GLN A 1 722 ? -3.792 6.957 4.831 1.00 83.31 722 GLN A C 1
ATOM 5911 O O . GLN A 1 722 ? -4.341 8.046 4.670 1.00 83.31 722 GLN A O 1
ATOM 5916 N N . TYR A 1 723 ? -3.110 6.653 5.942 1.00 88.00 723 TYR A N 1
ATOM 5917 C CA . TYR A 1 723 ? -3.201 7.456 7.168 1.00 88.00 723 TYR A CA 1
ATOM 5918 C C . TYR A 1 723 ? -1.932 8.247 7.526 1.00 88.00 723 TYR A C 1
ATOM 5920 O O . TYR A 1 723 ? -2.060 9.315 8.123 1.00 88.00 723 TYR A O 1
ATOM 5928 N N . LEU A 1 724 ? -0.724 7.782 7.166 1.00 85.38 724 LEU A N 1
ATOM 5929 C CA . LEU A 1 724 ? 0.532 8.333 7.709 1.00 85.38 724 LEU A CA 1
ATOM 5930 C C . LEU A 1 724 ? 0.704 9.834 7.441 1.00 85.38 724 LEU A C 1
ATOM 5932 O O . LEU A 1 724 ? 1.011 10.576 8.366 1.00 85.38 724 LEU A O 1
ATOM 5936 N N . SER A 1 725 ? 0.455 10.301 6.213 1.00 83.19 725 SER A N 1
ATOM 5937 C CA . SER A 1 725 ? 0.633 11.719 5.869 1.00 83.19 725 SER A CA 1
ATOM 5938 C C . SER A 1 725 ? -0.284 12.634 6.681 1.00 83.19 725 SER A C 1
ATOM 5940 O O . SER A 1 725 ? 0.138 13.699 7.123 1.00 83.19 725 SER A O 1
ATOM 5942 N N . PHE A 1 726 ? -1.530 12.208 6.910 1.00 88.38 726 PHE A N 1
ATOM 5943 C CA . PHE A 1 726 ? -2.473 12.949 7.744 1.00 88.38 726 PHE A CA 1
ATOM 5944 C C . PHE A 1 726 ? -2.066 12.911 9.211 1.00 88.38 726 PHE A C 1
ATOM 5946 O O . PHE A 1 726 ? -2.214 13.911 9.905 1.00 88.38 726 PHE A O 1
ATOM 5953 N N . ILE A 1 727 ? -1.540 11.779 9.682 1.00 91.12 727 ILE A N 1
ATOM 5954 C CA . ILE A 1 727 ? -1.047 11.646 11.051 1.00 91.12 727 ILE A CA 1
ATOM 5955 C C . ILE A 1 727 ? 0.141 12.580 11.289 1.00 91.12 727 ILE A C 1
ATOM 5957 O O . ILE A 1 727 ? 0.120 13.338 12.256 1.00 91.12 727 ILE A O 1
ATOM 5961 N N . ASP A 1 728 ? 1.125 12.587 10.388 1.00 86.38 728 ASP A N 1
ATOM 5962 C CA . ASP A 1 728 ? 2.298 13.463 10.468 1.00 86.38 728 ASP A CA 1
ATOM 5963 C C . ASP A 1 728 ? 1.902 14.944 10.451 1.00 86.38 728 ASP A C 1
ATOM 5965 O O . ASP A 1 728 ? 2.404 15.734 11.252 1.00 86.38 728 ASP A O 1
ATOM 5969 N N . GLU A 1 729 ? 0.989 15.330 9.554 1.00 86.94 729 GLU A N 1
ATOM 5970 C CA . GLU A 1 729 ? 0.454 16.694 9.480 1.00 86.94 729 GLU A CA 1
ATOM 5971 C C . GLU A 1 729 ? -0.232 17.092 10.797 1.00 86.94 729 GLU A C 1
ATOM 5973 O O . GLU A 1 729 ? 0.069 18.137 11.376 1.00 86.94 729 GLU A O 1
ATOM 5978 N N . LEU A 1 730 ? -1.125 16.241 11.309 1.00 87.56 730 LEU A N 1
ATOM 5979 C CA . LEU A 1 730 ? -1.891 16.524 12.520 1.00 87.56 730 LEU A CA 1
ATOM 5980 C C . LEU A 1 730 ? -1.002 16.550 13.774 1.00 87.56 730 LEU A C 1
ATOM 5982 O O . LEU A 1 730 ? -1.195 17.418 14.624 1.00 87.56 730 LEU A O 1
ATOM 5986 N N . LEU A 1 731 ? -0.013 15.659 13.902 1.00 89.06 731 LEU A N 1
ATOM 5987 C CA . LEU A 1 731 ? 0.897 15.603 15.055 1.00 89.06 731 LEU A CA 1
ATOM 5988 C C . LEU A 1 731 ? 1.861 16.792 15.124 1.00 89.06 731 LEU A C 1
ATOM 5990 O O . LEU A 1 731 ? 2.167 17.268 16.224 1.00 89.06 731 LEU A O 1
ATOM 5994 N N . LYS A 1 732 ? 2.337 17.291 13.974 1.00 85.50 732 LYS A N 1
ATOM 5995 C CA . LYS A 1 732 ? 3.201 18.484 13.920 1.00 85.50 732 LYS A CA 1
ATOM 5996 C C . LYS A 1 732 ? 2.537 19.671 14.602 1.00 85.50 732 LYS A C 1
ATOM 5998 O O . LYS A 1 732 ? 3.163 20.340 15.423 1.00 85.50 732 LYS A O 1
ATOM 6003 N N . ASP A 1 733 ? 1.247 19.838 14.346 1.00 78.00 733 ASP A N 1
ATOM 6004 C CA . ASP A 1 733 ? 0.516 21.023 14.757 1.00 78.00 733 ASP A CA 1
ATOM 6005 C C . ASP A 1 733 ? -0.369 20.826 15.999 1.00 78.00 733 ASP A C 1
ATOM 6007 O O . ASP A 1 733 ? -1.102 21.749 16.370 1.00 78.00 733 ASP A O 1
ATOM 6011 N N . THR A 1 734 ? -0.378 19.637 16.609 1.00 83.75 734 THR A N 1
ATOM 6012 C CA . THR A 1 734 ? -1.154 19.361 17.828 1.00 83.75 734 THR A CA 1
ATOM 6013 C C . THR A 1 734 ? -0.262 19.535 19.066 1.00 83.75 734 THR A C 1
ATOM 6015 O O . THR A 1 734 ? 0.774 18.868 19.160 1.00 83.75 734 THR A O 1
ATOM 6018 N N . PRO A 1 735 ? -0.625 20.429 20.010 1.00 84.62 735 PRO A N 1
ATOM 6019 C CA . PRO A 1 735 ? 0.068 20.570 21.292 1.00 84.62 735 PRO A CA 1
ATOM 6020 C C . PRO A 1 735 ? 0.033 19.279 22.115 1.00 84.62 735 PRO A C 1
ATOM 6022 O O . PRO A 1 735 ? -0.924 18.511 22.017 1.00 84.62 735 PRO A O 1
ATOM 6025 N N . GLU A 1 736 ? 1.049 19.051 22.948 1.00 84.69 736 GLU A N 1
ATOM 6026 C CA . GLU A 1 736 ? 1.183 17.822 23.743 1.00 84.69 736 GLU A CA 1
ATOM 6027 C C . GLU A 1 736 ? -0.024 17.593 24.662 1.00 84.69 736 GLU A C 1
ATOM 6029 O O . GLU A 1 736 ? -0.544 16.483 24.748 1.00 84.69 736 GLU A O 1
ATOM 6034 N N . GLU A 1 737 ? -0.538 18.651 25.286 1.00 80.31 737 GLU A N 1
ATOM 6035 C CA . GLU A 1 737 ? -1.701 18.612 26.169 1.00 80.31 737 GLU A CA 1
ATOM 6036 C C . GLU A 1 737 ? -2.988 18.138 25.472 1.00 80.31 737 GLU A C 1
ATOM 6038 O O . GLU A 1 737 ? -3.908 17.658 26.137 1.00 80.31 737 GLU A O 1
ATOM 6043 N N . HIS A 1 738 ? -3.048 18.239 24.143 1.00 82.69 738 HIS A N 1
ATOM 6044 C CA . HIS A 1 738 ? -4.201 17.878 23.317 1.00 82.69 738 HIS A CA 1
ATOM 6045 C C . HIS A 1 738 ? -4.097 16.481 22.695 1.00 82.69 738 HIS A C 1
ATOM 6047 O O . HIS A 1 738 ? -5.065 16.011 22.089 1.00 82.69 738 HIS A O 1
ATOM 6053 N N . LEU A 1 739 ? -2.942 15.826 22.833 1.00 87.06 739 LEU A N 1
ATOM 6054 C CA . LEU A 1 739 ? -2.745 14.462 22.365 1.00 87.06 739 LEU A CA 1
ATOM 6055 C C . LEU A 1 739 ? -3.529 13.471 23.225 1.00 87.06 739 LEU A C 1
ATOM 6057 O O . LEU A 1 739 ? -3.734 13.682 24.423 1.00 87.06 739 LEU A O 1
ATOM 6061 N N . ALA A 1 740 ? -3.916 12.360 22.605 1.00 84.94 740 ALA A N 1
ATOM 6062 C CA . ALA A 1 740 ? -4.573 11.262 23.287 1.00 84.94 740 ALA A CA 1
ATOM 6063 C C . ALA A 1 740 ? -3.723 10.730 24.457 1.00 84.94 740 ALA A C 1
ATOM 6065 O O . ALA A 1 740 ? -2.491 10.716 24.378 1.00 84.94 740 ALA A O 1
ATOM 6066 N N . GLY A 1 741 ? -4.363 10.231 25.520 1.00 80.56 741 GLY A N 1
ATOM 6067 C CA . GLY A 1 741 ? -3.684 9.741 26.732 1.00 80.56 741 GLY A CA 1
ATOM 6068 C C . GLY A 1 741 ? -2.480 8.826 26.462 1.00 80.56 741 GLY A C 1
ATOM 6069 O O . GLY A 1 741 ? -1.383 9.111 26.933 1.00 80.56 741 GLY A O 1
ATOM 6070 N N . TYR A 1 742 ? -2.642 7.812 25.604 1.00 83.56 742 TYR A N 1
ATOM 6071 C CA . TYR A 1 742 ? -1.567 6.867 25.263 1.00 83.56 742 TYR A CA 1
ATOM 6072 C C . TYR A 1 742 ? -0.356 7.518 24.560 1.00 83.56 742 TYR A C 1
ATOM 6074 O O . TYR A 1 742 ? 0.772 7.045 24.710 1.00 83.56 742 TYR A O 1
ATOM 6082 N N . LEU A 1 743 ? -0.564 8.610 23.813 1.00 88.88 743 LEU A N 1
ATOM 6083 C CA . LEU A 1 743 ? 0.508 9.381 23.171 1.00 88.88 743 LEU A CA 1
ATOM 6084 C C . LEU A 1 743 ? 1.242 10.247 24.199 1.00 88.88 743 LEU A C 1
ATOM 6086 O O . LEU A 1 743 ? 2.472 10.270 24.211 1.00 88.88 743 LEU A O 1
ATOM 6090 N N . ARG A 1 744 ? 0.497 10.909 25.095 1.00 86.25 744 ARG A N 1
ATOM 6091 C CA . ARG A 1 744 ? 1.079 11.703 26.191 1.00 86.25 744 ARG A CA 1
ATOM 6092 C C . ARG A 1 744 ? 1.906 10.840 27.135 1.00 86.25 744 ARG A C 1
ATOM 6094 O O . ARG A 1 744 ? 3.012 11.222 27.503 1.00 86.25 744 ARG A O 1
ATOM 6101 N N . ASP A 1 745 ? 1.403 9.665 27.497 1.00 81.38 745 ASP A N 1
ATOM 6102 C CA . ASP A 1 745 ? 2.130 8.737 28.364 1.00 81.38 745 ASP A CA 1
ATOM 6103 C C . ASP A 1 745 ? 3.422 8.254 27.694 1.00 81.38 745 ASP A C 1
ATOM 6105 O O . ASP A 1 745 ? 4.476 8.230 28.328 1.00 81.38 745 ASP A O 1
ATOM 6109 N N . SER A 1 746 ? 3.384 7.987 26.386 1.00 84.88 746 SER A N 1
ATOM 6110 C CA . SER A 1 746 ? 4.571 7.584 25.622 1.00 84.88 746 SER A CA 1
ATOM 6111 C C . SER A 1 746 ? 5.637 8.685 25.561 1.00 84.88 746 SER A C 1
ATOM 6113 O O . SER A 1 746 ? 6.823 8.398 25.761 1.00 84.88 746 SER A O 1
ATOM 6115 N N . LEU A 1 747 ? 5.233 9.948 25.372 1.00 85.25 747 LEU A N 1
ATOM 6116 C CA . LEU A 1 747 ? 6.127 11.113 25.457 1.00 85.25 747 LEU A CA 1
ATOM 6117 C C . LEU A 1 747 ? 6.759 11.242 26.849 1.00 85.25 747 LEU A C 1
ATOM 6119 O O . LEU A 1 747 ? 7.975 11.390 26.963 1.00 85.25 747 LEU A O 1
ATOM 6123 N N . ARG A 1 748 ? 5.961 11.100 27.917 1.00 81.62 748 ARG A N 1
ATOM 6124 C CA . ARG A 1 748 ? 6.449 11.133 29.309 1.00 81.62 748 ARG A CA 1
ATOM 6125 C C . ARG A 1 748 ? 7.457 10.026 29.609 1.00 81.62 748 ARG A C 1
ATOM 6127 O O . ARG A 1 748 ? 8.373 10.237 30.399 1.00 81.62 748 ARG A O 1
ATOM 6134 N N . THR A 1 749 ? 7.310 8.863 28.974 1.00 81.31 749 THR A N 1
ATOM 6135 C CA . THR A 1 749 ? 8.262 7.743 29.085 1.00 81.31 749 THR A CA 1
ATOM 6136 C C . THR A 1 749 ? 9.503 7.876 28.191 1.00 81.31 749 THR A C 1
ATOM 6138 O O . THR A 1 749 ? 10.354 6.991 28.211 1.00 81.31 749 THR A O 1
ATOM 6141 N N . GLY A 1 750 ? 9.643 8.979 27.445 1.00 79.06 750 GLY A N 1
ATOM 6142 C CA . GLY A 1 750 ? 10.848 9.306 26.675 1.00 79.06 750 GLY A CA 1
ATOM 6143 C C . GLY A 1 750 ? 10.807 8.945 25.188 1.00 79.06 750 GLY A C 1
ATOM 6144 O O . GLY A 1 750 ? 11.859 8.928 24.552 1.00 79.06 750 GLY A O 1
ATOM 6145 N N . THR A 1 751 ? 9.633 8.661 24.614 1.00 78.88 751 THR A N 1
ATOM 6146 C CA . THR A 1 751 ? 9.501 8.416 23.164 1.00 78.88 751 THR A CA 1
ATOM 6147 C C . THR A 1 751 ? 9.707 9.726 22.384 1.00 78.88 751 THR A C 1
ATOM 6149 O O . THR A 1 751 ? 9.041 10.712 22.708 1.00 78.88 751 THR A O 1
ATOM 6152 N N . PRO A 1 752 ? 10.579 9.783 21.358 1.00 77.62 752 PRO A N 1
ATOM 6153 C CA . PRO A 1 752 ? 10.716 10.959 20.498 1.00 77.62 752 PRO A CA 1
ATOM 6154 C C . PRO A 1 752 ? 9.401 11.326 19.797 1.00 77.62 752 PRO A C 1
ATOM 6156 O O . PRO A 1 752 ? 8.645 10.452 19.375 1.00 77.62 752 PRO A O 1
ATOM 6159 N N . LYS A 1 753 ? 9.135 12.628 19.603 1.00 74.50 753 LYS A N 1
ATOM 6160 C CA . LYS A 1 753 ? 7.906 13.099 18.930 1.00 74.50 753 LYS A CA 1
ATOM 6161 C C . LYS A 1 753 ? 7.773 12.555 17.497 1.00 74.50 753 LYS A C 1
ATOM 6163 O O . LYS A 1 753 ? 6.662 12.320 17.033 1.00 74.50 753 LYS A O 1
ATOM 6168 N N . GLU A 1 754 ? 8.901 12.331 16.826 1.00 74.50 754 GLU A N 1
ATOM 6169 C CA . GLU A 1 754 ? 8.994 11.771 15.469 1.00 74.50 754 GLU A CA 1
ATOM 6170 C C . GLU A 1 754 ? 8.487 10.320 15.383 1.00 74.50 754 GLU A C 1
ATOM 6172 O O . GLU A 1 754 ? 7.983 9.906 14.341 1.00 74.50 754 GLU A O 1
ATOM 6177 N N . ASP A 1 755 ? 8.530 9.573 16.491 1.00 79.25 755 ASP A N 1
ATOM 6178 C CA . ASP A 1 755 ? 8.089 8.175 16.554 1.00 79.25 755 ASP A CA 1
ATOM 6179 C C . ASP A 1 755 ? 6.597 8.033 16.910 1.00 79.25 755 ASP A C 1
ATOM 6181 O O . ASP A 1 755 ? 6.031 6.937 16.841 1.00 79.25 755 ASP A O 1
ATOM 6185 N N . LEU A 1 756 ? 5.914 9.131 17.261 1.00 87.38 756 LEU A N 1
ATOM 6186 C CA . LEU A 1 756 ? 4.490 9.097 17.613 1.00 87.38 756 LEU A CA 1
ATOM 6187 C C . LEU A 1 756 ? 3.609 8.661 16.445 1.00 87.38 756 LEU A C 1
ATOM 6189 O O . LEU A 1 756 ? 2.618 7.966 16.666 1.00 87.38 756 LEU A O 1
ATOM 6193 N N . SER A 1 757 ? 3.967 9.020 15.211 1.00 88.44 757 SER A N 1
ATOM 6194 C CA . SER A 1 757 ? 3.212 8.620 14.022 1.00 88.44 757 SER A CA 1
ATOM 6195 C C . SER A 1 757 ? 3.143 7.101 13.887 1.00 88.44 757 SER A C 1
ATOM 6197 O O . SER A 1 757 ? 2.083 6.545 13.601 1.00 88.44 757 SER A O 1
ATOM 6199 N N . ASP A 1 758 ? 4.248 6.412 14.182 1.00 82.94 758 ASP A N 1
ATOM 6200 C CA . ASP A 1 758 ? 4.279 4.952 14.218 1.00 82.94 758 ASP A CA 1
ATOM 6201 C C . ASP A 1 758 ? 3.432 4.377 15.338 1.00 82.94 758 ASP A C 1
ATOM 6203 O O . ASP A 1 758 ? 2.785 3.349 15.142 1.00 82.94 758 ASP A O 1
ATOM 6207 N N . LEU A 1 759 ? 3.408 5.023 16.503 1.00 88.56 759 LEU A N 1
ATOM 6208 C CA . LEU A 1 759 ? 2.575 4.566 17.606 1.00 88.56 759 LEU A CA 1
ATOM 6209 C C . LEU A 1 759 ? 1.085 4.652 17.250 1.00 88.56 759 LEU A C 1
ATOM 6211 O O . LEU A 1 759 ? 0.340 3.705 17.509 1.00 88.56 759 LEU A O 1
ATOM 6215 N N . VAL A 1 760 ? 0.663 5.744 16.604 1.00 91.31 760 VAL A N 1
ATOM 6216 C CA . VAL A 1 760 ? -0.705 5.904 16.090 1.00 91.31 760 VAL A CA 1
ATOM 6217 C C . VAL A 1 760 ? -1.019 4.818 15.058 1.00 91.31 760 VAL A C 1
ATOM 6219 O O . VAL A 1 760 ? -2.044 4.145 15.170 1.00 91.31 760 VAL A O 1
ATOM 6222 N N . MET A 1 761 ? -0.126 4.590 14.090 1.00 89.75 761 MET A N 1
ATOM 6223 C CA . MET A 1 761 ? -0.305 3.555 13.065 1.00 89.75 761 MET A CA 1
ATOM 6224 C C . MET A 1 761 ? -0.407 2.151 13.662 1.00 89.75 761 MET A C 1
ATOM 6226 O O . MET A 1 761 ? -1.299 1.385 13.296 1.00 89.75 761 MET A O 1
ATOM 6230 N N . ARG A 1 762 ? 0.461 1.819 14.622 1.00 86.94 762 ARG A N 1
ATOM 6231 C CA . ARG A 1 762 ? 0.411 0.547 15.353 1.00 86.94 762 ARG A CA 1
ATOM 6232 C C . ARG A 1 762 ? -0.897 0.390 16.114 1.00 86.94 762 ARG A C 1
ATOM 6234 O O . ARG A 1 762 ? -1.434 -0.708 16.128 1.00 86.94 762 ARG A O 1
ATOM 6241 N N . ASN A 1 763 ? -1.430 1.460 16.702 1.00 88.62 763 ASN A N 1
ATOM 6242 C CA . ASN A 1 763 ? -2.719 1.428 17.390 1.00 88.62 763 ASN A CA 1
ATOM 6243 C C . ASN A 1 763 ? -3.876 1.171 16.404 1.00 88.62 763 ASN A C 1
ATOM 6245 O O . ASN A 1 763 ? -4.687 0.274 16.629 1.00 88.62 763 ASN A O 1
ATOM 6249 N N . ILE A 1 764 ? -3.897 1.868 15.259 1.00 90.50 764 ILE A N 1
ATOM 6250 C CA . ILE A 1 764 ? -4.873 1.615 14.184 1.00 90.50 764 ILE A CA 1
ATOM 6251 C C . ILE A 1 764 ? -4.821 0.145 13.745 1.00 90.50 764 ILE A C 1
ATOM 6253 O O . ILE A 1 764 ? -5.868 -0.495 13.664 1.00 90.50 764 ILE A O 1
ATOM 6257 N N . LEU A 1 765 ? -3.624 -0.397 13.497 1.00 88.44 765 LEU A N 1
ATOM 6258 C CA . LEU A 1 765 ? -3.415 -1.779 13.049 1.00 88.44 765 LEU A CA 1
ATOM 6259 C C . LEU A 1 765 ? -3.746 -2.819 14.126 1.00 88.44 765 LEU A C 1
ATOM 6261 O O . LEU A 1 765 ? -4.330 -3.852 13.812 1.00 88.44 765 LEU A O 1
ATOM 6265 N N . ALA A 1 766 ? -3.404 -2.556 15.388 1.00 85.12 766 ALA A N 1
ATOM 6266 C CA . ALA A 1 766 ? -3.641 -3.475 16.500 1.00 85.12 766 ALA A CA 1
ATOM 6267 C C . ALA A 1 766 ? -5.130 -3.680 16.792 1.00 85.12 766 ALA A C 1
ATOM 6269 O O . ALA A 1 766 ? -5.523 -4.740 17.272 1.00 85.12 766 ALA A O 1
ATOM 6270 N N . LEU A 1 767 ? -5.955 -2.680 16.473 1.00 83.81 767 LEU A N 1
ATOM 6271 C CA . LEU A 1 767 ? -7.409 -2.766 16.561 1.00 83.81 767 LEU A CA 1
ATOM 6272 C C . LEU A 1 767 ? -8.048 -3.454 15.345 1.00 83.81 767 LEU A C 1
ATOM 6274 O O . LEU A 1 767 ? -9.271 -3.573 15.304 1.00 83.81 767 LEU A O 1
ATOM 6278 N N . GLN A 1 768 ? -7.264 -3.879 14.345 1.00 87.38 768 GLN A N 1
ATOM 6279 C CA . GLN A 1 768 ? -7.792 -4.636 13.214 1.00 87.38 768 GLN A CA 1
ATOM 6280 C C . GLN A 1 768 ? -7.815 -6.138 13.526 1.00 87.38 768 GLN A C 1
ATOM 6282 O O . GLN A 1 768 ? -6.773 -6.724 13.840 1.00 87.38 768 GLN A O 1
ATOM 6287 N N . PRO A 1 769 ? -8.976 -6.793 13.400 1.00 78.81 769 PRO A N 1
ATOM 6288 C CA . PRO A 1 769 ? -9.126 -8.197 13.763 1.00 78.81 769 PRO A CA 1
ATOM 6289 C C . PRO A 1 769 ? -8.288 -9.124 12.891 1.00 78.81 769 PRO A C 1
ATOM 6291 O O . PRO A 1 769 ? -8.268 -9.023 11.664 1.00 78.81 769 PRO A O 1
ATOM 6294 N N . GLY A 1 770 ? -7.608 -10.064 13.539 1.00 86.62 770 GLY A N 1
ATOM 6295 C CA . GLY A 1 770 ? -6.870 -11.132 12.878 1.00 86.62 770 GLY A CA 1
ATOM 6296 C C . GLY A 1 770 ? -5.506 -10.736 12.313 1.00 86.62 770 GLY A C 1
ATOM 6297 O O . GLY A 1 770 ? -4.719 -11.638 12.070 1.00 86.62 770 GLY A O 1
ATOM 6298 N N . ILE A 1 771 ? -5.163 -9.450 12.145 1.00 89.25 771 ILE A N 1
ATOM 6299 C CA . ILE A 1 771 ? -3.860 -9.045 11.571 1.00 89.25 771 ILE A CA 1
ATOM 6300 C C . ILE A 1 771 ? -2.694 -9.494 12.467 1.00 89.25 771 ILE A C 1
ATOM 6302 O O . ILE A 1 771 ? -1.783 -10.173 11.999 1.00 89.25 771 ILE A O 1
ATOM 6306 N N . LEU A 1 772 ? -2.729 -9.160 13.762 1.00 86.00 772 LEU A N 1
ATOM 6307 C CA . LEU A 1 772 ? -1.657 -9.508 14.708 1.00 86.00 772 LEU A CA 1
ATOM 6308 C C . LEU A 1 772 ? -1.586 -11.012 15.001 1.00 86.00 772 LEU A C 1
ATOM 6310 O O . LEU A 1 772 ? -0.509 -11.559 15.241 1.00 86.00 772 LEU A O 1
ATOM 6314 N N . GLN A 1 773 ? -2.737 -11.682 15.039 1.00 90.12 773 GLN A N 1
ATOM 6315 C CA . GLN A 1 773 ? -2.822 -13.133 15.198 1.00 90.12 773 GLN A CA 1
ATOM 6316 C C . GLN A 1 773 ? -2.237 -13.831 13.965 1.00 90.12 773 GLN A C 1
ATOM 6318 O O . GLN A 1 773 ? -1.451 -14.764 14.104 1.00 90.12 773 GLN A O 1
ATOM 6323 N N . PHE A 1 774 ? -2.560 -13.341 12.767 1.00 91.88 774 PHE A N 1
ATOM 6324 C CA . PHE A 1 774 ? -2.047 -13.885 11.518 1.00 91.88 774 PHE A CA 1
ATOM 6325 C C . PHE A 1 774 ? -0.537 -13.702 11.391 1.00 91.88 774 PHE A C 1
ATOM 6327 O O . PHE A 1 774 ? 0.153 -14.668 11.085 1.00 91.88 774 PHE A O 1
ATOM 6334 N N . ASP A 1 775 ? -0.012 -12.509 11.692 1.00 86.75 775 ASP A N 1
ATOM 6335 C CA . ASP A 1 775 ? 1.434 -12.250 11.684 1.00 86.75 775 ASP A CA 1
ATOM 6336 C C . ASP A 1 775 ? 2.189 -13.230 12.592 1.00 86.75 775 ASP A C 1
ATOM 6338 O O . ASP A 1 775 ? 3.143 -13.882 12.166 1.00 86.75 775 ASP A O 1
ATOM 6342 N N . ARG A 1 776 ? 1.718 -13.404 13.833 1.00 87.31 776 ARG A N 1
ATOM 6343 C CA . ARG A 1 776 ? 2.321 -14.355 14.776 1.00 87.31 776 ARG A CA 1
ATOM 6344 C C . ARG A 1 776 ? 2.241 -15.790 14.279 1.00 87.31 776 ARG A C 1
ATOM 6346 O O . ARG A 1 776 ? 3.259 -16.474 14.287 1.00 87.31 776 ARG A O 1
ATOM 6353 N N . PHE A 1 777 ? 1.080 -16.220 13.785 1.00 92.38 777 PHE A N 1
ATOM 6354 C CA . PHE A 1 777 ? 0.918 -17.547 13.192 1.00 92.38 777 PHE A CA 1
ATOM 6355 C C . PHE A 1 777 ? 1.911 -17.786 12.044 1.00 92.38 777 PHE A C 1
ATOM 6357 O O . PHE A 1 777 ? 2.577 -18.823 12.017 1.00 92.38 777 PHE A O 1
ATOM 6364 N N . LEU A 1 778 ? 2.045 -16.829 11.119 1.00 87.81 778 LEU A N 1
ATOM 6365 C CA . LEU A 1 778 ? 2.980 -16.929 10.000 1.00 87.81 778 LEU A CA 1
ATOM 6366 C C . LEU A 1 778 ? 4.428 -16.998 10.487 1.00 87.81 778 LEU A C 1
ATOM 6368 O O . LEU A 1 778 ? 5.162 -17.878 10.047 1.00 87.81 778 LEU A O 1
ATOM 6372 N N . ASN A 1 779 ? 4.828 -16.114 11.404 1.00 81.94 779 ASN A N 1
ATOM 6373 C CA . ASN A 1 779 ? 6.197 -16.043 11.915 1.00 81.94 779 ASN A CA 1
ATOM 6374 C C . ASN A 1 779 ? 6.590 -17.300 12.704 1.00 81.94 779 ASN A C 1
ATOM 6376 O O . ASN A 1 779 ? 7.673 -17.844 12.488 1.00 81.94 779 ASN A O 1
ATOM 6380 N N . GLU A 1 780 ? 5.716 -17.800 13.580 1.00 88.62 780 GLU A N 1
ATOM 6381 C CA . GLU A 1 780 ? 5.950 -19.039 14.332 1.00 88.62 780 GLU A CA 1
ATOM 6382 C C . GLU A 1 780 ? 6.035 -20.257 13.405 1.00 88.62 780 GLU A C 1
ATOM 6384 O O . GLU A 1 780 ? 6.940 -21.085 13.545 1.00 88.62 780 GLU A O 1
ATOM 6389 N N . THR A 1 781 ? 5.132 -20.345 12.424 1.00 90.25 781 THR A N 1
ATOM 6390 C CA . THR A 1 781 ? 5.102 -21.450 11.456 1.00 90.25 781 THR A CA 1
ATOM 6391 C C . THR A 1 781 ? 6.336 -21.428 10.553 1.00 90.25 781 THR A C 1
ATOM 6393 O O . THR A 1 781 ? 7.015 -22.445 10.419 1.00 90.25 781 THR A O 1
ATOM 6396 N N . LEU A 1 782 ? 6.680 -20.265 9.989 1.00 84.69 782 LEU A N 1
ATOM 6397 C CA . LEU A 1 782 ? 7.874 -20.080 9.159 1.00 84.69 782 LEU A CA 1
ATOM 6398 C C . LEU A 1 782 ? 9.149 -20.417 9.920 1.00 84.69 782 LEU A C 1
ATOM 6400 O O . LEU A 1 782 ? 10.000 -21.131 9.395 1.00 84.69 782 LEU A O 1
ATOM 6404 N N . ARG A 1 783 ? 9.280 -19.933 11.159 1.00 84.25 783 ARG A N 1
ATOM 6405 C CA . ARG A 1 783 ? 10.437 -20.233 12.003 1.00 84.25 783 ARG A CA 1
ATOM 6406 C C . ARG A 1 783 ? 10.579 -21.736 12.230 1.00 84.25 783 ARG A C 1
ATOM 6408 O O . ARG A 1 783 ? 11.666 -22.266 12.039 1.00 84.25 783 ARG A O 1
ATOM 6415 N N . SER A 1 784 ? 9.484 -22.422 12.561 1.00 89.31 784 SER A N 1
ATOM 6416 C CA . SER A 1 784 ? 9.487 -23.878 12.738 1.00 89.31 784 SER A CA 1
ATOM 6417 C C . SER A 1 784 ? 9.929 -24.615 11.468 1.00 89.31 784 SER A C 1
ATOM 6419 O O . SER A 1 784 ? 10.718 -25.551 11.555 1.00 89.31 784 SER A O 1
ATOM 6421 N N . MET A 1 785 ? 9.448 -24.194 10.292 1.00 89.12 785 MET A N 1
ATOM 6422 C CA . MET A 1 785 ? 9.829 -24.801 9.010 1.00 89.12 785 MET A CA 1
ATOM 6423 C C . MET A 1 785 ? 11.301 -24.546 8.658 1.00 89.12 785 MET A C 1
ATOM 6425 O O . MET A 1 785 ? 11.989 -25.445 8.179 1.00 89.12 785 MET A O 1
ATOM 6429 N N . LEU A 1 786 ? 11.803 -23.332 8.903 1.00 81.25 786 LEU A N 1
ATOM 6430 C CA . LEU A 1 786 ? 13.206 -22.977 8.668 1.00 81.25 786 LEU A CA 1
ATOM 6431 C C . LEU A 1 786 ? 14.150 -23.768 9.586 1.00 81.25 786 LEU A C 1
ATOM 6433 O O . LEU A 1 786 ? 15.138 -24.314 9.104 1.00 81.25 786 LEU A O 1
ATOM 6437 N N . GLU A 1 787 ? 13.813 -23.907 10.872 1.00 87.81 787 GLU A N 1
ATOM 6438 C CA . GLU A 1 787 ? 14.582 -24.717 11.830 1.00 87.81 787 GLU A CA 1
ATOM 6439 C C . GLU A 1 787 ? 14.628 -26.208 11.434 1.00 87.81 787 GLU A C 1
ATOM 6441 O O . GLU A 1 787 ? 15.602 -26.906 11.723 1.00 87.81 787 GLU A O 1
ATOM 6446 N N . GLU A 1 788 ? 13.588 -26.724 10.775 1.00 88.50 788 GLU A N 1
ATOM 6447 C CA . GLU A 1 788 ? 13.560 -28.092 10.243 1.00 88.50 788 GLU A CA 1
ATOM 6448 C C . GLU A 1 788 ? 14.380 -28.236 8.947 1.00 88.50 788 GLU A C 1
ATOM 6450 O O . GLU A 1 788 ? 15.118 -29.215 8.793 1.00 88.50 788 GLU A O 1
ATOM 6455 N N . LEU A 1 789 ? 14.343 -27.240 8.053 1.00 85.62 789 LEU A N 1
ATOM 6456 C CA . LEU A 1 789 ? 15.207 -27.194 6.866 1.00 85.62 789 LEU A CA 1
ATOM 6457 C C . LEU A 1 789 ? 16.692 -27.168 7.237 1.00 85.62 789 LEU A C 1
ATOM 6459 O O . LEU A 1 789 ? 17.481 -27.901 6.642 1.00 85.62 789 LEU A O 1
ATOM 6463 N N . GLU A 1 790 ? 17.073 -26.379 8.244 1.00 83.88 790 GLU A N 1
ATOM 6464 C CA . GLU A 1 790 ? 18.458 -26.290 8.729 1.00 83.88 790 GLU A CA 1
ATOM 6465 C C . GLU A 1 790 ? 18.987 -27.628 9.268 1.00 83.88 790 GLU A C 1
ATOM 6467 O O . GLU A 1 790 ? 20.178 -27.920 9.152 1.00 83.88 790 GLU A O 1
ATOM 6472 N N . LYS A 1 791 ? 18.105 -28.491 9.787 1.00 87.44 791 LYS A N 1
ATOM 6473 C CA . LYS A 1 791 ? 18.445 -29.855 10.232 1.00 87.44 791 LYS A CA 1
ATOM 6474 C C . LYS A 1 791 ? 18.593 -30.856 9.073 1.00 87.44 791 LYS A C 1
ATOM 6476 O O . LYS A 1 791 ? 18.820 -32.039 9.324 1.00 87.44 791 LYS A O 1
ATOM 6481 N N . GLY A 1 792 ? 18.478 -30.407 7.820 1.00 73.25 792 GLY A N 1
ATOM 6482 C CA . GLY A 1 792 ? 18.584 -31.236 6.614 1.00 73.25 792 GLY A CA 1
ATOM 6483 C C . GLY A 1 792 ? 17.270 -31.902 6.187 1.00 73.25 792 GLY A C 1
ATOM 6484 O O . GLY A 1 792 ? 17.293 -32.916 5.490 1.00 73.25 792 GLY A O 1
ATOM 6485 N N . GLY A 1 793 ? 16.125 -31.368 6.623 1.00 71.06 793 GLY A N 1
ATOM 6486 C CA . GLY A 1 793 ? 14.795 -31.961 6.460 1.00 71.06 793 GLY A CA 1
ATOM 6487 C C . GLY A 1 793 ? 14.016 -31.572 5.198 1.00 71.06 793 GLY A C 1
ATOM 6488 O O . GLY A 1 793 ? 12.794 -31.516 5.275 1.00 71.06 793 GLY A O 1
ATOM 6489 N N . ASP A 1 794 ? 14.645 -31.297 4.047 1.00 87.62 794 ASP A N 1
ATOM 6490 C CA . ASP A 1 794 ? 13.877 -30.934 2.838 1.00 87.62 794 ASP A CA 1
ATOM 6491 C C . ASP A 1 794 ? 13.221 -32.165 2.187 1.00 87.62 794 ASP A C 1
ATOM 6493 O O . ASP A 1 794 ? 13.764 -32.803 1.284 1.00 87.62 794 ASP A O 1
ATOM 6497 N N . ARG A 1 795 ? 12.055 -32.543 2.713 1.00 83.12 795 ARG A N 1
ATOM 6498 C CA . ARG A 1 795 ? 11.267 -33.706 2.292 1.00 83.12 795 ARG A CA 1
ATOM 6499 C C . ARG A 1 795 ? 9.864 -33.269 1.868 1.00 83.12 795 ARG A C 1
ATOM 6501 O O . ARG A 1 795 ? 9.381 -32.240 2.345 1.00 83.12 795 ARG A O 1
ATOM 6508 N N . PRO A 1 796 ? 9.195 -34.030 0.988 1.00 82.81 796 PRO A N 1
ATOM 6509 C CA . PRO A 1 796 ? 7.815 -33.747 0.634 1.00 82.81 796 PRO A CA 1
ATOM 6510 C C . PRO A 1 796 ? 6.869 -34.063 1.804 1.00 82.81 796 PRO A C 1
ATOM 6512 O O . PRO A 1 796 ? 7.015 -35.086 2.472 1.00 82.81 796 PRO A O 1
ATOM 6515 N N . PHE A 1 797 ? 5.871 -33.205 2.028 1.00 74.88 797 PHE A N 1
ATOM 6516 C CA . PHE A 1 797 ? 4.844 -33.385 3.069 1.00 74.88 797 PHE A CA 1
ATOM 6517 C C . PHE A 1 797 ? 3.833 -34.500 2.760 1.00 74.88 797 PHE A C 1
ATOM 6519 O O . PHE A 1 797 ? 3.119 -34.965 3.645 1.00 74.88 797 PHE A O 1
ATOM 6526 N N . SER A 1 798 ? 3.730 -34.904 1.495 1.00 71.50 798 SER A N 1
ATOM 6527 C CA . SER A 1 798 ? 2.847 -35.972 1.022 1.00 71.50 798 SER A CA 1
ATOM 6528 C C . SER A 1 798 ? 3.487 -36.698 -0.156 1.00 71.50 798 SER A C 1
ATOM 6530 O O . SER A 1 798 ? 4.364 -36.151 -0.822 1.00 71.50 798 SER A O 1
ATOM 6532 N N . GLU A 1 799 ? 3.055 -37.928 -0.434 1.00 63.81 799 GLU A N 1
ATOM 6533 C CA . GLU A 1 799 ? 3.470 -38.614 -1.658 1.00 63.81 799 GLU A CA 1
ATOM 6534 C C . GLU A 1 799 ? 2.974 -37.841 -2.883 1.00 63.81 799 GLU A C 1
ATOM 6536 O O . GLU A 1 799 ? 1.805 -37.446 -2.975 1.00 63.81 799 GLU A O 1
ATOM 6541 N N . ARG A 1 800 ? 3.887 -37.601 -3.827 1.00 62.09 800 ARG A N 1
ATOM 6542 C CA . ARG A 1 800 ? 3.556 -36.961 -5.095 1.00 62.09 800 ARG A CA 1
ATOM 6543 C C . ARG A 1 800 ? 2.806 -37.989 -5.954 1.00 62.09 800 ARG A C 1
ATOM 6545 O O . ARG A 1 800 ? 3.362 -39.063 -6.178 1.00 62.09 800 ARG A O 1
ATOM 6552 N N . PRO A 1 801 ? 1.576 -37.714 -6.421 1.00 55.25 801 PRO A N 1
ATOM 6553 C CA . PRO A 1 801 ? 0.907 -38.599 -7.368 1.00 55.25 801 PRO A CA 1
ATOM 6554 C C . PRO A 1 801 ? 1.763 -38.753 -8.631 1.00 55.25 801 PRO A C 1
ATOM 6556 O O . PRO A 1 801 ? 2.513 -37.834 -8.976 1.00 55.25 801 PRO A O 1
ATOM 6559 N N . GLU A 1 802 ? 1.652 -39.898 -9.315 1.00 51.00 802 GLU A N 1
ATOM 6560 C CA . GLU A 1 802 ? 2.248 -40.071 -10.643 1.00 51.00 802 GLU A CA 1
ATOM 6561 C C . GLU A 1 802 ? 1.783 -38.914 -11.531 1.00 51.00 802 GLU A C 1
ATOM 6563 O O . GLU A 1 802 ? 0.589 -38.704 -11.757 1.00 51.00 802 GLU A O 1
ATOM 6568 N N . ILE A 1 803 ? 2.743 -38.091 -11.948 1.00 53.34 803 ILE A N 1
ATOM 6569 C CA . ILE A 1 803 ? 2.484 -36.918 -12.772 1.00 53.34 803 ILE A CA 1
ATOM 6570 C C . ILE A 1 803 ? 1.994 -37.453 -14.112 1.00 53.34 803 ILE A C 1
ATOM 6572 O O . ILE A 1 803 ? 2.692 -38.245 -14.740 1.00 53.34 803 ILE A O 1
ATOM 6576 N N . ASN A 1 804 ? 0.817 -37.017 -14.560 1.00 56.09 804 ASN A N 1
ATOM 6577 C CA . ASN A 1 804 ? 0.407 -37.257 -15.935 1.00 56.09 804 ASN A CA 1
ATOM 6578 C C . ASN A 1 804 ? 1.368 -36.478 -16.847 1.00 56.09 804 ASN A C 1
ATOM 6580 O O . ASN A 1 804 ? 1.241 -35.265 -17.015 1.00 56.09 804 ASN A O 1
ATOM 6584 N N . THR A 1 805 ? 2.384 -37.165 -17.364 1.00 54.03 805 THR A N 1
ATOM 6585 C CA . THR A 1 805 ? 3.449 -36.583 -18.187 1.00 54.03 805 THR A CA 1
ATOM 6586 C C . THR A 1 805 ? 2.983 -36.209 -19.589 1.00 54.03 805 THR A C 1
ATOM 6588 O O . THR A 1 805 ? 3.755 -35.613 -20.331 1.00 54.03 805 THR A O 1
ATOM 6591 N N . ASP A 1 806 ? 1.733 -36.504 -19.951 1.00 60.88 806 ASP A N 1
ATOM 6592 C CA . ASP A 1 806 ? 1.313 -36.552 -21.352 1.00 60.88 806 ASP A CA 1
ATOM 6593 C C . ASP A 1 806 ? 0.325 -35.436 -21.735 1.00 60.88 806 ASP A C 1
ATOM 6595 O O . ASP A 1 806 ? -0.360 -35.537 -22.749 1.00 60.88 806 ASP A O 1
ATOM 6599 N N . ALA A 1 807 ? 0.227 -34.355 -20.950 1.00 82.06 807 ALA A N 1
ATOM 6600 C CA . ALA A 1 807 ? -0.698 -33.258 -21.248 1.00 82.06 807 ALA A CA 1
ATOM 6601 C C . ALA A 1 807 ? -0.069 -31.863 -21.111 1.00 82.06 807 ALA A C 1
ATOM 6603 O O . ALA A 1 807 ? 0.439 -31.478 -20.058 1.00 82.06 807 ALA A O 1
ATOM 6604 N N . TYR A 1 808 ? -0.174 -31.074 -22.183 1.00 91.31 808 TYR A N 1
ATOM 6605 C CA . TYR A 1 808 ? 0.012 -29.623 -22.157 1.00 91.31 808 TYR A CA 1
ATOM 6606 C C . TYR A 1 808 ? -1.302 -28.918 -21.783 1.00 91.31 808 TYR A C 1
ATOM 6608 O O . TYR A 1 808 ? -2.390 -29.485 -21.889 1.00 91.31 808 TYR A O 1
ATOM 6616 N N . ILE A 1 809 ? -1.221 -27.646 -21.391 1.00 93.19 809 ILE A N 1
ATOM 6617 C CA . ILE A 1 809 ? -2.379 -26.861 -20.947 1.00 93.19 809 ILE A CA 1
ATOM 6618 C C . ILE A 1 809 ? -2.648 -25.722 -21.934 1.00 93.19 809 ILE A C 1
ATOM 6620 O O . ILE A 1 809 ? -1.749 -24.955 -22.258 1.00 93.19 809 ILE A O 1
ATOM 6624 N N . VAL A 1 810 ? -3.889 -25.572 -22.403 1.00 94.19 810 VAL A N 1
ATOM 6625 C CA . VAL A 1 810 ? -4.293 -24.447 -23.268 1.00 94.19 810 VAL A CA 1
ATOM 6626 C C . VAL A 1 810 ? -4.875 -23.329 -22.411 1.00 94.19 810 VAL A C 1
ATOM 6628 O O . VAL A 1 810 ? -5.799 -23.569 -21.637 1.00 94.19 810 VAL A O 1
ATOM 6631 N N . LEU A 1 811 ? -4.379 -22.104 -22.584 1.00 92.75 811 LEU A N 1
ATOM 6632 C CA . LEU A 1 811 ? -4.700 -20.952 -21.736 1.00 92.75 811 LEU A CA 1
ATOM 6633 C C . LEU A 1 811 ? -6.217 -20.678 -21.670 1.00 92.75 811 LEU A C 1
ATOM 6635 O O . LEU A 1 811 ? -6.748 -20.442 -20.592 1.00 92.75 811 LEU A O 1
ATOM 6639 N N . SER A 1 812 ? -6.943 -20.776 -22.788 1.00 90.69 812 SER A N 1
ATOM 6640 C CA . SER A 1 812 ? -8.407 -20.592 -22.823 1.00 90.69 812 SER A CA 1
ATOM 6641 C C . SER A 1 812 ? -9.249 -21.748 -22.272 1.00 90.69 812 SER A C 1
ATOM 6643 O O . SER A 1 812 ? -10.453 -21.564 -22.093 1.00 90.69 812 SER A O 1
ATOM 6645 N N . ARG A 1 813 ? -8.660 -22.921 -22.006 1.00 92.12 813 ARG A N 1
ATOM 6646 C CA . ARG A 1 813 ? -9.375 -24.093 -21.465 1.00 92.12 813 ARG A CA 1
ATOM 6647 C C . ARG A 1 813 ? -9.344 -24.177 -19.941 1.00 92.12 813 ARG A C 1
ATOM 6649 O O . ARG A 1 813 ? -9.963 -25.077 -19.391 1.00 92.12 813 ARG A O 1
ATOM 6656 N N . VAL A 1 814 ? -8.629 -23.266 -19.289 1.00 91.38 814 VAL A N 1
ATOM 6657 C CA . VAL A 1 814 ? -8.500 -23.205 -17.833 1.00 91.38 814 VAL A CA 1
ATOM 6658 C C . VAL A 1 814 ? -9.283 -22.004 -17.323 1.00 91.38 814 VAL A C 1
ATOM 6660 O O . VAL A 1 814 ? -9.219 -20.911 -17.894 1.00 91.38 814 VAL A O 1
ATOM 6663 N N . THR A 1 815 ? -10.048 -22.216 -16.262 1.00 90.12 815 THR A N 1
ATOM 6664 C CA . THR A 1 815 ? -10.744 -21.154 -15.534 1.00 90.12 815 THR A CA 1
ATOM 6665 C C . THR A 1 815 ? -9.811 -20.468 -14.532 1.00 90.12 815 THR A C 1
ATOM 6667 O O . THR A 1 815 ? -8.786 -21.016 -14.130 1.00 90.12 815 THR A O 1
ATOM 6670 N N . GLY A 1 816 ? -10.165 -19.264 -14.077 1.00 84.06 816 GLY A N 1
ATOM 6671 C CA . GLY A 1 816 ? -9.355 -18.530 -13.099 1.00 84.06 816 GLY A CA 1
ATOM 6672 C C . GLY A 1 816 ? -9.152 -19.291 -11.782 1.00 84.06 816 GLY A C 1
ATOM 6673 O O . GLY A 1 816 ? -8.063 -19.235 -11.214 1.00 84.06 816 GLY A O 1
ATOM 6674 N N . ASP A 1 817 ? -10.160 -20.045 -11.335 1.00 82.62 817 ASP A N 1
ATOM 6675 C CA . ASP A 1 817 ? -10.088 -20.836 -10.101 1.00 82.62 817 ASP A CA 1
ATOM 6676 C C . ASP A 1 817 ? -9.182 -22.069 -10.271 1.00 82.62 817 ASP A C 1
ATOM 6678 O O . ASP A 1 817 ? -8.326 -22.338 -9.423 1.00 82.62 817 ASP A O 1
ATOM 6682 N N . GLU A 1 818 ? -9.289 -22.771 -11.405 1.00 87.12 818 GLU A N 1
ATOM 6683 C CA . GLU A 1 818 ? -8.381 -23.875 -11.756 1.00 87.12 818 GLU A CA 1
ATOM 6684 C C . GLU A 1 818 ? -6.934 -23.391 -11.903 1.00 87.12 818 GLU A C 1
ATOM 6686 O O . GLU A 1 818 ? -6.005 -24.082 -11.486 1.00 87.12 818 GLU A O 1
ATOM 6691 N N . ALA A 1 819 ? -6.724 -22.185 -12.441 1.00 88.25 819 ALA A N 1
ATOM 6692 C CA . ALA A 1 819 ? -5.394 -21.596 -12.557 1.00 88.25 819 ALA A CA 1
ATOM 6693 C C . ALA A 1 819 ? -4.738 -21.359 -11.185 1.00 88.25 819 ALA A C 1
ATOM 6695 O O . ALA A 1 819 ? -3.521 -21.495 -11.061 1.00 88.25 819 ALA A O 1
ATOM 6696 N N . GLY A 1 820 ? -5.529 -21.038 -10.155 1.00 86.19 820 GLY A N 1
ATOM 6697 C CA . GLY A 1 820 ? -5.060 -20.957 -8.771 1.00 86.19 820 GLY A CA 1
ATOM 6698 C C . GLY A 1 820 ? -4.614 -22.316 -8.221 1.00 86.19 820 GLY A C 1
ATOM 6699 O O . GLY A 1 820 ? -3.543 -22.409 -7.626 1.00 86.19 820 GLY A O 1
ATOM 6700 N N . ALA A 1 821 ? -5.384 -23.380 -8.477 1.00 84.56 821 ALA A N 1
ATOM 6701 C CA . ALA A 1 821 ? -5.048 -24.741 -8.041 1.00 84.56 821 ALA A CA 1
ATOM 6702 C C . ALA A 1 821 ? -3.808 -25.310 -8.759 1.00 84.56 821 ALA A C 1
ATOM 6704 O O . ALA A 1 821 ? -2.965 -25.959 -8.141 1.00 84.56 821 ALA A O 1
ATOM 6705 N N . LEU A 1 822 ? -3.669 -25.026 -10.057 1.00 88.62 822 LEU A N 1
ATOM 6706 C CA . LEU A 1 822 ? -2.550 -25.458 -10.903 1.00 88.62 822 LEU A CA 1
ATOM 6707 C C . LEU A 1 822 ? -1.360 -24.487 -10.873 1.00 88.62 822 LEU A C 1
ATOM 6709 O O . LEU A 1 822 ? -0.448 -24.594 -11.694 1.00 88.62 822 LEU A O 1
ATOM 6713 N N . TRP A 1 823 ? -1.348 -23.515 -9.959 1.00 91.31 823 TRP A N 1
ATOM 6714 C CA . TRP A 1 823 ? -0.348 -22.447 -9.951 1.00 91.31 823 TRP A CA 1
ATOM 6715 C C . TRP A 1 823 ? 1.109 -22.959 -9.937 1.00 91.31 823 TRP A C 1
ATOM 6717 O O . TRP A 1 823 ? 1.897 -22.460 -10.747 1.00 91.31 823 TRP A O 1
ATOM 6727 N N . PRO A 1 824 ? 1.500 -23.971 -9.134 1.00 91.88 824 PRO A N 1
ATOM 6728 C CA . PRO A 1 824 ? 2.841 -24.556 -9.203 1.00 91.88 824 PRO A CA 1
ATOM 6729 C C . PRO A 1 824 ? 3.236 -25.047 -10.601 1.00 91.88 824 PRO A C 1
ATOM 6731 O O . PRO A 1 824 ? 4.358 -24.791 -11.040 1.00 91.88 824 PRO A O 1
ATOM 6734 N N . SER A 1 825 ? 2.306 -25.687 -11.313 1.00 90.56 825 SER A N 1
ATOM 6735 C CA . SER A 1 825 ? 2.506 -26.253 -12.652 1.00 90.56 825 SER A CA 1
ATOM 6736 C C . SER A 1 825 ? 2.530 -25.180 -13.740 1.00 90.56 825 SER A C 1
ATOM 6738 O O . SER A 1 825 ? 3.295 -25.269 -14.696 1.00 90.56 825 SER A O 1
ATOM 6740 N N . LEU A 1 826 ? 1.697 -24.145 -13.602 1.00 92.38 826 LEU A N 1
ATOM 6741 C CA . LEU A 1 826 ? 1.546 -23.062 -14.581 1.00 92.38 826 LEU A CA 1
ATOM 6742 C C . LEU A 1 826 ? 2.632 -21.985 -14.461 1.00 92.38 826 LEU A C 1
ATOM 6744 O O . LEU A 1 826 ? 3.015 -21.351 -15.448 1.00 92.38 826 LEU A O 1
ATOM 6748 N N . GLY A 1 827 ? 3.086 -21.727 -13.236 1.00 92.75 827 GLY A N 1
ATOM 6749 C CA . GLY A 1 827 ? 3.851 -20.539 -12.888 1.00 92.75 827 GLY A CA 1
ATOM 6750 C C . GLY A 1 827 ? 3.008 -19.255 -12.882 1.00 92.75 827 GLY A C 1
ATOM 6751 O O . GLY A 1 827 ? 1.909 -19.165 -13.437 1.00 92.75 827 GLY A O 1
ATOM 6752 N N . THR A 1 828 ? 3.541 -18.206 -12.252 1.00 91.88 828 THR A N 1
ATOM 6753 C CA . THR A 1 828 ? 2.801 -16.954 -11.997 1.00 91.88 828 THR A CA 1
ATOM 6754 C C . THR A 1 828 ? 2.383 -16.220 -13.274 1.00 91.88 828 THR A C 1
ATOM 6756 O O . THR A 1 828 ? 1.286 -15.667 -13.337 1.00 91.88 828 THR A O 1
ATOM 6759 N N . LYS A 1 829 ? 3.223 -16.236 -14.319 1.00 93.00 829 LYS A N 1
ATOM 6760 C CA . LYS A 1 829 ? 2.927 -15.543 -15.586 1.00 93.00 829 LYS A CA 1
ATOM 6761 C C . LYS A 1 829 ? 1.681 -16.112 -16.263 1.00 93.00 829 LYS A C 1
ATOM 6763 O O . LYS A 1 829 ? 0.787 -15.352 -16.620 1.00 93.00 829 LYS A O 1
ATOM 6768 N N . ALA A 1 830 ? 1.620 -17.435 -16.421 1.00 94.81 830 ALA A N 1
ATOM 6769 C CA . ALA A 1 830 ? 0.484 -18.090 -17.053 1.00 94.81 830 ALA A CA 1
ATOM 6770 C C . ALA A 1 830 ? -0.783 -17.947 -16.210 1.00 94.81 830 ALA A C 1
ATOM 6772 O O . ALA A 1 830 ? -1.812 -17.565 -16.762 1.00 94.81 830 ALA A O 1
ATOM 6773 N N . LYS A 1 831 ? -0.695 -18.158 -14.885 1.00 93.69 831 LYS A N 1
ATOM 6774 C CA . LYS A 1 831 ? -1.832 -17.982 -13.967 1.00 93.69 831 LYS A CA 1
ATOM 6775 C C . LYS A 1 831 ? -2.514 -16.631 -14.181 1.00 93.69 831 LYS A C 1
ATOM 6777 O O . LYS A 1 831 ? -3.715 -16.568 -14.429 1.00 93.69 831 LYS A O 1
ATOM 6782 N N . ASN A 1 832 ? -1.736 -15.552 -14.136 1.00 93.94 832 ASN A N 1
ATOM 6783 C CA . ASN A 1 832 ? -2.290 -14.209 -14.250 1.00 93.94 832 ASN A CA 1
ATOM 6784 C C . ASN A 1 832 ? -2.889 -13.952 -15.643 1.00 93.94 832 ASN A C 1
ATOM 6786 O O . ASN A 1 832 ? -3.956 -13.354 -15.750 1.00 93.94 832 ASN A O 1
ATOM 6790 N N . LEU A 1 833 ? -2.253 -14.438 -16.715 1.00 95.75 833 LEU A N 1
ATOM 6791 C CA . LEU A 1 833 ? -2.793 -14.312 -18.072 1.00 95.75 833 LEU A CA 1
ATOM 6792 C C . LEU A 1 833 ? -4.117 -15.069 -18.258 1.00 95.75 833 LEU A C 1
ATOM 6794 O O . LEU A 1 833 ? -5.006 -14.546 -18.929 1.00 95.75 833 LEU A O 1
ATOM 6798 N N . ILE A 1 834 ? -4.272 -16.250 -17.646 1.00 95.19 834 ILE A N 1
ATOM 6799 C CA . ILE A 1 834 ? -5.532 -17.014 -17.648 1.00 95.19 834 ILE A CA 1
ATOM 6800 C C . ILE A 1 834 ? -6.644 -16.193 -16.992 1.00 95.19 834 ILE A C 1
ATOM 6802 O O . ILE A 1 834 ? -7.684 -15.967 -17.614 1.00 95.19 834 ILE A O 1
ATOM 6806 N N . ILE A 1 835 ? -6.387 -15.657 -15.793 1.00 93.56 835 ILE A N 1
ATOM 6807 C CA . ILE A 1 835 ? -7.345 -14.821 -15.053 1.00 93.56 835 ILE A CA 1
ATOM 6808 C C . ILE A 1 835 ? -7.799 -13.626 -15.905 1.00 93.56 835 ILE A C 1
ATOM 6810 O O . ILE A 1 835 ? -9.000 -13.400 -16.070 1.00 93.56 835 ILE A O 1
ATOM 6814 N N . LEU A 1 836 ? -6.854 -12.886 -16.498 1.00 95.19 836 LEU A N 1
ATOM 6815 C CA . LEU A 1 836 ? -7.176 -11.734 -17.343 1.00 95.19 836 LEU A CA 1
ATOM 6816 C C . LEU A 1 836 ? -7.978 -12.139 -18.591 1.00 95.19 836 LEU A C 1
ATOM 6818 O O . LEU A 1 836 ? -8.957 -11.472 -18.942 1.00 95.19 836 LEU A O 1
ATOM 6822 N N . LYS A 1 837 ? -7.596 -13.237 -19.257 1.00 94.88 837 LYS A N 1
ATOM 6823 C CA . LYS A 1 837 ? -8.273 -13.710 -20.469 1.00 94.88 837 LYS A CA 1
ATOM 6824 C C . LYS A 1 837 ? -9.701 -14.168 -20.192 1.00 94.88 837 LYS A C 1
ATOM 6826 O O . LYS A 1 837 ? -10.601 -13.796 -20.943 1.00 94.88 837 LYS A O 1
ATOM 6831 N N . ASN A 1 838 ? -9.940 -14.921 -19.114 1.00 93.38 838 ASN A N 1
ATOM 6832 C CA . ASN A 1 838 ? -11.293 -15.356 -18.748 1.00 93.38 838 ASN A CA 1
ATOM 6833 C C . ASN A 1 838 ? -12.227 -14.169 -18.453 1.00 93.38 838 ASN A C 1
ATOM 6835 O O . ASN A 1 838 ? -13.440 -14.288 -18.605 1.00 93.38 838 ASN A O 1
ATOM 6839 N N . LYS A 1 839 ? -11.672 -13.017 -18.057 1.00 94.19 839 LYS A N 1
ATOM 6840 C CA . LYS A 1 839 ? -12.409 -11.763 -17.837 1.00 94.19 839 LYS A CA 1
ATOM 6841 C C . LYS A 1 839 ? -12.503 -10.872 -19.085 1.00 94.19 839 LYS A C 1
ATOM 6843 O O . LYS A 1 839 ? -12.991 -9.749 -18.996 1.00 94.19 839 LYS A O 1
ATOM 6848 N N . GLY A 1 840 ? -12.075 -11.366 -20.248 1.00 94.25 840 GLY A N 1
ATOM 6849 C CA . GLY A 1 840 ? -12.252 -10.700 -21.540 1.00 94.25 840 GLY A CA 1
ATOM 6850 C C . GLY A 1 840 ? -11.185 -9.663 -21.891 1.00 94.25 840 GLY A C 1
ATOM 6851 O O . GLY A 1 840 ? -11.386 -8.885 -22.825 1.00 94.25 840 GLY A O 1
ATOM 6852 N N . LEU A 1 841 ? -10.054 -9.625 -21.178 1.00 96.31 841 LEU A N 1
ATOM 6853 C CA . LEU A 1 841 ? -8.940 -8.761 -21.565 1.00 96.31 841 LEU A CA 1
ATOM 6854 C C . LEU A 1 841 ? -8.160 -9.327 -22.764 1.00 96.31 841 LEU A C 1
ATOM 6856 O O . LEU A 1 841 ? -8.124 -10.543 -22.964 1.00 96.31 841 LEU A O 1
ATOM 6860 N N . PRO A 1 842 ? -7.520 -8.457 -23.574 1.00 95.50 842 PRO A N 1
ATOM 6861 C CA . PRO A 1 842 ? -6.877 -8.852 -24.824 1.00 95.50 842 PRO A CA 1
ATOM 6862 C C . PRO A 1 842 ? -5.544 -9.565 -24.566 1.00 95.50 842 PRO A C 1
ATOM 6864 O O . PRO A 1 842 ? -4.470 -8.980 -24.674 1.00 95.50 842 PRO A O 1
ATOM 6867 N N . VAL A 1 843 ? -5.623 -10.844 -24.220 1.00 96.56 843 VAL A N 1
ATOM 6868 C CA . VAL A 1 843 ? -4.488 -11.747 -24.004 1.00 96.56 843 VAL A CA 1
ATOM 6869 C C . VAL A 1 843 ? -4.408 -12.728 -25.184 1.00 96.56 843 VAL A C 1
ATOM 6871 O O . VAL A 1 843 ? -5.439 -13.309 -25.546 1.00 96.56 843 VAL A O 1
ATOM 6874 N N . PRO A 1 844 ? -3.229 -12.940 -25.808 1.00 95.06 844 PRO A N 1
ATOM 6875 C CA . PRO A 1 844 ? -3.068 -13.942 -26.860 1.00 95.06 844 PRO A CA 1
ATOM 6876 C C . PRO A 1 844 ? -3.466 -15.343 -26.393 1.00 95.06 844 PRO A C 1
ATOM 6878 O O . PRO A 1 844 ? -3.460 -15.649 -25.202 1.00 95.06 844 PRO A O 1
ATOM 6881 N N . GLU A 1 845 ? -3.799 -16.233 -27.328 1.00 94.81 845 GLU A N 1
ATOM 6882 C CA . GLU A 1 845 ? -3.834 -17.655 -26.977 1.00 94.81 845 GLU A CA 1
ATOM 6883 C C . GLU A 1 845 ? -2.441 -18.159 -26.616 1.00 94.81 845 GLU A C 1
ATOM 6885 O O . GLU A 1 845 ? -1.450 -17.646 -27.122 1.00 94.81 845 GLU A O 1
ATOM 6890 N N . GLY A 1 846 ? -2.361 -19.143 -25.729 1.00 95.75 846 GLY A N 1
ATOM 6891 C CA . GLY A 1 846 ? -1.092 -19.735 -25.338 1.00 95.75 846 GLY A CA 1
ATOM 6892 C C . GLY A 1 846 ? -1.242 -21.199 -24.967 1.00 95.75 846 GLY A C 1
ATOM 6893 O O . GLY A 1 846 ? -2.317 -21.643 -24.561 1.00 95.75 846 GLY A O 1
ATOM 6894 N N . VAL A 1 847 ? -0.143 -21.934 -25.091 1.00 96.94 847 VAL A N 1
ATOM 6895 C CA . VAL A 1 847 ? -0.005 -23.287 -24.556 1.00 96.94 847 VAL A CA 1
ATOM 6896 C C . VAL A 1 847 ? 1.077 -23.282 -23.487 1.00 96.94 847 VAL A C 1
ATOM 6898 O O . VAL A 1 847 ? 2.145 -22.708 -23.681 1.00 96.94 847 VAL A O 1
ATOM 6901 N N . ILE A 1 848 ? 0.796 -23.904 -22.351 1.00 96.12 848 ILE A N 1
ATOM 6902 C CA . ILE A 1 848 ? 1.691 -24.020 -21.213 1.00 96.12 848 ILE A CA 1
ATOM 6903 C C . ILE A 1 848 ? 2.168 -25.465 -21.127 1.00 96.12 848 ILE A C 1
ATOM 6905 O O . ILE A 1 848 ? 1.366 -26.396 -21.045 1.00 96.12 848 ILE A O 1
ATOM 6909 N N . LEU A 1 849 ? 3.484 -25.630 -21.137 1.00 95.50 849 LEU A N 1
ATOM 6910 C CA . LEU A 1 849 ? 4.162 -26.869 -20.796 1.00 95.50 849 LEU A CA 1
ATOM 6911 C C . LEU A 1 849 ? 4.469 -26.818 -19.288 1.00 95.50 849 LEU A C 1
ATOM 6913 O O . LEU A 1 849 ? 5.150 -25.872 -18.867 1.00 95.50 849 LEU A O 1
ATOM 6917 N N . PRO A 1 850 ? 3.947 -27.757 -18.480 1.00 92.56 850 PRO A N 1
ATOM 6918 C CA . PRO A 1 850 ? 4.006 -27.684 -17.019 1.00 92.56 850 PRO A CA 1
ATOM 6919 C C . PRO A 1 850 ? 5.427 -27.595 -16.437 1.00 92.56 850 PRO A C 1
ATOM 6921 O O . PRO A 1 850 ? 6.397 -28.074 -17.031 1.00 92.56 850 PRO A O 1
ATOM 6924 N N . SER A 1 851 ? 5.563 -26.985 -15.256 1.00 92.06 851 SER A N 1
ATOM 6925 C CA . SER A 1 851 ? 6.851 -26.791 -14.572 1.00 92.06 851 SER A CA 1
ATOM 6926 C C . SER A 1 851 ? 7.523 -28.102 -14.167 1.00 92.06 851 SER A C 1
ATOM 6928 O O . SER A 1 851 ? 8.751 -28.194 -14.149 1.00 92.06 851 SER A O 1
ATOM 6930 N N . GLU A 1 852 ? 6.735 -29.145 -13.936 1.00 88.31 852 GLU A N 1
ATOM 6931 C CA . GLU A 1 852 ? 7.176 -30.489 -13.588 1.00 88.31 852 GLU A CA 1
ATOM 6932 C C . GLU A 1 852 ? 8.058 -31.120 -14.668 1.00 88.31 852 GLU A C 1
ATOM 6934 O O . GLU A 1 852 ? 8.996 -31.859 -14.352 1.00 88.31 852 GLU A O 1
ATOM 6939 N N . TRP A 1 853 ? 7.821 -30.769 -15.935 1.00 90.00 853 TRP A N 1
ATOM 6940 C CA . TRP A 1 853 ? 8.611 -31.251 -17.070 1.00 90.00 853 TRP A CA 1
ATOM 6941 C C . TRP A 1 853 ? 10.044 -30.702 -17.075 1.00 90.00 853 TRP A C 1
ATOM 6943 O O . TRP A 1 853 ? 10.896 -31.225 -17.789 1.00 90.00 853 TRP A O 1
ATOM 6953 N N . THR A 1 854 ? 10.352 -29.717 -16.219 1.00 90.88 854 THR A N 1
ATOM 6954 C CA . THR A 1 854 ? 11.735 -29.272 -15.967 1.00 90.88 854 THR A CA 1
ATOM 6955 C C . THR A 1 854 ? 12.611 -30.415 -15.455 1.00 90.88 854 THR A C 1
ATOM 6957 O O . THR A 1 854 ? 13.798 -30.467 -15.772 1.00 90.88 854 THR A O 1
ATOM 6960 N N . PHE A 1 855 ? 12.041 -31.318 -14.649 1.00 87.94 855 PHE A N 1
ATOM 6961 C CA . PHE A 1 855 ? 12.780 -32.399 -13.990 1.00 87.94 855 PHE A CA 1
ATOM 6962 C C . PHE A 1 855 ? 12.642 -33.740 -14.712 1.00 87.94 855 PHE A C 1
ATOM 6964 O O . PHE A 1 855 ? 13.545 -34.568 -14.632 1.00 87.94 855 PHE A O 1
ATOM 6971 N N . SER A 1 856 ? 11.525 -33.952 -15.413 1.00 86.00 856 SER A N 1
ATOM 6972 C CA . SER A 1 856 ? 11.254 -35.176 -16.167 1.00 86.00 856 SER A CA 1
ATOM 6973 C C . SER A 1 856 ? 10.558 -34.833 -17.482 1.00 86.00 856 SER A C 1
ATOM 6975 O O . SER A 1 856 ? 9.345 -34.632 -17.528 1.00 86.00 856 SER A O 1
ATOM 6977 N N . VAL A 1 857 ? 11.347 -34.705 -18.551 1.00 85.75 857 VAL A N 1
ATOM 6978 C CA . VAL A 1 857 ? 10.833 -34.359 -19.881 1.00 85.75 857 VAL A CA 1
ATOM 6979 C C . VAL A 1 857 ? 10.036 -35.544 -20.453 1.00 85.75 857 VAL A C 1
ATOM 6981 O O . VAL A 1 857 ? 10.561 -36.661 -20.449 1.00 85.75 857 VAL A O 1
ATOM 6984 N N . PRO A 1 858 ? 8.816 -35.336 -20.989 1.00 86.94 858 PRO A N 1
ATOM 6985 C CA . PRO A 1 858 ? 8.027 -36.415 -21.578 1.00 86.94 858 PRO A CA 1
ATOM 6986 C C . PRO A 1 858 ? 8.741 -37.082 -22.754 1.00 86.94 858 PRO A C 1
ATOM 6988 O O . PRO A 1 858 ? 9.310 -36.409 -23.618 1.00 86.94 858 PRO A O 1
ATOM 6991 N N . SER A 1 859 ? 8.656 -38.411 -22.833 1.00 87.56 859 SER A N 1
ATOM 6992 C CA . SER A 1 859 ? 9.218 -39.164 -23.965 1.00 87.56 859 SER A CA 1
ATOM 6993 C C . SER A 1 859 ? 8.540 -38.817 -25.301 1.00 87.56 859 SER A C 1
ATOM 6995 O O . SER A 1 859 ? 9.198 -38.823 -26.339 1.00 87.56 859 SER A O 1
ATOM 6997 N N . SER A 1 860 ? 7.263 -38.428 -25.251 1.00 90.25 860 SER A N 1
ATOM 6998 C CA . SER A 1 860 ? 6.395 -38.001 -26.359 1.00 90.25 860 SER A CA 1
ATOM 6999 C C . SER A 1 860 ? 6.428 -36.486 -26.629 1.00 90.25 860 SER A C 1
ATOM 7001 O O . SER A 1 860 ? 5.515 -35.928 -27.243 1.00 90.25 860 SER A O 1
ATOM 7003 N N . LEU A 1 861 ? 7.455 -35.764 -26.155 1.00 91.31 861 LEU A N 1
ATOM 7004 C CA . LEU A 1 861 ? 7.493 -34.299 -26.249 1.00 91.31 861 LEU A CA 1
ATOM 7005 C C . LEU A 1 861 ? 7.337 -33.789 -27.691 1.00 91.31 861 LEU A C 1
ATOM 7007 O O . LEU A 1 861 ? 6.686 -32.769 -27.908 1.00 91.31 861 LEU A O 1
ATOM 7011 N N . LYS A 1 862 ? 7.926 -34.460 -28.689 1.00 93.06 862 LYS A N 1
ATOM 7012 C CA . LYS A 1 862 ? 7.848 -33.998 -30.087 1.00 93.06 862 LYS A CA 1
ATOM 7013 C C . LYS A 1 862 ? 6.416 -34.063 -30.624 1.00 93.06 862 LYS A C 1
ATOM 7015 O O . LYS A 1 862 ? 5.998 -33.144 -31.330 1.00 93.06 862 LYS A O 1
ATOM 7020 N N . GLU A 1 863 ? 5.674 -35.106 -30.275 1.00 93.38 863 GLU A N 1
ATOM 7021 C CA . GLU A 1 863 ? 4.262 -35.289 -30.608 1.00 93.38 863 GLU A CA 1
ATOM 7022 C C . GLU A 1 863 ? 3.401 -34.238 -29.895 1.00 93.38 863 GLU A C 1
ATOM 7024 O O . GLU A 1 863 ? 2.660 -33.505 -30.550 1.00 93.38 863 GLU A O 1
ATOM 7029 N N . LEU A 1 864 ? 3.596 -34.062 -28.584 1.00 93.62 864 LEU A N 1
ATOM 7030 C CA . LEU A 1 864 ? 2.868 -33.073 -27.780 1.00 93.62 864 LEU A CA 1
ATOM 7031 C C . LEU A 1 864 ? 3.101 -31.637 -28.266 1.00 93.62 864 LEU A C 1
ATOM 7033 O O . LEU A 1 864 ? 2.173 -30.830 -28.298 1.00 93.62 864 LEU A O 1
ATOM 7037 N N . LEU A 1 865 ? 4.321 -31.304 -28.702 1.00 95.50 865 LEU A N 1
ATOM 7038 C CA . LEU A 1 865 ? 4.606 -29.999 -29.303 1.00 95.50 865 LEU A CA 1
ATOM 7039 C C . LEU A 1 865 ? 3.837 -29.797 -30.615 1.00 95.50 865 LEU A C 1
ATOM 7041 O O . LEU A 1 865 ? 3.372 -28.689 -30.867 1.00 95.50 865 LEU A O 1
ATOM 7045 N N . ARG A 1 866 ? 3.663 -30.833 -31.445 1.00 95.44 866 ARG A N 1
ATOM 7046 C CA . ARG A 1 866 ? 2.862 -30.732 -32.684 1.00 95.44 866 ARG A CA 1
ATOM 7047 C C . ARG A 1 866 ? 1.401 -30.451 -32.382 1.00 95.44 866 ARG A C 1
ATOM 7049 O O . ARG A 1 866 ? 0.815 -29.569 -33.005 1.00 95.44 866 ARG A O 1
ATOM 7056 N N . GLU A 1 867 ? 0.841 -31.147 -31.403 1.00 94.81 867 GLU A N 1
ATOM 7057 C CA . GLU A 1 867 ? -0.534 -30.926 -30.951 1.00 94.81 867 GLU A CA 1
ATOM 7058 C C . GLU A 1 867 ? -0.722 -29.518 -30.368 1.00 94.81 867 GLU A C 1
ATOM 7060 O O . GLU A 1 867 ? -1.642 -28.798 -30.766 1.00 94.81 867 GLU A O 1
ATOM 7065 N N . ALA A 1 868 ? 0.207 -29.081 -29.511 1.00 95.12 868 ALA A N 1
ATOM 7066 C CA . ALA A 1 868 ? 0.236 -27.736 -28.946 1.00 95.12 868 ALA A CA 1
ATOM 7067 C C . ALA A 1 868 ? 0.281 -26.649 -30.031 1.00 95.12 868 ALA A C 1
ATOM 7069 O O . ALA A 1 868 ? -0.452 -25.660 -29.955 1.00 95.12 868 ALA A O 1
ATOM 7070 N N . ILE A 1 869 ? 1.104 -26.829 -31.068 1.00 97.19 869 ILE A N 1
ATOM 7071 C CA . ILE A 1 869 ? 1.137 -25.905 -32.205 1.00 97.19 869 ILE A CA 1
ATOM 7072 C C . ILE A 1 869 ? -0.190 -25.917 -32.962 1.00 97.19 869 ILE A C 1
ATOM 7074 O O . ILE A 1 869 ? -0.712 -24.842 -33.250 1.00 97.19 869 ILE A O 1
ATOM 7078 N N . GLY A 1 870 ? -0.792 -27.085 -33.191 1.00 96.62 870 GLY A N 1
ATOM 7079 C CA . GLY A 1 870 ? -2.103 -27.190 -33.834 1.00 96.62 870 GLY A CA 1
ATOM 7080 C C . GLY A 1 870 ? -3.218 -26.426 -33.100 1.00 96.62 870 GLY A C 1
ATOM 7081 O O . GLY A 1 870 ? -4.127 -25.895 -33.742 1.00 96.62 870 GLY A O 1
ATOM 7082 N N . GLU A 1 871 ? -3.157 -26.312 -31.768 1.00 96.06 871 GLU A N 1
ATOM 7083 C CA . GLU A 1 871 ? -4.062 -25.440 -30.998 1.00 96.06 871 GLU A CA 1
ATOM 7084 C C . GLU A 1 871 ? -3.851 -23.956 -31.327 1.00 96.06 871 GLU A C 1
ATOM 7086 O O . GLU A 1 871 ? -4.815 -23.223 -31.567 1.00 96.06 871 GLU A O 1
ATOM 7091 N N . LEU A 1 872 ? -2.594 -23.507 -31.378 1.00 97.12 872 LEU A N 1
ATOM 7092 C CA . LEU A 1 872 ? -2.251 -22.116 -31.678 1.00 97.12 872 LEU A CA 1
ATOM 7093 C C . LEU A 1 872 ? -2.567 -21.745 -33.131 1.00 97.12 872 LEU A C 1
ATOM 7095 O O . LEU A 1 872 ? -3.031 -20.634 -33.397 1.00 97.12 872 LEU A O 1
ATOM 7099 N N . GLU A 1 873 ? -2.369 -22.663 -34.074 1.00 97.31 873 GLU A N 1
ATOM 7100 C CA . GLU A 1 873 ? -2.733 -22.473 -35.479 1.00 97.31 873 GLU A CA 1
ATOM 7101 C C . GLU A 1 873 ? -4.246 -22.295 -35.644 1.00 97.31 873 GLU A C 1
ATOM 7103 O O . GLU A 1 873 ? -4.692 -21.343 -36.291 1.00 97.31 873 GLU A O 1
ATOM 7108 N N . ARG A 1 874 ? -5.049 -23.138 -34.977 1.00 95.62 874 ARG A N 1
ATOM 7109 C CA . ARG A 1 874 ? -6.515 -23.003 -34.951 1.00 95.62 874 ARG A CA 1
ATOM 7110 C C . ARG A 1 874 ? -6.964 -21.685 -34.326 1.00 95.62 874 ARG A C 1
ATOM 7112 O O . ARG A 1 874 ? -7.860 -21.039 -34.863 1.00 95.62 874 ARG A O 1
ATOM 7119 N N . ALA A 1 875 ? -6.341 -21.271 -33.224 1.00 94.06 875 ALA A N 1
ATOM 7120 C CA . ALA A 1 875 ? -6.709 -20.044 -32.520 1.00 94.06 875 ALA A CA 1
ATOM 7121 C C . ALA A 1 875 ? -6.329 -18.765 -33.285 1.00 94.06 875 ALA A C 1
ATOM 7123 O O . ALA A 1 875 ? -7.033 -17.760 -33.206 1.00 94.06 875 ALA A O 1
ATOM 7124 N N . THR A 1 876 ? -5.209 -18.779 -34.012 1.00 93.69 876 THR A N 1
ATOM 7125 C CA . THR A 1 876 ? -4.676 -17.585 -34.693 1.00 93.69 876 THR A CA 1
ATOM 7126 C C . THR A 1 876 ? -5.037 -17.503 -36.172 1.00 93.69 876 THR A C 1
ATOM 7128 O O . THR A 1 876 ? -4.941 -16.425 -36.761 1.00 93.69 876 THR A O 1
ATOM 7131 N N . GLY A 1 877 ? -5.399 -18.626 -36.799 1.00 94.75 877 GLY A N 1
ATOM 7132 C CA . GLY A 1 877 ? -5.511 -18.726 -38.251 1.00 94.75 877 GLY A CA 1
ATOM 7133 C C . GLY A 1 877 ? -4.167 -18.540 -38.968 1.00 94.75 877 GLY A C 1
ATOM 7134 O O . GLY A 1 877 ? -4.146 -18.159 -40.139 1.00 94.75 877 GLY A O 1
ATOM 7135 N N . LYS A 1 878 ? -3.040 -18.759 -38.292 1.00 94.75 878 LYS A N 1
ATOM 7136 C CA . LYS A 1 878 ? -1.690 -18.757 -38.874 1.00 94.75 878 LYS A CA 1
ATOM 7137 C C . LYS A 1 878 ? -1.119 -20.175 -38.836 1.00 94.75 878 LYS A C 1
ATOM 7139 O O . LYS A 1 878 ? -1.680 -21.026 -38.160 1.00 94.75 878 LYS A O 1
ATOM 7144 N N . LEU A 1 879 ? -0.040 -20.427 -39.571 1.00 95.94 879 LEU A N 1
ATOM 7145 C CA . LEU A 1 879 ? 0.597 -21.738 -39.698 1.00 95.94 879 LEU A CA 1
ATOM 7146 C C . LEU A 1 879 ? 2.085 -21.646 -39.336 1.00 95.94 879 LEU A C 1
ATOM 7148 O O . LEU A 1 879 ? 2.797 -20.743 -39.792 1.00 95.94 879 LEU A O 1
ATOM 7152 N N . PHE A 1 880 ? 2.555 -22.561 -38.495 1.00 96.31 880 PHE A N 1
ATOM 7153 C CA . PHE A 1 880 ? 3.930 -22.592 -38.004 1.00 96.31 880 PHE A CA 1
ATOM 7154 C C . PHE A 1 880 ? 4.876 -23.035 -39.122 1.00 96.31 880 PHE A C 1
ATOM 7156 O O . PHE A 1 880 ? 4.662 -24.053 -39.773 1.00 96.31 880 PHE A O 1
ATOM 7163 N N . GLY A 1 881 ? 5.905 -22.230 -39.401 1.00 92.94 881 GLY A N 1
ATOM 7164 C CA . GLY A 1 881 ? 6.827 -22.487 -40.512 1.00 92.94 881 GLY A CA 1
ATOM 7165 C C . GLY A 1 881 ? 6.317 -22.117 -41.913 1.00 92.94 881 GLY A C 1
ATOM 7166 O O . GLY A 1 881 ? 7.047 -22.303 -42.886 1.00 92.94 881 GLY A O 1
ATOM 7167 N N . HIS A 1 882 ? 5.096 -21.585 -42.054 1.00 94.12 882 HIS A N 1
ATOM 7168 C CA . HIS A 1 882 ? 4.519 -21.258 -43.363 1.00 94.12 882 HIS A CA 1
ATOM 7169 C C . HIS A 1 882 ? 4.894 -19.837 -43.831 1.00 94.12 882 HIS A C 1
ATOM 7171 O O . HIS A 1 882 ? 4.705 -18.889 -43.069 1.00 94.12 882 HIS A O 1
ATOM 7177 N N . PRO A 1 883 ? 5.330 -19.628 -45.089 1.00 90.44 883 PRO A N 1
ATOM 7178 C CA . PRO A 1 883 ? 5.751 -18.307 -45.571 1.00 90.44 883 PRO A CA 1
ATOM 7179 C C . PRO A 1 883 ? 4.605 -17.296 -45.706 1.00 90.44 883 PRO A C 1
ATOM 7181 O O . PRO A 1 883 ? 4.774 -16.133 -45.374 1.00 90.44 883 PRO A O 1
ATOM 7184 N N . GLU A 1 884 ? 3.426 -17.699 -46.185 1.00 89.62 884 GLU A N 1
ATOM 7185 C CA . GLU A 1 884 ? 2.338 -16.735 -46.456 1.00 89.62 884 GLU A CA 1
ATOM 7186 C C . GLU A 1 884 ? 1.480 -16.385 -45.234 1.00 89.62 884 GLU A C 1
ATOM 7188 O O . GLU A 1 884 ? 0.831 -15.345 -45.200 1.00 89.62 884 GLU A O 1
ATOM 7193 N N . ARG A 1 885 ? 1.443 -17.265 -44.229 1.00 91.50 885 ARG A N 1
ATOM 7194 C CA . ARG A 1 885 ? 0.618 -17.112 -43.021 1.00 91.50 885 ARG A CA 1
ATOM 7195 C C . ARG A 1 885 ? 1.459 -17.423 -41.784 1.00 91.50 885 ARG A C 1
ATOM 7197 O O . ARG A 1 885 ? 1.097 -18.325 -41.033 1.00 91.50 885 ARG A O 1
ATOM 7204 N N . PRO A 1 886 ? 2.589 -16.729 -41.576 1.00 94.19 886 PRO A N 1
ATOM 7205 C CA . PRO A 1 886 ? 3.588 -17.157 -40.610 1.00 94.19 886 PRO A CA 1
ATOM 7206 C C . PRO A 1 886 ? 3.085 -17.026 -39.172 1.00 94.19 886 PRO A C 1
ATOM 7208 O O . PRO A 1 886 ? 2.739 -15.930 -38.709 1.00 94.19 886 PRO A O 1
ATOM 7211 N N . LEU A 1 887 ? 3.074 -18.149 -38.452 1.00 95.94 887 LEU A N 1
ATOM 7212 C CA . LEU A 1 887 ? 2.978 -18.193 -36.996 1.00 95.94 887 LEU A CA 1
ATOM 7213 C C . LEU A 1 887 ? 4.395 -18.217 -36.415 1.00 95.94 887 LEU A C 1
ATOM 7215 O O . LEU A 1 887 ? 5.130 -19.181 -36.600 1.00 95.94 887 LEU A O 1
ATOM 7219 N N . LEU A 1 888 ? 4.759 -17.151 -35.706 1.00 96.69 888 LEU A N 1
ATOM 7220 C CA . LEU A 1 888 ? 5.980 -17.079 -34.904 1.00 96.69 888 LEU A CA 1
ATOM 7221 C C . LEU A 1 888 ? 5.603 -17.144 -33.429 1.00 96.69 888 LEU A C 1
ATOM 7223 O O . LEU A 1 888 ? 4.557 -16.620 -33.040 1.00 96.69 888 LEU A O 1
ATOM 7227 N N . LEU A 1 889 ? 6.460 -17.742 -32.608 1.00 97.56 889 LEU A N 1
ATOM 7228 C CA . LEU A 1 889 ? 6.188 -17.971 -31.190 1.00 97.56 889 LEU A CA 1
ATOM 7229 C C . LEU A 1 889 ? 7.228 -17.297 -30.297 1.00 97.56 889 LEU A C 1
ATOM 7231 O O . LEU A 1 889 ? 8.416 -17.246 -30.612 1.00 97.56 889 LEU A O 1
ATOM 7235 N N . SER A 1 890 ? 6.776 -16.811 -29.146 1.00 96.00 890 SER A N 1
ATOM 7236 C CA . SER A 1 890 ? 7.637 -16.636 -27.982 1.00 96.00 890 SER A CA 1
ATOM 7237 C C . SER A 1 890 ? 7.583 -17.892 -27.123 1.00 96.00 890 SER A C 1
ATOM 7239 O O . SER A 1 890 ? 6.494 -18.378 -26.818 1.00 96.00 890 SER A O 1
ATOM 7241 N N . VAL A 1 891 ? 8.757 -18.374 -26.724 1.00 97.25 891 VAL A N 1
ATOM 7242 C CA . VAL A 1 891 ? 8.961 -19.483 -25.789 1.00 97.25 891 VAL A CA 1
ATOM 7243 C C . VAL A 1 891 ? 9.443 -18.863 -24.481 1.00 97.25 891 VAL A C 1
ATOM 7245 O O . VAL A 1 891 ? 10.579 -18.395 -24.397 1.00 97.25 891 VAL A O 1
ATOM 7248 N N . ARG A 1 892 ? 8.558 -18.763 -23.485 1.00 94.81 892 ARG A N 1
ATOM 7249 C CA . ARG A 1 892 ? 8.800 -17.980 -22.262 1.00 94.81 892 ARG A CA 1
ATOM 7250 C C . ARG A 1 892 ? 8.831 -18.862 -21.023 1.00 94.81 892 ARG A C 1
ATOM 7252 O O . ARG A 1 892 ? 7.931 -19.666 -20.829 1.00 94.81 892 ARG A O 1
ATOM 7259 N N . SER A 1 893 ? 9.795 -18.648 -20.136 1.00 94.31 893 SER A N 1
ATOM 7260 C CA . SER A 1 893 ? 9.811 -19.279 -18.812 1.00 94.31 893 SER A CA 1
ATOM 7261 C C . SER A 1 893 ? 8.742 -18.696 -17.876 1.00 94.31 893 SER A C 1
ATOM 7263 O O . SER A 1 893 ? 8.546 -17.472 -17.847 1.00 94.31 893 SER A O 1
ATOM 7265 N N . GLY A 1 894 ? 8.142 -19.531 -17.028 1.00 92.12 894 GLY A N 1
ATOM 7266 C CA . GLY A 1 894 ? 7.269 -19.123 -15.927 1.00 92.12 894 GLY A CA 1
ATOM 7267 C C . GLY A 1 894 ? 7.458 -19.997 -14.687 1.00 92.12 894 GLY A C 1
ATOM 7268 O O . GLY A 1 894 ? 7.106 -21.165 -14.699 1.00 92.12 894 GLY A O 1
ATOM 7269 N N . SER A 1 895 ? 7.973 -19.437 -13.595 1.00 92.69 895 SER A N 1
ATOM 7270 C CA . SER A 1 895 ? 8.118 -20.131 -12.307 1.00 92.69 895 SER A CA 1
ATOM 7271 C C . SER A 1 895 ? 7.016 -19.736 -11.317 1.00 92.69 895 SER A C 1
ATOM 7273 O O . SER A 1 895 ? 6.340 -18.714 -11.495 1.00 92.69 895 SER A O 1
ATOM 7275 N N . TYR A 1 896 ? 6.843 -20.537 -10.261 1.00 92.31 896 TYR A N 1
ATOM 7276 C CA . TYR A 1 896 ? 5.951 -20.218 -9.141 1.00 92.31 896 TYR A CA 1
ATOM 7277 C C . TYR A 1 896 ? 6.375 -18.907 -8.463 1.00 92.31 896 TYR A C 1
ATOM 7279 O O . TYR A 1 896 ? 5.681 -17.895 -8.559 1.00 92.31 896 TYR A O 1
ATOM 7287 N N . VAL A 1 897 ? 7.584 -18.874 -7.893 1.00 88.62 897 VAL A N 1
ATOM 7288 C CA . VAL A 1 897 ? 8.202 -17.639 -7.393 1.00 88.62 897 VAL A CA 1
ATOM 7289 C C . VAL A 1 897 ? 8.795 -16.861 -8.567 1.00 88.62 897 VAL A C 1
ATOM 7291 O O . VAL A 1 897 ? 9.610 -17.391 -9.319 1.00 88.62 897 VAL A O 1
ATOM 7294 N N . SER A 1 898 ? 8.402 -15.598 -8.740 1.00 83.94 898 SER A N 1
ATOM 7295 C CA . SER A 1 898 ? 8.879 -14.754 -9.845 1.00 83.94 898 SER A CA 1
ATOM 7296 C C . SER A 1 898 ? 10.392 -14.504 -9.763 1.00 83.94 898 SER A C 1
ATOM 7298 O O . SER A 1 898 ? 10.867 -13.887 -8.812 1.00 83.94 898 SER A O 1
ATOM 7300 N N . MET A 1 899 ? 11.129 -14.869 -10.818 1.00 84.25 899 MET A N 1
ATOM 7301 C CA . MET A 1 899 ? 12.579 -14.650 -10.958 1.00 84.25 899 MET A CA 1
ATOM 7302 C C . MET A 1 899 ? 12.881 -13.703 -12.140 1.00 84.25 899 MET A C 1
ATOM 7304 O O . MET A 1 899 ? 13.276 -14.155 -13.219 1.00 84.25 899 MET A O 1
ATOM 7308 N N . PRO A 1 900 ? 12.635 -12.386 -12.001 1.00 74.19 900 PRO A N 1
ATOM 7309 C CA . PRO A 1 900 ? 12.636 -11.471 -13.138 1.00 74.19 900 PRO A CA 1
ATOM 7310 C C . PRO A 1 900 ? 14.020 -11.274 -13.748 1.00 74.19 900 PRO A C 1
ATOM 7312 O O . PRO A 1 900 ? 14.988 -11.002 -13.045 1.00 74.19 900 PRO A O 1
ATOM 7315 N N . GLY A 1 901 ? 14.097 -11.424 -15.070 1.00 74.31 901 GLY A N 1
ATOM 7316 C CA . GLY A 1 901 ? 15.345 -11.405 -15.833 1.00 74.31 901 GLY A CA 1
ATOM 7317 C C . GLY A 1 901 ? 16.209 -12.662 -15.663 1.00 74.31 901 GLY A C 1
ATOM 7318 O O . GLY A 1 901 ? 17.052 -12.950 -16.501 1.00 74.31 901 GLY A O 1
ATOM 7319 N N . ILE A 1 902 ? 16.010 -13.463 -14.622 1.00 83.56 902 ILE A N 1
ATOM 7320 C CA . ILE A 1 902 ? 16.907 -14.588 -14.349 1.00 83.56 902 ILE A CA 1
ATOM 7321 C C . ILE A 1 902 ? 16.661 -15.749 -15.310 1.00 83.56 902 ILE A C 1
ATOM 7323 O O . ILE A 1 902 ? 17.620 -16.280 -15.868 1.00 83.56 902 ILE A O 1
ATOM 7327 N N . LEU A 1 903 ? 15.400 -16.129 -15.517 1.00 87.94 903 LEU A N 1
ATOM 7328 C CA . LEU A 1 903 ? 15.035 -17.207 -16.434 1.00 87.94 903 LEU A CA 1
ATOM 7329 C C . LEU A 1 903 ? 14.961 -16.705 -17.879 1.00 87.94 903 LEU A C 1
ATOM 7331 O O . LEU A 1 903 ? 14.617 -15.548 -18.134 1.00 87.94 903 LEU A O 1
ATOM 7335 N N . ASP A 1 904 ? 15.312 -17.585 -18.813 1.00 87.94 904 ASP A N 1
ATOM 7336 C CA . ASP A 1 904 ? 15.504 -17.223 -20.212 1.00 87.94 904 ASP A CA 1
ATOM 7337 C C . ASP A 1 904 ? 14.202 -17.307 -21.029 1.00 87.94 904 ASP A C 1
ATOM 7339 O O . ASP A 1 904 ? 13.240 -17.996 -20.687 1.00 87.94 904 ASP A O 1
ATOM 7343 N N . SER A 1 905 ? 14.142 -16.561 -22.131 1.00 91.12 905 SER A N 1
ATOM 7344 C CA . SER A 1 905 ? 13.029 -16.596 -23.084 1.00 91.12 905 SER A CA 1
ATOM 7345 C C . SER A 1 905 ? 13.557 -16.427 -24.503 1.00 91.12 905 SER A C 1
ATOM 7347 O O . SER A 1 905 ? 14.508 -15.684 -24.729 1.00 91.12 905 SER A O 1
ATOM 7349 N N . ILE A 1 906 ? 12.925 -17.098 -25.463 1.00 94.44 906 ILE A N 1
ATOM 7350 C CA . ILE A 1 906 ? 13.263 -17.009 -26.887 1.00 94.44 906 ILE A CA 1
ATOM 7351 C C . ILE A 1 906 ? 12.091 -16.352 -27.611 1.00 94.44 906 ILE A C 1
ATOM 7353 O O . ILE A 1 906 ? 10.929 -16.677 -27.368 1.00 94.44 906 ILE A O 1
ATOM 7357 N N . LEU A 1 907 ? 12.395 -15.400 -28.490 1.00 94.38 907 LEU A N 1
ATOM 7358 C CA . LEU A 1 907 ? 11.402 -14.685 -29.291 1.00 94.38 907 LEU A CA 1
ATOM 7359 C C . LEU A 1 907 ? 11.542 -15.108 -30.752 1.00 94.38 907 LEU A C 1
ATOM 7361 O O . LEU A 1 907 ? 12.618 -15.532 -31.166 1.00 94.38 907 LEU A O 1
ATOM 7365 N N . PHE A 1 908 ? 10.461 -14.957 -31.517 1.00 95.94 908 PHE A N 1
ATOM 7366 C CA . PHE A 1 908 ? 10.424 -15.241 -32.956 1.00 95.94 908 PHE A CA 1
ATOM 7367 C C . PHE A 1 908 ? 10.781 -16.691 -33.338 1.00 95.94 908 PHE A C 1
ATOM 7369 O O . PHE A 1 908 ? 11.200 -16.943 -34.460 1.00 95.94 908 PHE A O 1
ATOM 7376 N N . CYS A 1 909 ? 10.576 -17.658 -32.439 1.00 96.94 909 CYS A N 1
ATOM 7377 C CA . CYS A 1 909 ? 10.764 -19.076 -32.742 1.00 96.94 909 CYS A CA 1
ATOM 7378 C C . CYS A 1 909 ? 9.853 -19.508 -33.905 1.00 96.94 909 CYS A C 1
ATOM 7380 O O . CYS A 1 909 ? 8.681 -19.115 -33.951 1.00 96.94 909 CYS A O 1
ATOM 7382 N N . GLY A 1 910 ? 10.399 -20.297 -34.835 1.00 95.50 910 GLY A N 1
ATOM 7383 C CA . GLY A 1 910 ? 9.743 -20.712 -36.076 1.00 95.50 910 GLY A CA 1
ATOM 7384 C C . GLY A 1 910 ? 10.150 -19.901 -37.308 1.00 95.50 910 GLY A C 1
ATOM 7385 O O . GLY A 1 910 ? 9.660 -20.177 -38.404 1.00 95.50 910 GLY A O 1
ATOM 7386 N N . ILE A 1 911 ? 11.026 -18.903 -37.154 1.00 96.25 911 ILE A N 1
ATOM 7387 C CA . ILE A 1 911 ? 11.576 -18.146 -38.277 1.00 96.25 911 ILE A CA 1
ATOM 7388 C C . ILE A 1 911 ? 12.734 -18.906 -38.937 1.00 96.25 911 ILE A C 1
ATOM 7390 O O . ILE A 1 911 ? 13.658 -19.395 -38.291 1.00 96.25 911 ILE A O 1
ATOM 7394 N N . ASN A 1 912 ? 12.701 -18.971 -40.259 1.00 94.06 912 ASN A N 1
ATOM 7395 C CA . ASN A 1 912 ? 13.794 -19.421 -41.113 1.00 94.06 912 ASN A CA 1
ATOM 7396 C C . ASN A 1 912 ? 13.832 -18.523 -42.355 1.00 94.06 912 ASN A C 1
ATOM 7398 O O . ASN A 1 912 ? 13.002 -17.619 -42.483 1.00 94.06 912 ASN A O 1
ATOM 7402 N N . LYS A 1 913 ? 14.756 -18.758 -43.290 1.00 90.75 913 LYS A N 1
ATOM 7403 C CA . LYS A 1 913 ? 14.874 -17.902 -44.487 1.00 90.75 913 LYS A CA 1
ATOM 7404 C C . LYS A 1 913 ? 13.566 -17.814 -45.285 1.00 90.75 913 LYS A C 1
ATOM 7406 O O . LYS A 1 913 ? 13.194 -16.736 -45.744 1.00 90.75 913 LYS A O 1
ATOM 7411 N N . THR A 1 914 ? 12.829 -18.919 -45.396 1.00 92.75 914 THR A N 1
ATOM 7412 C CA . THR A 1 914 ? 11.546 -18.984 -46.113 1.00 92.75 914 THR A CA 1
ATOM 7413 C C . THR A 1 914 ? 10.452 -18.172 -45.421 1.00 92.75 914 THR A C 1
ATOM 7415 O O . THR A 1 914 ? 9.771 -17.371 -46.061 1.00 92.75 914 THR A O 1
ATOM 7418 N N . VAL A 1 915 ? 10.307 -18.330 -44.106 1.00 95.06 915 VAL A N 1
ATOM 7419 C CA . VAL A 1 915 ? 9.348 -17.577 -43.284 1.00 95.06 915 VAL A CA 1
ATOM 7420 C C . VAL A 1 915 ? 9.707 -16.093 -43.239 1.00 95.06 915 VAL A C 1
ATOM 7422 O O . VAL A 1 915 ? 8.826 -15.244 -43.343 1.00 95.06 915 VAL A O 1
ATOM 7425 N N . MET A 1 916 ? 10.997 -15.768 -43.151 1.00 94.75 916 MET A N 1
ATOM 7426 C CA . MET A 1 916 ? 11.508 -14.398 -43.158 1.00 94.75 916 MET A CA 1
ATOM 7427 C C . MET A 1 916 ? 11.121 -13.657 -44.444 1.00 94.75 916 MET A C 1
ATOM 7429 O O . MET A 1 916 ? 10.641 -12.530 -44.363 1.00 94.75 916 MET A O 1
ATOM 7433 N N . MET A 1 917 ? 11.230 -14.295 -45.618 1.00 91.06 917 MET A N 1
ATOM 7434 C CA . MET A 1 917 ? 10.740 -13.712 -46.879 1.00 91.06 917 MET A CA 1
ATOM 7435 C C . MET A 1 917 ? 9.232 -13.421 -46.839 1.00 91.06 917 MET A C 1
ATOM 7437 O O . MET A 1 917 ? 8.769 -12.435 -47.406 1.00 91.06 917 MET A O 1
ATOM 7441 N N . GLY A 1 918 ? 8.458 -14.263 -46.152 1.00 92.12 918 GLY A N 1
ATOM 7442 C CA . GLY A 1 918 ? 7.040 -14.034 -45.887 1.00 92.12 918 GLY A CA 1
ATOM 7443 C C . GLY A 1 918 ? 6.774 -12.793 -45.036 1.00 92.12 918 GLY A C 1
ATOM 7444 O O . GLY A 1 918 ? 5.970 -11.941 -45.407 1.00 92.12 918 GLY A O 1
ATOM 7445 N N . ILE A 1 919 ? 7.506 -12.659 -43.927 1.00 93.81 919 ILE A N 1
ATOM 7446 C CA . ILE A 1 919 ? 7.445 -11.488 -43.039 1.00 93.81 919 ILE A CA 1
ATOM 7447 C C . ILE A 1 919 ? 7.855 -10.214 -43.785 1.00 93.81 919 ILE A C 1
ATOM 7449 O O . ILE A 1 919 ? 7.204 -9.186 -43.622 1.00 93.81 919 ILE A O 1
ATOM 7453 N N . SER A 1 920 ? 8.885 -10.287 -44.632 1.00 94.38 920 SER A N 1
ATOM 7454 C CA . SER A 1 920 ? 9.348 -9.165 -45.457 1.00 94.38 920 SER A CA 1
ATOM 7455 C C . SER A 1 920 ? 8.234 -8.628 -46.365 1.00 94.38 920 SER A C 1
ATOM 7457 O O . SER A 1 920 ? 8.022 -7.418 -46.420 1.00 94.38 920 SER A O 1
ATOM 7459 N N . LYS A 1 921 ? 7.436 -9.506 -46.991 1.00 91.69 921 LYS A N 1
ATOM 7460 C CA . LYS A 1 921 ? 6.303 -9.085 -47.836 1.00 91.69 921 LYS A CA 1
ATOM 7461 C C . LYS A 1 921 ? 5.228 -8.306 -47.072 1.00 91.69 921 LYS A C 1
ATOM 7463 O O . LYS A 1 921 ? 4.603 -7.425 -47.655 1.00 91.69 921 LYS A O 1
ATOM 7468 N N . GLU A 1 922 ? 4.983 -8.638 -45.804 1.00 88.56 922 GLU A N 1
ATOM 7469 C CA . GLU A 1 922 ? 3.932 -8.002 -44.992 1.00 88.56 922 GLU A CA 1
ATOM 7470 C C . GLU A 1 922 ? 4.436 -6.763 -44.229 1.00 88.56 922 GLU A C 1
ATOM 7472 O O . GLU A 1 922 ? 3.701 -5.786 -44.090 1.00 88.56 922 GLU A O 1
ATOM 7477 N N . TYR A 1 923 ? 5.679 -6.788 -43.737 1.00 90.50 923 TYR A N 1
ATOM 7478 C CA . TYR A 1 923 ? 6.214 -5.799 -42.789 1.00 90.50 923 TYR A CA 1
ATOM 7479 C C . TYR A 1 923 ? 7.475 -5.060 -43.271 1.00 90.50 923 TYR A C 1
ATOM 7481 O O . TYR A 1 923 ? 7.907 -4.113 -42.611 1.00 90.50 923 TYR A O 1
ATOM 7489 N N . GLY A 1 924 ? 8.050 -5.456 -44.408 1.00 93.31 924 GLY A N 1
ATOM 7490 C CA . GLY A 1 924 ? 9.292 -4.920 -44.968 1.00 93.31 924 GLY A CA 1
ATOM 7491 C C . GLY A 1 924 ? 10.552 -5.678 -44.531 1.00 93.31 924 GLY A C 1
ATOM 7492 O O . GLY A 1 924 ? 10.592 -6.315 -43.474 1.00 93.31 924 GLY A O 1
ATOM 7493 N N . ASP A 1 925 ? 11.609 -5.577 -45.343 1.00 93.75 925 ASP A N 1
ATOM 7494 C CA . ASP A 1 925 ? 12.867 -6.319 -45.163 1.00 93.75 925 ASP A CA 1
ATOM 7495 C C . ASP A 1 925 ? 13.545 -6.039 -43.822 1.00 93.75 925 ASP A C 1
ATOM 7497 O O . ASP A 1 925 ? 13.946 -6.966 -43.122 1.00 93.75 925 ASP A O 1
ATOM 7501 N N . THR A 1 926 ? 13.621 -4.770 -43.414 1.00 93.62 926 THR A N 1
ATOM 7502 C CA . THR A 1 926 ? 14.268 -4.380 -42.154 1.00 93.62 926 THR A CA 1
ATOM 7503 C C . THR A 1 926 ? 13.629 -5.066 -40.946 1.00 93.62 926 THR A C 1
ATOM 7505 O O . THR A 1 926 ? 14.339 -5.521 -40.052 1.00 93.62 926 THR A O 1
ATOM 7508 N N . VAL A 1 927 ? 12.294 -5.180 -40.922 1.00 94.62 927 VAL A N 1
ATOM 7509 C CA . VAL A 1 927 ? 11.562 -5.849 -39.834 1.00 94.62 927 VAL A CA 1
ATOM 7510 C C . VAL A 1 927 ? 11.810 -7.354 -39.871 1.00 94.62 927 VAL A C 1
ATOM 7512 O O . VAL A 1 927 ? 12.018 -7.963 -38.823 1.00 94.62 927 VAL A O 1
ATOM 7515 N N . ALA A 1 928 ? 11.813 -7.958 -41.060 1.00 95.38 928 ALA A N 1
ATOM 7516 C CA . ALA A 1 928 ? 12.059 -9.387 -41.224 1.00 95.38 928 ALA A CA 1
ATOM 7517 C C . ALA A 1 928 ? 13.463 -9.787 -40.745 1.00 95.38 928 ALA A C 1
ATOM 7519 O O . ALA A 1 928 ? 13.597 -10.725 -39.954 1.00 95.38 928 ALA A O 1
ATOM 7520 N N . TRP A 1 929 ? 14.486 -9.030 -41.149 1.00 96.00 929 TRP A N 1
ATOM 7521 C CA . TRP A 1 929 ? 15.859 -9.223 -40.691 1.00 96.00 929 TRP A CA 1
ATOM 7522 C C . TRP A 1 929 ? 16.014 -8.975 -39.189 1.00 96.00 929 TRP A C 1
ATOM 7524 O O . TRP A 1 929 ? 16.707 -9.739 -38.521 1.00 96.00 929 TRP A O 1
ATOM 7534 N N . ASP A 1 930 ? 15.325 -7.975 -38.626 1.00 94.06 930 ASP A N 1
ATOM 7535 C CA . ASP A 1 930 ? 15.336 -7.744 -37.176 1.00 94.06 930 ASP A CA 1
ATOM 7536 C C . ASP A 1 930 ? 14.693 -8.901 -36.398 1.00 94.06 930 ASP A C 1
ATOM 7538 O O . ASP A 1 930 ? 15.222 -9.338 -35.378 1.00 94.06 930 ASP A O 1
ATOM 7542 N N . CYS A 1 931 ? 13.596 -9.474 -36.896 1.00 95.12 931 CYS A N 1
ATOM 7543 C CA . CYS A 1 931 ? 13.015 -10.675 -36.291 1.00 95.12 931 CYS A CA 1
ATOM 7544 C C . CYS A 1 931 ? 13.998 -11.858 -36.339 1.00 95.12 931 CYS A C 1
ATOM 7546 O O . CYS A 1 931 ? 14.139 -12.584 -35.353 1.00 95.12 931 CYS A O 1
ATOM 7548 N N . TYR A 1 932 ? 14.693 -12.040 -37.468 1.00 95.81 932 TYR A N 1
ATOM 7549 C CA . TYR A 1 932 ? 15.615 -13.158 -37.666 1.00 95.81 932 TYR A CA 1
ATOM 7550 C C . TYR A 1 932 ? 16.875 -13.038 -36.802 1.00 95.81 932 TYR A C 1
ATOM 7552 O O . TYR A 1 932 ? 17.216 -13.986 -36.095 1.00 95.81 932 TYR A O 1
ATOM 7560 N N . GLN A 1 933 ? 17.520 -11.866 -36.762 1.00 94.44 933 GLN A N 1
ATOM 7561 C CA . GLN A 1 933 ? 18.697 -11.654 -35.910 1.00 94.44 933 GLN A CA 1
ATOM 7562 C C . GLN A 1 933 ? 18.362 -11.810 -34.420 1.00 94.44 933 GLN A C 1
ATOM 7564 O O . GLN A 1 933 ? 19.140 -12.411 -33.681 1.00 94.44 933 GLN A O 1
ATOM 7569 N N . ARG A 1 934 ? 17.174 -11.362 -33.977 1.00 93.19 934 ARG A N 1
ATOM 7570 C CA . ARG A 1 934 ? 16.721 -11.555 -32.588 1.00 93.19 934 ARG A CA 1
ATOM 7571 C C . ARG A 1 934 ? 16.529 -13.026 -32.254 1.00 93.19 934 ARG A C 1
ATOM 7573 O O . ARG A 1 934 ? 16.955 -13.453 -31.182 1.00 93.19 934 ARG A O 1
ATOM 7580 N N . PHE A 1 935 ? 15.925 -13.800 -33.157 1.00 95.62 935 PHE A N 1
ATOM 7581 C CA . PHE A 1 935 ? 15.825 -15.247 -32.979 1.00 95.62 935 PHE A CA 1
ATOM 7582 C C . PHE A 1 935 ? 17.212 -15.877 -32.841 1.00 95.62 935 PHE A C 1
ATOM 7584 O O . PHE A 1 935 ? 17.441 -16.585 -31.867 1.00 95.62 935 PHE A O 1
ATOM 7591 N N . LEU A 1 936 ? 18.146 -15.578 -33.751 1.00 95.69 936 LEU A N 1
ATOM 7592 C CA . LEU A 1 936 ? 19.508 -16.121 -33.713 1.00 95.69 936 LEU A CA 1
ATOM 7593 C C . LEU A 1 936 ? 20.233 -15.763 -32.411 1.00 95.69 936 LEU A C 1
ATOM 7595 O O . LEU A 1 936 ? 20.778 -16.642 -31.746 1.00 95.69 936 LEU A O 1
ATOM 7599 N N . SER A 1 937 ? 20.176 -14.492 -32.011 1.00 92.88 937 SER A N 1
ATOM 7600 C CA . SER A 1 937 ? 20.761 -14.002 -30.762 1.00 92.88 937 SER A CA 1
ATOM 7601 C C . SER A 1 937 ? 20.206 -14.752 -29.545 1.00 92.88 937 SER A C 1
ATOM 7603 O O . SER A 1 937 ? 20.964 -15.269 -28.721 1.00 92.88 937 SER A O 1
ATOM 7605 N N . HIS A 1 938 ? 18.877 -14.878 -29.447 1.00 92.94 938 HIS A N 1
ATOM 7606 C CA . HIS A 1 938 ? 18.230 -15.582 -28.340 1.00 92.94 938 HIS A CA 1
ATOM 7607 C C . HIS A 1 938 ? 18.514 -17.085 -28.378 1.00 92.94 938 HIS A C 1
ATOM 7609 O O . HIS A 1 938 ? 18.812 -17.675 -27.345 1.00 92.94 938 HIS A O 1
ATOM 7615 N N . TYR A 1 939 ? 18.466 -17.707 -29.551 1.00 95.31 939 TYR A N 1
ATOM 7616 C CA . TYR A 1 939 ? 18.714 -19.131 -29.727 1.00 95.31 939 TYR A CA 1
ATOM 7617 C C . TYR A 1 939 ? 20.133 -19.509 -29.286 1.00 95.31 939 TYR A C 1
ATOM 7619 O O . TYR A 1 939 ? 20.306 -20.392 -28.447 1.00 95.31 939 TYR A O 1
ATOM 7627 N N . LEU A 1 940 ? 21.150 -18.795 -29.777 1.00 95.00 940 LEU A N 1
ATOM 7628 C CA . LEU A 1 940 ? 22.545 -19.039 -29.408 1.00 95.00 940 LEU A CA 1
ATOM 7629 C C . LEU A 1 940 ? 22.785 -18.802 -27.911 1.00 95.00 940 LEU A C 1
ATOM 7631 O O . LEU A 1 940 ? 23.440 -19.615 -27.257 1.00 95.00 940 LEU A O 1
ATOM 7635 N N . SER A 1 941 ? 22.194 -17.744 -27.352 1.00 90.38 941 SER A N 1
ATOM 7636 C CA . SER A 1 941 ? 22.286 -17.424 -25.924 1.00 90.38 941 SER A CA 1
ATOM 7637 C C . SER A 1 941 ? 21.642 -18.488 -25.032 1.00 90.38 941 SER A C 1
ATOM 7639 O O . SER A 1 941 ? 22.243 -18.909 -24.045 1.00 90.38 941 SER A O 1
ATOM 7641 N N . VAL A 1 942 ? 20.427 -18.931 -25.360 1.00 91.62 942 VAL A N 1
ATOM 7642 C CA . VAL A 1 942 ? 19.605 -19.767 -24.471 1.00 91.62 942 VAL A CA 1
ATOM 7643 C C . VAL A 1 942 ? 19.862 -21.257 -24.681 1.00 91.62 942 VAL A C 1
ATOM 7645 O O . VAL A 1 942 ? 19.981 -21.999 -23.711 1.00 91.62 942 VAL A O 1
ATOM 7648 N N . VAL A 1 943 ? 19.971 -21.712 -25.930 1.00 94.12 943 VAL A N 1
ATOM 7649 C CA . VAL A 1 943 ? 20.153 -23.139 -26.250 1.00 94.12 943 VAL A CA 1
ATOM 7650 C C . VAL A 1 943 ? 21.617 -23.555 -26.113 1.00 94.12 943 VAL A C 1
ATOM 7652 O O . VAL A 1 943 ? 21.902 -24.652 -25.632 1.00 94.12 943 VAL A O 1
ATOM 7655 N N . HIS A 1 944 ? 22.547 -22.672 -26.493 1.00 91.88 944 HIS A N 1
ATOM 7656 C CA . HIS A 1 944 ? 23.982 -22.971 -26.532 1.00 91.88 944 HIS A CA 1
ATOM 7657 C C . HIS A 1 944 ? 24.821 -22.198 -25.503 1.00 91.88 944 HIS A C 1
ATOM 7659 O O . HIS A 1 944 ? 26.028 -22.420 -25.426 1.00 91.88 944 HIS A O 1
ATOM 7665 N N . GLY A 1 945 ? 24.222 -21.305 -24.708 1.00 86.81 945 GLY A N 1
ATOM 7666 C CA . GLY A 1 945 ? 24.951 -20.514 -23.710 1.00 86.81 945 GLY A CA 1
ATOM 7667 C C . GLY A 1 945 ? 25.897 -19.463 -24.307 1.00 86.81 945 GLY A C 1
ATOM 7668 O O . GLY A 1 945 ? 26.744 -18.931 -23.593 1.00 86.81 945 GLY A O 1
ATOM 7669 N N . LEU A 1 946 ? 25.793 -19.162 -25.607 1.00 87.56 946 LEU A N 1
ATOM 7670 C CA . LEU A 1 946 ? 26.671 -18.218 -26.300 1.00 87.56 946 LEU A CA 1
ATOM 7671 C C . LEU A 1 946 ? 26.103 -16.800 -26.263 1.00 87.56 946 LEU A C 1
ATOM 7673 O O . LEU A 1 946 ? 25.315 -16.396 -27.115 1.00 87.56 946 LEU A O 1
ATOM 7677 N N . ARG A 1 947 ? 26.548 -16.020 -25.281 1.00 79.00 947 ARG A N 1
ATOM 7678 C CA . ARG A 1 947 ? 26.122 -14.630 -25.058 1.00 79.00 947 ARG A CA 1
ATOM 7679 C C . ARG A 1 947 ? 27.155 -13.633 -25.565 1.00 79.00 947 ARG A C 1
ATOM 7681 O O . ARG A 1 947 ? 27.750 -12.884 -24.799 1.00 79.00 947 ARG A O 1
ATOM 7688 N N . VAL A 1 948 ? 27.389 -13.644 -26.873 1.00 80.94 948 VAL A N 1
ATOM 7689 C CA . VAL A 1 948 ? 28.320 -12.718 -27.531 1.00 80.94 948 VAL A CA 1
ATOM 7690 C C . VAL A 1 948 ? 27.516 -11.648 -28.256 1.00 80.94 948 VAL A C 1
ATOM 7692 O O . VAL A 1 948 ? 26.620 -11.971 -29.032 1.00 80.94 948 VAL A O 1
ATOM 7695 N N . LYS A 1 949 ? 27.833 -10.372 -28.013 1.00 80.56 949 LYS A N 1
ATOM 7696 C CA . LYS A 1 949 ? 27.320 -9.286 -28.852 1.00 80.56 949 LYS A CA 1
ATOM 7697 C C . LYS A 1 949 ? 28.094 -9.277 -30.160 1.00 80.56 949 LYS A C 1
ATOM 7699 O O . LYS A 1 949 ? 29.317 -9.186 -30.150 1.00 80.56 949 LYS A O 1
ATOM 7704 N N . VAL A 1 950 ? 27.365 -9.353 -31.262 1.00 86.88 950 VAL A N 1
ATOM 7705 C CA . VAL A 1 950 ? 27.926 -9.191 -32.601 1.00 86.88 950 VAL A CA 1
ATOM 7706 C C . VAL A 1 950 ? 27.811 -7.721 -33.002 1.00 86.88 950 VAL A C 1
ATOM 7708 O O . VAL A 1 950 ? 26.803 -7.074 -32.711 1.00 86.88 950 VAL A O 1
ATOM 7711 N N . GLU A 1 951 ? 28.855 -7.182 -33.624 1.00 84.50 951 GLU A N 1
ATOM 7712 C CA . GLU A 1 951 ? 28.847 -5.835 -34.188 1.00 84.50 951 GLU A CA 1
ATOM 7713 C C . GLU A 1 951 ? 28.148 -5.822 -35.555 1.00 84.50 951 GLU A C 1
ATOM 7715 O O . GLU A 1 951 ? 28.370 -6.696 -36.389 1.00 84.50 951 GLU A O 1
ATOM 7720 N N . GLY A 1 952 ? 27.305 -4.816 -35.789 1.00 84.94 952 GLY A N 1
ATOM 7721 C CA . GLY A 1 952 ? 26.594 -4.614 -37.050 1.00 84.94 952 GLY A CA 1
ATOM 7722 C C . GLY A 1 952 ? 25.766 -3.332 -37.010 1.00 84.94 952 GLY A C 1
ATOM 7723 O O . GLY A 1 952 ? 25.251 -2.950 -35.957 1.00 84.94 952 GLY A O 1
ATOM 7724 N N . LYS A 1 953 ? 25.665 -2.634 -38.144 1.00 86.56 953 LYS A N 1
ATOM 7725 C CA . LYS A 1 953 ? 24.887 -1.393 -38.298 1.00 86.56 953 LYS A CA 1
ATOM 7726 C C . LYS A 1 953 ? 23.459 -1.662 -38.750 1.00 86.56 953 LYS A C 1
ATOM 7728 O O . LYS A 1 953 ? 22.568 -0.868 -38.454 1.00 86.56 953 LYS A O 1
ATOM 7733 N N . THR A 1 954 ? 23.237 -2.761 -39.467 1.00 92.06 954 THR A N 1
ATOM 7734 C CA . THR A 1 954 ? 21.914 -3.170 -39.951 1.00 92.06 954 THR A CA 1
ATOM 7735 C C . THR A 1 954 ? 21.480 -4.497 -39.318 1.00 92.06 954 THR A C 1
ATOM 7737 O O . THR A 1 954 ? 22.328 -5.293 -38.908 1.00 92.06 954 THR A O 1
ATOM 7740 N N . PRO A 1 955 ? 20.167 -4.784 -39.239 1.00 92.19 955 PRO A N 1
ATOM 7741 C CA . PRO A 1 955 ? 19.694 -6.081 -38.757 1.00 92.19 955 PRO A CA 1
ATOM 7742 C C . PRO A 1 955 ? 20.213 -7.277 -39.571 1.00 92.19 955 PRO A C 1
ATOM 7744 O O . PRO A 1 955 ? 20.410 -8.352 -39.012 1.00 92.19 955 PRO A O 1
ATOM 7747 N N . GLU A 1 956 ? 20.465 -7.090 -40.868 1.00 94.81 956 GLU A N 1
ATOM 7748 C CA . GLU A 1 956 ? 21.042 -8.110 -41.751 1.00 94.81 956 GLU A CA 1
ATOM 7749 C C . GLU A 1 956 ? 22.508 -8.402 -41.403 1.00 94.81 956 GLU A C 1
ATOM 7751 O O . GLU A 1 956 ? 22.877 -9.563 -41.238 1.00 94.81 956 GLU A O 1
ATOM 7756 N N . GLU A 1 957 ? 23.327 -7.362 -41.203 1.00 95.12 957 GLU A N 1
ATOM 7757 C CA . GLU A 1 957 ? 24.719 -7.512 -40.752 1.00 95.12 957 GLU A CA 1
ATOM 7758 C C . GLU A 1 957 ? 24.792 -8.242 -39.404 1.00 95.12 957 GLU A C 1
ATOM 7760 O O . GLU A 1 957 ? 25.612 -9.142 -39.224 1.00 95.12 957 GLU A O 1
ATOM 7765 N N . LEU A 1 958 ? 23.888 -7.909 -38.475 1.00 94.00 958 LEU A N 1
ATOM 7766 C CA . LEU A 1 958 ? 23.783 -8.593 -37.185 1.00 94.00 958 LEU A CA 1
ATOM 7767 C C . LEU A 1 958 ? 23.391 -10.067 -37.351 1.00 94.00 958 LEU A C 1
ATOM 7769 O O . LEU A 1 958 ? 24.005 -10.931 -36.727 1.00 94.00 958 LEU A O 1
ATOM 7773 N N . ALA A 1 959 ? 22.395 -10.371 -38.193 1.00 94.44 959 ALA A N 1
ATOM 7774 C CA . ALA A 1 959 ? 21.996 -11.749 -38.477 1.00 94.44 959 ALA A CA 1
ATOM 7775 C C . ALA A 1 959 ? 23.172 -12.561 -39.031 1.00 94.44 959 ALA A C 1
ATOM 7777 O O . ALA A 1 959 ? 23.446 -13.659 -38.543 1.00 94.44 959 ALA A O 1
ATOM 7778 N N . GLN A 1 960 ? 23.885 -12.005 -40.014 1.00 94.94 960 GLN A N 1
ATOM 7779 C CA . GLN A 1 960 ? 25.032 -12.660 -40.630 1.00 94.94 960 GLN A CA 1
ATOM 7780 C C . GLN A 1 960 ? 26.141 -12.911 -39.608 1.00 94.94 960 GLN A C 1
ATOM 7782 O O . GLN A 1 960 ? 26.640 -14.028 -39.514 1.00 94.94 960 GLN A O 1
ATOM 7787 N N . GLY A 1 961 ? 26.455 -11.925 -38.771 1.00 95.38 961 GLY A N 1
ATOM 7788 C CA . GLY A 1 961 ? 27.471 -12.095 -37.744 1.00 95.38 961 GLY A CA 1
ATOM 7789 C C . GLY A 1 961 ? 27.108 -13.143 -36.679 1.00 95.38 961 GLY A C 1
ATOM 7790 O O . GLY A 1 961 ? 27.986 -13.872 -36.218 1.00 95.38 961 GLY A O 1
ATOM 7791 N N . TYR A 1 962 ? 25.826 -13.307 -36.323 1.00 95.69 962 TYR A N 1
ATOM 7792 C CA . TYR A 1 962 ? 25.397 -14.424 -35.466 1.00 95.69 962 TYR A CA 1
ATOM 7793 C C . TYR A 1 962 ? 25.503 -15.785 -36.168 1.00 95.69 962 TYR A C 1
ATOM 7795 O O . TYR A 1 962 ? 25.854 -16.774 -35.523 1.00 95.69 962 TYR A O 1
ATOM 7803 N N . LEU A 1 963 ? 25.217 -15.859 -37.471 1.00 94.50 963 LEU A N 1
ATOM 7804 C CA . LEU A 1 963 ? 25.394 -17.087 -38.254 1.00 94.50 963 LEU A CA 1
ATOM 7805 C C . LEU A 1 963 ? 26.873 -17.473 -38.375 1.00 94.50 963 LEU A C 1
ATOM 7807 O O . LEU A 1 963 ? 27.205 -18.649 -38.224 1.00 94.50 963 LEU A O 1
ATOM 7811 N N . ASP A 1 964 ? 27.753 -16.498 -38.599 1.00 94.88 964 ASP A N 1
ATOM 7812 C CA . ASP A 1 964 ? 29.200 -16.712 -38.650 1.00 94.88 964 ASP A CA 1
ATOM 7813 C C . ASP A 1 964 ? 29.722 -17.183 -37.288 1.00 94.88 964 ASP A C 1
ATOM 7815 O O . ASP A 1 964 ? 30.412 -18.198 -37.212 1.00 94.88 964 ASP A O 1
ATOM 7819 N N . LEU A 1 965 ? 29.276 -16.555 -36.194 1.00 94.38 965 LEU A N 1
ATOM 7820 C CA . LEU A 1 965 ? 29.578 -17.010 -34.836 1.00 94.38 965 LEU A CA 1
ATOM 7821 C C . LEU A 1 965 ? 29.121 -18.457 -34.592 1.00 94.38 965 LEU A C 1
ATOM 7823 O O . LEU A 1 965 ? 29.854 -19.247 -33.992 1.00 94.38 965 LEU A O 1
ATOM 7827 N N . ALA A 1 966 ? 27.911 -18.814 -35.029 1.00 94.31 966 ALA A N 1
ATOM 7828 C CA . ALA A 1 966 ? 27.404 -20.176 -34.898 1.00 94.31 966 ALA A CA 1
ATOM 7829 C C . ALA A 1 966 ? 28.293 -21.163 -35.668 1.00 94.31 966 ALA A C 1
ATOM 7831 O O . ALA A 1 966 ? 28.715 -22.180 -35.114 1.00 94.31 966 ALA A O 1
ATOM 7832 N N . LYS A 1 967 ? 28.647 -20.824 -36.912 1.00 94.31 967 LYS A N 1
ATOM 7833 C CA . LYS A 1 967 ? 29.517 -21.626 -37.774 1.00 94.31 967 LYS A CA 1
ATOM 7834 C C . LYS A 1 967 ? 30.907 -21.825 -37.166 1.00 94.31 967 LYS A C 1
ATOM 7836 O O . LYS A 1 967 ? 31.376 -22.960 -37.110 1.00 94.31 967 LYS A O 1
ATOM 7841 N N . ASP A 1 968 ? 31.523 -20.764 -36.651 1.00 94.25 968 ASP A N 1
ATOM 7842 C CA . ASP A 1 968 ? 32.845 -20.800 -36.011 1.00 94.25 968 ASP A CA 1
ATOM 7843 C C . ASP A 1 968 ? 32.864 -21.685 -34.758 1.00 94.25 968 ASP A C 1
ATOM 7845 O O . ASP A 1 968 ? 33.879 -22.292 -34.415 1.00 94.25 968 ASP A O 1
ATOM 7849 N N . ARG A 1 969 ? 31.722 -21.792 -34.073 1.00 94.25 969 ARG A N 1
ATOM 7850 C CA . ARG A 1 969 ? 31.534 -22.648 -32.896 1.00 94.25 969 ARG A CA 1
ATOM 7851 C C . ARG A 1 969 ? 31.038 -24.055 -33.238 1.00 94.25 969 ARG A C 1
ATOM 7853 O O . ARG A 1 969 ? 30.781 -24.832 -32.321 1.00 94.25 969 ARG A O 1
ATOM 7860 N N . GLY A 1 970 ? 30.902 -24.392 -34.523 1.00 93.94 970 GLY A N 1
ATOM 7861 C CA . GLY A 1 970 ? 30.377 -25.682 -34.977 1.00 93.94 970 GLY A CA 1
ATOM 7862 C C . GLY A 1 970 ? 28.907 -25.910 -34.608 1.00 93.94 970 GLY A C 1
ATOM 7863 O O . GLY A 1 970 ? 28.467 -27.054 -34.507 1.00 93.94 970 GLY A O 1
ATOM 7864 N N . ILE A 1 971 ? 28.151 -24.838 -34.371 1.00 94.44 971 ILE A N 1
ATOM 7865 C CA . ILE A 1 971 ? 26.736 -24.882 -34.008 1.00 94.44 971 ILE A CA 1
ATOM 7866 C C . ILE A 1 971 ? 25.886 -24.842 -35.269 1.00 94.44 971 ILE A C 1
ATOM 7868 O O . ILE A 1 971 ? 26.011 -23.950 -36.107 1.00 94.44 971 ILE A O 1
ATOM 7872 N N . ILE A 1 972 ? 24.965 -25.796 -35.363 1.00 91.25 972 ILE A N 1
ATOM 7873 C CA . ILE A 1 972 ? 23.970 -25.854 -36.428 1.00 91.25 972 ILE A CA 1
ATOM 7874 C C . ILE A 1 972 ? 22.682 -25.242 -35.888 1.00 91.25 972 ILE A C 1
ATOM 7876 O O . ILE A 1 972 ? 22.029 -25.826 -35.025 1.00 91.25 972 ILE A O 1
ATOM 7880 N N . VAL A 1 973 ? 22.315 -24.068 -36.403 1.00 92.94 973 VAL A N 1
ATOM 7881 C CA . VAL A 1 973 ? 20.996 -23.482 -36.146 1.00 92.94 973 VAL A CA 1
ATOM 7882 C C . VAL A 1 973 ? 19.966 -24.257 -36.981 1.00 92.94 973 VAL A C 1
ATOM 7884 O O . VAL A 1 973 ? 20.125 -24.324 -38.202 1.00 92.94 973 VAL A O 1
ATOM 7887 N N . PRO A 1 974 ? 18.930 -24.869 -36.378 1.00 92.88 974 PRO A N 1
ATOM 7888 C CA . PRO A 1 974 ? 17.952 -25.648 -37.128 1.00 92.88 974 PRO A CA 1
ATOM 7889 C C . PRO A 1 974 ? 17.168 -24.758 -38.100 1.00 92.88 974 PRO A C 1
ATOM 7891 O O . PRO A 1 974 ? 16.642 -23.724 -37.705 1.00 92.88 974 PRO A O 1
ATOM 7894 N N . GLU A 1 975 ? 17.047 -25.162 -39.365 1.00 91.62 975 GLU A N 1
ATOM 7895 C CA . GLU A 1 975 ? 16.171 -24.491 -40.348 1.00 91.62 975 GLU A CA 1
ATOM 7896 C C . GLU A 1 975 ? 14.728 -25.030 -40.293 1.00 91.62 975 GLU A C 1
ATOM 7898 O O . GLU A 1 975 ? 13.788 -24.359 -40.725 1.00 91.62 975 GLU A O 1
ATOM 7903 N N . GLU A 1 976 ? 14.547 -26.242 -39.755 1.00 94.81 976 GLU A N 1
ATOM 7904 C CA . GLU A 1 976 ? 13.241 -26.873 -39.561 1.00 94.81 976 GLU A CA 1
ATOM 7905 C C . GLU A 1 976 ? 12.560 -26.286 -38.304 1.00 94.81 976 GLU A C 1
ATOM 7907 O O . GLU A 1 976 ? 13.097 -26.438 -37.201 1.00 94.81 976 GLU A O 1
ATOM 7912 N N . PRO A 1 977 ? 11.403 -25.606 -38.439 1.00 94.62 977 PRO A N 1
ATOM 7913 C CA . PRO A 1 977 ? 10.757 -24.881 -37.342 1.00 94.62 977 PRO A CA 1
ATOM 7914 C C . PRO A 1 977 ? 10.422 -25.724 -36.107 1.00 94.62 977 PRO A C 1
ATOM 7916 O O . PRO A 1 977 ? 10.517 -25.226 -34.985 1.00 94.62 977 PRO A O 1
ATOM 7919 N N . PHE A 1 978 ? 10.028 -26.990 -36.261 1.00 95.25 978 PHE A N 1
ATOM 7920 C CA . PHE A 1 978 ? 9.714 -27.828 -35.104 1.00 95.25 978 PHE A CA 1
ATOM 7921 C C . PHE A 1 978 ? 10.951 -28.265 -34.323 1.00 95.25 978 PHE A C 1
ATOM 7923 O O . PHE A 1 978 ? 10.891 -28.333 -33.097 1.00 95.25 978 PHE A O 1
ATOM 7930 N N . GLU A 1 979 ? 12.070 -28.527 -34.987 1.00 95.88 979 GLU A N 1
ATOM 7931 C CA . GLU A 1 979 ? 13.343 -28.796 -34.328 1.00 95.88 979 GLU A CA 1
ATOM 7932 C C . GLU A 1 979 ? 13.858 -27.529 -33.629 1.00 95.88 979 GLU A C 1
ATOM 7934 O O . GLU A 1 979 ? 14.310 -27.614 -32.486 1.00 95.88 979 GLU A O 1
ATOM 7939 N N . GLN A 1 980 ? 13.681 -26.339 -34.231 1.00 95.56 980 GLN A N 1
ATOM 7940 C CA . GLN A 1 980 ? 13.929 -25.064 -33.538 1.00 95.56 980 GLN A CA 1
ATOM 7941 C C . GLN A 1 980 ? 13.110 -24.961 -32.247 1.00 95.56 980 GLN A C 1
ATOM 7943 O O . GLN A 1 980 ? 13.652 -24.601 -31.200 1.00 95.56 980 GLN A O 1
ATOM 7948 N N . LEU A 1 981 ? 11.809 -25.265 -32.310 1.00 97.31 981 LEU A N 1
ATOM 7949 C CA . LEU A 1 981 ? 10.905 -25.209 -31.162 1.00 97.31 981 LEU A CA 1
ATOM 7950 C C . LEU A 1 981 ? 11.308 -26.207 -30.077 1.00 97.31 981 LEU A C 1
ATOM 7952 O O . LEU A 1 981 ? 11.413 -25.825 -28.913 1.00 97.31 981 LEU A O 1
ATOM 7956 N N . TYR A 1 982 ? 11.573 -27.457 -30.456 1.00 97.06 982 TYR A N 1
ATOM 7957 C CA . TYR A 1 982 ? 12.014 -28.505 -29.540 1.00 97.06 982 TYR A CA 1
ATOM 7958 C C . TYR A 1 982 ? 13.277 -28.078 -28.781 1.00 97.06 982 TYR A C 1
ATOM 7960 O O . TYR A 1 982 ? 13.288 -28.079 -27.549 1.00 97.06 982 TYR A O 1
ATOM 7968 N N . GLN A 1 983 ? 14.314 -27.619 -29.490 1.00 96.56 983 GLN A N 1
ATOM 7969 C CA . GLN A 1 983 ? 15.553 -27.173 -28.847 1.00 96.56 983 GLN A CA 1
ATOM 7970 C C . GLN A 1 983 ? 15.358 -25.903 -28.011 1.00 96.56 983 GLN A C 1
ATOM 7972 O O . GLN A 1 983 ? 15.937 -25.791 -26.930 1.00 96.56 983 GLN A O 1
ATOM 7977 N N . SER A 1 984 ? 14.491 -24.987 -28.452 1.00 96.81 984 SER A N 1
ATOM 7978 C CA . SER A 1 984 ? 14.137 -23.777 -27.700 1.00 96.81 984 SER A CA 1
ATOM 7979 C C . SER A 1 984 ? 13.465 -24.105 -26.365 1.00 96.81 984 SER A C 1
ATOM 7981 O O . SER A 1 984 ? 13.843 -23.554 -25.334 1.00 96.81 984 SER A O 1
ATOM 7983 N N . VAL A 1 985 ? 12.501 -25.030 -26.361 1.00 96.94 985 VAL A N 1
ATOM 7984 C CA . VAL A 1 985 ? 11.801 -25.488 -25.150 1.00 96.94 985 VAL A CA 1
ATOM 7985 C C . VAL A 1 985 ? 12.781 -26.136 -24.170 1.00 96.94 985 VAL A C 1
ATOM 7987 O O . VAL A 1 985 ? 12.821 -25.756 -22.999 1.00 96.94 985 VAL A O 1
ATOM 7990 N N . ILE A 1 986 ? 13.636 -27.044 -24.655 1.00 95.44 986 ILE A N 1
ATOM 7991 C CA . ILE A 1 986 ? 14.676 -27.682 -23.835 1.00 95.44 986 ILE A CA 1
ATOM 7992 C C . ILE A 1 986 ? 15.653 -26.641 -23.268 1.00 95.44 986 ILE A C 1
ATOM 7994 O O . ILE A 1 986 ? 16.010 -26.714 -22.091 1.00 95.44 986 ILE A O 1
ATOM 7998 N N . GLY A 1 987 ? 16.073 -25.659 -24.072 1.00 94.06 987 GLY A N 1
ATOM 7999 C CA . GLY A 1 987 ? 16.941 -24.563 -23.634 1.00 94.06 987 GLY A CA 1
ATOM 8000 C C . GLY A 1 987 ? 16.318 -23.737 -22.507 1.00 94.06 987 GLY A C 1
ATOM 8001 O O . GLY A 1 987 ? 16.965 -23.484 -21.490 1.00 94.06 987 GLY A O 1
ATOM 8002 N N . VAL A 1 988 ? 15.035 -23.385 -22.631 1.00 94.94 988 VAL A N 1
ATOM 8003 C CA . VAL A 1 988 ? 14.321 -22.632 -21.590 1.00 94.94 988 VAL A CA 1
ATOM 8004 C C . VAL A 1 988 ? 14.193 -23.441 -20.294 1.00 94.94 988 VAL A C 1
ATOM 8006 O O . VAL A 1 988 ? 14.469 -22.883 -19.231 1.00 94.94 988 VAL A O 1
ATOM 8009 N N . TRP A 1 989 ? 13.881 -24.743 -20.328 1.00 94.12 989 TRP A N 1
ATOM 8010 C CA . TRP A 1 989 ? 13.899 -25.561 -19.102 1.00 94.12 989 TRP A CA 1
ATOM 8011 C C . TRP A 1 989 ? 15.292 -25.653 -18.483 1.00 94.12 989 TRP A C 1
ATOM 8013 O O . TRP A 1 989 ? 15.440 -25.478 -17.273 1.00 94.12 989 TRP A O 1
ATOM 8023 N N . ARG A 1 990 ? 16.336 -25.846 -19.300 1.00 92.56 990 ARG A N 1
ATOM 8024 C CA . ARG A 1 990 ? 17.729 -25.872 -18.822 1.00 92.56 990 ARG A CA 1
ATOM 8025 C C . ARG A 1 990 ? 18.147 -24.571 -18.139 1.00 92.56 990 ARG A C 1
ATOM 8027 O O . ARG A 1 990 ? 18.983 -24.617 -17.237 1.00 92.56 990 ARG A O 1
ATOM 8034 N N . SER A 1 991 ? 17.541 -23.433 -18.491 1.00 91.69 991 SER A N 1
ATOM 8035 C CA . SER A 1 991 ? 17.811 -22.153 -17.820 1.00 91.69 991 SER A CA 1
ATOM 8036 C C . SER A 1 991 ? 17.509 -22.186 -16.313 1.00 91.69 991 SER A C 1
ATOM 8038 O O . SER A 1 991 ? 18.184 -21.486 -15.552 1.00 91.69 991 SER A O 1
ATOM 8040 N N . TRP A 1 992 ? 16.597 -23.058 -15.850 1.00 93.69 992 TRP A N 1
ATOM 8041 C CA . TRP A 1 992 ? 16.340 -23.292 -14.421 1.00 93.69 992 TRP A CA 1
ATOM 8042 C C . TRP A 1 992 ? 17.587 -23.774 -13.675 1.00 93.69 992 TRP A C 1
ATOM 8044 O O . TRP A 1 992 ? 17.821 -23.379 -12.532 1.00 93.69 992 TRP A O 1
ATOM 8054 N N . SER A 1 993 ? 18.413 -24.585 -14.331 1.00 91.69 993 SER A N 1
ATOM 8055 C CA . SER A 1 993 ? 19.634 -25.165 -13.767 1.00 91.69 993 SER A CA 1
ATOM 8056 C C . SER A 1 993 ? 20.894 -24.380 -14.146 1.00 91.69 993 SER A C 1
ATOM 8058 O O . SER A 1 993 ? 22.004 -24.850 -13.911 1.00 91.69 993 SER A O 1
ATOM 8060 N N . SER A 1 994 ? 20.749 -23.181 -14.722 1.00 88.62 994 SER A N 1
ATOM 8061 C CA . SER A 1 994 ? 21.887 -22.305 -15.010 1.00 88.62 994 SER A CA 1
ATOM 8062 C C . SER A 1 994 ? 22.534 -21.779 -13.724 1.00 88.62 994 SER A C 1
ATOM 8064 O O . SER A 1 994 ? 21.861 -21.569 -12.712 1.00 88.62 994 SER A O 1
ATOM 8066 N N . GLU A 1 995 ? 23.838 -21.498 -13.764 1.00 83.44 995 GLU A N 1
ATOM 8067 C CA . GLU A 1 995 ? 24.587 -20.984 -12.608 1.00 83.44 995 GLU A CA 1
ATOM 8068 C C . GLU A 1 995 ? 23.989 -19.678 -12.056 1.00 83.44 995 GLU A C 1
ATOM 8070 O O . GLU A 1 995 ? 23.866 -19.520 -10.838 1.00 83.44 995 GLU A O 1
ATOM 8075 N N . LYS A 1 996 ? 23.516 -18.784 -12.941 1.00 81.12 996 LYS A N 1
ATOM 8076 C CA . LYS A 1 996 ? 22.810 -17.553 -12.547 1.00 81.12 996 LYS A CA 1
ATOM 8077 C C . LYS A 1 996 ? 21.509 -17.846 -11.793 1.00 81.12 996 LYS A C 1
ATOM 8079 O O . LYS A 1 996 ? 21.231 -17.200 -10.786 1.00 81.12 996 LYS A O 1
ATOM 8084 N N . ALA A 1 997 ? 20.728 -18.833 -12.238 1.00 87.12 997 ALA A N 1
ATOM 8085 C CA . ALA A 1 997 ? 19.450 -19.180 -11.627 1.00 87.12 997 ALA A CA 1
ATOM 8086 C C . ALA A 1 997 ? 19.646 -19.875 -10.277 1.00 87.12 997 ALA A C 1
ATOM 8088 O O . ALA A 1 997 ? 18.978 -19.518 -9.309 1.00 87.12 997 ALA A O 1
ATOM 8089 N N . ILE A 1 998 ? 20.612 -20.795 -10.186 1.00 87.56 998 ILE A N 1
ATOM 8090 C CA . ILE A 1 998 ? 21.003 -21.450 -8.930 1.00 87.56 998 ILE A CA 1
ATOM 8091 C C . ILE A 1 998 ? 21.490 -20.408 -7.919 1.00 87.56 998 ILE A C 1
ATOM 8093 O O . ILE A 1 998 ? 21.037 -20.399 -6.775 1.00 87.56 998 ILE A O 1
ATOM 8097 N N . SER A 1 999 ? 22.377 -19.504 -8.339 1.00 77.38 999 SER A N 1
ATOM 8098 C CA . SER A 1 999 ? 22.910 -18.449 -7.473 1.00 77.38 999 SER A CA 1
ATOM 8099 C C . SER A 1 999 ? 21.808 -17.510 -6.988 1.00 77.38 999 SER A C 1
ATOM 8101 O O . SER A 1 999 ? 21.723 -17.237 -5.792 1.00 77.38 999 SER A O 1
ATOM 8103 N N . TYR A 1 1000 ? 20.912 -17.082 -7.884 1.00 80.44 1000 TYR A N 1
ATOM 8104 C CA . TYR A 1 1000 ? 19.759 -16.262 -7.518 1.00 80.44 1000 TYR A CA 1
ATOM 8105 C C . TYR A 1 1000 ? 18.859 -16.968 -6.502 1.00 80.44 1000 TYR A C 1
ATOM 8107 O O . TYR A 1 1000 ? 18.530 -16.384 -5.473 1.00 80.44 1000 TYR A O 1
ATOM 8115 N N . ARG A 1 1001 ? 18.499 -18.237 -6.742 1.00 87.06 1001 ARG A N 1
ATOM 8116 C CA . ARG A 1 1001 ? 17.664 -19.008 -5.810 1.00 87.06 1001 ARG A CA 1
ATOM 8117 C C . ARG A 1 1001 ? 18.311 -19.161 -4.440 1.00 87.06 1001 ARG A C 1
ATOM 8119 O O . ARG A 1 1001 ? 17.629 -18.974 -3.442 1.00 87.06 1001 ARG A O 1
ATOM 8126 N N . ARG A 1 1002 ? 19.620 -19.425 -4.380 1.00 80.44 1002 ARG A N 1
ATOM 8127 C CA . ARG A 1 1002 ? 20.362 -19.510 -3.111 1.00 80.44 1002 ARG A CA 1
ATOM 8128 C C . ARG A 1 1002 ? 20.351 -18.193 -2.342 1.00 80.44 1002 ARG A C 1
ATOM 8130 O O . ARG A 1 1002 ? 20.194 -18.210 -1.132 1.00 80.44 1002 ARG A O 1
ATOM 8137 N N . VAL A 1 1003 ? 20.515 -17.058 -3.024 1.00 69.00 1003 VAL A N 1
ATOM 8138 C CA . VAL A 1 1003 ? 20.490 -15.740 -2.365 1.00 69.00 1003 VAL A CA 1
ATOM 8139 C C . VAL A 1 1003 ? 19.084 -15.379 -1.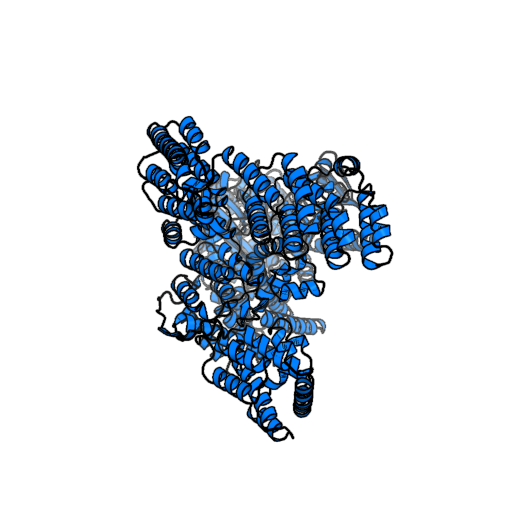896 1.00 69.00 1003 VAL A C 1
ATOM 8141 O O . VAL A 1 1003 ? 18.914 -14.878 -0.789 1.00 69.00 1003 VAL A O 1
ATOM 8144 N N . MET A 1 1004 ? 18.077 -15.665 -2.717 1.00 72.56 1004 MET A N 1
ATOM 8145 C CA . MET A 1 1004 ? 16.682 -15.344 -2.418 1.00 72.56 1004 MET A CA 1
ATOM 8146 C C . MET A 1 1004 ? 15.984 -16.414 -1.563 1.00 72.56 1004 MET A C 1
ATOM 8148 O O . MET A 1 1004 ? 14.803 -16.266 -1.250 1.00 72.56 1004 MET A O 1
ATOM 8152 N N . ASN A 1 1005 ? 16.699 -17.478 -1.175 1.00 79.69 1005 ASN A N 1
ATOM 8153 C CA . ASN A 1 1005 ? 16.174 -18.648 -0.470 1.00 79.69 1005 ASN A CA 1
ATOM 8154 C C . ASN A 1 1005 ? 14.914 -19.227 -1.137 1.00 79.69 1005 ASN A C 1
ATOM 8156 O O . ASN A 1 1005 ? 13.914 -19.434 -0.454 1.00 79.69 1005 ASN A O 1
ATOM 8160 N N . ILE A 1 1006 ? 14.969 -19.425 -2.457 1.00 89.62 1006 ILE A N 1
ATOM 8161 C CA . ILE A 1 1006 ? 13.899 -20.010 -3.278 1.00 89.62 1006 ILE A CA 1
ATOM 8162 C C . ILE A 1 1006 ? 14.175 -21.503 -3.465 1.00 89.62 1006 ILE A C 1
ATOM 8164 O O . ILE A 1 1006 ? 15.294 -21.889 -3.817 1.00 89.62 1006 ILE A O 1
ATOM 8168 N N . SER A 1 1007 ? 13.146 -22.329 -3.302 1.00 92.06 1007 SER A N 1
ATOM 8169 C CA . SER A 1 1007 ? 13.210 -23.775 -3.495 1.00 92.06 1007 SER A CA 1
ATOM 8170 C C . SER A 1 1007 ? 13.600 -24.159 -4.925 1.00 92.06 1007 SER A C 1
ATOM 8172 O O . SER A 1 1007 ? 13.125 -23.591 -5.914 1.00 92.06 1007 SER A O 1
ATOM 8174 N N . GLU A 1 1008 ? 14.452 -25.175 -5.046 1.00 91.62 1008 GLU A N 1
ATOM 8175 C CA . GLU A 1 1008 ? 14.840 -25.745 -6.335 1.00 91.62 1008 GLU A CA 1
ATOM 8176 C C . GLU A 1 1008 ? 13.770 -26.656 -6.950 1.00 91.62 1008 GLU A C 1
ATOM 8178 O O . GLU A 1 1008 ? 13.792 -26.855 -8.165 1.00 91.62 1008 GLU A O 1
ATOM 8183 N N . HIS A 1 1009 ? 12.808 -27.130 -6.148 1.00 91.94 1009 HIS A N 1
ATOM 8184 C CA . HIS A 1 1009 ? 11.786 -28.107 -6.550 1.00 91.94 1009 HIS A CA 1
ATOM 8185 C C . HIS A 1 1009 ? 10.628 -27.507 -7.358 1.00 91.94 1009 HIS A C 1
ATOM 8187 O O . HIS A 1 1009 ? 9.787 -28.245 -7.868 1.00 91.94 1009 HIS A O 1
ATOM 8193 N N . TRP A 1 1010 ? 10.559 -26.176 -7.495 1.00 92.81 1010 TRP A N 1
ATOM 8194 C CA . TRP A 1 1010 ? 9.505 -25.510 -8.273 1.00 92.81 1010 TRP A CA 1
ATOM 8195 C C . TRP A 1 1010 ? 9.601 -25.751 -9.780 1.00 92.81 1010 TRP A C 1
ATOM 8197 O O . TRP A 1 1010 ? 8.573 -25.871 -10.436 1.00 92.81 1010 TRP A O 1
ATOM 8207 N N . GLY A 1 1011 ? 10.812 -25.787 -10.339 1.00 92.75 1011 GLY A N 1
ATOM 8208 C CA . GLY A 1 1011 ? 11.004 -25.826 -11.789 1.00 92.75 1011 GLY A CA 1
ATOM 8209 C C . GLY A 1 1011 ? 10.510 -24.558 -12.498 1.00 92.75 1011 GLY A C 1
ATOM 8210 O O . GLY A 1 1011 ? 10.188 -23.535 -11.885 1.00 92.75 1011 GLY A O 1
ATOM 8211 N N . THR A 1 1012 ? 10.455 -24.621 -13.827 1.00 94.88 1012 THR A N 1
ATOM 8212 C CA . THR A 1 1012 ? 9.905 -23.563 -14.678 1.00 94.88 1012 THR A CA 1
ATOM 8213 C C . THR A 1 1012 ? 8.952 -24.144 -15.715 1.00 94.88 1012 THR A C 1
ATOM 8215 O O . THR A 1 1012 ? 9.314 -25.016 -16.495 1.00 94.88 1012 THR A O 1
ATOM 8218 N N . ALA A 1 1013 ? 7.734 -23.620 -15.783 1.00 94.94 1013 ALA A N 1
ATOM 8219 C CA . ALA A 1 1013 ? 6.850 -23.852 -16.915 1.00 94.94 1013 ALA A CA 1
ATOM 8220 C C . ALA A 1 1013 ? 7.408 -23.167 -18.171 1.00 94.94 1013 ALA A C 1
ATOM 8222 O O . ALA A 1 1013 ? 8.193 -22.210 -18.078 1.00 94.94 1013 ALA A O 1
ATOM 8223 N N . VAL A 1 1014 ? 6.971 -23.630 -19.342 1.00 96.88 1014 VAL A N 1
ATOM 8224 C CA . VAL A 1 1014 ? 7.259 -22.996 -20.634 1.00 96.88 1014 VAL A CA 1
ATOM 8225 C C . VAL A 1 1014 ? 5.954 -22.580 -21.294 1.00 96.88 1014 VAL A C 1
ATOM 8227 O O . VAL A 1 1014 ? 5.087 -23.401 -21.562 1.00 96.88 1014 VAL A O 1
ATOM 8230 N N . ILE A 1 1015 ? 5.816 -21.291 -21.577 1.00 97.19 1015 ILE A N 1
ATOM 8231 C CA . ILE A 1 1015 ? 4.643 -20.699 -22.211 1.00 97.19 1015 ILE A CA 1
ATOM 8232 C C . ILE A 1 1015 ? 4.974 -20.467 -23.684 1.00 97.19 1015 ILE A C 1
ATOM 8234 O O . ILE A 1 1015 ? 5.822 -19.633 -24.014 1.00 97.19 1015 ILE A O 1
ATOM 8238 N N . LEU A 1 1016 ? 4.294 -21.202 -24.557 1.00 97.88 1016 LEU A N 1
ATOM 8239 C CA . LEU A 1 1016 ? 4.283 -21.012 -26.001 1.00 97.88 1016 LEU A CA 1
ATOM 8240 C C . LEU A 1 1016 ? 3.170 -20.027 -26.346 1.00 97.88 1016 LEU A C 1
ATOM 8242 O O . LEU A 1 1016 ? 1.991 -20.324 -26.166 1.00 97.88 1016 LEU A O 1
ATOM 8246 N N . MET A 1 1017 ? 3.537 -18.845 -26.831 1.00 96.12 1017 MET A N 1
ATOM 8247 C CA . MET A 1 1017 ? 2.577 -17.780 -27.128 1.00 96.12 1017 MET A CA 1
ATOM 8248 C C . MET A 1 1017 ? 2.865 -17.158 -28.500 1.00 96.12 1017 MET A C 1
ATOM 8250 O O . MET A 1 1017 ? 4.031 -16.871 -28.777 1.00 96.12 1017 MET A O 1
ATOM 8254 N N . PRO A 1 1018 ? 1.854 -16.907 -29.354 1.00 96.44 1018 PRO A N 1
ATOM 8255 C CA . PRO A 1 1018 ? 2.025 -16.225 -30.629 1.00 96.44 1018 PRO A CA 1
ATOM 8256 C C . PRO A 1 1018 ? 2.694 -14.860 -30.469 1.00 96.44 1018 PRO A C 1
ATOM 8258 O O . PRO A 1 1018 ? 2.339 -14.067 -29.594 1.00 96.44 1018 PRO A O 1
ATOM 8261 N N . MET A 1 1019 ? 3.651 -14.571 -31.346 1.00 93.56 1019 MET A N 1
ATOM 8262 C CA . MET A 1 1019 ? 4.327 -13.281 -31.390 1.00 93.56 1019 MET A CA 1
ATOM 8263 C C . MET A 1 1019 ? 3.385 -12.177 -31.868 1.00 93.56 1019 MET A C 1
ATOM 8265 O O . MET A 1 1019 ? 2.713 -12.298 -32.895 1.00 93.56 1019 MET A O 1
ATOM 8269 N N . VAL A 1 1020 ? 3.438 -11.046 -31.168 1.00 91.88 1020 VAL A N 1
ATOM 8270 C CA . VAL A 1 1020 ? 2.975 -9.754 -31.679 1.00 91.88 1020 VAL A CA 1
ATOM 8271 C C . VAL A 1 1020 ? 4.201 -9.021 -32.221 1.00 91.88 1020 VAL A C 1
ATOM 8273 O O . VAL A 1 1020 ? 5.107 -8.688 -31.460 1.00 91.88 1020 VAL A O 1
ATOM 8276 N N . ILE A 1 1021 ? 4.251 -8.800 -33.536 1.00 91.75 1021 ILE A N 1
ATOM 8277 C CA . ILE A 1 1021 ? 5.351 -8.084 -34.205 1.00 91.75 1021 ILE A CA 1
ATOM 8278 C C . ILE A 1 1021 ? 5.205 -6.589 -33.892 1.00 91.75 1021 ILE A C 1
ATOM 8280 O O . ILE A 1 1021 ? 4.487 -5.870 -34.583 1.00 91.75 1021 ILE A O 1
ATOM 8284 N N . ALA A 1 1022 ? 5.825 -6.166 -32.787 1.00 92.62 1022 ALA A N 1
ATOM 8285 C CA . ALA A 1 1022 ? 5.774 -4.806 -32.239 1.00 92.62 1022 ALA A CA 1
ATOM 8286 C C . ALA A 1 1022 ? 6.882 -3.880 -32.782 1.00 92.62 1022 ALA A C 1
ATOM 8288 O O . ALA A 1 1022 ? 6.848 -2.667 -32.587 1.00 92.62 1022 ALA A O 1
ATOM 8289 N N . ASN A 1 1023 ? 7.865 -4.445 -33.485 1.00 91.50 1023 ASN A N 1
ATOM 8290 C CA . ASN A 1 1023 ? 8.943 -3.722 -34.161 1.00 91.50 1023 ASN A CA 1
ATOM 8291 C C . ASN A 1 1023 ? 8.563 -3.206 -35.563 1.00 91.50 1023 ASN A C 1
ATOM 8293 O O . ASN A 1 1023 ? 9.402 -2.636 -36.254 1.00 91.50 1023 ASN A O 1
ATOM 8297 N N . ALA A 1 1024 ? 7.307 -3.373 -35.986 1.00 92.75 1024 ALA A N 1
ATOM 8298 C CA . ALA A 1 1024 ? 6.815 -2.876 -37.266 1.00 92.75 1024 ALA A CA 1
ATOM 8299 C C . ALA A 1 1024 ? 6.296 -1.424 -37.174 1.00 92.75 1024 ALA A C 1
ATOM 8301 O O . ALA A 1 1024 ? 5.838 -1.004 -36.106 1.00 92.75 1024 ALA A O 1
ATOM 8302 N N . PRO A 1 1025 ? 6.269 -0.668 -38.289 1.00 91.31 1025 PRO A N 1
ATOM 8303 C CA . PRO A 1 1025 ? 5.622 0.641 -38.345 1.00 91.31 1025 PRO A CA 1
ATOM 8304 C C . PRO A 1 1025 ? 4.174 0.619 -37.830 1.00 91.31 1025 PRO A C 1
ATOM 8306 O O . PRO A 1 1025 ? 3.381 -0.251 -38.195 1.00 91.31 1025 PRO A O 1
ATOM 8309 N N . GLY A 1 1026 ? 3.810 1.590 -36.986 1.00 92.06 1026 GLY A N 1
ATOM 8310 C CA . GLY A 1 1026 ? 2.462 1.683 -36.405 1.00 92.06 1026 GLY A CA 1
ATOM 8311 C C . GLY A 1 1026 ? 2.191 0.660 -35.294 1.00 92.06 1026 GLY A C 1
ATOM 8312 O O . GLY A 1 1026 ? 1.032 0.369 -34.983 1.00 92.06 1026 GLY A O 1
ATOM 8313 N N . SER A 1 1027 ? 3.244 0.103 -34.701 1.00 95.44 1027 SER A N 1
ATOM 8314 C CA . SER A 1 1027 ? 3.180 -0.787 -33.544 1.00 95.44 1027 SER A CA 1
ATOM 8315 C C . SER A 1 1027 ? 4.249 -0.424 -32.513 1.00 95.44 1027 SER A C 1
ATOM 8317 O O . SER A 1 1027 ? 5.052 0.482 -32.738 1.00 95.44 1027 SER A O 1
ATOM 8319 N N . GLY A 1 1028 ? 4.222 -1.076 -31.358 1.00 95.88 1028 GLY A N 1
ATOM 8320 C CA . GLY A 1 1028 ? 5.213 -0.869 -30.311 1.00 95.88 1028 GLY A CA 1
ATOM 8321 C C . GLY A 1 1028 ? 4.926 -1.696 -29.069 1.00 95.88 1028 GLY A C 1
ATOM 8322 O O . GLY A 1 1028 ? 4.016 -2.532 -29.049 1.00 95.88 1028 GLY A O 1
ATOM 8323 N N . ALA A 1 1029 ? 5.721 -1.467 -28.032 1.00 96.00 1029 ALA A N 1
ATOM 8324 C CA . ALA A 1 1029 ? 5.618 -2.158 -26.755 1.00 96.00 1029 ALA A CA 1
ATOM 8325 C C . ALA A 1 1029 ? 5.646 -1.169 -25.589 1.00 96.00 1029 ALA A C 1
ATOM 8327 O O . ALA A 1 1029 ? 6.188 -0.068 -25.703 1.00 96.00 1029 ALA A O 1
ATOM 8328 N N . SER A 1 1030 ? 5.065 -1.575 -24.463 1.00 95.88 1030 SER A N 1
ATOM 8329 C CA . SER A 1 1030 ? 5.072 -0.802 -23.222 1.00 95.88 1030 SER A CA 1
ATOM 8330 C C . SER A 1 1030 ? 5.266 -1.712 -22.019 1.00 95.88 1030 SER A C 1
ATOM 8332 O O . SER A 1 1030 ? 4.710 -2.812 -21.965 1.00 95.88 1030 SER A O 1
ATOM 8334 N N . VAL A 1 1031 ? 6.027 -1.220 -21.044 1.00 94.00 1031 VAL A N 1
ATOM 8335 C CA . VAL A 1 1031 ? 6.189 -1.830 -19.722 1.00 94.00 1031 VAL A CA 1
ATOM 8336 C C . VAL A 1 1031 ? 5.867 -0.763 -18.690 1.00 94.00 1031 VAL A C 1
ATOM 8338 O O . VAL A 1 1031 ? 6.518 0.283 -18.650 1.00 94.00 1031 VAL A O 1
ATOM 8341 N N . PHE A 1 1032 ? 4.828 -0.982 -17.891 1.00 93.50 1032 PHE A N 1
ATOM 8342 C CA . PHE A 1 1032 ? 4.334 0.051 -16.986 1.00 93.50 1032 PHE A CA 1
ATOM 8343 C C . PHE A 1 1032 ? 3.618 -0.503 -15.767 1.00 93.50 1032 PHE A C 1
ATOM 8345 O O . PHE A 1 1032 ? 3.147 -1.636 -15.740 1.00 93.50 1032 PHE A O 1
ATOM 8352 N N . PHE A 1 1033 ? 3.528 0.345 -14.759 1.00 93.06 1033 PHE A N 1
ATOM 8353 C CA . PHE A 1 1033 ? 2.768 0.153 -13.544 1.00 93.06 1033 PHE A CA 1
ATOM 8354 C C . PHE A 1 1033 ? 1.385 0.770 -13.698 1.00 93.06 1033 PHE A C 1
ATOM 8356 O O . PHE A 1 1033 ? 1.247 1.853 -14.262 1.00 93.06 1033 PHE A O 1
ATOM 8363 N N . THR A 1 1034 ? 0.351 0.119 -13.179 1.00 92.94 1034 THR A N 1
ATOM 8364 C CA . THR A 1 1034 ? -1.025 0.632 -13.244 1.00 92.94 1034 THR A CA 1
ATOM 8365 C C . THR A 1 1034 ? -1.251 1.887 -12.391 1.00 92.94 1034 THR A C 1
ATOM 8367 O O . THR A 1 1034 ? -2.241 2.588 -12.609 1.00 92.94 1034 THR A O 1
ATOM 8370 N N . ARG A 1 1035 ? -0.317 2.188 -11.475 1.00 87.81 1035 ARG A N 1
ATOM 8371 C CA . ARG A 1 1035 ? -0.253 3.414 -10.662 1.00 87.81 1035 ARG A CA 1
ATOM 8372 C C . ARG A 1 1035 ? 1.142 4.022 -10.669 1.00 87.81 1035 ARG A C 1
ATOM 8374 O O . ARG A 1 1035 ? 2.123 3.301 -10.860 1.00 87.81 1035 ARG A O 1
ATOM 8381 N N . ASP A 1 1036 ? 1.237 5.313 -10.358 1.00 84.00 1036 ASP A N 1
ATOM 8382 C CA . ASP A 1 1036 ? 2.525 5.946 -10.056 1.00 84.00 1036 ASP A CA 1
ATOM 8383 C C . ASP A 1 1036 ? 3.134 5.290 -8.799 1.00 84.00 1036 ASP A C 1
ATOM 8385 O O . ASP A 1 1036 ? 2.496 5.262 -7.748 1.00 84.00 1036 ASP A O 1
ATOM 8389 N N . PRO A 1 1037 ? 4.363 4.754 -8.862 1.00 73.25 1037 PRO A N 1
ATOM 8390 C CA . PRO A 1 1037 ? 4.998 4.083 -7.741 1.00 73.25 1037 PRO A CA 1
ATOM 8391 C C . PRO A 1 1037 ? 5.341 5.000 -6.554 1.00 73.25 1037 PRO A C 1
ATOM 8393 O O . PRO A 1 1037 ? 5.640 4.500 -5.472 1.00 73.25 1037 PRO A O 1
ATOM 8396 N N . ARG A 1 1038 ? 5.323 6.323 -6.755 1.00 70.75 1038 ARG A N 1
ATOM 8397 C CA . ARG A 1 1038 ? 5.677 7.358 -5.774 1.00 70.75 1038 ARG A CA 1
ATOM 8398 C C . ARG A 1 1038 ? 4.429 7.970 -5.144 1.00 70.75 1038 ARG A C 1
ATOM 8400 O O . ARG A 1 1038 ? 4.309 7.983 -3.924 1.00 70.75 1038 ARG A O 1
ATOM 8407 N N . SER A 1 1039 ? 3.502 8.465 -5.970 1.00 67.19 1039 SER A N 1
ATOM 8408 C CA . SER A 1 1039 ? 2.260 9.102 -5.497 1.00 67.19 1039 SER A CA 1
ATOM 8409 C C . SER A 1 1039 ? 1.108 8.115 -5.297 1.00 67.19 1039 SER A C 1
ATOM 8411 O O . SER A 1 1039 ? 0.146 8.427 -4.601 1.00 67.19 1039 SER A O 1
ATOM 8413 N N . PHE A 1 1040 ? 1.201 6.918 -5.887 1.00 71.06 1040 PHE A N 1
ATOM 8414 C CA . PHE A 1 1040 ? 0.154 5.892 -5.898 1.00 71.06 1040 PHE A CA 1
ATOM 8415 C C . PHE A 1 1040 ? -1.150 6.324 -6.591 1.00 71.06 1040 PHE A C 1
ATOM 8417 O O . PHE A 1 1040 ? -2.188 5.670 -6.445 1.00 71.06 1040 PHE A O 1
ATOM 8424 N N . GLU A 1 1041 ? -1.101 7.404 -7.375 1.00 73.12 1041 GLU A N 1
ATOM 8425 C CA . GLU A 1 1041 ? -2.206 7.839 -8.224 1.00 73.12 1041 GLU A CA 1
ATOM 8426 C C . GLU A 1 1041 ? -2.496 6.814 -9.324 1.00 73.12 1041 GLU A C 1
ATOM 8428 O O . GLU A 1 1041 ? -1.590 6.168 -9.852 1.00 73.12 1041 GLU A O 1
ATOM 8433 N N . VAL A 1 1042 ? -3.774 6.675 -9.694 1.00 77.94 1042 VAL A N 1
ATOM 8434 C CA . VAL A 1 1042 ? -4.252 5.690 -10.682 1.00 77.94 1042 VAL A CA 1
ATOM 8435 C C . VAL A 1 1042 ? -3.992 6.180 -12.112 1.00 77.94 1042 VAL A C 1
ATOM 8437 O O . VAL A 1 1042 ? -4.918 6.485 -12.874 1.00 77.94 1042 VAL A O 1
ATOM 8440 N N . VAL A 1 1043 ? -2.711 6.277 -12.453 1.00 87.81 1043 VAL A N 1
ATOM 8441 C CA . VAL A 1 1043 ? -2.189 6.666 -13.765 1.00 87.81 1043 VAL A CA 1
ATOM 8442 C C . VAL A 1 1043 ? -1.120 5.664 -14.215 1.00 87.81 1043 VAL A C 1
ATOM 8444 O O . VAL A 1 1043 ? -0.327 5.210 -13.387 1.00 87.81 1043 VAL A O 1
ATOM 8447 N N . PRO A 1 1044 ? -1.074 5.292 -15.509 1.00 93.00 1044 PRO A N 1
ATOM 8448 C CA . PRO A 1 1044 ? -0.079 4.351 -16.001 1.00 93.00 1044 PRO A CA 1
ATOM 8449 C C . PRO A 1 1044 ? 1.321 4.975 -15.943 1.00 93.00 1044 PRO A C 1
ATOM 8451 O O . PRO A 1 1044 ? 1.607 5.949 -16.635 1.00 93.00 1044 PRO A O 1
ATOM 8454 N N . TYR A 1 1045 ? 2.207 4.401 -15.135 1.00 92.56 1045 TYR A N 1
ATOM 8455 C CA . TYR A 1 1045 ? 3.559 4.907 -14.919 1.00 92.56 1045 TYR A CA 1
ATOM 8456 C C . TYR A 1 1045 ? 4.587 3.937 -15.485 1.00 92.56 1045 TYR A C 1
ATOM 8458 O O . TYR A 1 1045 ? 4.752 2.828 -14.979 1.00 92.56 1045 TYR A O 1
ATOM 8466 N N . GLY A 1 1046 ? 5.310 4.332 -16.526 1.00 92.19 1046 GLY A N 1
ATOM 8467 C CA . GLY A 1 1046 ? 6.319 3.460 -17.116 1.00 92.19 1046 GLY A CA 1
ATOM 8468 C C . GLY A 1 1046 ? 6.887 3.963 -18.426 1.00 92.19 1046 GLY A C 1
ATOM 8469 O O . GLY A 1 1046 ? 6.927 5.166 -18.683 1.00 92.19 1046 GLY A O 1
ATOM 8470 N N . ASP A 1 1047 ? 7.344 3.013 -19.227 1.00 92.69 1047 ASP A N 1
ATOM 8471 C CA . ASP A 1 1047 ? 8.157 3.231 -20.411 1.00 92.69 1047 ASP A CA 1
ATOM 8472 C C . ASP A 1 1047 ? 7.462 2.618 -21.646 1.00 92.69 1047 ASP A C 1
ATOM 8474 O O . ASP A 1 1047 ? 6.886 1.527 -21.589 1.00 92.69 1047 ASP A O 1
ATOM 8478 N N . THR A 1 1048 ? 7.516 3.314 -22.783 1.00 95.00 1048 THR A N 1
ATOM 8479 C CA . THR A 1 1048 ? 6.987 2.858 -24.077 1.00 95.00 1048 THR A CA 1
ATOM 8480 C C . THR A 1 1048 ? 7.982 3.113 -25.206 1.00 95.00 1048 THR A C 1
ATOM 8482 O O . THR A 1 1048 ? 8.759 4.068 -25.169 1.00 95.00 1048 THR A O 1
ATOM 8485 N N . LEU A 1 1049 ? 7.958 2.261 -26.230 1.00 94.81 1049 LEU A N 1
ATOM 8486 C CA . LEU A 1 1049 ? 8.728 2.444 -27.458 1.00 94.81 1049 LEU A CA 1
ATOM 8487 C C . LEU A 1 1049 ? 7.887 2.098 -28.686 1.00 94.81 1049 LEU A C 1
ATOM 8489 O O . LEU A 1 1049 ? 7.319 1.008 -28.775 1.00 94.81 1049 LEU A O 1
ATOM 8493 N N . PHE A 1 1050 ? 7.883 3.007 -29.661 1.00 94.44 1050 PHE A N 1
ATOM 8494 C CA . PHE A 1 1050 ? 7.358 2.746 -30.998 1.00 94.44 1050 PHE A CA 1
ATOM 8495 C C . PHE A 1 1050 ? 8.341 1.896 -31.807 1.00 94.44 1050 PHE A C 1
ATOM 8497 O O . PHE A 1 1050 ? 9.561 1.980 -31.624 1.00 94.44 1050 PHE A O 1
ATOM 8504 N N . ASN A 1 1051 ? 7.806 1.089 -32.725 1.00 92.88 1051 ASN A N 1
ATOM 8505 C CA . ASN A 1 1051 ? 8.560 0.254 -33.660 1.00 92.88 1051 ASN A CA 1
ATOM 8506 C C . ASN A 1 1051 ? 9.673 -0.546 -32.953 1.00 92.88 1051 ASN A C 1
ATOM 8508 O O . ASN A 1 1051 ? 10.799 -0.649 -33.443 1.00 92.88 1051 ASN A O 1
ATOM 8512 N N . SER A 1 1052 ? 9.376 -1.067 -31.760 1.00 91.31 1052 SER A N 1
ATOM 8513 C CA . SER A 1 1052 ? 10.317 -1.815 -30.923 1.00 91.31 1052 SER A CA 1
ATOM 8514 C C . SER A 1 1052 ? 9.589 -2.890 -30.119 1.00 91.31 1052 SER A C 1
ATOM 8516 O O . SER A 1 1052 ? 8.384 -2.812 -29.876 1.00 91.31 1052 SER A O 1
ATOM 8518 N N . THR A 1 1053 ? 10.331 -3.904 -29.695 1.00 88.94 1053 THR A N 1
ATOM 8519 C CA . THR A 1 1053 ? 9.830 -5.005 -28.867 1.00 88.94 1053 THR A CA 1
ATOM 8520 C C . THR A 1 1053 ? 10.093 -4.746 -27.381 1.00 88.94 1053 THR A C 1
ATOM 8522 O O . THR A 1 1053 ? 10.914 -3.909 -27.011 1.00 88.94 1053 THR A O 1
ATOM 8525 N N . GLY A 1 1054 ? 9.378 -5.455 -26.499 1.00 83.50 1054 GLY A N 1
ATOM 8526 C CA . GLY A 1 1054 ? 9.487 -5.242 -25.048 1.00 83.50 1054 GLY A CA 1
ATOM 8527 C C . GLY A 1 1054 ? 10.884 -5.521 -24.475 1.00 83.50 1054 GLY A C 1
ATOM 8528 O O . GLY A 1 1054 ? 11.286 -4.884 -23.506 1.00 83.50 1054 GLY A O 1
ATOM 8529 N N . ASP A 1 1055 ? 11.662 -6.406 -25.105 1.00 83.75 1055 ASP A N 1
ATOM 8530 C CA . ASP A 1 1055 ? 13.054 -6.675 -24.727 1.00 83.75 1055 ASP A CA 1
ATOM 8531 C C . ASP A 1 1055 ? 13.971 -5.457 -24.928 1.00 83.75 1055 ASP A C 1
ATOM 8533 O O . ASP A 1 1055 ? 14.945 -5.332 -24.194 1.00 83.75 1055 ASP A O 1
ATOM 8537 N N . ASP A 1 1056 ? 13.667 -4.538 -25.852 1.00 85.19 1056 ASP A N 1
ATOM 8538 C CA . ASP A 1 1056 ? 14.443 -3.299 -26.033 1.00 85.19 1056 ASP A CA 1
ATOM 8539 C C . ASP A 1 1056 ? 14.264 -2.325 -24.860 1.00 85.19 1056 ASP A C 1
ATOM 8541 O O . ASP A 1 1056 ? 15.211 -1.624 -24.493 1.00 85.19 1056 ASP A O 1
ATOM 8545 N N . ILE A 1 1057 ? 13.067 -2.315 -24.256 1.00 85.19 1057 ILE A N 1
ATOM 8546 C CA . ILE A 1 1057 ? 12.734 -1.497 -23.081 1.00 85.19 1057 ILE A CA 1
ATOM 8547 C C . ILE A 1 1057 ? 13.463 -2.051 -21.854 1.00 85.19 1057 ILE A C 1
ATOM 8549 O O . ILE A 1 1057 ? 14.195 -1.329 -21.177 1.00 85.19 1057 ILE A O 1
ATOM 8553 N N . VAL A 1 1058 ? 13.314 -3.354 -21.596 1.00 77.69 1058 VAL A N 1
ATOM 8554 C CA . VAL A 1 1058 ? 13.865 -3.999 -20.393 1.00 77.69 1058 VAL A CA 1
ATOM 8555 C C . VAL A 1 1058 ? 15.395 -4.066 -20.435 1.00 77.69 1058 VAL A C 1
ATOM 8557 O O . VAL A 1 1058 ? 16.050 -3.859 -19.408 1.00 77.69 1058 VAL A O 1
ATOM 8560 N N . SER A 1 1059 ? 15.987 -4.304 -21.613 1.00 73.44 1059 SER A N 1
ATOM 8561 C CA . SER A 1 1059 ? 17.445 -4.356 -21.766 1.00 73.44 1059 SER A CA 1
ATOM 8562 C C . SER A 1 1059 ? 18.113 -2.978 -21.765 1.00 73.44 1059 SER A C 1
ATOM 8564 O O . SER A 1 1059 ? 19.338 -2.920 -21.744 1.00 73.44 1059 SER A O 1
ATOM 8566 N N . GLY A 1 1060 ? 17.347 -1.886 -21.876 1.00 71.81 1060 GLY A N 1
ATOM 8567 C CA . GLY A 1 1060 ? 17.882 -0.525 -21.980 1.00 71.81 1060 GLY A CA 1
ATOM 8568 C C . GLY A 1 1060 ? 18.623 -0.228 -23.290 1.00 71.81 1060 GLY A C 1
ATOM 8569 O O . GLY A 1 1060 ? 19.420 0.701 -23.330 1.00 71.81 1060 GLY A O 1
ATOM 8570 N N . ARG A 1 1061 ? 18.383 -0.991 -24.371 1.00 74.38 1061 ARG A N 1
ATOM 8571 C CA . ARG A 1 1061 ? 19.093 -0.811 -25.660 1.00 74.38 1061 ARG A CA 1
ATOM 8572 C C . ARG A 1 1061 ? 18.744 0.507 -26.355 1.00 74.38 1061 ARG A C 1
ATOM 8574 O O . ARG A 1 1061 ? 19.545 1.024 -27.128 1.00 74.38 1061 ARG A O 1
ATOM 8581 N N . LYS A 1 1062 ? 17.538 1.017 -26.108 1.00 78.69 1062 LYS A N 1
ATOM 8582 C CA . LYS A 1 1062 ? 17.034 2.295 -26.617 1.00 78.69 1062 LYS A CA 1
ATOM 8583 C C . LYS A 1 1062 ? 16.497 3.115 -25.450 1.00 78.69 1062 LYS A C 1
ATOM 8585 O O . LYS A 1 1062 ? 15.942 2.547 -24.511 1.00 78.69 1062 LYS A O 1
ATOM 8590 N N . THR A 1 1063 ? 16.613 4.436 -25.533 1.00 81.44 1063 THR A N 1
ATOM 8591 C CA . THR A 1 1063 ? 15.997 5.349 -24.562 1.00 81.44 1063 THR A CA 1
ATOM 8592 C C . THR A 1 1063 ? 14.476 5.335 -24.744 1.00 81.44 1063 THR A C 1
ATOM 8594 O O . THR A 1 1063 ? 14.007 5.678 -25.831 1.00 81.44 1063 THR A O 1
ATOM 8597 N N . PRO A 1 1064 ? 13.693 4.912 -23.736 1.00 87.25 1064 PRO A N 1
ATOM 8598 C CA . PRO A 1 1064 ? 12.244 4.830 -23.856 1.00 87.25 1064 PRO A CA 1
ATOM 8599 C C . PRO A 1 1064 ? 11.551 6.184 -23.675 1.00 87.25 1064 PRO A C 1
ATOM 8601 O O . PRO A 1 1064 ? 12.053 7.065 -22.978 1.00 87.25 1064 PRO A O 1
ATOM 8604 N N . ILE A 1 1065 ? 10.351 6.300 -24.245 1.00 91.44 1065 ILE A N 1
ATOM 8605 C CA . ILE A 1 1065 ? 9.431 7.424 -24.033 1.00 91.44 1065 ILE A CA 1
ATOM 8606 C C . ILE A 1 1065 ? 8.636 7.158 -22.749 1.00 91.44 1065 ILE A C 1
ATOM 8608 O O . ILE A 1 1065 ? 8.203 6.029 -22.503 1.00 91.44 1065 ILE A O 1
ATOM 8612 N N . LYS A 1 1066 ? 8.424 8.184 -21.922 1.00 93.25 1066 LYS A N 1
ATOM 8613 C CA . LYS A 1 1066 ? 7.614 8.065 -20.700 1.00 93.25 1066 LYS A CA 1
ATOM 8614 C C . LYS A 1 1066 ? 6.128 8.044 -21.028 1.00 93.25 1066 LYS A C 1
ATOM 8616 O O . LYS A 1 1066 ? 5.696 8.733 -21.944 1.00 93.25 1066 LYS A O 1
ATOM 8621 N N . ILE A 1 1067 ? 5.335 7.256 -20.302 1.00 94.75 1067 ILE A N 1
ATOM 8622 C CA . ILE A 1 1067 ? 3.906 7.105 -20.614 1.00 94.75 1067 ILE A CA 1
ATOM 8623 C C . ILE A 1 1067 ? 3.082 8.314 -20.159 1.00 94.75 1067 ILE A C 1
ATOM 8625 O O . ILE A 1 1067 ? 2.316 8.849 -20.955 1.00 94.75 1067 ILE A O 1
ATOM 8629 N N . SER A 1 1068 ? 3.222 8.721 -18.899 1.00 92.88 1068 SER A N 1
ATOM 8630 C CA . SER A 1 1068 ? 2.463 9.829 -18.306 1.00 92.88 1068 SER A CA 1
ATOM 8631 C C . SER A 1 1068 ? 3.306 11.094 -18.193 1.00 92.88 1068 SER A C 1
ATOM 8633 O O . SER A 1 1068 ? 4.507 11.020 -17.925 1.00 92.88 1068 SER A O 1
ATOM 8635 N N . LYS A 1 1069 ? 2.663 12.261 -18.276 1.00 89.31 1069 LYS A N 1
ATOM 8636 C CA . LYS A 1 1069 ? 3.318 13.565 -18.092 1.00 89.31 1069 LYS A CA 1
ATOM 8637 C C . LYS A 1 1069 ? 3.898 13.776 -16.689 1.00 89.31 1069 LYS A C 1
ATOM 8639 O O . LYS A 1 1069 ? 4.895 14.463 -16.520 1.00 89.31 1069 LYS A O 1
ATOM 8644 N N . SER A 1 1070 ? 3.342 13.118 -15.669 1.00 82.88 1070 SER A N 1
ATOM 8645 C CA . SER A 1 1070 ? 3.883 13.128 -14.295 1.00 82.88 1070 SER A CA 1
ATOM 8646 C C . SER A 1 1070 ? 5.289 12.512 -14.163 1.00 82.88 1070 SER A C 1
ATOM 8648 O O . SER A 1 1070 ? 5.921 12.594 -13.103 1.00 82.88 1070 SER A O 1
ATOM 8650 N N . GLN A 1 1071 ? 5.776 11.862 -15.224 1.00 82.38 1071 GLN A N 1
ATOM 8651 C CA . GLN A 1 1071 ? 7.099 11.250 -15.299 1.00 82.38 1071 GLN A CA 1
ATOM 8652 C C . GLN A 1 1071 ? 8.153 12.163 -15.933 1.00 82.38 1071 GLN A C 1
ATOM 8654 O O . GLN A 1 1071 ? 9.339 11.864 -15.793 1.00 82.38 1071 GLN A O 1
ATOM 8659 N N . THR A 1 1072 ? 7.740 13.205 -16.657 1.00 81.00 1072 THR A N 1
ATOM 8660 C CA . THR A 1 1072 ? 8.632 14.041 -17.464 1.00 81.00 1072 THR A CA 1
ATOM 8661 C C . THR A 1 1072 ? 8.973 15.351 -16.762 1.00 81.00 1072 THR A C 1
ATOM 8663 O O . THR A 1 1072 ? 8.289 15.802 -15.841 1.00 81.00 1072 THR A O 1
ATOM 8666 N N . THR A 1 1073 ? 10.084 15.957 -17.178 1.00 72.31 1073 THR A N 1
ATOM 8667 C CA . THR A 1 1073 ? 10.392 17.360 -16.860 1.00 72.31 1073 THR A CA 1
ATOM 8668 C C . THR A 1 1073 ? 9.787 18.278 -17.928 1.00 72.31 1073 THR A C 1
ATOM 8670 O O . THR A 1 1073 ? 9.345 17.797 -18.967 1.00 72.31 1073 THR A O 1
ATOM 8673 N N . GLU A 1 1074 ? 9.776 19.600 -17.718 1.00 66.06 1074 GLU A N 1
ATOM 8674 C CA . GLU A 1 1074 ? 9.158 20.560 -18.659 1.00 66.06 1074 GLU A CA 1
ATOM 8675 C C . GLU A 1 1074 ? 9.711 20.501 -20.100 1.00 66.06 1074 GLU A C 1
ATOM 8677 O O . GLU A 1 1074 ? 9.080 21.027 -21.012 1.00 66.06 1074 GLU A O 1
ATOM 8682 N N . GLN A 1 1075 ? 10.869 19.868 -20.320 1.00 67.19 1075 GLN A N 1
ATOM 8683 C CA . GLN A 1 1075 ? 11.551 19.784 -21.617 1.00 67.19 1075 GLN A CA 1
ATOM 8684 C C . GLN A 1 1075 ? 11.360 18.441 -22.352 1.00 67.19 1075 GLN A C 1
ATOM 8686 O O . GLN A 1 1075 ? 11.845 18.301 -23.473 1.00 67.19 1075 GLN A O 1
ATOM 8691 N N . GLU A 1 1076 ? 10.679 17.456 -21.757 1.00 79.44 1076 GLU A N 1
ATOM 8692 C CA . GLU A 1 1076 ? 10.505 16.110 -22.325 1.00 79.44 1076 GLU A CA 1
ATOM 8693 C C . GLU A 1 1076 ? 9.034 15.820 -22.670 1.00 79.44 1076 GLU A C 1
ATOM 8695 O O . GLU A 1 1076 ? 8.147 15.964 -21.827 1.00 79.44 1076 GLU A O 1
ATOM 8700 N N . GLU A 1 1077 ? 8.775 15.347 -23.893 1.00 87.12 1077 GLU A N 1
ATOM 8701 C CA . GLU A 1 1077 ? 7.437 14.920 -24.322 1.00 87.12 1077 GLU A CA 1
ATOM 8702 C C . GLU A 1 1077 ? 7.128 13.483 -23.871 1.00 87.12 1077 GLU A C 1
ATOM 8704 O O . GLU A 1 1077 ? 7.940 12.564 -24.026 1.00 87.12 1077 GLU A O 1
ATOM 8709 N N . SER A 1 1078 ? 5.925 13.272 -23.332 1.00 93.88 1078 SER A N 1
ATOM 8710 C CA . SER A 1 1078 ? 5.423 11.955 -22.924 1.00 93.88 1078 SER A CA 1
ATOM 8711 C C . SER A 1 1078 ? 4.510 11.327 -23.989 1.00 93.88 1078 SER A C 1
ATOM 8713 O O . SER A 1 1078 ? 4.081 11.985 -24.935 1.00 93.88 1078 SER A O 1
ATOM 8715 N N . LEU A 1 1079 ? 4.146 10.048 -23.838 1.00 95.56 1079 LEU A N 1
ATOM 8716 C CA . LEU A 1 1079 ? 3.130 9.403 -24.681 1.00 95.56 1079 LEU A CA 1
ATOM 8717 C C . LEU A 1 1079 ? 1.777 10.120 -24.583 1.00 95.56 1079 LEU A C 1
ATOM 8719 O O . LEU A 1 1079 ? 1.040 10.168 -25.567 1.00 95.56 1079 LEU A O 1
ATOM 8723 N N . GLU A 1 1080 ? 1.452 10.647 -23.403 1.00 95.25 1080 GLU A N 1
ATOM 8724 C CA . GLU A 1 1080 ? 0.261 11.461 -23.171 1.00 95.25 1080 GLU A CA 1
ATOM 8725 C C . GLU A 1 1080 ? 0.229 12.703 -24.074 1.00 95.25 1080 GLU A C 1
ATOM 8727 O O . GLU A 1 1080 ? -0.845 13.045 -24.568 1.00 95.25 1080 GLU A O 1
ATOM 8732 N N . ASP A 1 1081 ? 1.388 13.307 -24.357 1.00 93.31 1081 ASP A N 1
ATOM 8733 C CA . ASP A 1 1081 ? 1.517 14.451 -25.266 1.00 93.31 1081 ASP A CA 1
ATOM 8734 C C . ASP A 1 1081 ? 1.565 14.002 -26.745 1.00 93.31 1081 ASP A C 1
ATOM 8736 O O . ASP A 1 1081 ? 0.849 14.546 -27.587 1.00 93.31 1081 ASP A O 1
ATOM 8740 N N . ILE A 1 1082 ? 2.363 12.972 -27.062 1.00 94.69 1082 ILE A N 1
ATOM 8741 C CA . ILE A 1 1082 ? 2.655 12.533 -28.441 1.00 94.69 1082 ILE A CA 1
ATOM 8742 C C . ILE A 1 1082 ? 1.469 11.797 -29.088 1.00 94.69 1082 ILE A C 1
ATOM 8744 O O . ILE A 1 1082 ? 1.167 12.005 -30.262 1.00 94.69 1082 ILE A O 1
ATOM 8748 N N . GLU A 1 1083 ? 0.799 10.899 -28.355 1.00 95.31 1083 GLU A N 1
ATOM 8749 C CA . GLU A 1 1083 ? -0.309 10.081 -28.873 1.00 95.31 1083 GLU A CA 1
ATOM 8750 C C . GLU A 1 1083 ? -1.402 9.863 -27.795 1.00 95.31 1083 GLU A C 1
ATOM 8752 O O . GLU A 1 1083 ? -1.535 8.776 -27.208 1.00 95.31 1083 GLU A O 1
ATOM 8757 N N . PRO A 1 1084 ? -2.263 10.876 -27.557 1.00 94.94 1084 PRO A N 1
ATOM 8758 C CA . PRO A 1 1084 ? -3.269 10.851 -26.490 1.00 94.94 1084 PRO A CA 1
ATOM 8759 C C . PRO A 1 1084 ? -4.302 9.718 -26.610 1.00 94.94 1084 PRO A C 1
ATOM 8761 O O . PRO A 1 1084 ? -4.920 9.305 -25.622 1.00 94.94 1084 PRO A O 1
ATOM 8764 N N . ALA A 1 1085 ? -4.563 9.207 -27.821 1.00 94.94 1085 ALA A N 1
ATOM 8765 C CA . ALA A 1 1085 ? -5.485 8.086 -28.006 1.00 94.94 1085 ALA A CA 1
ATOM 8766 C C . ALA A 1 1085 ? -4.887 6.769 -27.487 1.00 94.94 1085 ALA A C 1
ATOM 8768 O O . ALA A 1 1085 ? -5.598 5.989 -26.848 1.00 94.94 1085 ALA A O 1
ATOM 8769 N N . LEU A 1 1086 ? -3.587 6.541 -27.706 1.00 96.00 1086 LEU A N 1
ATOM 8770 C CA . LEU A 1 1086 ? -2.878 5.382 -27.164 1.00 96.00 1086 LEU A CA 1
ATOM 8771 C C . LEU A 1 1086 ? -2.737 5.491 -25.643 1.00 96.00 1086 LEU A C 1
ATOM 8773 O O . LEU A 1 1086 ? -2.972 4.505 -24.945 1.00 96.00 1086 LEU A O 1
ATOM 8777 N N . TYR A 1 1087 ? -2.441 6.681 -25.115 1.00 96.56 1087 TYR A N 1
ATOM 8778 C CA . TYR A 1 1087 ? -2.417 6.924 -23.669 1.00 96.56 1087 TYR A CA 1
ATOM 8779 C C . TYR A 1 1087 ? -3.758 6.578 -22.995 1.00 96.56 1087 TYR A C 1
ATOM 8781 O O . TYR A 1 1087 ? -3.806 5.793 -22.047 1.00 96.56 1087 TYR A O 1
ATOM 8789 N N . ARG A 1 1088 ? -4.888 7.051 -23.542 1.00 95.38 1088 ARG A N 1
ATOM 8790 C CA . ARG A 1 1088 ? -6.227 6.708 -23.018 1.00 95.38 1088 ARG A CA 1
ATOM 8791 C C . ARG A 1 1088 ? -6.511 5.204 -23.041 1.00 95.38 1088 ARG A C 1
ATOM 8793 O O . ARG A 1 1088 ? -7.164 4.694 -22.127 1.00 95.38 1088 ARG A O 1
ATOM 8800 N N . ALA A 1 1089 ? -6.015 4.486 -24.049 1.00 95.25 1089 ALA A N 1
ATOM 8801 C CA . ALA A 1 1089 ? -6.119 3.030 -24.098 1.00 95.25 1089 ALA A CA 1
ATOM 8802 C C . ALA A 1 1089 ? -5.309 2.354 -22.973 1.00 95.25 1089 ALA A C 1
ATOM 8804 O O . ALA A 1 1089 ? -5.819 1.418 -22.352 1.00 95.25 1089 ALA A O 1
ATOM 8805 N N . HIS A 1 1090 ? -4.113 2.864 -22.646 1.00 96.50 1090 HIS A N 1
ATOM 8806 C CA . HIS A 1 1090 ? -3.327 2.406 -21.492 1.00 96.50 1090 HIS A CA 1
ATOM 8807 C C . HIS A 1 1090 ? -4.073 2.633 -20.177 1.00 96.50 1090 HIS A C 1
ATOM 8809 O O . HIS A 1 1090 ? -4.209 1.694 -19.397 1.00 96.50 1090 HIS A O 1
ATOM 8815 N N . CYS A 1 1091 ? -4.641 3.824 -19.959 1.00 95.12 1091 CYS A N 1
ATOM 8816 C CA . CYS A 1 1091 ? -5.436 4.117 -18.762 1.00 95.12 1091 CYS A CA 1
ATOM 8817 C C . CYS A 1 1091 ? -6.622 3.154 -18.599 1.00 95.12 1091 CYS A C 1
ATOM 8819 O O . CYS A 1 1091 ? -6.906 2.689 -17.494 1.00 95.12 1091 CYS A O 1
ATOM 8821 N N . LYS A 1 1092 ? -7.313 2.825 -19.700 1.00 95.06 1092 LYS A N 1
ATOM 8822 C CA . LYS A 1 1092 ? -8.434 1.876 -19.683 1.00 95.06 1092 LYS A CA 1
ATOM 8823 C C . LYS A 1 1092 ? -7.975 0.463 -19.314 1.00 95.06 1092 LYS A C 1
ATOM 8825 O O . LYS A 1 1092 ? -8.617 -0.170 -18.479 1.00 95.06 1092 LYS A O 1
ATOM 8830 N N . ILE A 1 1093 ? -6.882 -0.020 -19.911 1.00 95.38 1093 ILE A N 1
ATOM 8831 C CA . ILE A 1 1093 ? -6.330 -1.344 -19.590 1.00 95.38 1093 ILE A CA 1
ATOM 8832 C C . ILE A 1 1093 ? -5.816 -1.400 -18.152 1.00 95.38 1093 ILE A C 1
ATOM 8834 O O . ILE A 1 1093 ? -6.128 -2.359 -17.456 1.00 95.38 1093 ILE A O 1
ATOM 8838 N N . ALA A 1 1094 ? -5.100 -0.374 -17.685 1.00 94.75 1094 ALA A N 1
ATOM 8839 C CA . ALA A 1 1094 ? -4.573 -0.312 -16.325 1.00 94.75 1094 ALA A CA 1
ATOM 8840 C C . ALA A 1 1094 ? -5.682 -0.492 -15.277 1.00 94.75 1094 ALA A C 1
ATOM 8842 O O . ALA A 1 1094 ? -5.588 -1.359 -14.412 1.00 94.75 1094 ALA A O 1
ATOM 8843 N N . ARG A 1 1095 ? -6.777 0.268 -15.417 1.00 92.56 1095 ARG A N 1
ATOM 8844 C CA . ARG A 1 1095 ? -7.940 0.187 -14.519 1.00 92.56 1095 ARG A CA 1
ATOM 8845 C C . ARG A 1 1095 ? -8.633 -1.171 -14.580 1.00 92.56 1095 ARG A C 1
ATOM 8847 O O . ARG A 1 1095 ? -8.998 -1.709 -13.542 1.00 92.56 1095 ARG A O 1
ATOM 8854 N N . ALA A 1 1096 ? -8.808 -1.724 -15.781 1.00 94.19 1096 ALA A N 1
ATOM 8855 C CA . ALA A 1 1096 ? -9.462 -3.019 -15.945 1.00 94.19 1096 ALA A CA 1
ATOM 8856 C C . ALA A 1 1096 ? -8.631 -4.163 -15.341 1.00 94.19 1096 ALA A C 1
ATOM 8858 O O . ALA A 1 1096 ? -9.192 -5.046 -14.698 1.00 94.19 1096 ALA A O 1
ATOM 8859 N N . ILE A 1 1097 ? -7.304 -4.127 -15.506 1.00 93.38 1097 ILE A N 1
ATOM 8860 C CA . ILE A 1 1097 ? -6.388 -5.089 -14.886 1.00 93.38 1097 ILE A CA 1
ATOM 8861 C C . ILE A 1 1097 ? -6.476 -4.997 -13.361 1.00 93.38 1097 ILE A C 1
ATOM 8863 O O . ILE A 1 1097 ? -6.699 -6.022 -12.728 1.00 93.38 1097 ILE A O 1
ATOM 8867 N N . GLU A 1 1098 ? -6.358 -3.803 -12.769 1.00 89.69 1098 GLU A N 1
ATOM 8868 C CA . GLU A 1 1098 ? -6.470 -3.657 -11.309 1.00 89.69 1098 GLU A CA 1
ATOM 8869 C C . GLU A 1 1098 ? -7.806 -4.174 -10.786 1.00 89.69 1098 GLU A C 1
ATOM 8871 O O . GLU A 1 1098 ? -7.832 -4.888 -9.792 1.00 89.69 1098 GLU A O 1
ATOM 8876 N N . GLN A 1 1099 ? -8.912 -3.866 -11.468 1.00 86.81 1099 GLN A N 1
ATOM 8877 C CA . GLN A 1 1099 ? -10.235 -4.336 -11.066 1.00 86.81 1099 GLN A CA 1
ATOM 8878 C C . GLN A 1 1099 ? -10.342 -5.868 -11.088 1.00 86.81 1099 GLN A C 1
ATOM 8880 O O . GLN A 1 1099 ? -10.947 -6.450 -10.194 1.00 86.81 1099 GLN A O 1
ATOM 8885 N N . ILE A 1 1100 ? -9.768 -6.524 -12.101 1.00 89.75 1100 ILE A N 1
ATOM 8886 C CA . ILE A 1 1100 ? -9.753 -7.990 -12.206 1.00 89.75 1100 ILE A CA 1
ATOM 8887 C C . ILE A 1 1100 ? -8.824 -8.618 -11.159 1.00 89.75 1100 ILE A C 1
ATOM 8889 O O . ILE A 1 1100 ? -9.100 -9.714 -10.680 1.00 89.75 1100 ILE A O 1
ATOM 8893 N N . MET A 1 1101 ? -7.747 -7.923 -10.798 1.00 85.88 1101 MET A N 1
ATOM 8894 C CA . MET A 1 1101 ? -6.769 -8.345 -9.796 1.00 85.88 1101 MET A CA 1
ATOM 8895 C C . MET A 1 1101 ? -7.138 -7.844 -8.387 1.00 85.88 1101 MET A C 1
ATOM 8897 O O . MET A 1 1101 ? -6.253 -7.532 -7.594 1.00 85.88 1101 MET A O 1
ATOM 8901 N N . ASP A 1 1102 ? -8.438 -7.733 -8.088 1.00 76.75 1102 ASP A N 1
ATOM 8902 C CA . ASP A 1 1102 ? -9.008 -7.357 -6.783 1.00 76.75 1102 ASP A CA 1
ATOM 8903 C C . ASP A 1 1102 ? -8.451 -6.042 -6.189 1.00 76.75 1102 ASP A C 1
ATOM 8905 O O . ASP A 1 1102 ? -8.274 -5.890 -4.982 1.00 76.75 1102 ASP A O 1
ATOM 8909 N N . GLY A 1 1103 ? -8.167 -5.061 -7.049 1.00 75.50 1103 GLY A N 1
ATOM 8910 C CA . GLY A 1 1103 ? -7.721 -3.716 -6.676 1.00 75.50 1103 GLY A CA 1
ATOM 8911 C C . GLY A 1 1103 ? -6.218 -3.576 -6.420 1.00 75.50 1103 GLY A C 1
ATOM 8912 O O . GLY A 1 1103 ? -5.763 -2.474 -6.099 1.00 75.50 1103 GLY A O 1
ATOM 8913 N N . PHE A 1 1104 ? -5.437 -4.650 -6.581 1.00 78.62 1104 PHE A N 1
ATOM 8914 C CA . PHE A 1 1104 ? -3.988 -4.619 -6.392 1.00 78.62 1104 PHE A CA 1
ATOM 8915 C C . PHE A 1 1104 ? -3.281 -3.985 -7.600 1.00 78.62 1104 PHE A C 1
ATOM 8917 O O . PHE A 1 1104 ? -3.476 -4.455 -8.726 1.00 78.62 1104 PHE A O 1
ATOM 8924 N N . PRO A 1 1105 ? -2.405 -2.978 -7.400 1.00 85.81 1105 PRO A N 1
ATOM 8925 C CA . PRO A 1 1105 ? -1.606 -2.409 -8.477 1.00 85.81 1105 PRO A CA 1
ATOM 8926 C C . PRO A 1 1105 ? -0.726 -3.461 -9.144 1.00 85.81 1105 PRO A C 1
ATOM 8928 O O . PRO A 1 1105 ? -0.117 -4.301 -8.476 1.00 85.81 1105 PRO A O 1
ATOM 8931 N N . GLN A 1 1106 ? -0.628 -3.384 -10.464 1.00 90.62 1106 GLN A N 1
ATOM 8932 C CA . GLN A 1 1106 ? 0.102 -4.343 -11.275 1.00 90.62 1106 GLN A CA 1
ATOM 8933 C C . GLN A 1 1106 ? 1.230 -3.671 -12.057 1.00 90.62 1106 GLN A C 1
ATOM 8935 O O . GLN A 1 1106 ? 1.150 -2.510 -12.447 1.00 90.62 1106 GLN A O 1
ATOM 8940 N N . GLU A 1 1107 ? 2.266 -4.443 -12.344 1.00 91.94 1107 GLU A N 1
ATOM 8941 C CA . GLU A 1 1107 ? 3.173 -4.226 -13.461 1.00 91.94 1107 GLU A CA 1
ATOM 8942 C C . GLU A 1 1107 ? 2.655 -5.003 -14.673 1.00 91.94 1107 GLU A C 1
ATOM 8944 O O . GLU A 1 1107 ? 2.217 -6.153 -14.556 1.00 91.94 1107 GLU A O 1
ATOM 8949 N N . VAL A 1 1108 ? 2.685 -4.370 -15.839 1.00 94.25 1108 VAL A N 1
ATOM 8950 C CA . VAL A 1 1108 ? 2.078 -4.857 -17.074 1.00 94.25 1108 VAL A CA 1
ATOM 8951 C C . VAL A 1 1108 ? 3.090 -4.740 -18.204 1.00 94.25 1108 VAL A C 1
ATOM 8953 O O . VAL A 1 1108 ? 3.646 -3.670 -18.443 1.00 94.25 1108 VAL A O 1
ATOM 8956 N N . GLU A 1 1109 ? 3.285 -5.838 -18.932 1.00 95.06 1109 GLU A N 1
ATOM 8957 C CA . GLU A 1 1109 ? 3.963 -5.831 -20.228 1.00 95.06 1109 GLU A CA 1
ATOM 8958 C C . GLU A 1 1109 ? 2.911 -6.006 -21.322 1.00 95.06 1109 GLU A C 1
ATOM 8960 O O . GLU A 1 1109 ? 2.131 -6.967 -21.303 1.00 95.06 1109 GLU A O 1
ATOM 8965 N N . LEU A 1 1110 ? 2.891 -5.097 -22.294 1.00 95.50 1110 LEU A N 1
ATOM 8966 C CA . LEU A 1 1110 ? 1.977 -5.177 -23.426 1.00 95.50 1110 LEU A CA 1
ATOM 8967 C C . LEU A 1 1110 ? 2.650 -4.804 -24.744 1.00 95.50 1110 LEU A C 1
ATOM 8969 O O . LEU A 1 1110 ? 3.657 -4.098 -24.783 1.00 95.50 1110 LEU A O 1
ATOM 8973 N N . ALA A 1 1111 ? 2.054 -5.271 -25.834 1.00 96.81 1111 ALA A N 1
ATOM 8974 C CA . ALA A 1 1111 ? 2.330 -4.798 -27.183 1.00 96.81 1111 ALA A CA 1
ATOM 8975 C C . ALA A 1 1111 ? 1.090 -4.105 -27.747 1.00 96.81 1111 ALA A C 1
ATOM 8977 O O . ALA A 1 1111 ? -0.038 -4.444 -27.388 1.00 96.81 1111 ALA A O 1
ATOM 8978 N N . TYR A 1 1112 ? 1.279 -3.153 -28.651 1.00 96.12 1112 TYR A N 1
ATOM 8979 C CA . TYR A 1 1112 ? 0.188 -2.447 -29.307 1.00 96.12 1112 TYR A CA 1
ATOM 8980 C C . TYR A 1 1112 ? 0.403 -2.357 -30.814 1.00 96.12 1112 TYR A C 1
ATOM 8982 O O . TYR A 1 1112 ? 1.527 -2.270 -31.301 1.00 96.12 1112 TYR A O 1
ATOM 8990 N N . LYS A 1 1113 ? -0.698 -2.373 -31.566 1.00 95.31 1113 LYS A N 1
ATOM 8991 C CA . LYS A 1 1113 ? -0.706 -2.195 -33.022 1.00 95.31 1113 LYS A CA 1
ATOM 8992 C C . LYS A 1 1113 ? -1.879 -1.317 -33.433 1.00 95.31 1113 LYS A C 1
ATOM 8994 O O . LYS A 1 1113 ? -2.997 -1.473 -32.931 1.00 95.31 1113 LYS A O 1
ATOM 8999 N N . ARG A 1 1114 ? -1.637 -0.407 -34.371 1.00 92.69 1114 ARG A N 1
ATOM 9000 C CA . ARG A 1 1114 ? -2.672 0.435 -34.968 1.00 92.69 1114 ARG A CA 1
ATOM 9001 C C . ARG A 1 1114 ? -3.447 -0.353 -36.026 1.00 92.69 1114 ARG A C 1
ATOM 9003 O O . ARG A 1 1114 ? -2.854 -1.007 -36.883 1.00 92.69 1114 ARG A O 1
ATOM 9010 N N . LYS A 1 1115 ? -4.779 -0.288 -35.981 1.00 88.00 1115 LYS A N 1
ATOM 9011 C CA . LYS A 1 1115 ? -5.675 -0.772 -37.045 1.00 88.00 1115 LYS A CA 1
ATOM 9012 C C . LYS A 1 1115 ? -6.636 0.357 -37.412 1.00 88.00 1115 LYS A C 1
ATOM 9014 O O . LYS A 1 1115 ? -7.527 0.691 -36.634 1.00 88.00 1115 LYS A O 1
ATOM 9019 N N . GLY A 1 1116 ? -6.427 0.970 -38.577 1.00 86.94 1116 GLY A N 1
ATOM 9020 C CA . GLY A 1 1116 ? -7.131 2.197 -38.958 1.00 86.94 1116 GLY A CA 1
ATOM 9021 C C . GLY A 1 1116 ? -6.821 3.337 -37.982 1.00 86.94 1116 GLY A C 1
ATOM 9022 O O . GLY A 1 1116 ? -5.659 3.680 -37.758 1.00 86.94 1116 GLY A O 1
ATOM 9023 N N . THR A 1 1117 ? -7.853 3.908 -37.364 1.00 84.44 1117 THR A N 1
ATOM 9024 C CA . THR A 1 1117 ? -7.710 4.978 -36.361 1.00 84.44 1117 THR A CA 1
ATOM 9025 C C . THR A 1 1117 ? -7.578 4.465 -34.924 1.00 84.44 1117 THR A C 1
ATOM 9027 O O . THR A 1 1117 ? -7.238 5.251 -34.044 1.00 84.44 1117 THR A O 1
ATOM 9030 N N . ALA A 1 1118 ? -7.810 3.171 -34.670 1.00 90.06 1118 ALA A N 1
ATOM 9031 C CA . ALA A 1 1118 ? -7.866 2.607 -33.324 1.00 90.06 1118 ALA A CA 1
ATOM 9032 C C . ALA A 1 1118 ? -6.589 1.845 -32.934 1.00 90.06 1118 ALA A C 1
ATOM 9034 O O . ALA A 1 1118 ? -6.016 1.081 -33.722 1.00 90.06 1118 ALA A O 1
ATOM 9035 N N . TRP A 1 1119 ? -6.192 1.994 -31.671 1.00 94.50 1119 TRP A N 1
ATOM 9036 C CA . TRP A 1 1119 ? -5.102 1.241 -31.056 1.00 94.50 1119 TRP A CA 1
ATOM 9037 C C . TRP A 1 1119 ? -5.619 -0.060 -30.443 1.00 94.50 1119 TRP A C 1
ATOM 9039 O O . TRP A 1 1119 ? -6.547 -0.051 -29.638 1.00 94.50 1119 TRP A O 1
ATOM 9049 N N . HIS A 1 1120 ? -5.005 -1.180 -30.819 1.00 94.81 1120 HIS A N 1
ATOM 9050 C CA . HIS A 1 1120 ? -5.273 -2.486 -30.227 1.00 94.81 1120 HIS A CA 1
ATOM 9051 C C . HIS A 1 1120 ? -4.095 -2.870 -29.341 1.00 94.81 1120 HIS A C 1
ATOM 9053 O O . HIS A 1 1120 ? -2.978 -3.019 -29.835 1.00 94.81 1120 HIS A O 1
ATOM 9059 N N . LEU A 1 1121 ? -4.350 -3.016 -28.044 1.00 96.50 1121 LEU A N 1
ATOM 9060 C CA . LEU A 1 1121 ? -3.356 -3.394 -27.044 1.00 96.50 1121 LEU A CA 1
ATOM 9061 C C . LEU A 1 1121 ? -3.516 -4.883 -26.742 1.00 96.50 1121 LEU A C 1
ATOM 9063 O O . LEU A 1 1121 ? -4.630 -5.396 -26.716 1.00 96.50 1121 LEU A O 1
ATOM 9067 N N . THR A 1 1122 ? -2.402 -5.570 -26.541 1.00 97.00 1122 THR A N 1
ATOM 9068 C CA . THR A 1 1122 ? -2.328 -7.005 -26.277 1.00 97.00 1122 THR A CA 1
ATOM 9069 C C . THR A 1 1122 ? -1.448 -7.230 -25.058 1.00 97.00 1122 THR A C 1
ATOM 9071 O O . THR A 1 1122 ? -0.265 -6.892 -25.080 1.00 97.00 1122 THR A O 1
ATOM 9074 N N . ILE A 1 1123 ? -2.024 -7.772 -23.990 1.00 97.19 1123 ILE A N 1
ATOM 9075 C CA . ILE A 1 1123 ? -1.350 -7.984 -22.708 1.00 97.19 1123 ILE A CA 1
ATOM 9076 C C . ILE A 1 1123 ? -0.527 -9.266 -22.798 1.00 97.19 1123 ILE A C 1
ATOM 9078 O O . ILE A 1 1123 ? -1.046 -10.328 -23.140 1.00 97.19 1123 ILE A O 1
ATOM 9082 N N . LEU A 1 1124 ? 0.764 -9.154 -22.497 1.00 95.38 1124 LEU A N 1
ATOM 9083 C CA . LEU A 1 1124 ? 1.736 -10.238 -22.624 1.00 95.38 1124 LEU A CA 1
ATOM 9084 C C . LEU A 1 1124 ? 2.200 -10.767 -21.266 1.00 95.38 1124 LEU A C 1
ATOM 9086 O O . LEU A 1 1124 ? 2.698 -11.890 -21.187 1.00 95.38 1124 LEU A O 1
ATOM 9090 N N . GLN A 1 1125 ? 2.068 -9.961 -20.211 1.00 93.88 1125 GLN A N 1
ATOM 9091 C CA . GLN A 1 1125 ? 2.380 -10.340 -18.837 1.00 93.88 1125 GLN A CA 1
ATOM 9092 C C . GLN A 1 1125 ? 1.716 -9.369 -17.859 1.00 93.88 1125 GLN A C 1
ATOM 9094 O O . GLN A 1 1125 ? 1.600 -8.177 -18.144 1.00 93.88 1125 GLN A O 1
ATOM 9099 N N . THR A 1 1126 ? 1.354 -9.862 -16.675 1.00 92.75 1126 THR A N 1
ATOM 9100 C CA . THR A 1 1126 ? 1.069 -9.004 -15.524 1.00 92.75 1126 THR A CA 1
ATOM 9101 C C . THR A 1 1126 ? 1.548 -9.647 -14.224 1.00 92.75 1126 THR A C 1
ATOM 9103 O O . THR A 1 1126 ? 1.614 -10.878 -14.124 1.00 92.75 1126 THR A O 1
ATOM 9106 N N . ARG A 1 1127 ? 1.909 -8.827 -13.238 1.00 88.06 1127 ARG A N 1
ATOM 9107 C CA . ARG A 1 1127 ? 2.275 -9.256 -11.883 1.00 88.06 1127 ARG A CA 1
ATOM 9108 C C . ARG A 1 1127 ? 2.005 -8.148 -10.872 1.00 88.06 1127 ARG A C 1
ATOM 9110 O O . ARG A 1 1127 ? 2.048 -6.977 -11.242 1.00 88.06 1127 ARG A O 1
ATOM 9117 N N . ASN A 1 1128 ? 1.843 -8.517 -9.603 1.00 82.50 1128 ASN A N 1
ATOM 9118 C CA . ASN A 1 1128 ? 1.709 -7.549 -8.517 1.00 82.50 1128 ASN A CA 1
ATOM 9119 C C . ASN A 1 1128 ? 2.909 -6.599 -8.502 1.00 82.50 1128 ASN A C 1
ATOM 9121 O O . ASN A 1 1128 ? 4.064 -7.024 -8.614 1.00 82.50 1128 ASN A O 1
ATOM 9125 N N . LEU A 1 1129 ? 2.617 -5.315 -8.349 1.00 79.19 1129 LEU A N 1
ATOM 9126 C CA . LEU A 1 1129 ? 3.628 -4.290 -8.210 1.00 79.19 1129 LEU A CA 1
ATOM 9127 C C . LEU A 1 1129 ? 4.238 -4.343 -6.810 1.00 79.19 1129 LEU A C 1
ATOM 9129 O O . LEU A 1 1129 ? 3.539 -4.242 -5.804 1.00 79.19 1129 LEU A O 1
ATOM 9133 N N . GLU A 1 1130 ? 5.554 -4.525 -6.748 1.00 69.25 1130 GLU A N 1
ATOM 9134 C CA . GLU A 1 1130 ? 6.277 -4.607 -5.484 1.00 69.25 1130 GLU A CA 1
ATOM 9135 C C . GLU A 1 1130 ? 6.720 -3.219 -5.019 1.00 69.25 1130 GLU A C 1
ATOM 9137 O O . GLU A 1 1130 ? 7.442 -2.513 -5.726 1.00 69.25 1130 GLU A O 1
ATOM 9142 N N . PHE A 1 1131 ? 6.320 -2.869 -3.799 1.00 63.84 1131 PHE A N 1
ATOM 9143 C CA . PHE A 1 1131 ? 6.673 -1.625 -3.130 1.00 63.84 1131 PHE A CA 1
ATOM 9144 C C . PHE A 1 1131 ? 7.245 -1.907 -1.749 1.00 63.84 1131 PHE A C 1
ATOM 9146 O O . PHE A 1 1131 ? 6.706 -2.742 -1.026 1.00 63.84 1131 PHE A O 1
ATOM 9153 N N . SER A 1 1132 ? 8.282 -1.169 -1.364 1.00 54.31 1132 SER A N 1
ATOM 9154 C CA . SER A 1 1132 ? 8.772 -1.125 0.013 1.00 54.31 1132 SER A CA 1
ATOM 9155 C C . SER A 1 1132 ? 8.943 0.325 0.441 1.00 54.31 1132 SER A C 1
ATOM 9157 O O . SER A 1 1132 ? 9.625 1.085 -0.247 1.00 54.31 1132 SER A O 1
ATOM 9159 N N . ARG A 1 1133 ? 8.350 0.703 1.578 1.00 52.44 1133 ARG A N 1
ATOM 9160 C CA . ARG A 1 1133 ? 8.740 1.916 2.297 1.00 52.44 1133 ARG A CA 1
ATOM 9161 C C . ARG A 1 1133 ? 9.983 1.590 3.109 1.00 52.44 1133 ARG A C 1
ATOM 9163 O O . ARG A 1 1133 ? 9.961 0.710 3.965 1.00 52.44 1133 ARG A O 1
ATOM 9170 N N . THR A 1 1134 ? 11.083 2.256 2.802 1.00 57.16 1134 THR A N 1
ATOM 9171 C CA . THR A 1 1134 ? 12.344 2.096 3.524 1.00 57.16 1134 THR A CA 1
ATOM 9172 C C . THR A 1 1134 ? 12.836 3.473 3.894 1.00 57.16 1134 THR A C 1
ATOM 9174 O O . THR A 1 1134 ? 12.919 4.323 3.016 1.00 57.16 1134 THR A O 1
ATOM 9177 N N . LEU A 1 1135 ? 13.225 3.658 5.157 1.00 61.94 1135 LEU A N 1
ATOM 9178 C CA . LEU A 1 1135 ? 13.997 4.828 5.557 1.00 61.94 1135 LEU A CA 1
ATOM 9179 C C . LEU A 1 1135 ? 15.242 4.914 4.672 1.00 61.94 1135 LEU A C 1
ATOM 9181 O O . LEU A 1 1135 ? 16.081 4.012 4.694 1.00 61.94 1135 LEU A O 1
ATOM 9185 N N . ILE A 1 1136 ? 15.344 5.986 3.903 1.00 71.88 1136 ILE A N 1
ATOM 9186 C CA . ILE A 1 1136 ? 16.475 6.271 3.040 1.00 71.88 1136 ILE A CA 1
ATOM 9187 C C . ILE A 1 1136 ? 17.293 7.423 3.617 1.00 71.88 1136 ILE A C 1
ATOM 9189 O O . ILE A 1 1136 ? 16.754 8.388 4.157 1.00 71.88 1136 ILE A O 1
ATOM 9193 N N . ASP A 1 1137 ? 18.613 7.340 3.509 1.00 80.81 1137 ASP A N 1
ATOM 9194 C CA . ASP A 1 1137 ? 19.481 8.443 3.912 1.00 80.81 1137 ASP A CA 1
ATOM 9195 C C . ASP A 1 1137 ? 19.347 9.623 2.928 1.00 80.81 1137 ASP A C 1
ATOM 9197 O O . ASP A 1 1137 ? 19.043 9.433 1.746 1.00 80.81 1137 ASP A O 1
ATOM 9201 N N . ARG A 1 1138 ? 19.598 10.856 3.388 1.00 81.50 1138 ARG A N 1
ATOM 9202 C CA . ARG A 1 1138 ? 19.711 12.046 2.524 1.00 81.50 1138 ARG A CA 1
ATOM 9203 C C . ARG A 1 1138 ? 21.055 12.744 2.670 1.00 81.50 1138 ARG A C 1
ATOM 9205 O O . ARG A 1 1138 ? 21.596 12.852 3.769 1.00 81.50 1138 ARG A O 1
ATOM 9212 N N . PHE A 1 1139 ? 21.556 13.282 1.557 1.00 83.75 1139 PHE A N 1
ATOM 9213 C CA . PHE A 1 1139 ? 22.730 14.149 1.570 1.00 83.75 1139 PHE A CA 1
ATOM 9214 C C . PHE A 1 1139 ? 22.412 15.502 2.197 1.00 83.75 1139 PHE A C 1
ATOM 9216 O O . PHE A 1 1139 ? 21.306 16.028 2.057 1.00 83.75 1139 PHE A O 1
ATOM 9223 N N . HIS A 1 1140 ? 23.421 16.077 2.844 1.00 78.62 1140 HIS A N 1
ATOM 9224 C CA . HIS A 1 1140 ? 23.374 17.424 3.386 1.00 78.62 1140 HIS A CA 1
ATOM 9225 C C . HIS A 1 1140 ? 23.120 18.462 2.280 1.00 78.62 1140 HIS A C 1
ATOM 9227 O O . HIS A 1 1140 ? 23.573 18.286 1.150 1.00 78.62 1140 HIS A O 1
ATOM 9233 N N . GLU A 1 1141 ? 22.410 19.561 2.572 1.00 72.44 1141 GLU A N 1
ATOM 9234 C CA . GLU A 1 1141 ? 22.049 20.568 1.552 1.00 72.44 1141 GLU A CA 1
ATOM 9235 C C . GLU A 1 1141 ? 23.267 21.146 0.818 1.00 72.44 1141 GLU A C 1
ATOM 9237 O O . GLU A 1 1141 ? 23.211 21.397 -0.384 1.00 72.44 1141 GLU A O 1
ATOM 9242 N N . SER A 1 1142 ? 24.403 21.264 1.511 1.00 71.31 1142 SER A N 1
ATOM 9243 C CA . SER A 1 1142 ? 25.693 21.667 0.928 1.00 71.31 1142 SER A CA 1
ATOM 9244 C C . SER A 1 1142 ? 26.155 20.777 -0.236 1.00 71.31 1142 SER A C 1
ATOM 9246 O O . SER A 1 1142 ? 26.894 21.234 -1.105 1.00 71.31 1142 SER A O 1
ATOM 9248 N N . CYS A 1 1143 ? 25.702 19.525 -0.306 1.00 71.31 1143 CYS A N 1
ATOM 9249 C CA . CYS A 1 1143 ? 25.998 18.611 -1.408 1.00 71.31 1143 CYS A CA 1
ATOM 9250 C C . CYS A 1 1143 ? 25.152 18.887 -2.652 1.00 71.31 1143 CYS A C 1
ATOM 9252 O O . CYS A 1 1143 ? 25.588 18.579 -3.757 1.00 71.31 1143 CYS A O 1
ATOM 9254 N N . ARG A 1 1144 ? 23.971 19.500 -2.499 1.00 66.06 1144 ARG A N 1
ATOM 9255 C CA . ARG A 1 1144 ? 23.021 19.769 -3.593 1.00 66.06 1144 ARG A CA 1
ATOM 9256 C C . ARG A 1 1144 ? 23.372 21.003 -4.431 1.00 66.06 1144 ARG A C 1
ATOM 9258 O O . ARG A 1 1144 ? 22.611 21.368 -5.323 1.00 66.06 1144 ARG A O 1
ATOM 9265 N N . MET A 1 1145 ? 24.519 21.633 -4.180 1.00 72.81 1145 MET A N 1
ATOM 9266 C CA . MET A 1 1145 ? 25.043 22.689 -5.044 1.00 72.81 1145 MET A CA 1
ATOM 9267 C C . MET A 1 1145 ? 25.279 22.147 -6.458 1.00 72.81 1145 MET A C 1
ATOM 9269 O O . MET A 1 1145 ? 25.882 21.086 -6.625 1.00 72.81 1145 MET A O 1
ATOM 9273 N N . ALA A 1 1146 ? 24.849 22.895 -7.479 1.00 70.88 1146 ALA A N 1
ATOM 9274 C CA . ALA A 1 1146 ? 24.942 22.477 -8.881 1.00 70.88 1146 ALA A CA 1
ATOM 9275 C C . ALA A 1 1146 ? 26.369 22.078 -9.306 1.00 70.88 1146 ALA A C 1
ATOM 9277 O O . ALA A 1 1146 ? 26.534 21.170 -10.109 1.00 70.88 1146 ALA A O 1
ATOM 9278 N N . SER A 1 1147 ? 27.400 22.688 -8.709 1.00 75.69 1147 SER A N 1
ATOM 9279 C CA . SER A 1 1147 ? 28.814 22.377 -8.966 1.00 75.69 1147 SER A CA 1
ATOM 9280 C C . SER A 1 1147 ? 29.246 20.959 -8.571 1.00 75.69 1147 SER A C 1
ATOM 9282 O O . SER A 1 1147 ? 30.291 20.501 -9.025 1.00 75.69 1147 SER A O 1
ATOM 9284 N N . ASN A 1 1148 ? 28.490 20.282 -7.702 1.00 81.19 1148 ASN A N 1
ATOM 9285 C CA . ASN A 1 1148 ? 28.806 18.932 -7.232 1.00 81.19 1148 ASN A CA 1
ATOM 9286 C C . ASN A 1 1148 ? 28.064 17.849 -8.018 1.00 81.19 1148 ASN A C 1
ATOM 9288 O O . ASN A 1 1148 ? 28.439 16.683 -7.918 1.00 81.19 1148 ASN A O 1
ATOM 9292 N N . ILE A 1 1149 ? 27.021 18.210 -8.771 1.00 87.94 1149 ILE A N 1
ATOM 9293 C CA . ILE A 1 1149 ? 26.234 17.273 -9.573 1.00 87.94 1149 ILE A CA 1
ATOM 9294 C C . ILE A 1 1149 ? 27.020 16.978 -10.850 1.00 87.94 1149 ILE A C 1
ATOM 9296 O O . ILE A 1 1149 ? 27.296 17.877 -11.637 1.00 87.94 1149 ILE A O 1
ATOM 9300 N N . LEU A 1 1150 ? 27.389 15.714 -11.040 1.00 89.50 1150 LEU A N 1
ATOM 9301 C CA . LEU A 1 1150 ? 28.084 15.258 -12.239 1.00 89.50 1150 LEU A CA 1
ATOM 9302 C C . LEU A 1 1150 ? 27.108 15.021 -13.387 1.00 89.50 1150 LEU A C 1
ATOM 9304 O O . LEU A 1 1150 ? 27.372 15.435 -14.506 1.00 89.50 1150 LEU A O 1
ATOM 9308 N N . THR A 1 1151 ? 25.996 14.340 -13.112 1.00 90.56 1151 THR A N 1
ATOM 9309 C CA . THR A 1 1151 ? 24.933 14.083 -14.091 1.00 90.56 1151 THR A CA 1
ATOM 9310 C C . THR A 1 1151 ? 23.644 13.671 -13.381 1.00 90.56 1151 THR A C 1
ATOM 9312 O O . THR A 1 1151 ? 23.621 13.444 -12.163 1.00 90.56 1151 THR A O 1
ATOM 9315 N N . ARG A 1 1152 ? 22.564 13.561 -14.153 1.00 86.75 1152 ARG A N 1
ATOM 9316 C CA . ARG A 1 1152 ? 21.252 13.094 -13.716 1.00 86.75 1152 ARG A CA 1
ATOM 9317 C C . ARG A 1 1152 ? 20.825 11.888 -14.550 1.00 86.75 1152 ARG A C 1
ATOM 9319 O O . ARG A 1 1152 ? 20.917 11.898 -15.772 1.00 86.75 1152 ARG A O 1
ATOM 9326 N N . GLY A 1 1153 ? 20.301 10.884 -13.865 1.00 86.31 1153 GLY A N 1
ATOM 9327 C CA . GLY A 1 1153 ? 19.554 9.782 -14.448 1.00 86.31 1153 GLY A CA 1
ATOM 9328 C C . GLY A 1 1153 ? 18.192 9.636 -13.774 1.00 86.31 1153 GLY A C 1
ATOM 9329 O O . GLY A 1 1153 ? 17.595 10.588 -13.270 1.00 86.31 1153 GLY A O 1
ATOM 9330 N N . VAL A 1 1154 ? 17.708 8.405 -13.745 1.00 80.31 1154 VAL A N 1
ATOM 9331 C CA . VAL A 1 1154 ? 16.463 7.980 -13.120 1.00 80.31 1154 VAL A CA 1
ATOM 9332 C C . VAL A 1 1154 ? 16.784 7.345 -11.769 1.00 80.31 1154 VAL A C 1
ATOM 9334 O O . VAL A 1 1154 ? 17.488 6.336 -11.705 1.00 80.31 1154 VAL A O 1
ATOM 9337 N N . GLY A 1 1155 ? 16.247 7.917 -10.691 1.00 83.06 1155 GLY A N 1
ATOM 9338 C CA . GLY A 1 1155 ? 16.293 7.314 -9.359 1.00 83.06 1155 GLY A CA 1
ATOM 9339 C C . GLY A 1 1155 ? 15.411 6.067 -9.292 1.00 83.06 1155 GLY A C 1
ATOM 9340 O O . GLY A 1 1155 ? 14.263 6.087 -9.743 1.00 83.06 1155 GLY A O 1
ATOM 9341 N N . VAL A 1 1156 ? 15.956 4.962 -8.783 1.00 81.00 1156 VAL A N 1
ATOM 9342 C CA . VAL A 1 1156 ? 15.276 3.659 -8.779 1.00 81.00 1156 VAL A CA 1
ATOM 9343 C C . VAL A 1 1156 ? 14.980 3.153 -7.374 1.00 81.00 1156 VAL A C 1
ATOM 9345 O O . VAL A 1 1156 ? 13.866 2.690 -7.121 1.00 81.00 1156 VAL A O 1
ATOM 9348 N N . ASN A 1 1157 ? 16.006 3.098 -6.527 1.00 82.75 1157 ASN A N 1
ATOM 9349 C CA . ASN A 1 1157 ? 15.970 2.439 -5.227 1.00 82.75 1157 ASN A CA 1
ATOM 9350 C C . ASN A 1 1157 ? 17.025 3.056 -4.306 1.00 82.75 1157 ASN A C 1
ATOM 9352 O O . ASN A 1 1157 ? 18.079 3.462 -4.793 1.00 82.75 1157 ASN A O 1
ATOM 9356 N N . GLY A 1 1158 ? 16.761 3.071 -2.999 1.00 83.88 1158 GLY A N 1
ATOM 9357 C CA . GLY A 1 1158 ? 17.641 3.673 -1.994 1.00 83.88 1158 GLY A CA 1
ATOM 9358 C C . GLY A 1 1158 ? 17.633 5.206 -2.015 1.00 83.88 1158 GLY A C 1
ATOM 9359 O O . GLY A 1 1158 ? 16.949 5.826 -2.825 1.00 83.88 1158 GLY A O 1
ATOM 9360 N N . GLY A 1 1159 ? 18.385 5.816 -1.100 1.00 85.00 1159 GLY A N 1
ATOM 9361 C CA . GLY A 1 1159 ? 18.581 7.269 -1.037 1.00 85.00 1159 GLY A CA 1
ATOM 9362 C C . GLY A 1 1159 ? 20.031 7.648 -1.255 1.00 85.00 1159 GLY A C 1
ATOM 9363 O O . GLY A 1 1159 ? 20.685 7.140 -2.158 1.00 85.00 1159 GLY A O 1
ATOM 9364 N N . ALA A 1 1160 ? 20.537 8.540 -0.423 1.00 88.88 1160 ALA A N 1
ATOM 9365 C CA . ALA A 1 1160 ? 21.906 9.007 -0.454 1.00 88.88 1160 ALA A CA 1
ATOM 9366 C C . ALA A 1 1160 ? 22.904 7.904 -0.068 1.00 88.88 1160 ALA A C 1
ATOM 9368 O O . ALA A 1 1160 ? 22.858 7.359 1.030 1.00 88.88 1160 ALA A O 1
ATOM 9369 N N . LEU A 1 1161 ? 23.843 7.612 -0.963 1.00 93.38 1161 LEU A N 1
ATOM 9370 C CA . LEU A 1 1161 ? 24.942 6.678 -0.753 1.00 93.38 1161 LEU A CA 1
ATOM 9371 C C . LEU A 1 1161 ? 26.260 7.303 -1.215 1.00 93.38 1161 LEU A C 1
ATOM 9373 O O . LEU A 1 1161 ? 26.426 7.591 -2.399 1.00 93.38 1161 LEU A O 1
ATOM 9377 N N . SER A 1 1162 ? 27.208 7.462 -0.295 1.00 93.31 1162 SER A N 1
ATOM 9378 C CA . SER A 1 1162 ? 28.595 7.840 -0.597 1.00 93.31 1162 SER A CA 1
ATOM 9379 C C . SER A 1 1162 ? 29.474 6.594 -0.561 1.00 93.31 1162 SER A C 1
ATOM 9381 O O . SER A 1 1162 ? 29.488 5.881 0.442 1.00 93.31 1162 SER A O 1
ATOM 9383 N N . GLY A 1 1163 ? 30.212 6.328 -1.635 1.00 93.31 1163 GLY A N 1
ATOM 9384 C CA . GLY A 1 1163 ? 31.000 5.108 -1.773 1.00 93.31 1163 GLY A CA 1
ATOM 9385 C C . GLY A 1 1163 ? 32.136 5.236 -2.779 1.00 93.31 1163 GLY A C 1
ATOM 9386 O O . GLY A 1 1163 ? 32.448 6.324 -3.262 1.00 93.31 1163 GLY A O 1
ATOM 9387 N N . LEU A 1 1164 ? 32.770 4.107 -3.078 1.00 95.00 1164 LEU A N 1
ATOM 9388 C CA . LEU A 1 1164 ? 33.857 4.011 -4.048 1.00 95.00 1164 LEU A CA 1
ATOM 9389 C C . LEU A 1 1164 ? 33.333 3.426 -5.359 1.00 95.00 1164 LEU A C 1
ATOM 9391 O O . LEU A 1 1164 ? 32.650 2.402 -5.350 1.00 95.00 1164 LEU A O 1
ATOM 9395 N N . ALA A 1 1165 ? 33.664 4.061 -6.481 1.00 95.81 1165 ALA A N 1
ATOM 9396 C CA . ALA A 1 1165 ? 33.345 3.547 -7.806 1.00 95.81 1165 ALA A CA 1
ATOM 9397 C C . ALA A 1 1165 ? 34.107 2.240 -8.076 1.00 95.81 1165 ALA A C 1
ATOM 9399 O O . ALA A 1 1165 ? 35.314 2.167 -7.852 1.00 95.81 1165 ALA A O 1
ATOM 9400 N N . THR A 1 1166 ? 33.420 1.220 -8.583 1.00 94.62 1166 THR A N 1
ATOM 9401 C CA . THR A 1 1166 ? 34.036 -0.031 -9.037 1.00 94.62 1166 THR A CA 1
ATOM 9402 C C . THR A 1 1166 ? 33.488 -0.453 -10.394 1.00 94.62 1166 THR A C 1
ATOM 9404 O O . THR A 1 1166 ? 32.309 -0.256 -10.697 1.00 94.62 1166 THR A O 1
ATOM 9407 N N . PHE A 1 1167 ? 34.355 -1.042 -11.210 1.00 94.56 1167 PHE A N 1
ATOM 9408 C CA . PHE A 1 1167 ? 34.049 -1.622 -12.517 1.00 94.56 1167 PHE A CA 1
ATOM 9409 C C . PHE A 1 1167 ? 34.352 -3.135 -12.536 1.00 94.56 1167 PHE A C 1
ATOM 9411 O O . PHE A 1 1167 ? 34.283 -3.774 -13.586 1.00 94.56 1167 PHE A O 1
ATOM 9418 N N . GLU A 1 1168 ? 34.706 -3.726 -11.386 1.00 90.81 1168 GLU A N 1
ATOM 9419 C CA . GLU A 1 1168 ? 35.048 -5.145 -11.258 1.00 90.81 1168 GLU A CA 1
ATOM 9420 C C . GLU A 1 1168 ? 33.820 -6.046 -11.468 1.00 90.81 1168 GLU A C 1
ATOM 9422 O O . GLU A 1 1168 ? 32.723 -5.789 -10.972 1.00 90.81 1168 GLU A O 1
ATOM 9427 N N . THR A 1 1169 ? 34.025 -7.140 -12.199 1.00 86.62 1169 THR A N 1
ATOM 9428 C CA . THR A 1 1169 ? 32.970 -8.086 -12.599 1.00 86.62 1169 THR A CA 1
ATOM 9429 C C . THR A 1 1169 ? 33.139 -9.460 -11.959 1.00 86.62 1169 THR A C 1
ATOM 9431 O O . THR A 1 1169 ? 32.332 -10.354 -12.196 1.00 86.62 1169 THR A O 1
ATOM 9434 N N . ARG A 1 1170 ? 34.169 -9.652 -11.124 1.00 86.88 1170 ARG A N 1
ATOM 9435 C CA . ARG A 1 1170 ? 34.397 -10.900 -10.392 1.00 86.88 1170 ARG A CA 1
ATOM 9436 C C . ARG A 1 1170 ? 33.897 -10.836 -8.942 1.00 86.88 1170 ARG A C 1
ATOM 9438 O O . ARG A 1 1170 ? 34.358 -9.988 -8.169 1.00 86.88 1170 ARG A O 1
ATOM 9445 N N . PRO A 1 1171 ? 33.037 -11.779 -8.519 1.00 84.12 1171 PRO A N 1
ATOM 9446 C CA . PRO A 1 1171 ? 32.455 -11.806 -7.173 1.00 84.12 1171 PRO A CA 1
ATOM 9447 C C . PRO A 1 1171 ? 33.470 -11.924 -6.038 1.00 84.12 1171 PRO A C 1
ATOM 9449 O O . PRO A 1 1171 ? 33.331 -11.278 -5.004 1.00 84.12 1171 PRO A O 1
ATOM 9452 N N . ASP A 1 1172 ? 34.493 -12.762 -6.211 1.00 85.50 1172 ASP A N 1
ATOM 9453 C CA . ASP A 1 1172 ? 35.519 -13.019 -5.200 1.00 85.50 1172 ASP A CA 1
ATOM 9454 C C . ASP A 1 1172 ? 36.357 -11.768 -4.922 1.00 85.50 1172 ASP A C 1
ATOM 9456 O O . ASP A 1 1172 ? 36.710 -11.497 -3.772 1.00 85.50 1172 ASP A O 1
ATOM 9460 N N . ARG A 1 1173 ? 36.624 -10.968 -5.959 1.00 88.19 1173 ARG A N 1
ATOM 9461 C CA . ARG A 1 1173 ? 37.307 -9.684 -5.816 1.00 88.19 1173 ARG A CA 1
ATOM 9462 C C . ARG A 1 1173 ? 36.424 -8.614 -5.200 1.00 88.19 1173 ARG A C 1
ATOM 9464 O O . ARG A 1 1173 ? 36.887 -7.969 -4.267 1.00 88.19 1173 ARG A O 1
ATOM 9471 N N . LEU A 1 1174 ? 35.174 -8.467 -5.642 1.00 89.62 1174 LEU A N 1
ATOM 9472 C CA . LEU A 1 1174 ? 34.229 -7.532 -5.018 1.00 89.62 1174 LEU A CA 1
ATOM 9473 C C . LEU A 1 1174 ? 34.041 -7.841 -3.528 1.00 89.62 1174 LEU A C 1
ATOM 9475 O O . LEU A 1 1174 ? 34.090 -6.936 -2.700 1.00 89.62 1174 LEU A O 1
ATOM 9479 N N . LYS A 1 1175 ? 33.925 -9.127 -3.168 1.00 87.31 1175 LYS A N 1
ATOM 9480 C CA . LYS A 1 1175 ? 33.868 -9.569 -1.771 1.00 87.31 1175 LYS A CA 1
ATOM 9481 C C . LYS A 1 1175 ? 35.097 -9.111 -0.981 1.00 87.31 1175 LYS A C 1
ATOM 9483 O O . LYS A 1 1175 ? 34.940 -8.495 0.067 1.00 87.31 1175 LYS A O 1
ATOM 9488 N N . ARG A 1 1176 ? 36.308 -9.361 -1.495 1.00 87.06 1176 ARG A N 1
ATOM 9489 C CA . ARG A 1 1176 ? 37.556 -8.928 -0.840 1.00 87.06 1176 ARG A CA 1
ATOM 9490 C C . ARG A 1 1176 ? 37.655 -7.410 -0.731 1.00 87.06 1176 ARG A C 1
ATOM 9492 O O . ARG A 1 1176 ? 38.062 -6.916 0.314 1.00 87.06 1176 ARG A O 1
ATOM 9499 N N . LEU A 1 1177 ? 37.291 -6.675 -1.782 1.00 86.75 1177 LEU A N 1
ATOM 9500 C CA . LEU A 1 1177 ? 37.290 -5.210 -1.785 1.00 86.75 1177 LEU A CA 1
ATOM 9501 C C . LEU A 1 1177 ? 36.346 -4.673 -0.708 1.00 86.75 1177 LEU A C 1
ATOM 9503 O O . LEU A 1 1177 ? 36.760 -3.843 0.098 1.00 86.75 1177 LEU A O 1
ATOM 9507 N N . LYS A 1 1178 ? 35.126 -5.212 -0.632 1.00 84.38 1178 LYS A N 1
ATOM 9508 C CA . LYS A 1 1178 ? 34.129 -4.843 0.378 1.00 84.38 1178 LYS A CA 1
ATOM 9509 C C . LYS A 1 1178 ? 34.609 -5.144 1.801 1.00 84.38 1178 LYS A C 1
ATOM 9511 O O . LYS A 1 1178 ? 34.480 -4.295 2.676 1.00 84.38 1178 LYS A O 1
ATOM 9516 N N . GLU A 1 1179 ? 35.213 -6.313 2.020 1.00 84.81 1179 GLU A N 1
ATOM 9517 C CA . GLU A 1 1179 ? 35.781 -6.714 3.318 1.00 84.81 1179 GLU A CA 1
ATOM 9518 C C . GLU A 1 1179 ? 37.006 -5.871 3.723 1.00 84.81 1179 GLU A C 1
ATOM 9520 O O . GLU A 1 1179 ? 37.226 -5.652 4.911 1.00 84.81 1179 GLU A O 1
ATOM 9525 N N . THR A 1 1180 ? 37.795 -5.380 2.760 1.00 84.94 1180 THR A N 1
ATOM 9526 C CA . THR A 1 1180 ? 39.056 -4.662 3.030 1.00 84.94 1180 THR A CA 1
ATOM 9527 C C . THR A 1 1180 ? 38.865 -3.151 3.187 1.00 84.94 1180 THR A C 1
ATOM 9529 O O . THR A 1 1180 ? 39.515 -2.539 4.030 1.00 84.94 1180 THR A O 1
ATOM 9532 N N . LEU A 1 1181 ? 38.011 -2.529 2.368 1.00 81.88 1181 LEU A N 1
ATOM 9533 C CA . LEU A 1 1181 ? 37.909 -1.066 2.265 1.00 81.88 1181 LEU A CA 1
ATOM 9534 C C . LEU A 1 1181 ? 36.974 -0.443 3.310 1.00 81.88 1181 LEU A C 1
ATOM 9536 O O . LEU A 1 1181 ? 37.066 0.756 3.557 1.00 81.88 1181 LEU A O 1
ATOM 9540 N N . ASN A 1 1182 ? 36.083 -1.238 3.917 1.00 82.38 1182 ASN A N 1
ATOM 9541 C CA . ASN A 1 1182 ? 35.076 -0.791 4.890 1.00 82.38 1182 ASN A CA 1
ATOM 9542 C C . ASN A 1 1182 ? 34.288 0.465 4.443 1.00 82.38 1182 ASN A C 1
ATOM 9544 O O . ASN A 1 1182 ? 33.904 1.305 5.255 1.00 82.38 1182 ASN A O 1
ATOM 9548 N N . MET A 1 1183 ? 34.066 0.597 3.134 1.00 86.50 1183 MET A N 1
ATOM 9549 C CA . MET A 1 1183 ? 33.283 1.653 2.497 1.00 86.50 1183 MET A CA 1
ATOM 9550 C C . MET A 1 1183 ? 32.295 1.029 1.504 1.00 86.50 1183 MET A C 1
ATOM 9552 O O . MET A 1 1183 ? 32.618 -0.010 0.920 1.00 86.50 1183 MET A O 1
ATOM 9556 N N . PRO A 1 1184 ? 31.127 1.657 1.267 1.00 92.75 1184 PRO A N 1
ATOM 9557 C CA . PRO A 1 1184 ? 30.183 1.175 0.267 1.00 92.75 1184 PRO A CA 1
ATOM 9558 C C . PRO A 1 1184 ? 30.798 1.134 -1.135 1.00 92.75 1184 PRO A C 1
ATOM 9560 O O . PRO A 1 1184 ? 31.514 2.059 -1.528 1.00 92.75 1184 PRO A O 1
ATOM 9563 N N . LEU A 1 1185 ? 30.494 0.091 -1.906 1.00 96.00 1185 LEU A N 1
ATOM 9564 C CA . LEU A 1 1185 ? 30.947 -0.040 -3.296 1.00 96.00 1185 LEU A CA 1
ATOM 9565 C C . LEU A 1 1185 ? 29.825 0.324 -4.271 1.00 96.00 1185 LEU A C 1
ATOM 9567 O O . LEU A 1 1185 ? 28.713 -0.191 -4.160 1.00 96.00 1185 LEU A O 1
ATOM 9571 N N . ILE A 1 1186 ? 30.121 1.181 -5.248 1.00 96.56 1186 ILE A N 1
ATOM 9572 C CA . ILE A 1 1186 ? 29.176 1.641 -6.269 1.00 96.56 1186 ILE A CA 1
ATOM 9573 C C . ILE A 1 1186 ? 29.615 1.087 -7.622 1.00 96.56 1186 ILE A C 1
ATOM 9575 O O . ILE A 1 1186 ? 30.633 1.505 -8.167 1.00 96.56 1186 ILE A O 1
ATOM 9579 N N . LEU A 1 1187 ? 28.850 0.140 -8.164 1.00 96.00 1187 LEU A N 1
ATOM 9580 C CA . LEU A 1 1187 ? 29.145 -0.517 -9.433 1.00 96.00 1187 LEU A CA 1
ATOM 9581 C C . LEU A 1 1187 ? 28.739 0.361 -10.619 1.00 96.00 1187 LEU A C 1
ATOM 9583 O O . LEU A 1 1187 ? 27.581 0.764 -10.730 1.00 96.00 1187 LEU A O 1
ATOM 9587 N N . PHE A 1 1188 ? 29.667 0.593 -11.541 1.00 95.62 1188 PHE A N 1
ATOM 9588 C CA . PHE A 1 1188 ? 29.431 1.312 -12.790 1.00 95.62 1188 PHE A CA 1
ATOM 9589 C C . PHE A 1 1188 ? 29.346 0.322 -13.955 1.00 95.62 1188 PHE A C 1
ATOM 9591 O O . PHE A 1 1188 ? 30.286 -0.426 -14.222 1.00 95.62 1188 PHE A O 1
ATOM 9598 N N . ARG A 1 1189 ? 28.215 0.316 -14.669 1.00 92.69 1189 ARG A N 1
ATOM 9599 C CA . ARG A 1 1189 ? 27.990 -0.534 -15.854 1.00 92.69 1189 ARG A CA 1
ATOM 9600 C C . ARG A 1 1189 ? 27.366 0.282 -16.971 1.00 92.69 1189 ARG A C 1
ATOM 9602 O O . ARG A 1 1189 ? 26.491 1.098 -16.720 1.00 92.69 1189 ARG A O 1
ATOM 9609 N N . THR A 1 1190 ? 27.729 0.040 -18.224 1.00 87.44 1190 THR A N 1
ATOM 9610 C CA . THR A 1 1190 ? 27.067 0.712 -19.360 1.00 87.44 1190 THR A CA 1
ATOM 9611 C C . THR A 1 1190 ? 25.567 0.398 -19.364 1.00 87.44 1190 THR A C 1
ATOM 9613 O O . THR A 1 1190 ? 24.713 1.286 -19.415 1.00 87.44 1190 THR A O 1
ATOM 9616 N N . GLN A 1 1191 ? 25.268 -0.887 -19.215 1.00 82.88 1191 GLN A N 1
ATOM 9617 C CA . GLN A 1 1191 ? 23.954 -1.484 -19.018 1.00 82.88 1191 GLN A CA 1
ATOM 9618 C C . GLN A 1 1191 ? 24.158 -2.691 -18.102 1.00 82.88 1191 GLN A C 1
ATOM 9620 O O . GLN A 1 1191 ? 25.198 -3.348 -18.192 1.00 82.88 1191 GLN A O 1
ATOM 9625 N N . THR A 1 1192 ? 23.192 -3.016 -17.247 1.00 81.75 1192 THR A N 1
ATOM 9626 C CA . THR A 1 1192 ? 23.241 -4.306 -16.555 1.00 81.75 1192 THR A CA 1
ATOM 9627 C C . THR A 1 1192 ? 22.583 -5.395 -17.383 1.00 81.75 1192 THR A C 1
ATOM 9629 O O . THR A 1 1192 ? 21.705 -5.162 -18.218 1.00 81.75 1192 THR A O 1
ATOM 9632 N N . SER A 1 1193 ? 23.018 -6.615 -17.127 1.00 74.19 1193 SER A N 1
ATOM 9633 C CA . SER A 1 1193 ? 22.391 -7.830 -17.599 1.00 74.19 1193 SER A CA 1
ATOM 9634 C C . SER A 1 1193 ? 21.970 -8.685 -16.412 1.00 74.19 1193 SER A C 1
ATOM 9636 O O . SER A 1 1193 ? 22.243 -8.398 -15.247 1.00 74.19 1193 SER A O 1
ATOM 9638 N N . THR A 1 1194 ? 21.299 -9.780 -16.716 1.00 67.50 1194 THR A N 1
ATOM 9639 C CA . THR A 1 1194 ? 20.794 -10.715 -15.714 1.00 67.50 1194 THR A CA 1
ATOM 9640 C C . THR A 1 1194 ? 21.912 -11.565 -15.117 1.00 67.50 1194 THR A C 1
ATOM 9642 O O . THR A 1 1194 ? 21.728 -12.180 -14.069 1.00 67.50 1194 THR A O 1
ATOM 9645 N N . GLU A 1 1195 ? 23.093 -11.540 -15.738 1.00 71.38 1195 GLU A N 1
ATOM 9646 C CA . GLU A 1 1195 ? 24.316 -12.091 -15.175 1.00 71.38 1195 GLU A CA 1
ATOM 9647 C C . GLU A 1 1195 ? 24.795 -11.243 -14.012 1.00 71.38 1195 GLU A C 1
ATOM 9649 O O . GLU A 1 1195 ? 25.164 -11.816 -13.005 1.00 71.38 1195 GLU A O 1
ATOM 9654 N N . ASP A 1 1196 ? 24.664 -9.918 -14.037 1.00 81.38 1196 ASP A N 1
ATOM 9655 C CA . ASP A 1 1196 ? 25.166 -9.064 -12.952 1.00 81.38 1196 ASP A CA 1
ATOM 9656 C C . ASP A 1 1196 ? 24.468 -9.328 -11.598 1.00 81.38 1196 ASP A C 1
ATOM 9658 O O . ASP A 1 1196 ? 24.958 -8.908 -10.553 1.00 81.38 1196 ASP A O 1
ATOM 9662 N N . ALA A 1 1197 ? 23.364 -10.088 -11.577 1.00 79.44 1197 ALA A N 1
ATOM 9663 C CA . ALA A 1 1197 ? 22.636 -10.478 -10.368 1.00 79.44 1197 ALA A CA 1
ATOM 9664 C C . ALA A 1 1197 ? 23.529 -11.093 -9.276 1.00 79.44 1197 ALA A C 1
ATOM 9666 O O . ALA A 1 1197 ? 23.322 -10.834 -8.093 1.00 79.44 1197 ALA A O 1
ATOM 9667 N N . HIS A 1 1198 ? 24.535 -11.888 -9.651 1.00 79.06 1198 HIS A N 1
ATOM 9668 C CA . HIS A 1 1198 ? 25.439 -12.511 -8.680 1.00 79.06 1198 HIS A CA 1
ATOM 9669 C C . HIS A 1 1198 ? 26.472 -11.523 -8.098 1.00 79.06 1198 HIS A C 1
ATOM 9671 O O . HIS A 1 1198 ? 27.014 -11.776 -7.022 1.00 79.06 1198 HIS A O 1
ATOM 9677 N N . LEU A 1 1199 ? 26.691 -10.375 -8.753 1.00 86.44 1199 LEU A N 1
ATOM 9678 C CA . LEU A 1 1199 ? 27.541 -9.281 -8.267 1.00 86.44 1199 LEU A CA 1
ATOM 9679 C C . LEU A 1 1199 ? 26.822 -8.409 -7.237 1.00 86.44 1199 LEU A C 1
ATOM 9681 O O . LEU A 1 1199 ? 27.459 -7.905 -6.315 1.00 86.44 1199 LEU A O 1
ATOM 9685 N N . MET A 1 1200 ? 25.496 -8.270 -7.361 1.00 88.19 1200 MET A N 1
ATOM 9686 C CA . MET A 1 1200 ? 24.676 -7.353 -6.551 1.00 88.19 1200 MET A CA 1
ATOM 9687 C C . MET A 1 1200 ? 24.819 -7.572 -5.038 1.00 88.19 1200 MET A C 1
ATOM 9689 O O . MET A 1 1200 ? 24.687 -6.632 -4.267 1.00 88.19 1200 MET A O 1
ATOM 9693 N N . ARG A 1 1201 ? 25.147 -8.794 -4.594 1.00 82.31 1201 ARG A N 1
ATOM 9694 C CA . ARG A 1 1201 ? 25.389 -9.112 -3.173 1.00 82.31 1201 ARG A CA 1
ATOM 9695 C C . ARG A 1 1201 ? 26.627 -8.414 -2.593 1.00 82.31 1201 ARG A C 1
ATOM 9697 O O . ARG A 1 1201 ? 26.741 -8.265 -1.377 1.00 82.31 1201 ARG A O 1
ATOM 9704 N N . TYR A 1 1202 ? 27.574 -8.037 -3.443 1.00 89.06 1202 TYR A N 1
ATOM 9705 C CA . TYR A 1 1202 ? 28.884 -7.525 -3.045 1.00 89.06 1202 TYR A CA 1
ATOM 9706 C C . TYR A 1 1202 ? 29.037 -6.024 -3.283 1.00 89.06 1202 TYR A C 1
ATOM 9708 O O . TYR A 1 1202 ? 30.116 -5.488 -3.058 1.00 89.06 1202 TYR A O 1
ATOM 9716 N N . VAL A 1 1203 ? 27.973 -5.347 -3.708 1.00 93.50 1203 VAL A N 1
ATOM 9717 C CA . VAL A 1 1203 ? 27.953 -3.903 -3.962 1.00 93.50 1203 VAL A CA 1
ATOM 9718 C C . VAL A 1 1203 ? 26.795 -3.269 -3.202 1.00 93.50 1203 VAL A C 1
ATOM 9720 O O . VAL A 1 1203 ? 25.880 -3.961 -2.766 1.00 93.50 1203 VAL A O 1
ATOM 9723 N N . ASP A 1 1204 ? 26.874 -1.966 -2.986 1.00 93.81 1204 ASP A N 1
ATOM 9724 C CA . ASP A 1 1204 ? 25.901 -1.186 -2.214 1.00 93.81 1204 ASP A CA 1
ATOM 9725 C C . ASP A 1 1204 ? 25.184 -0.164 -3.106 1.00 93.81 1204 ASP A C 1
ATOM 9727 O O . ASP A 1 1204 ? 24.050 0.223 -2.821 1.00 93.81 1204 ASP A O 1
ATOM 9731 N N . GLY A 1 1205 ? 25.826 0.231 -4.214 1.00 94.69 1205 GLY A N 1
ATOM 9732 C CA . GLY A 1 1205 ? 25.278 1.132 -5.218 1.00 94.69 1205 GLY A CA 1
ATOM 9733 C C . GLY A 1 1205 ? 25.418 0.628 -6.657 1.00 94.69 1205 GLY A C 1
ATOM 9734 O O . GLY A 1 1205 ? 26.309 -0.165 -6.960 1.00 94.69 1205 GLY A O 1
ATOM 9735 N N . LEU A 1 1206 ? 24.567 1.125 -7.558 1.00 95.94 1206 LEU A N 1
ATOM 9736 C CA . LEU A 1 1206 ? 24.592 0.831 -8.994 1.00 95.94 1206 LEU A CA 1
ATOM 9737 C C . LEU A 1 1206 ? 24.353 2.099 -9.827 1.00 95.94 1206 LEU A C 1
ATOM 9739 O O . LEU A 1 1206 ? 23.361 2.801 -9.629 1.00 95.94 1206 LEU A O 1
ATOM 9743 N N . VAL A 1 1207 ? 25.228 2.348 -10.802 1.00 95.31 1207 VAL A N 1
ATOM 9744 C CA . VAL A 1 1207 ? 25.101 3.428 -11.789 1.00 95.31 1207 VAL A CA 1
ATOM 9745 C C . VAL A 1 1207 ? 25.144 2.854 -13.196 1.00 95.31 1207 VAL A C 1
ATOM 9747 O O . VAL A 1 1207 ? 26.046 2.080 -13.527 1.00 95.31 1207 VAL A O 1
ATOM 9750 N N . THR A 1 1208 ? 24.185 3.252 -14.040 1.00 93.50 1208 THR A N 1
ATOM 9751 C CA . THR A 1 1208 ? 24.173 2.857 -15.458 1.00 93.50 1208 THR A CA 1
ATOM 9752 C C . THR A 1 1208 ? 23.968 4.012 -16.425 1.00 93.50 1208 THR A C 1
ATOM 9754 O O . THR A 1 1208 ? 23.296 4.986 -16.098 1.00 93.50 1208 THR A O 1
ATOM 9757 N N . THR A 1 1209 ? 24.539 3.900 -17.631 1.00 87.88 1209 THR A N 1
ATOM 9758 C CA . THR A 1 1209 ? 24.394 4.924 -18.692 1.00 87.88 1209 THR A CA 1
ATOM 9759 C C . THR A 1 1209 ? 23.037 4.864 -19.389 1.00 87.88 1209 THR A C 1
ATOM 9761 O O . THR A 1 1209 ? 22.510 5.878 -19.833 1.00 87.88 1209 THR A O 1
ATOM 9764 N N . THR A 1 1210 ? 22.442 3.672 -19.460 1.00 81.50 1210 THR A N 1
ATOM 9765 C CA . THR A 1 1210 ? 21.183 3.400 -20.163 1.00 81.50 1210 THR A CA 1
ATOM 9766 C C . THR A 1 1210 ? 20.205 2.651 -19.258 1.00 81.50 1210 THR A C 1
ATOM 9768 O O . THR A 1 1210 ? 20.609 2.034 -18.274 1.00 81.50 1210 THR A O 1
ATOM 9771 N N . GLY A 1 1211 ? 18.912 2.703 -19.591 1.00 77.75 1211 GLY A N 1
ATOM 9772 C CA . GLY A 1 1211 ? 17.843 2.020 -18.853 1.00 77.75 1211 GLY A CA 1
ATOM 9773 C C . GLY A 1 1211 ? 16.844 2.970 -18.185 1.00 77.75 1211 GLY A C 1
ATOM 9774 O O . GLY A 1 1211 ? 17.198 4.047 -17.717 1.00 77.75 1211 GLY A O 1
ATOM 9775 N N . GLY A 1 1212 ? 15.569 2.566 -18.170 1.00 77.38 1212 GLY A N 1
ATOM 9776 C CA . GLY A 1 1212 ? 14.476 3.261 -17.478 1.00 77.38 1212 GLY A CA 1
ATOM 9777 C C . GLY A 1 1212 ? 14.119 2.619 -16.134 1.00 77.38 1212 GLY A C 1
ATOM 9778 O O . GLY A 1 1212 ? 14.775 1.673 -15.703 1.00 77.38 1212 GLY A O 1
ATOM 9779 N N . VAL A 1 1213 ? 13.028 3.082 -15.508 1.00 75.88 1213 VAL A N 1
ATOM 9780 C CA . VAL A 1 1213 ? 12.502 2.575 -14.216 1.00 75.88 1213 VAL A CA 1
ATOM 9781 C C . VAL A 1 1213 ? 12.124 1.086 -14.244 1.00 75.88 1213 VAL A C 1
ATOM 9783 O O . VAL A 1 1213 ? 11.978 0.462 -13.190 1.00 75.88 1213 VAL A O 1
ATOM 9786 N N . THR A 1 1214 ? 11.956 0.530 -15.446 1.00 74.94 1214 THR A N 1
ATOM 9787 C CA . THR A 1 1214 ? 11.594 -0.869 -15.723 1.00 74.94 1214 THR A CA 1
ATOM 9788 C C . THR A 1 1214 ? 12.768 -1.721 -16.235 1.00 74.94 1214 THR A C 1
ATOM 9790 O O . THR A 1 1214 ? 12.581 -2.881 -16.598 1.00 74.94 1214 THR A O 1
ATOM 9793 N N . SER A 1 1215 ? 13.991 -1.179 -16.261 1.00 80.75 1215 SER A N 1
ATOM 9794 C CA . SER A 1 1215 ? 15.178 -1.881 -16.772 1.00 80.75 1215 SER A CA 1
ATOM 9795 C C . SER A 1 1215 ? 15.651 -3.031 -15.868 1.00 80.75 1215 SER A C 1
ATOM 9797 O O . SER A 1 1215 ? 15.320 -3.092 -14.680 1.00 80.75 1215 SER A O 1
ATOM 9799 N N . HIS A 1 1216 ? 16.505 -3.922 -16.391 1.00 78.94 1216 HIS A N 1
ATOM 9800 C CA . HIS A 1 1216 ? 17.178 -4.947 -15.575 1.00 78.94 1216 HIS A CA 1
ATOM 9801 C C . HIS A 1 1216 ? 17.921 -4.356 -14.372 1.00 78.94 1216 HIS A C 1
ATOM 9803 O O . HIS A 1 1216 ? 17.839 -4.910 -13.275 1.00 78.94 1216 HIS A O 1
ATOM 9809 N N . ALA A 1 1217 ? 18.593 -3.217 -14.556 1.00 82.12 1217 ALA A N 1
ATOM 9810 C CA . ALA A 1 1217 ? 19.280 -2.495 -13.490 1.00 82.12 1217 ALA A CA 1
ATOM 9811 C C . ALA A 1 1217 ? 18.299 -2.117 -12.383 1.00 82.12 1217 ALA A C 1
ATOM 9813 O O . ALA A 1 1217 ? 18.554 -2.372 -11.207 1.00 82.12 1217 ALA A O 1
ATOM 9814 N N . SER A 1 1218 ? 17.134 -1.599 -12.773 1.00 80.19 1218 SER A N 1
ATOM 9815 C CA . SER A 1 1218 ? 16.101 -1.198 -11.832 1.00 80.19 1218 SER A CA 1
ATOM 9816 C C . SER A 1 1218 ? 15.517 -2.363 -11.041 1.00 80.19 1218 SER A C 1
ATOM 9818 O O . SER A 1 1218 ? 15.315 -2.267 -9.830 1.00 80.19 1218 SER A O 1
ATOM 9820 N N . ILE A 1 1219 ? 15.262 -3.477 -11.725 1.00 77.38 1219 ILE A N 1
ATOM 9821 C CA . ILE A 1 1219 ? 14.719 -4.693 -11.121 1.00 77.38 1219 ILE A CA 1
ATOM 9822 C C . ILE A 1 1219 ? 15.719 -5.294 -10.127 1.00 77.38 1219 ILE A C 1
ATOM 9824 O O . ILE A 1 1219 ? 15.333 -5.629 -9.007 1.00 77.38 1219 ILE A O 1
ATOM 9828 N N . LEU A 1 1220 ? 16.991 -5.425 -10.517 1.00 80.62 1220 LEU A N 1
ATOM 9829 C CA . LEU A 1 1220 ? 18.040 -5.947 -9.640 1.00 80.62 1220 LEU A CA 1
ATOM 9830 C C . LEU A 1 1220 ? 18.227 -5.042 -8.423 1.00 80.62 1220 LEU A C 1
ATOM 9832 O O . LEU A 1 1220 ? 18.228 -5.539 -7.301 1.00 80.62 1220 LEU A O 1
ATOM 9836 N N . ALA A 1 1221 ? 18.284 -3.725 -8.624 1.00 84.50 1221 ALA A N 1
ATOM 9837 C CA . ALA A 1 1221 ? 18.495 -2.789 -7.531 1.00 84.50 1221 ALA A CA 1
ATOM 9838 C C . ALA A 1 1221 ? 17.445 -2.923 -6.421 1.00 84.50 1221 ALA A C 1
ATOM 9840 O O . ALA A 1 1221 ? 17.790 -3.082 -5.252 1.00 84.50 1221 ALA A O 1
ATOM 9841 N N . LYS A 1 1222 ? 16.163 -2.963 -6.803 1.00 77.69 1222 LYS A N 1
ATOM 9842 C CA . LYS A 1 1222 ? 15.043 -3.160 -5.872 1.00 77.69 1222 LYS A CA 1
ATOM 9843 C C . LYS A 1 1222 ? 15.084 -4.528 -5.191 1.00 77.69 1222 LYS A C 1
ATOM 9845 O O . LYS A 1 1222 ? 14.842 -4.624 -3.994 1.00 77.69 1222 LYS A O 1
ATOM 9850 N N . LYS A 1 1223 ? 15.397 -5.596 -5.936 1.00 76.12 1223 LYS A N 1
ATOM 9851 C CA . LYS A 1 1223 ? 15.426 -6.969 -5.398 1.00 76.12 1223 LYS A CA 1
ATOM 9852 C C . LYS A 1 1223 ? 16.551 -7.200 -4.395 1.00 76.12 1223 LYS A C 1
ATOM 9854 O O . LYS A 1 1223 ? 16.351 -7.955 -3.451 1.00 76.12 1223 LYS A O 1
ATOM 9859 N N . PHE A 1 1224 ? 17.704 -6.575 -4.612 1.00 80.69 1224 PHE A N 1
ATOM 9860 C CA . PHE A 1 1224 ? 18.876 -6.708 -3.747 1.00 80.69 1224 PHE A CA 1
ATOM 9861 C C . PHE A 1 1224 ? 18.996 -5.577 -2.713 1.00 80.69 1224 PHE A C 1
ATOM 9863 O O . PHE A 1 1224 ? 19.905 -5.616 -1.891 1.00 80.69 1224 PHE A O 1
ATOM 9870 N N . GLY A 1 1225 ? 18.087 -4.595 -2.727 1.00 81.88 1225 GLY A N 1
ATOM 9871 C CA . GLY A 1 1225 ? 18.080 -3.491 -1.767 1.00 81.88 1225 GLY A CA 1
ATOM 9872 C C . GLY A 1 1225 ? 19.260 -2.525 -1.913 1.00 81.88 1225 GLY A C 1
ATOM 9873 O O . GLY A 1 1225 ? 19.645 -1.902 -0.931 1.00 81.88 1225 GLY A O 1
ATOM 9874 N N . ILE A 1 1226 ? 19.837 -2.399 -3.112 1.00 90.44 1226 ILE A N 1
ATOM 9875 C CA . ILE A 1 1226 ? 20.995 -1.527 -3.379 1.00 90.44 1226 ILE A CA 1
ATOM 9876 C C . ILE A 1 1226 ? 20.551 -0.162 -3.916 1.00 90.44 1226 ILE A C 1
ATOM 9878 O O . ILE A 1 1226 ? 19.554 -0.069 -4.642 1.00 90.44 1226 ILE A O 1
ATOM 9882 N N . THR A 1 1227 ? 21.287 0.898 -3.584 1.00 91.62 1227 THR A N 1
ATOM 9883 C CA . THR A 1 1227 ? 20.983 2.252 -4.067 1.00 91.62 1227 THR A CA 1
ATOM 9884 C C . THR A 1 1227 ? 21.288 2.357 -5.559 1.00 91.62 1227 THR A C 1
ATOM 9886 O O . THR A 1 1227 ? 22.379 1.995 -5.984 1.00 91.62 1227 THR A O 1
ATOM 9889 N N . ALA A 1 1228 ? 20.369 2.854 -6.387 1.00 92.62 1228 ALA A N 1
ATOM 9890 C CA . ALA A 1 1228 ? 20.589 2.854 -7.833 1.00 92.62 1228 ALA A CA 1
ATOM 9891 C C . ALA A 1 1228 ? 20.093 4.097 -8.568 1.00 92.62 1228 ALA A C 1
ATOM 9893 O O . ALA A 1 1228 ? 18.967 4.560 -8.364 1.00 92.62 1228 ALA A O 1
ATOM 9894 N N . VAL A 1 1229 ? 20.935 4.550 -9.501 1.00 92.06 1229 VAL A N 1
ATOM 9895 C CA . VAL A 1 1229 ? 20.648 5.593 -10.489 1.00 92.06 1229 VAL A CA 1
ATOM 9896 C C . VAL A 1 1229 ? 20.909 5.018 -11.882 1.00 92.06 1229 VAL A C 1
ATOM 9898 O O . VAL A 1 1229 ? 22.004 4.537 -12.172 1.00 92.06 1229 VAL A O 1
ATOM 9901 N N . VAL A 1 1230 ? 19.902 5.023 -12.752 1.00 90.50 1230 VAL A N 1
ATOM 9902 C CA . VAL A 1 1230 ? 19.982 4.390 -14.082 1.00 90.50 1230 VAL A CA 1
ATOM 9903 C C . VAL A 1 1230 ? 19.741 5.390 -15.202 1.00 90.50 1230 VAL A C 1
ATOM 9905 O O . VAL A 1 1230 ? 19.115 6.418 -14.979 1.00 90.50 1230 VAL A O 1
ATOM 9908 N N . GLY A 1 1231 ? 20.218 5.109 -16.413 1.00 85.56 1231 GLY A N 1
ATOM 9909 C CA . GLY A 1 1231 ? 19.972 5.997 -17.554 1.00 85.56 1231 GLY A CA 1
ATOM 9910 C C . GLY A 1 1231 ? 20.705 7.343 -17.491 1.00 85.56 1231 GLY A C 1
ATOM 9911 O O . GLY A 1 1231 ? 20.173 8.345 -17.962 1.00 85.56 1231 GLY A O 1
ATOM 9912 N N . CYS A 1 1232 ? 21.907 7.389 -16.909 1.00 88.19 1232 CYS A N 1
ATOM 9913 C CA . CYS A 1 1232 ? 22.780 8.567 -16.922 1.00 88.19 1232 CYS A CA 1
ATOM 9914 C C . CYS A 1 1232 ? 23.391 8.777 -18.321 1.00 88.19 1232 CYS A C 1
ATOM 9916 O O . CYS A 1 1232 ? 24.547 8.421 -18.554 1.00 88.19 1232 CYS A O 1
ATOM 9918 N N . GLY A 1 1233 ? 22.620 9.328 -19.261 1.00 83.00 1233 GLY A N 1
ATOM 9919 C CA . GLY A 1 1233 ? 22.994 9.390 -20.682 1.00 83.00 1233 GLY A CA 1
ATOM 9920 C C . GLY A 1 1233 ? 24.255 10.205 -21.009 1.00 83.00 1233 GLY A C 1
ATOM 9921 O O . GLY A 1 1233 ? 24.880 9.975 -22.041 1.00 83.00 1233 GLY A O 1
ATOM 9922 N N . GLU A 1 1234 ? 24.661 11.132 -20.137 1.00 86.25 1234 GLU A N 1
ATOM 9923 C CA . GLU A 1 1234 ? 25.885 11.935 -20.310 1.00 86.25 1234 GLU A CA 1
ATOM 9924 C C . GLU A 1 1234 ? 27.163 11.179 -19.910 1.00 86.25 1234 GLU A C 1
ATOM 9926 O O . GLU A 1 1234 ? 28.273 11.594 -20.251 1.00 86.25 1234 GLU A O 1
ATOM 9931 N N . LEU A 1 1235 ? 27.017 10.073 -19.178 1.00 91.69 1235 LEU A N 1
ATOM 9932 C CA . LEU A 1 1235 ? 28.122 9.280 -18.662 1.00 91.69 1235 LEU A CA 1
ATOM 9933 C C . LEU A 1 1235 ? 28.632 8.315 -19.742 1.00 91.69 1235 LEU A C 1
ATOM 9935 O O . LEU A 1 1235 ? 27.873 7.539 -20.318 1.00 91.69 1235 LEU A O 1
ATOM 9939 N N . LYS A 1 1236 ? 29.945 8.308 -19.978 1.00 91.50 1236 LYS A N 1
ATOM 9940 C CA . LYS A 1 1236 ? 30.628 7.342 -20.850 1.00 91.50 1236 LYS A CA 1
ATOM 9941 C C . LYS A 1 1236 ? 31.452 6.388 -20.000 1.00 91.50 1236 LYS A C 1
ATOM 9943 O O . LYS A 1 1236 ? 32.481 6.782 -19.457 1.00 91.50 1236 LYS A O 1
ATOM 9948 N N . ILE A 1 1237 ? 31.005 5.141 -19.880 1.00 91.00 1237 ILE A N 1
ATOM 9949 C CA . ILE A 1 1237 ? 31.689 4.106 -19.096 1.00 91.00 1237 ILE A CA 1
ATOM 9950 C C . ILE A 1 1237 ? 32.585 3.268 -20.016 1.00 91.00 1237 ILE A C 1
ATOM 9952 O O . ILE A 1 1237 ? 32.121 2.727 -21.015 1.00 91.00 1237 ILE A O 1
ATOM 9956 N N . MET A 1 1238 ? 33.864 3.143 -19.662 1.00 90.06 1238 MET A N 1
ATOM 9957 C CA . MET A 1 1238 ? 34.860 2.311 -20.341 1.00 90.06 1238 MET A CA 1
ATOM 9958 C C . MET A 1 1238 ? 35.253 1.163 -19.407 1.00 90.06 1238 MET A C 1
ATOM 9960 O O . MET A 1 1238 ? 36.244 1.235 -18.683 1.00 90.06 1238 MET A O 1
ATOM 9964 N N . GLU A 1 1239 ? 34.444 0.101 -19.403 1.00 85.00 1239 GLU A N 1
ATOM 9965 C CA . GLU A 1 1239 ? 34.539 -1.002 -18.430 1.00 85.00 1239 GLU A CA 1
ATOM 9966 C C . GLU A 1 1239 ? 35.908 -1.699 -18.451 1.00 85.00 1239 GLU A C 1
ATOM 9968 O O . GLU A 1 1239 ? 36.477 -1.965 -17.398 1.00 85.00 1239 GLU A O 1
ATOM 9973 N N . HIS A 1 1240 ? 36.479 -1.928 -19.638 1.00 84.88 1240 HIS A N 1
ATOM 9974 C CA . HIS A 1 1240 ? 37.802 -2.549 -19.792 1.00 84.88 1240 HIS A CA 1
ATOM 9975 C C . HIS A 1 1240 ? 38.954 -1.687 -19.264 1.00 84.88 1240 HIS A C 1
ATOM 9977 O O . HIS A 1 1240 ? 40.010 -2.210 -18.917 1.00 84.88 1240 HIS A O 1
ATOM 9983 N N . GLU A 1 1241 ? 38.754 -0.374 -19.211 1.00 89.62 1241 GLU A N 1
ATOM 9984 C CA . GLU A 1 1241 ? 39.736 0.589 -18.713 1.00 89.62 1241 GLU A CA 1
ATOM 9985 C C . GLU A 1 1241 ? 39.478 0.954 -17.245 1.00 89.62 1241 GLU A C 1
ATOM 9987 O O . GLU A 1 1241 ? 40.199 1.780 -16.693 1.00 89.62 1241 GLU A O 1
ATOM 9992 N N . HIS A 1 1242 ? 38.458 0.352 -16.618 1.00 91.44 1242 HIS A N 1
ATOM 9993 C CA . HIS A 1 1242 ? 38.049 0.615 -15.239 1.00 91.44 1242 HIS A CA 1
ATOM 9994 C C . HIS A 1 1242 ? 37.860 2.114 -14.934 1.00 91.44 1242 HIS A C 1
ATOM 9996 O O . HIS A 1 1242 ? 38.281 2.616 -13.887 1.00 91.44 1242 HIS A O 1
ATOM 10002 N N . ARG A 1 1243 ? 37.237 2.845 -15.872 1.00 94.25 1243 ARG A N 1
ATOM 10003 C CA . ARG A 1 1243 ? 36.963 4.282 -15.730 1.00 94.25 1243 ARG A CA 1
ATOM 10004 C C . ARG A 1 1243 ? 35.664 4.727 -16.400 1.00 94.25 1243 ARG A C 1
ATOM 10006 O O . ARG A 1 1243 ? 35.185 4.107 -17.349 1.00 94.25 1243 ARG A O 1
ATOM 10013 N N . ALA A 1 1244 ? 35.120 5.851 -15.947 1.00 94.88 1244 ALA A N 1
ATOM 10014 C CA . ALA A 1 1244 ? 33.989 6.547 -16.554 1.00 94.88 1244 ALA A CA 1
ATOM 10015 C C . ALA A 1 1244 ? 34.279 8.044 -16.714 1.00 94.88 1244 ALA A C 1
ATOM 10017 O O . ALA A 1 1244 ? 35.068 8.612 -15.964 1.00 94.88 1244 ALA A O 1
ATOM 10018 N N . VAL A 1 1245 ? 33.639 8.686 -17.690 1.00 94.06 1245 VAL A N 1
ATOM 10019 C CA . VAL A 1 1245 ? 33.824 10.112 -17.993 1.00 94.06 1245 VAL A CA 1
ATOM 10020 C C . VAL A 1 1245 ? 32.475 10.804 -18.123 1.00 94.06 1245 VAL A C 1
ATOM 10022 O O . VAL A 1 1245 ? 31.559 10.265 -18.744 1.00 94.06 1245 VAL A O 1
ATOM 10025 N N . VAL A 1 1246 ? 32.362 12.002 -17.555 1.00 91.62 1246 VAL A N 1
ATOM 10026 C CA . VAL A 1 1246 ? 31.192 12.883 -17.653 1.00 91.62 1246 VAL A CA 1
ATOM 10027 C C . VAL A 1 1246 ? 31.665 14.328 -17.789 1.00 91.62 1246 VAL A C 1
ATOM 10029 O O . VAL A 1 1246 ? 32.303 14.870 -16.887 1.00 91.62 1246 VAL A O 1
ATOM 10032 N N . GLY A 1 1247 ? 31.416 14.934 -18.953 1.00 87.19 1247 GLY A N 1
ATOM 10033 C CA . GLY A 1 1247 ? 32.057 16.198 -19.326 1.00 87.19 1247 GLY A CA 1
ATOM 10034 C C . GLY A 1 1247 ? 33.584 16.091 -19.223 1.00 87.19 1247 GLY A C 1
ATOM 10035 O O . GLY A 1 1247 ? 34.180 15.197 -19.823 1.00 87.19 1247 GLY A O 1
ATOM 10036 N N . ASP A 1 1248 ? 34.190 16.959 -18.412 1.00 84.12 1248 ASP A N 1
ATOM 10037 C CA . ASP A 1 1248 ? 35.636 16.979 -18.141 1.00 84.12 1248 ASP A CA 1
ATOM 10038 C C . ASP A 1 1248 ? 36.050 16.133 -16.917 1.00 84.12 1248 ASP A C 1
ATOM 10040 O O . ASP A 1 1248 ? 37.230 16.077 -16.563 1.00 84.12 1248 ASP A O 1
ATOM 10044 N N . PHE A 1 1249 ? 35.101 15.492 -16.226 1.00 89.75 1249 PHE A N 1
ATOM 10045 C CA . PHE A 1 1249 ? 35.376 14.735 -15.006 1.00 89.75 1249 PHE A CA 1
ATOM 10046 C C . PHE A 1 1249 ? 35.613 13.248 -15.294 1.00 89.75 1249 PHE A C 1
ATOM 10048 O O . PHE A 1 1249 ? 34.809 12.603 -15.969 1.00 89.75 1249 PHE A O 1
ATOM 10055 N N . VAL A 1 1250 ? 36.698 12.696 -14.738 1.00 93.81 1250 VAL A N 1
ATOM 10056 C CA . VAL A 1 1250 ? 37.076 11.277 -14.852 1.00 93.81 1250 VAL A CA 1
ATOM 10057 C C . VAL A 1 1250 ? 36.866 10.581 -13.506 1.00 93.81 1250 VAL A C 1
ATOM 10059 O O . VAL A 1 1250 ? 37.337 11.057 -12.474 1.00 93.81 1250 VAL A O 1
ATOM 10062 N N . ILE A 1 1251 ? 36.163 9.452 -13.528 1.00 95.69 1251 ILE A N 1
ATOM 10063 C CA . ILE A 1 1251 ? 35.920 8.560 -12.392 1.00 95.69 1251 ILE A CA 1
ATOM 10064 C C . ILE A 1 1251 ? 36.726 7.285 -12.639 1.00 95.69 1251 ILE A C 1
ATOM 10066 O O . ILE A 1 1251 ? 36.411 6.533 -13.557 1.00 95.69 1251 ILE A O 1
ATOM 10070 N N . GLU A 1 1252 ? 37.751 7.034 -11.835 1.00 95.06 1252 GLU A N 1
ATOM 10071 C CA . GLU A 1 1252 ? 38.578 5.818 -11.895 1.00 95.06 1252 GLU A CA 1
ATOM 10072 C C . GLU A 1 1252 ? 38.136 4.793 -10.836 1.00 95.06 1252 GLU A C 1
ATOM 10074 O O . GLU A 1 1252 ? 37.441 5.146 -9.879 1.00 95.06 1252 GLU A O 1
ATOM 10079 N N . GLU A 1 1253 ? 38.546 3.529 -10.973 1.00 93.25 1253 GLU A N 1
ATOM 10080 C CA . GLU A 1 1253 ? 38.372 2.500 -9.935 1.00 93.25 1253 GLU A CA 1
ATOM 10081 C C . GLU A 1 1253 ? 38.843 3.007 -8.560 1.00 93.25 1253 GLU A C 1
ATOM 10083 O O . GLU A 1 1253 ? 39.955 3.511 -8.404 1.00 93.25 1253 GLU A O 1
ATOM 10088 N N . GLY A 1 1254 ? 37.988 2.882 -7.546 1.00 91.06 1254 GLY A N 1
ATOM 10089 C CA . GLY A 1 1254 ? 38.247 3.381 -6.197 1.00 91.06 1254 GLY A CA 1
ATOM 10090 C C . GLY A 1 1254 ? 37.987 4.879 -6.004 1.00 91.06 1254 GLY A C 1
ATOM 10091 O O . GLY A 1 1254 ? 38.188 5.378 -4.900 1.00 91.06 1254 GLY A O 1
ATOM 10092 N N . SER A 1 1255 ? 37.525 5.614 -7.021 1.00 93.88 1255 SER A N 1
ATOM 10093 C CA . SER A 1 1255 ? 37.202 7.039 -6.869 1.00 93.88 1255 SER A CA 1
ATOM 10094 C C . SER A 1 1255 ? 35.997 7.245 -5.949 1.00 93.88 1255 SER A C 1
ATOM 10096 O O . SER A 1 1255 ? 34.981 6.567 -6.124 1.00 93.88 1255 SER A O 1
ATOM 10098 N N . PRO A 1 1256 ? 36.047 8.206 -5.010 1.00 93.12 1256 PRO A N 1
ATOM 10099 C CA . PRO A 1 1256 ? 34.892 8.543 -4.197 1.00 93.12 1256 PRO A CA 1
ATOM 10100 C C . PRO A 1 1256 ? 33.820 9.219 -5.050 1.00 93.12 1256 PRO A C 1
ATOM 10102 O O . PRO A 1 1256 ? 34.067 10.236 -5.706 1.00 93.12 1256 PRO A O 1
ATOM 10105 N N . VAL A 1 1257 ? 32.614 8.671 -5.002 1.00 95.06 1257 VAL A N 1
ATOM 10106 C CA . VAL A 1 1257 ? 31.430 9.201 -5.676 1.00 95.06 1257 VAL A CA 1
ATOM 10107 C C . VAL A 1 1257 ? 30.224 9.056 -4.764 1.00 95.06 1257 VAL A C 1
ATOM 10109 O O . VAL A 1 1257 ? 30.200 8.215 -3.862 1.00 95.06 1257 VAL A O 1
ATOM 10112 N N . SER A 1 1258 ? 29.211 9.882 -4.994 1.00 94.44 1258 SER A N 1
ATOM 10113 C CA . SER A 1 1258 ? 27.976 9.813 -4.219 1.00 94.44 1258 SER A CA 1
ATOM 10114 C C . SER A 1 1258 ? 26.781 9.739 -5.151 1.00 94.44 1258 SER A C 1
ATOM 10116 O O . SER A 1 1258 ? 26.739 10.444 -6.152 1.00 94.44 1258 SER A O 1
ATOM 10118 N N . ILE A 1 1259 ? 25.810 8.890 -4.845 1.00 94.44 1259 ILE A N 1
ATOM 10119 C CA . ILE A 1 1259 ? 24.583 8.729 -5.629 1.00 94.44 1259 ILE A CA 1
ATOM 10120 C C . ILE A 1 1259 ? 23.366 8.912 -4.740 1.00 94.44 1259 ILE A C 1
ATOM 10122 O O . ILE A 1 1259 ? 23.393 8.545 -3.571 1.00 94.44 1259 ILE A O 1
ATOM 10126 N N . ASP A 1 1260 ? 22.299 9.472 -5.292 1.00 89.75 1260 ASP A N 1
ATOM 10127 C CA . ASP A 1 1260 ? 21.006 9.563 -4.624 1.00 89.75 1260 ASP A CA 1
ATOM 10128 C C . ASP A 1 1260 ? 19.966 8.793 -5.439 1.00 89.75 1260 ASP A C 1
ATOM 10130 O O . ASP A 1 1260 ? 19.499 9.249 -6.487 1.00 89.75 1260 ASP A O 1
ATOM 10134 N N . GLY A 1 1261 ? 19.620 7.603 -4.948 1.00 86.56 1261 GLY A N 1
ATOM 10135 C CA . GLY A 1 1261 ? 18.655 6.709 -5.581 1.00 86.56 1261 GLY A CA 1
ATOM 10136 C C . GLY A 1 1261 ? 17.216 7.230 -5.588 1.00 86.56 1261 GLY A C 1
ATOM 10137 O O . GLY A 1 1261 ? 16.410 6.739 -6.377 1.00 86.56 1261 GLY A O 1
ATOM 10138 N N . ALA A 1 1262 ? 16.895 8.247 -4.781 1.00 81.56 1262 ALA A N 1
ATOM 10139 C CA . ALA A 1 1262 ? 15.570 8.856 -4.736 1.00 81.56 1262 ALA A CA 1
ATOM 10140 C C . ALA A 1 1262 ? 15.434 10.002 -5.744 1.00 81.56 1262 ALA A C 1
ATOM 10142 O O . ALA A 1 1262 ? 14.388 10.153 -6.376 1.00 81.56 1262 ALA A O 1
ATOM 10143 N N . THR A 1 1263 ? 16.489 10.803 -5.918 1.00 82.31 1263 THR A N 1
ATOM 10144 C CA . THR A 1 1263 ? 16.482 11.940 -6.858 1.00 82.31 1263 THR A CA 1
ATOM 10145 C C . THR A 1 1263 ? 17.056 11.605 -8.234 1.00 82.31 1263 THR A C 1
ATOM 10147 O O . THR A 1 1263 ? 16.807 12.343 -9.187 1.00 82.31 1263 THR A O 1
ATOM 10150 N N . GLY A 1 1264 ? 17.797 10.501 -8.360 1.00 86.44 1264 GLY A N 1
ATOM 10151 C CA . GLY A 1 1264 ? 18.468 10.109 -9.599 1.00 86.44 1264 GLY A CA 1
ATOM 10152 C C . GLY A 1 1264 ? 19.740 10.905 -9.890 1.00 86.44 1264 GLY A C 1
ATOM 10153 O O . GLY A 1 1264 ? 20.131 11.025 -11.049 1.00 86.44 1264 GLY A O 1
ATOM 10154 N N . LEU A 1 1265 ? 20.371 11.497 -8.875 1.00 90.44 1265 LEU A N 1
ATOM 10155 C CA . LEU A 1 1265 ? 21.546 12.354 -9.046 1.00 90.44 1265 LEU A CA 1
ATOM 10156 C C . LEU A 1 1265 ? 22.845 11.599 -8.740 1.00 90.44 1265 LEU A C 1
ATOM 10158 O O . LEU A 1 1265 ? 22.924 10.848 -7.767 1.00 90.44 1265 LEU A O 1
ATOM 10162 N N . LEU A 1 1266 ? 23.872 11.833 -9.563 1.00 93.00 1266 LEU A N 1
ATOM 10163 C CA . LEU A 1 1266 ? 25.253 11.404 -9.328 1.00 93.00 1266 LEU A CA 1
ATOM 10164 C C . LEU A 1 1266 ? 26.098 12.635 -8.986 1.00 93.00 1266 LEU A C 1
ATOM 10166 O O . LEU A 1 1266 ? 26.087 13.623 -9.719 1.00 93.00 1266 LEU A O 1
ATOM 10170 N N . TYR A 1 1267 ? 26.856 12.559 -7.899 1.00 92.12 1267 TYR A N 1
ATOM 10171 C CA . TYR A 1 1267 ? 27.668 13.642 -7.362 1.00 92.12 1267 TYR A CA 1
ATOM 10172 C C . TYR A 1 1267 ? 29.154 13.288 -7.334 1.00 92.12 1267 TYR A C 1
ATOM 10174 O O . TYR A 1 1267 ? 29.555 12.128 -7.192 1.00 92.12 1267 TYR A O 1
ATOM 10182 N N . ARG A 1 1268 ? 29.976 14.332 -7.405 1.00 90.25 1268 ARG A N 1
ATOM 10183 C CA . ARG A 1 1268 ? 31.427 14.259 -7.264 1.00 90.25 1268 ARG A CA 1
ATOM 10184 C C . ARG A 1 1268 ? 31.829 14.061 -5.803 1.00 90.25 1268 ARG A C 1
ATOM 10186 O O . ARG A 1 1268 ? 31.389 14.809 -4.934 1.00 90.25 1268 ARG A O 1
ATOM 10193 N N . GLY A 1 1269 ? 32.766 13.144 -5.556 1.00 88.56 1269 GLY A N 1
ATOM 10194 C CA . GLY A 1 1269 ? 33.364 12.954 -4.235 1.00 88.56 1269 GLY A CA 1
ATOM 10195 C C . GLY A 1 1269 ? 32.401 12.325 -3.229 1.00 88.56 1269 GLY A C 1
ATOM 10196 O O . GLY A 1 1269 ? 31.378 11.754 -3.600 1.00 88.56 1269 GLY A O 1
ATOM 10197 N N . THR A 1 1270 ? 32.740 12.429 -1.945 1.00 87.50 1270 THR A N 1
ATOM 10198 C CA . THR A 1 1270 ? 31.903 11.966 -0.831 1.00 87.50 1270 THR A CA 1
ATOM 10199 C C . THR A 1 1270 ? 31.019 13.089 -0.303 1.00 87.50 1270 THR A C 1
ATOM 10201 O O . THR A 1 1270 ? 31.521 14.139 0.104 1.00 87.50 1270 THR A O 1
ATOM 10204 N N . CYS A 1 1271 ? 29.718 12.843 -0.234 1.00 86.50 1271 CYS A N 1
ATOM 10205 C CA . CYS A 1 1271 ? 28.739 13.767 0.315 1.00 86.50 1271 CYS A CA 1
ATOM 10206 C C . CYS A 1 1271 ? 28.369 13.373 1.763 1.00 86.50 1271 CYS A C 1
ATOM 10208 O O . CYS A 1 1271 ? 28.037 12.205 1.997 1.00 86.50 1271 CYS A O 1
ATOM 10210 N N . PRO A 1 1272 ? 28.424 14.291 2.753 1.00 80.69 1272 PRO A N 1
ATOM 10211 C CA . PRO A 1 1272 ? 27.921 14.027 4.103 1.00 80.69 1272 PRO A CA 1
ATOM 10212 C C . PRO A 1 1272 ? 26.408 13.763 4.125 1.00 80.69 1272 PRO A C 1
ATOM 10214 O O . PRO A 1 1272 ? 25.646 14.380 3.378 1.00 80.69 1272 PRO A O 1
ATOM 10217 N N . LEU A 1 1273 ? 25.982 12.863 5.013 1.00 80.94 1273 LEU A N 1
ATOM 10218 C CA . LEU A 1 1273 ? 24.578 12.518 5.257 1.00 80.94 1273 LEU A CA 1
ATOM 10219 C C . LEU A 1 1273 ? 23.996 13.414 6.366 1.00 80.94 1273 LEU A C 1
ATOM 10221 O O . LEU A 1 1273 ? 24.717 13.766 7.299 1.00 80.94 1273 LEU A O 1
ATOM 10225 N N . LEU A 1 1274 ? 22.720 13.805 6.259 1.00 66.62 1274 LEU A N 1
ATOM 10226 C CA . LEU A 1 1274 ? 22.054 14.735 7.190 1.00 66.62 1274 LEU A CA 1
ATOM 10227 C C . LEU A 1 1274 ? 21.133 13.978 8.167 1.00 66.62 1274 LEU A C 1
ATOM 10229 O O . LEU A 1 1274 ? 21.413 13.975 9.361 1.00 66.62 1274 LEU A O 1
ATOM 10233 N N . VAL A 1 1275 ? 20.080 13.308 7.669 1.00 61.12 1275 VAL A N 1
ATOM 10234 C CA . VAL A 1 1275 ? 19.074 12.531 8.439 1.00 61.12 1275 VAL A CA 1
ATOM 10235 C C . VAL A 1 1275 ? 18.434 11.449 7.532 1.00 61.12 1275 VAL A C 1
ATOM 10237 O O . VAL A 1 1275 ? 18.491 11.562 6.304 1.00 61.12 1275 VAL A O 1
ATOM 10240 N N . LYS A 1 1276 ? 17.832 10.406 8.130 1.00 55.97 1276 LYS A N 1
ATOM 10241 C CA . LYS A 1 1276 ? 16.998 9.385 7.460 1.00 55.97 1276 LYS A CA 1
ATOM 10242 C C . LYS A 1 1276 ? 15.576 9.901 7.197 1.00 55.97 1276 LYS A C 1
ATOM 10244 O O . LYS A 1 1276 ? 14.930 10.384 8.118 1.00 55.97 1276 LYS A O 1
ATOM 10249 N N . GLU A 1 1277 ? 15.060 9.744 5.982 1.00 47.94 1277 GLU A N 1
ATOM 10250 C CA . GLU A 1 1277 ? 13.684 10.102 5.594 1.00 47.94 1277 GLU A CA 1
ATOM 10251 C C . GLU A 1 1277 ? 12.902 8.855 5.166 1.00 47.94 1277 GLU A C 1
ATOM 10253 O O . GLU A 1 1277 ? 13.490 7.937 4.602 1.00 47.94 1277 GLU A O 1
ATOM 10258 N N . ARG A 1 1278 ? 11.605 8.788 5.491 1.00 41.84 1278 ARG A N 1
ATOM 10259 C CA . ARG A 1 1278 ? 10.756 7.597 5.282 1.00 41.84 1278 ARG A CA 1
ATOM 10260 C C . ARG A 1 1278 ? 10.309 7.382 3.848 1.00 41.84 1278 ARG A C 1
ATOM 10262 O O . ARG A 1 1278 ? 9.983 8.387 3.180 1.00 41.84 1278 ARG A O 1
#

Radius of gyration: 41.32 Å; chains: 1; bounding box: 78×107×107 Å

Secondary structure (DSSP, 8-state):
------HHHHHHHTTT--HHHHHHHTTT-HHHHHHHHHHHHHHH-SS--HHHHHHHHHHHHHHHHHH-HHHHHHHHHHHHHHHHHHHHH-TT-SHHHHHHHHHHHHHHT---HHHHHHHHHHHHHHHHTS-----TTHHHHHHHHHHHHHH--STT-HHHHHHHHHHHHHHTTS----HHHHHHTT--GGGHHHHHHHHHHHHHHHHHHHHHHHTT-HHHHHHHHTTS-GGGTTTTTHHHHHHHHHHHS---HHHHHHHHHHHHHHHHT-TTTHHHHHHHHHHHHH-STT---HHHHHHHGGGS-HHHHHHHHT-HHHHHHHHHS--HHHHHHHHHHHHTSPPPP-----B-TTT--B---HHHHHHHHHHHHHHHHHTTTTHHHHHHHHHHHHHB-----GGG-THHHHHHHHHHS-GGGGHHHHHHHHHTSS---SEES--HHHHHHHHHHHHTS--HHHHHHHHHHHH---THHHHHHHHHHHHHHHT-SGGGBTTB-HHHHHHS-HHHHHHHHHHHHHHHHHHT-SSGGGGGGS-HHHHHHHHHTS---HHHHHHHHHHHHHHHHHHHHHS---SS-----HHHHHHHHHHHHHHHT-SS----EEEEEE-SS-BTTB--EEEEEE-HHHHHHHHHHHHHHHHHHHHHHHHHHT-S-HHHHHHHHHHHHHHHT---HHHHHHHHHHHH----BHHHHHHHHHHHHHHHHHHHHHHHHHHHHHHHHHHHTS-GGGB-HHHHHHHHTT--GGGHHHHHHHHHHHTSTTHHHHHHHHHHHHHHHHHHHHTT---BSSPPP---TT--EEGGGS-HHHHHHTHHHHHHHHHHHHHHHHTT------EEE-GGGGTS--TTHHHHHHHHHHHHHHHHT-EET-SSSEE-EEEEEE-SS--TTTS-EEEEET--HHHHHHHHHHH-HHHHHHHHHHHHHHHHHHHS----PPP-SSHHHHHHHHHHHHHHTT-----SHHHHHHHHHHHHHHHTTSHHHHHHHHHHT--GGG--EEEEEE----SSTTEEEEEEESS-TTT--SS-EEEEEET--HHHHHTTSSPPEESSGGGS-TT---HHHH-HHHHHHHHHHHHHHHHHTTT--EEEEEEEEEETTEEEEEEEEEEEPP-----EEEE-GGGGSGGGEEEE-EEEE-SEEEEEEE----HHHHHHHHHHH-S-EEEEESS--TTGGGTGGG-SEEEESS--TTSHHHHHHHHHT-EEEE--TT-EEEGGGTEEEETTEEEETT-EEEEETTTTEEEESPPPEEEEE-

Foldseek 3Di:
DADDDQLVNLCVQLVHPDLVVLLVVCVVPVVLNVLSVVLVCQSVDPDHDVVVSLVSLLVSLVVCVVVPVVSSLVCLSRLLLVLLVVCQRCVPDLPSLVSVLVSLVSVLPDPDVVSNVSNVVSNLVNVVVDDDDDDPSCVVVVVSLVSSLVSDPDDPCVVSCVSVVVVVVVVVVVPDDDPVVCVVVVDDPPCVVVVVVVVVVLVVLLVQLLVCVVVVNLVSNLVSLVVHDLVVCAVVVVLVVLLVSLQPDADDPVSVVVSLVSVLVSNLVPPVCLLVNLVSLLVVLLDPRHPDDVLVSLVVLQPHDLVSSVSRLLDPSNLCVQLVVVDPNSLVSSLVSVLVRALFAQLFQAADQQQRHTDTDPSNQVVVLSLLSSCLSCAPVCLLSLLLLLLSLLWFHDDDFLVSVCLVSVLSSLQRHQCPVAVQSVCLNVVSDQDLFFWRADDDLLLVLLVLLCPLDPQLLSVSLNVCRRFTLTLVSLQSLVLVLVCLQVLHLVSCPSHDRVVSSVVHDSVNSVVSNVVQVQLCVLVVHDDSLCLLLDDLVVSLVSLVVDPDDPSSSSNVSSSSSSSNVSCVVRPLDDSPPPVDDLVVLLVLLVVLLCFSSPNDRKDKDWPWDWDPDDDSNGTGITTGIDIRNSNSSSVNVSSLVVSLVVLLVCLVVVPDDPLVNLVSLQSLCVSNLLHAPLSVLLSLQVVQPFFDWLLNVLVSLVSVVLSLVVSLVVLCLSHLVSNVVCLVPDDLSRTYPVLNVCVVVPDDSVCSSVVSSVVSQVPRGPSVSVNVSSVVVSVVSVVCVVVVRGGTPGDGPDPPLQDKDKLQVDALSNLSNLCLFQAPWSSLLSLCVNVPHFAFIKIKFTQQCLPPPDPCNLVNVVVRQVVNCVRQVAHQLALQRHWFKKKDKHWNPDDPQQFAIAGRQRDAPSNLNSCCVVFNNQLSLQSQLSNLQRLCCQLVVDNDQDDDDGSNSSNVRSVVVCVVVVHDQDRGRSVSVVSRNNSRSCSCVDPLNVLLCVVVSHDSSSGIMIMIGTDDSQLGAQKWKWKWKCADLPSRHRATWGFIDHNDAPCCQQQLVDATATLDPVVDDPPGDHCCRVPVQVSVVSSVSSVSSCVSSSNFMKIWIWMWGDDPPHIDIYTSGIDGDDDDDDFAWEFDVVCVPPVFFLFFFAQAAGFKFKFFEWLDQDQVVLQVCCVPVVGAYAYEDQTDHSSCLSVLLSGQHYEYQGHDNNYPQNVSCVVSRHGYAYNRVQKDDDSVQQWIDHPPDIHHGRAIWMATSVRNTITHHGTDTDDTDD